Protein 6Y2H (pdb70)

Secondary structure (DSSP, 8-state):
--EEEEEEB-TTSSSBPS-HHHHHHHHHHHHHT---EEEEE------PSPEEEETTEEE--HHHHHHHHHHHS-TTTS---S-SSGGGGTTTTTHHHHHHHHHH---GGGHHHHHHHHHHHHHHHHHHHHSPPHHHHTT--------SBTTBSS--HHHHHHHHHHHHHHHHHHHHH-----TT-HHHHHHHHHHHTSHHHHTTSPPHHHHHHHTTTTS----/---SEEEEEEB-TTSSSBPS-HHHHHHHHHHHHHT---EEEEE-----EEEETTEEE--HHHHHHHHHHHS-SSSS---S-SSGGGGTTTTTHHHHHHHHHH---GGGHHHHHHHHHHHHHHHHHHHHS------SSS----SSSSSSS--HHHHHHHHHHHHHHHHHHHHH-----TT-HHHHHHHHHHHTSHHHHTTSPPHHHHHHHTTTTS--/---SEEEEEEB-TTSSSBPS-HHHHHHHHHHHHHT---EEEEE--PSPEEEETTEEE--HHHHHHHHHHHS-TTTS---S-SSGGGGTTTTTHHHHHHHHHH---GGGHHHHHHHHHHHHHHHHHHHHSPPTT----TTS----SSSSSSS--HHHHHHHHHHHHHHHHHHHHH-----TT-HHHHHHHHHHHTSHHHHTTSPPHHHHHHHTTTTS---/--SEEEEE-B-TTSSSBPS-HHHHHHHHHHHHHT---EEEE--PSPEEEETTEEE--HHHHHHHHHHHS-TTTS---S-SSGGGGTTTTTHHHHHHHHHH---GGGHHHHHHHHHHHHHHHHHHHHSPPS-----SSSSSSS--HHHHHHHHHHHHHHHHHHHHH-----TT-HHHHHHHHHHHTSHHHHTTSPPHHHHHHHTTTTS----

Structure (mmCIF, N/CA/C/O backbone):
data_6Y2H
#
_entry.id   6Y2H
#
_cell.length_a   130.990
_cell.length_b   93.960
_cell.length_c   109.580
_cell.angle_alpha   90.000
_cell.angle_beta   124.130
_cell.angle_gamma   90.000
#
_symmetry.space_group_name_H-M   'C 1 2 1'
#
loop_
_entity.id
_entity.type
_entity.pdbx_description
1 polymer 'Chloride intracellular channel protein 5'
2 non-polymer 'THIOCYANATE ION'
3 water water
#
loop_
_atom_site.group_PDB
_atom_site.id
_atom_site.type_symbol
_atom_site.label_atom_id
_atom_site.label_alt_id
_atom_site.label_comp_id
_atom_site.label_asym_id
_atom_site.label_entity_id
_atom_site.label_seq_id
_atom_site.pdbx_PDB_ins_code
_atom_site.Cartn_x
_atom_site.Cartn_y
_atom_site.Cartn_z
_atom_site.occupancy
_atom_site.B_iso_or_equiv
_atom_site.auth_seq_id
_atom_site.auth_comp_id
_atom_site.auth_asym_id
_atom_site.auth_atom_id
_atom_site.pdbx_PDB_model_num
ATOM 1 N N . MET A 1 3 ? 11.994 26.139 -3.099 1.00 83.72 14 MET A N 1
ATOM 2 C CA . MET A 1 3 ? 12.011 24.748 -2.660 1.00 80.59 14 MET A CA 1
ATOM 3 C C . MET A 1 3 ? 13.109 24.513 -1.615 1.00 77.08 14 MET A C 1
ATOM 4 O O . MET A 1 3 ? 12.845 23.944 -0.554 1.00 78.09 14 MET A O 1
ATOM 6 N N . GLY A 1 4 ? 14.338 24.926 -1.905 1.00 71.28 15 GLY A N 1
ATOM 7 C CA . GLY A 1 4 ? 15.386 24.844 -0.909 1.00 59.78 15 GLY A CA 1
ATOM 8 C C . GLY A 1 4 ? 16.296 23.639 -1.041 1.00 52.50 15 GLY A C 1
ATOM 9 O O . GLY A 1 4 ? 16.347 22.937 -2.058 1.00 51.95 15 GLY A O 1
ATOM 10 N N . ILE A 1 5 ? 17.040 23.409 0.038 1.00 43.22 16 ILE A N 1
ATOM 11 C CA . ILE A 1 5 ? 18.042 22.358 0.129 1.00 40.50 16 ILE A CA 1
ATOM 12 C C . ILE A 1 5 ? 17.677 21.442 1.288 1.00 35.86 16 ILE A C 1
ATOM 13 O O . ILE A 1 5 ? 17.463 21.910 2.412 1.00 36.19 16 ILE A O 1
ATOM 18 N N . GLU A 1 6 ? 17.625 20.140 1.024 1.00 35.31 17 GLU A N 1
ATOM 19 C CA . GLU A 1 6 ? 17.388 19.154 2.070 1.00 39.37 17 GLU A CA 1
ATOM 20 C C . GLU A 1 6 ? 18.489 18.116 1.980 1.00 38.28 17 GLU A C 1
ATOM 21 O O . GLU A 1 6 ? 18.785 17.620 0.891 1.00 36.58 17 GLU A O 1
ATOM 27 N N . LEU A 1 7 ? 19.137 17.833 3.104 1.00 37.72 18 LEU A N 1
ATOM 28 C CA . LEU A 1 7 ? 20.202 16.840 3.153 1.00 33.82 18 LEU A CA 1
ATOM 29 C C . LEU A 1 7 ? 19.681 15.575 3.818 1.00 32.27 18 LEU A C 1
ATOM 30 O O . LEU A 1 7 ? 19.116 15.636 4.913 1.00 35.63 18 LEU A O 1
ATOM 35 N N . PHE A 1 8 ? 19.882 14.434 3.158 1.00 32.34 19 PHE A N 1
ATOM 36 C CA . PHE A 1 8 ? 19.484 13.126 3.668 1.00 33.73 19 PHE A CA 1
ATOM 37 C C . PHE A 1 8 ? 20.727 12.343 4.098 1.00 36.50 19 PHE A C 1
ATOM 38 O O . PHE A 1 8 ? 21.593 12.043 3.270 1.00 30.75 19 PHE A O 1
ATOM 46 N N . VAL A 1 9 ? 20.818 12.024 5.388 1.00 36.56 20 VAL A N 1
ATOM 47 C CA . VAL A 1 9 ? 21.978 11.347 5.950 1.00 36.94 20 VAL A CA 1
ATOM 48 C C . VAL A 1 9 ? 21.574 9.961 6.449 1.00 46.53 20 VAL A C 1
ATOM 49 O O . VAL A 1 9 ? 20.394 9.614 6.522 1.00 46.94 20 VAL A O 1
ATOM 53 N N . LYS A 1 10 ? 22.589 9.176 6.813 1.00 38.59 21 LYS A N 1
ATOM 54 C CA . LYS A 1 10 ? 22.374 7.819 7.302 1.00 36.43 21 LYS A CA 1
ATOM 55 C C . LYS A 1 10 ? 21.789 7.813 8.711 1.00 34.32 21 LYS A C 1
ATOM 56 O O . LYS A 1 10 ? 22.245 8.540 9.595 1.00 33.70 21 LYS A O 1
ATOM 62 N N . ALA A 1 11 ? 20.776 6.975 8.922 1.00 40.56 22 ALA A N 1
ATOM 63 C CA . ALA A 1 11 ? 20.214 6.801 10.255 1.00 44.21 22 ALA A CA 1
ATOM 64 C C . ALA A 1 11 ? 21.061 5.835 11.081 1.00 40.38 22 ALA A C 1
ATOM 65 O O . ALA A 1 11 ? 21.674 4.903 10.553 1.00 39.80 22 ALA A O 1
ATOM 67 N N . GLY A 1 12 ? 21.087 6.070 12.390 1.00 41.18 23 GLY A N 1
ATOM 68 C CA . GLY A 1 12 ? 21.797 5.212 13.311 1.00 39.05 23 GLY A CA 1
ATOM 69 C C . GLY A 1 12 ? 21.079 3.907 13.589 1.00 57.34 23 GLY A C 1
ATOM 70 O O . GLY A 1 12 ? 20.041 3.575 13.011 1.00 44.96 23 GLY A O 1
ATOM 71 N N . ILE A 1 13 ? 21.664 3.156 14.524 1.00 55.89 24 ILE A N 1
ATOM 72 C CA . ILE A 1 13 ? 21.127 1.854 14.907 1.00 48.72 24 ILE A CA 1
ATOM 73 C C . ILE A 1 13 ? 19.756 2.007 15.550 1.00 58.10 24 ILE A C 1
ATOM 74 O O . ILE A 1 13 ? 18.884 1.143 15.389 1.00 53.17 24 ILE A O 1
ATOM 79 N N . ASP A 1 14 ? 19.539 3.102 16.286 1.00 58.74 25 ASP A N 1
ATOM 80 C CA . ASP A 1 14 ? 18.252 3.328 16.939 1.00 63.14 25 ASP A CA 1
ATOM 81 C C . ASP A 1 14 ? 17.142 3.668 15.955 1.00 58.57 25 ASP A C 1
ATOM 82 O O . ASP A 1 14 ? 15.966 3.612 16.326 1.00 67.84 25 ASP A O 1
ATOM 87 N N . GLY A 1 15 ? 17.482 4.060 14.727 1.00 57.95 26 GLY A N 1
ATOM 88 C CA . GLY A 1 15 ? 16.509 4.415 13.724 1.00 65.20 26 GLY A CA 1
ATOM 89 C C . GLY A 1 15 ? 16.282 5.909 13.587 1.00 70.73 26 GLY A C 1
ATOM 90 O O . GLY A 1 15 ? 15.908 6.373 12.503 1.00 69.14 26 GLY A O 1
ATOM 91 N N . GLU A 1 16 ? 16.463 6.665 14.673 1.00 73.68 27 GLU A N 1
ATOM 92 C CA . GLU A 1 16 ? 16.219 8.105 14.699 1.00 66.14 27 GLU A CA 1
ATOM 93 C C . GLU A 1 16 ? 17.488 8.944 14.573 1.00 59.25 27 GLU A C 1
ATOM 94 O O . GLU A 1 16 ? 17.475 9.974 13.891 1.00 61.21 27 GLU A O 1
ATOM 100 N N . SER A 1 17 ? 18.584 8.537 15.209 1.00 52.87 28 SER A N 1
ATOM 101 C CA . SER A 1 17 ? 19.749 9.402 15.331 1.00 58.27 28 SER A CA 1
ATOM 102 C C . SER A 1 17 ? 20.548 9.428 14.029 1.00 49.44 28 SER A C 1
ATOM 103 O O . SER A 1 17 ? 20.320 8.643 13.105 1.00 47.11 28 SER A O 1
ATOM 106 N N . ILE A 1 18 ? 21.498 10.357 13.954 1.00 40.13 29 ILE A N 1
ATOM 107 C CA . ILE A 1 18 ? 22.401 10.360 12.817 1.00 49.54 29 ILE A CA 1
ATOM 108 C C . ILE A 1 18 ? 23.352 9.181 12.971 1.00 43.57 29 ILE A C 1
ATOM 109 O O . ILE A 1 18 ? 23.917 8.952 14.049 1.00 37.57 29 ILE A O 1
ATOM 114 N N . GLY A 1 19 ? 23.487 8.394 11.909 1.00 36.56 30 GLY A N 1
ATOM 115 C CA . GLY A 1 19 ? 24.299 7.198 11.954 1.00 37.39 30 GLY A CA 1
ATOM 116 C C . GLY A 1 19 ? 25.742 7.423 11.567 1.00 42.10 30 GLY A C 1
ATOM 117 O O . GLY A 1 19 ? 26.146 8.512 11.142 1.00 39.13 30 GLY A O 1
ATOM 118 N N . ASN A 1 20 ? 26.545 6.379 11.782 1.00 40.02 31 ASN A N 1
ATOM 119 C CA . ASN A 1 20 ? 27.930 6.408 11.339 1.00 42.12 31 ASN A CA 1
ATOM 120 C C . ASN A 1 20 ? 27.973 6.451 9.811 1.00 34.99 31 ASN A C 1
ATOM 121 O O . ASN A 1 20 ? 27.574 5.496 9.138 1.00 39.47 31 ASN A O 1
ATOM 126 N N . CYS A 1 21 ? 28.484 7.551 9.268 1.00 28.21 32 CYS A N 1
ATOM 127 C CA . CYS A 1 21 ? 28.702 7.702 7.841 1.00 26.16 32 CYS A CA 1
ATOM 128 C C . CYS A 1 21 ? 29.597 8.921 7.648 1.00 40.35 32 CYS A C 1
ATOM 129 O O . CYS A 1 21 ? 29.127 10.055 7.833 1.00 33.20 32 CYS A O 1
ATOM 132 N N . PRO A 1 22 ? 30.885 8.743 7.319 1.00 35.11 33 PRO A N 1
ATOM 133 C CA . PRO A 1 22 ? 31.745 9.919 7.099 1.00 27.96 33 PRO A CA 1
ATOM 134 C C . PRO A 1 22 ? 31.342 10.755 5.903 1.00 26.68 33 PRO A C 1
ATOM 135 O O . PRO A 1 22 ? 31.604 11.965 5.887 1.00 32.38 33 PRO A O 1
ATOM 139 N N . PHE A 1 23 ? 30.707 10.150 4.900 1.00 28.57 34 PHE A N 1
ATOM 140 C CA . PHE A 1 23 ? 30.257 10.925 3.751 1.00 33.90 34 PHE A CA 1
ATOM 141 C C . PHE A 1 23 ? 29.087 11.824 4.126 1.00 38.01 34 PHE A C 1
ATOM 142 O O . PHE A 1 23 ? 29.052 12.991 3.729 1.00 36.77 34 PHE A O 1
ATOM 150 N N . SER A 1 24 ? 28.120 11.294 4.889 1.00 35.05 35 SER A N 1
ATOM 151 C CA . SER A 1 24 ? 27.065 12.126 5.463 1.00 33.24 35 SER A CA 1
ATOM 152 C C . SER A 1 24 ? 27.652 13.307 6.237 1.00 39.86 35 SER A C 1
ATOM 153 O O . SER A 1 24 ? 27.261 14.463 6.018 1.00 37.44 35 SER A O 1
ATOM 156 N N . GLN A 1 25 ? 28.571 13.036 7.178 1.00 33.95 36 GLN A N 1
ATOM 157 C CA . GLN A 1 25 ? 29.086 14.137 7.990 1.00 41.23 36 GLN A CA 1
ATOM 158 C C . GLN A 1 25 ? 29.780 15.177 7.123 1.00 37.44 36 GLN A C 1
ATOM 159 O O . GLN A 1 25 ? 29.716 16.373 7.427 1.00 33.80 36 GLN A O 1
ATOM 165 N N . ARG A 1 26 ? 30.437 14.737 6.044 1.00 24.22 37 ARG A N 1
ATOM 166 C CA . ARG A 1 26 ? 31.142 15.654 5.151 1.00 36.06 37 ARG A CA 1
ATOM 167 C C . ARG A 1 26 ? 30.191 16.660 4.505 1.00 33.88 37 ARG A C 1
ATOM 168 O O . ARG A 1 26 ? 30.441 17.871 4.530 1.00 32.78 37 ARG A O 1
ATOM 176 N N . LEU A 1 27 ? 29.091 16.179 3.920 1.00 26.33 38 LEU A N 1
ATOM 177 C CA . LEU A 1 27 ? 28.122 17.092 3.309 1.00 27.09 38 LEU A CA 1
ATOM 178 C C . LEU A 1 27 ? 27.423 17.951 4.348 1.00 27.95 38 LEU A C 1
ATOM 179 O O . LEU A 1 27 ? 27.099 19.116 4.078 1.00 32.49 38 LEU A O 1
ATOM 184 N N . PHE A 1 28 ? 27.130 17.376 5.520 1.00 33.61 39 PHE A N 1
ATOM 185 C CA . PHE A 1 28 ? 26.571 18.147 6.631 1.00 34.86 39 PHE A CA 1
ATOM 186 C C . PHE A 1 28 ? 27.482 19.320 6.993 1.00 32.27 39 PHE A C 1
ATOM 187 O O . PHE A 1 28 ? 27.029 20.465 7.122 1.00 33.78 39 PHE A O 1
ATOM 195 N N . MET A 1 29 ? 28.782 19.059 7.125 1.00 30.55 40 MET A N 1
ATOM 196 C CA . MET A 1 29 ? 29.713 20.128 7.472 1.00 32.76 40 MET A CA 1
ATOM 197 C C . MET A 1 29 ? 29.804 21.186 6.374 1.00 29.90 40 MET A C 1
ATOM 198 O O . MET A 1 29 ? 29.825 22.387 6.670 1.00 29.22 40 MET A O 1
ATOM 203 N N . ILE A 1 30 ? 29.851 20.766 5.103 1.00 29.00 41 ILE A N 1
ATOM 204 C CA . ILE A 1 30 ? 29.949 21.726 4.000 1.00 36.10 41 ILE A CA 1
ATOM 205 C C . ILE A 1 30 ? 28.791 22.720 4.039 1.00 28.23 41 ILE A C 1
ATOM 206 O O . ILE A 1 30 ? 28.988 23.940 3.977 1.00 27.89 41 ILE A O 1
ATOM 211 N N . LEU A 1 31 ? 27.565 22.207 4.134 1.00 29.02 42 LEU A N 1
ATOM 212 C CA . LEU A 1 31 ? 26.390 23.071 4.162 1.00 30.37 42 LEU A CA 1
ATOM 213 C C . LEU A 1 31 ? 26.377 23.960 5.398 1.00 31.15 42 LEU A C 1
ATOM 214 O O . LEU A 1 31 ? 25.994 25.132 5.323 1.00 32.11 42 LEU A O 1
ATOM 219 N N . TRP A 1 32 ? 26.735 23.409 6.556 1.00 27.64 43 TRP A N 1
ATOM 220 C CA . TRP A 1 32 ? 26.853 24.233 7.752 1.00 26.17 43 TRP A CA 1
ATOM 221 C C . TRP A 1 32 ? 27.859 25.357 7.530 1.00 33.32 43 TRP A C 1
ATOM 222 O O . TRP A 1 32 ? 27.558 26.532 7.764 1.00 37.38 43 TRP A O 1
ATOM 233 N N . LEU A 1 33 ? 29.054 25.019 7.039 1.00 38.56 44 LEU A N 1
ATOM 234 C CA . LEU A 1 33 ? 30.101 26.028 6.894 1.00 40.34 44 LEU A CA 1
ATOM 235 C C . LEU A 1 33 ? 29.756 27.051 5.816 1.00 37.03 44 LEU A C 1
ATOM 236 O O . LEU A 1 33 ? 30.242 28.185 5.864 1.00 35.29 44 LEU A O 1
ATOM 241 N N . LYS A 1 34 ? 28.932 26.677 4.835 1.00 39.54 45 LYS A N 1
ATOM 242 C CA . LYS A 1 34 ? 28.517 27.655 3.836 1.00 35.80 45 LYS A CA 1
ATOM 243 C C . LYS A 1 34 ? 27.560 28.682 4.409 1.00 38.41 45 LYS A C 1
ATOM 244 O O . LYS A 1 34 ? 27.457 29.786 3.862 1.00 39.19 45 LYS A O 1
ATOM 250 N N . GLY A 1 35 ? 26.889 28.360 5.515 1.00 39.63 46 GLY A N 1
ATOM 251 C CA . GLY A 1 35 ? 25.944 29.263 6.137 1.00 39.33 46 GLY A CA 1
ATOM 252 C C . GLY A 1 35 ? 24.585 29.298 5.479 1.00 37.96 46 GLY A C 1
ATOM 253 O O . GLY A 1 35 ? 23.728 30.075 5.911 1.00 36.88 46 GLY A O 1
ATOM 254 N N . VAL A 1 36 ? 24.360 28.463 4.463 1.00 37.40 47 VAL A N 1
ATOM 255 C CA . VAL A 1 36 ? 23.076 28.396 3.773 1.00 37.89 47 VAL A CA 1
ATOM 256 C C . VAL A 1 36 ? 22.003 27.817 4.698 1.00 45.19 47 VAL A C 1
ATOM 257 O O . VAL A 1 36 ? 22.286 27.081 5.657 1.00 30.85 47 VAL A O 1
ATOM 261 N N . VAL A 1 37 ? 20.745 28.157 4.404 1.00 47.00 48 VAL A N 1
ATOM 262 C CA . VAL A 1 37 ? 19.603 27.579 5.114 1.00 41.47 48 VAL A CA 1
ATOM 263 C C . VAL A 1 37 ? 19.290 26.205 4.531 1.00 39.46 48 VAL A C 1
ATOM 264 O O . VAL A 1 37 ? 19.060 26.070 3.322 1.00 43.36 48 VAL A O 1
ATOM 268 N N . PHE A 1 38 ? 19.240 25.188 5.393 1.00 41.83 49 PHE A N 1
ATOM 269 C CA . PHE A 1 38 ? 18.949 23.832 4.937 1.00 42.17 49 PHE A CA 1
ATOM 270 C C . PHE A 1 38 ? 18.361 23.000 6.072 1.00 48.26 49 PHE A C 1
ATOM 271 O O . PHE A 1 38 ? 18.475 23.340 7.255 1.00 44.40 49 PHE A O 1
ATOM 279 N N . ASN A 1 39 ? 17.685 21.920 5.680 1.00 46.55 50 ASN A N 1
ATOM 280 C CA . ASN A 1 39 ? 17.148 20.920 6.590 1.00 38.67 50 ASN A CA 1
ATOM 281 C C . ASN A 1 39 ? 17.919 19.620 6.429 1.00 36.42 50 ASN A C 1
ATOM 282 O O . ASN A 1 39 ? 18.351 19.272 5.328 1.00 36.98 50 ASN A O 1
ATOM 287 N N . VAL A 1 40 ? 18.088 18.897 7.528 1.00 35.84 51 VAL A N 1
ATOM 288 C CA A VAL A 1 40 ? 18.789 17.622 7.512 0.50 38.76 51 VAL A CA 1
ATOM 289 C CA B VAL A 1 40 ? 18.795 17.619 7.536 0.50 38.74 51 VAL A CA 1
ATOM 290 C C . VAL A 1 40 ? 17.845 16.547 8.038 1.00 38.38 51 VAL A C 1
ATOM 291 O O . VAL A 1 40 ? 17.141 16.751 9.030 1.00 38.18 51 VAL A O 1
ATOM 298 N N . THR A 1 41 ? 17.830 15.407 7.354 1.00 41.85 52 THR A N 1
ATOM 299 C CA . THR A 1 41 ? 16.926 14.312 7.665 1.00 44.15 52 THR A CA 1
ATOM 300 C C . THR A 1 41 ? 17.677 12.996 7.577 1.00 46.85 52 THR A C 1
ATOM 301 O O . THR A 1 41 ? 18.576 12.844 6.746 1.00 49.18 52 THR A O 1
ATOM 305 N N . THR A 1 42 ? 17.330 12.065 8.462 1.00 45.31 53 THR A N 1
ATOM 306 C CA . THR A 1 42 ? 17.907 10.732 8.441 1.00 54.37 53 THR A CA 1
ATOM 307 C C . THR A 1 42 ? 17.074 9.804 7.560 1.00 58.93 53 THR A C 1
ATOM 308 O O . THR A 1 42 ? 15.866 9.992 7.400 1.00 62.16 53 THR A O 1
ATOM 312 N N . VAL A 1 43 ? 17.747 8.816 6.958 1.00 63.30 54 VAL A N 1
ATOM 313 C CA . VAL A 1 43 ? 17.145 7.854 6.040 1.00 61.32 54 VAL A CA 1
ATOM 314 C C . VAL A 1 43 ? 17.600 6.457 6.435 1.00 74.00 54 VAL A C 1
ATOM 315 O O . VAL A 1 43 ? 18.675 6.280 7.015 1.00 73.09 54 VAL A O 1
ATOM 319 N N . ASP A 1 44 ? 16.778 5.455 6.100 1.00 84.39 55 ASP A N 1
ATOM 320 C CA . ASP A 1 44 ? 17.146 4.055 6.272 1.00 85.83 55 ASP A CA 1
ATOM 321 C C . ASP A 1 44 ? 16.951 3.206 5.021 1.00 95.18 55 ASP A C 1
ATOM 322 O O . ASP A 1 44 ? 17.420 2.063 5.004 1.00 99.93 55 ASP A O 1
ATOM 324 N N . LEU A 1 45 ? 16.266 3.716 3.991 1.00 95.70 56 LEU A N 1
ATOM 325 C CA . LEU A 1 45 ? 16.068 3.012 2.717 1.00 96.61 56 LEU A CA 1
ATOM 326 C C . LEU A 1 45 ? 15.374 1.663 2.901 1.00 102.10 56 LEU A C 1
ATOM 327 O O . LEU A 1 45 ? 15.471 0.782 2.042 1.00 108.77 56 LEU A O 1
ATOM 329 N N . LYS A 1 46 ? 14.666 1.502 4.018 1.00 102.82 57 LYS A N 1
ATOM 330 C CA . LYS A 1 46 ? 13.869 0.307 4.312 1.00 95.45 57 LYS A CA 1
ATOM 331 C C . LYS A 1 46 ? 13.179 0.479 5.659 1.00 90.88 57 LYS A C 1
ATOM 332 O O . LYS A 1 46 ? 13.818 0.864 6.642 1.00 87.83 57 LYS A O 1
ATOM 334 N N . PRO A 1 57 ? 16.305 5.413 -7.523 1.00 106.22 68 PRO A N 1
ATOM 335 C CA . PRO A 1 57 ? 16.672 4.438 -6.491 1.00 108.52 68 PRO A CA 1
ATOM 336 C C . PRO A 1 57 ? 17.038 3.081 -7.090 1.00 109.63 68 PRO A C 1
ATOM 337 O O . PRO A 1 57 ? 16.802 2.874 -8.274 1.00 113.71 68 PRO A O 1
ATOM 341 N N . GLY A 1 58 ? 17.595 2.170 -6.295 1.00 107.45 69 GLY A N 1
ATOM 342 C CA . GLY A 1 58 ? 17.873 2.411 -4.892 1.00 105.48 69 GLY A CA 1
ATOM 343 C C . GLY A 1 58 ? 18.962 3.442 -4.701 1.00 103.09 69 GLY A C 1
ATOM 344 O O . GLY A 1 58 ? 19.956 3.448 -5.421 1.00 104.86 69 GLY A O 1
ATOM 345 N N . THR A 1 59 ? 18.781 4.324 -3.727 1.00 99.55 70 THR A N 1
ATOM 346 C CA . THR A 1 59 ? 19.781 5.341 -3.454 1.00 92.95 70 THR A CA 1
ATOM 347 C C . THR A 1 59 ? 20.303 5.190 -2.028 1.00 91.54 70 THR A C 1
ATOM 348 O O . THR A 1 59 ? 19.527 5.135 -1.077 1.00 100.46 70 THR A O 1
ATOM 350 N N . HIS A 1 60 ? 21.617 5.124 -1.879 1.00 83.30 71 HIS A N 1
ATOM 351 C CA . HIS A 1 60 ? 22.208 4.998 -0.560 1.00 79.77 71 HIS A CA 1
ATOM 352 C C . HIS A 1 60 ? 22.566 6.391 -0.077 1.00 60.07 71 HIS A C 1
ATOM 353 O O . HIS A 1 60 ? 23.149 7.165 -0.825 1.00 58.50 71 HIS A O 1
ATOM 355 N N . PRO A 1 61 ? 22.217 6.726 1.159 1.00 57.95 72 PRO A N 1
ATOM 356 C CA . PRO A 1 61 ? 22.556 8.067 1.667 1.00 64.05 72 PRO A CA 1
ATOM 357 C C . PRO A 1 61 ? 24.066 8.172 1.773 1.00 56.48 72 PRO A C 1
ATOM 358 O O . PRO A 1 61 ? 24.716 7.141 1.862 1.00 53.79 72 PRO A O 1
ATOM 362 N N . PRO A 1 62 ? 24.624 9.374 1.754 1.00 52.48 73 PRO A N 1
ATOM 363 C CA . PRO A 1 62 ? 23.871 10.636 1.669 1.00 58.22 73 PRO A CA 1
ATOM 364 C C . PRO A 1 62 ? 23.463 11.053 0.255 1.00 56.88 73 PRO A C 1
ATOM 365 O O . PRO A 1 62 ? 24.092 10.629 -0.714 1.00 49.73 73 PRO A O 1
ATOM 369 N N . PHE A 1 63 ? 22.419 11.878 0.165 1.00 38.14 74 PHE A N 1
ATOM 370 C CA . PHE A 1 63 ? 22.041 12.564 -1.067 1.00 43.08 74 PHE A CA 1
ATOM 371 C C . PHE A 1 63 ? 21.289 13.822 -0.667 1.00 41.22 74 PHE A C 1
ATOM 372 O O . PHE A 1 63 ? 20.901 13.987 0.492 1.00 49.34 74 PHE A O 1
ATOM 380 N N . LEU A 1 64 ? 21.112 14.734 -1.619 1.00 39.50 75 LEU A N 1
ATOM 381 C CA . LEU A 1 64 ? 20.482 15.996 -1.258 1.00 46.43 75 LEU A CA 1
ATOM 382 C C . LEU A 1 64 ? 19.502 16.486 -2.313 1.00 45.18 75 LEU A C 1
ATOM 383 O O . LEU A 1 64 ? 19.621 16.183 -3.506 1.00 47.12 75 LEU A O 1
ATOM 388 N N . THR A 1 65 ? 18.502 17.212 -1.819 1.00 42.44 76 THR A N 1
ATOM 389 C CA . THR A 1 65 ? 17.563 17.971 -2.629 1.00 45.24 76 THR A CA 1
ATOM 390 C C . THR A 1 65 ? 18.072 19.393 -2.829 1.00 44.53 76 THR A C 1
ATOM 391 O O . THR A 1 65 ? 18.469 20.053 -1.863 1.00 46.78 76 THR A O 1
ATOM 395 N N . PHE A 1 66 ? 18.055 19.868 -4.075 1.00 47.30 77 PHE A N 1
ATOM 396 C CA . PHE A 1 66 ? 18.413 21.255 -4.371 1.00 45.85 77 PHE A CA 1
ATOM 397 C C . PHE A 1 66 ? 17.310 21.832 -5.245 1.00 59.05 77 PHE A C 1
ATOM 398 O O . PHE A 1 66 ? 17.271 21.565 -6.446 1.00 63.38 77 PHE A O 1
ATOM 406 N N . ASN A 1 67 ? 16.441 22.638 -4.637 1.00 60.58 78 ASN A N 1
ATOM 407 C CA . ASN A 1 67 ? 15.227 23.134 -5.284 1.00 63.86 78 ASN A CA 1
ATOM 408 C C . ASN A 1 67 ? 14.489 21.993 -5.975 1.00 61.91 78 ASN A C 1
ATOM 409 O O . ASN A 1 67 ? 14.008 22.125 -7.102 1.00 66.06 78 ASN A O 1
ATOM 414 N N . GLY A 1 68 ? 14.386 20.859 -5.278 1.00 60.76 79 GLY A N 1
ATOM 415 C CA . GLY A 1 68 ? 13.615 19.729 -5.752 1.00 60.32 79 GLY A CA 1
ATOM 416 C C . GLY A 1 68 ? 14.354 18.772 -6.666 1.00 60.50 79 GLY A C 1
ATOM 417 O O . GLY A 1 68 ? 13.825 17.694 -6.961 1.00 67.79 79 GLY A O 1
ATOM 418 N N . ASP A 1 69 ? 15.570 19.106 -7.093 1.00 59.32 80 ASP A N 1
ATOM 419 C CA . ASP A 1 69 ? 16.339 18.260 -7.998 1.00 58.37 80 ASP A CA 1
ATOM 420 C C . ASP A 1 69 ? 17.236 17.333 -7.185 1.00 59.15 80 ASP A C 1
ATOM 421 O O . ASP A 1 69 ? 17.953 17.782 -6.286 1.00 58.82 80 ASP A O 1
ATOM 426 N N . VAL A 1 70 ? 17.210 16.049 -7.515 1.00 58.14 81 VAL A N 1
ATOM 427 C CA . VAL A 1 70 ? 17.978 15.065 -6.763 1.00 59.50 81 VAL A CA 1
ATOM 428 C C . VAL A 1 70 ? 19.426 15.099 -7.222 1.00 58.06 81 VAL A C 1
ATOM 429 O O . VAL A 1 70 ? 19.714 15.007 -8.420 1.00 62.56 81 VAL A O 1
ATOM 433 N N . LYS A 1 71 ? 20.339 15.264 -6.270 1.00 48.75 82 LYS A N 1
ATOM 434 C CA . LYS A 1 71 ? 21.768 15.182 -6.527 1.00 44.14 82 LYS A CA 1
ATOM 435 C C . LYS A 1 71 ? 22.349 14.053 -5.700 1.00 52.10 82 LYS A C 1
ATOM 436 O O . LYS A 1 71 ? 22.180 14.012 -4.477 1.00 55.11 82 LYS A O 1
ATOM 442 N N . THR A 1 72 ? 23.016 13.134 -6.378 1.00 67.44 83 THR A N 1
ATOM 443 C CA . THR A 1 72 ? 23.658 11.981 -5.776 1.00 61.61 83 THR A CA 1
ATOM 444 C C . THR A 1 72 ? 25.157 12.058 -6.058 1.00 59.94 83 THR A C 1
ATOM 445 O O . THR A 1 72 ? 25.623 12.925 -6.808 1.00 61.51 83 THR A O 1
ATOM 449 N N . ASP A 1 73 ? 25.909 11.159 -5.415 1.00 45.23 84 ASP A N 1
ATOM 450 C CA . ASP A 1 73 ? 27.365 11.073 -5.523 1.00 38.81 84 ASP A CA 1
ATOM 451 C C . ASP A 1 73 ? 28.015 12.192 -4.727 1.00 39.31 84 ASP A C 1
ATOM 452 O O . ASP A 1 73 ? 27.923 13.366 -5.098 1.00 41.68 84 ASP A O 1
ATOM 457 N N . VAL A 1 74 ? 28.698 11.821 -3.642 1.00 38.21 85 VAL A N 1
ATOM 458 C CA . VAL A 1 74 ? 29.216 12.809 -2.700 1.00 31.57 85 VAL A CA 1
ATOM 459 C C . VAL A 1 74 ? 30.213 13.744 -3.378 1.00 35.08 85 VAL A C 1
ATOM 460 O O . VAL A 1 74 ? 30.251 14.946 -3.088 1.00 39.65 85 VAL A O 1
ATOM 464 N N . ASN A 1 75 ? 31.026 13.213 -4.293 1.00 33.98 86 ASN A N 1
ATOM 465 C CA . ASN A 1 75 ? 32.081 14.021 -4.899 1.00 36.22 86 ASN A CA 1
ATOM 466 C C . ASN A 1 75 ? 31.512 15.049 -5.867 1.00 35.22 86 ASN A C 1
ATOM 467 O O . ASN A 1 75 ? 31.986 16.187 -5.921 1.00 33.46 86 ASN A O 1
ATOM 472 N N . LYS A 1 76 ? 30.512 14.667 -6.654 1.00 32.63 87 LYS A N 1
ATOM 473 C CA . LYS A 1 76 ? 29.884 15.643 -7.528 1.00 37.31 87 LYS A CA 1
ATOM 474 C C . LYS A 1 76 ? 29.132 16.688 -6.715 1.00 41.65 87 LYS A C 1
ATOM 475 O O . LYS A 1 76 ? 29.126 17.872 -7.070 1.00 50.28 87 LYS A O 1
ATOM 481 N N . ILE A 1 77 ? 28.535 16.275 -5.593 1.00 34.94 88 ILE A N 1
ATOM 482 C CA . ILE A 1 77 ? 27.745 17.201 -4.779 1.00 35.71 88 ILE A CA 1
ATOM 483 C C . ILE A 1 77 ? 28.632 18.292 -4.195 1.00 40.08 88 ILE A C 1
ATOM 484 O O . ILE A 1 77 ? 28.278 19.477 -4.231 1.00 39.49 88 ILE A O 1
ATOM 489 N N . GLU A 1 78 ? 29.810 17.920 -3.673 1.00 32.72 89 GLU A N 1
ATOM 490 C CA . GLU A 1 78 ? 30.733 18.923 -3.141 1.00 35.94 89 GLU A CA 1
ATOM 491 C C . GLU A 1 78 ? 31.050 19.988 -4.182 1.00 31.98 89 GLU A C 1
ATOM 492 O O . GLU A 1 78 ? 31.024 21.190 -3.889 1.00 25.12 89 GLU A O 1
ATOM 498 N N . GLU A 1 79 ? 31.382 19.558 -5.400 1.00 34.57 90 GLU A N 1
ATOM 499 C CA . GLU A 1 79 ? 31.688 20.514 -6.453 1.00 44.13 90 GLU A CA 1
ATOM 500 C C . GLU A 1 79 ? 30.477 21.377 -6.782 1.00 43.79 90 GLU A C 1
ATOM 501 O O . GLU A 1 79 ? 30.604 22.593 -6.962 1.00 43.77 90 GLU A O 1
ATOM 507 N N . PHE A 1 80 ? 29.289 20.774 -6.823 1.00 42.57 91 PHE A N 1
ATOM 508 C CA . PHE A 1 80 ? 28.090 21.551 -7.111 1.00 43.50 91 PHE A CA 1
ATOM 509 C C . PHE A 1 80 ? 27.873 22.616 -6.044 1.00 40.78 91 PHE A C 1
ATOM 510 O O . PHE A 1 80 ? 27.637 23.788 -6.360 1.00 41.20 91 PHE A O 1
ATOM 518 N N . LEU A 1 81 ? 27.974 22.230 -4.769 1.00 33.33 92 LEU A N 1
ATOM 519 C CA . LEU A 1 81 ? 27.732 23.188 -3.695 1.00 38.81 92 LEU A CA 1
ATOM 520 C C . LEU A 1 81 ? 28.796 24.279 -3.672 1.00 41.16 92 LEU A C 1
ATOM 521 O O . LEU A 1 81 ? 28.479 25.454 -3.453 1.00 39.13 92 LEU A O 1
ATOM 526 N N . GLU A 1 82 ? 30.063 23.922 -3.901 1.00 35.49 93 GLU A N 1
ATOM 527 C CA . GLU A 1 82 ? 31.106 24.941 -3.829 1.00 39.39 93 GLU A CA 1
ATOM 528 C C . GLU A 1 82 ? 30.985 25.926 -4.984 1.00 45.23 93 GLU A C 1
ATOM 529 O O . GLU A 1 82 ? 31.262 27.119 -4.813 1.00 52.87 93 GLU A O 1
ATOM 535 N N . GLU A 1 83 ? 30.526 25.465 -6.145 1.00 35.22 94 GLU A N 1
ATOM 536 C CA . GLU A 1 83 ? 30.406 26.345 -7.297 1.00 36.92 94 GLU A CA 1
ATOM 537 C C . GLU A 1 83 ? 29.030 26.992 -7.427 1.00 44.87 94 GLU A C 1
ATOM 538 O O . GLU A 1 83 ? 28.857 27.876 -8.275 1.00 44.69 94 GLU A O 1
ATOM 544 N N . THR A 1 84 ? 28.049 26.583 -6.626 1.00 44.08 95 THR A N 1
ATOM 545 C CA . THR A 1 84 ? 26.736 27.216 -6.662 1.00 38.45 95 THR A CA 1
ATOM 546 C C . THR A 1 84 ? 26.528 28.202 -5.518 1.00 44.41 95 THR A C 1
ATOM 547 O O . THR A 1 84 ? 25.956 29.273 -5.730 1.00 57.63 95 THR A O 1
ATOM 551 N N . LEU A 1 85 ? 26.976 27.871 -4.309 1.00 45.39 96 LEU A N 1
ATOM 552 C CA . LEU A 1 85 ? 26.931 28.796 -3.174 1.00 42.25 96 LEU A CA 1
ATOM 553 C C . LEU A 1 85 ? 28.264 29.541 -3.101 1.00 50.08 96 LEU A C 1
ATOM 554 O O . LEU A 1 85 ? 29.205 29.114 -2.434 1.00 55.74 96 LEU A O 1
ATOM 559 N N . THR A 1 86 ? 28.347 30.650 -3.827 1.00 57.41 97 THR A N 1
ATOM 560 C CA . THR A 1 86 ? 29.541 31.451 -4.075 1.00 49.28 97 THR A CA 1
ATOM 561 C C . THR A 1 86 ? 29.513 32.809 -3.367 1.00 49.48 97 THR A C 1
ATOM 562 O O . THR A 1 86 ? 28.471 33.253 -2.875 1.00 54.31 97 THR A O 1
ATOM 566 N N . PRO A 1 87 ? 30.657 33.491 -3.288 1.00 47.22 98 PRO A N 1
ATOM 567 C CA . PRO A 1 87 ? 30.645 34.912 -2.918 1.00 52.68 98 PRO A CA 1
ATOM 568 C C . PRO A 1 87 ? 29.762 35.729 -3.855 1.00 54.91 98 PRO A C 1
ATOM 569 O O . PRO A 1 87 ? 29.528 35.360 -5.007 1.00 56.56 98 PRO A O 1
ATOM 573 N N . GLU A 1 88 ? 29.283 36.876 -3.363 1.00 55.03 99 GLU A N 1
ATOM 574 C CA . GLU A 1 88 ? 29.653 37.442 -2.065 1.00 54.60 99 GLU A CA 1
ATOM 575 C C . GLU A 1 88 ? 28.864 36.921 -0.864 1.00 54.69 99 GLU A C 1
ATOM 576 O O . GLU A 1 88 ? 29.278 37.127 0.273 1.00 61.02 99 GLU A O 1
ATOM 582 N N . LYS A 1 89 ? 27.724 36.269 -1.096 1.00 54.56 100 LYS A N 1
ATOM 583 C CA . LYS A 1 89 ? 26.920 35.805 0.034 1.00 57.41 100 LYS A CA 1
ATOM 584 C C . LYS A 1 89 ? 27.537 34.586 0.724 1.00 54.88 100 LYS A C 1
ATOM 585 O O . LYS A 1 89 ? 27.465 34.460 1.951 1.00 53.24 100 LYS A O 1
ATOM 591 N N . TYR A 1 90 ? 28.158 33.681 -0.029 1.00 41.52 101 TYR A N 1
ATOM 592 C CA . TYR A 1 90 ? 28.629 32.491 0.662 1.00 40.06 101 TYR A CA 1
ATOM 593 C C . TYR A 1 90 ? 30.146 32.382 0.600 1.00 45.95 101 TYR A C 1
ATOM 594 O O . TYR A 1 90 ? 30.750 32.716 -0.422 1.00 58.69 101 TYR A O 1
ATOM 603 N N . PRO A 1 91 ? 30.784 31.920 1.672 1.00 46.71 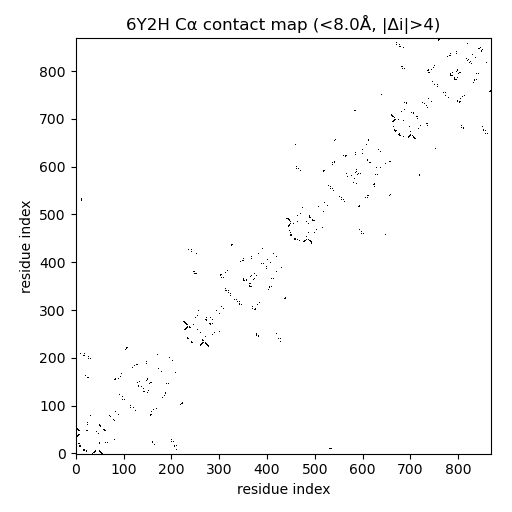102 PRO A N 1
ATOM 604 C CA . PRO A 1 91 ? 32.247 31.806 1.663 1.00 44.58 102 PRO A CA 1
ATOM 605 C C . PRO A 1 91 ? 32.727 30.717 0.716 1.00 39.73 102 PRO A C 1
ATOM 606 O O . PRO A 1 91 ? 32.111 29.658 0.587 1.00 39.59 102 PRO A O 1
ATOM 610 N N . LYS A 1 92 ? 33.839 30.993 0.043 1.00 48.51 103 LYS A N 1
ATOM 611 C CA . LYS A 1 92 ? 34.527 29.946 -0.702 1.00 47.45 103 LYS A CA 1
ATOM 612 C C . LYS A 1 92 ? 35.186 28.983 0.276 1.00 42.68 103 LYS A C 1
ATOM 613 O O . LYS A 1 92 ? 35.867 29.407 1.213 1.00 53.80 103 LYS A O 1
ATOM 617 N N . LEU A 1 93 ? 34.972 27.685 0.080 1.00 41.62 104 LEU A N 1
ATOM 618 C CA . LEU A 1 93 ? 35.483 26.703 1.022 1.00 35.86 104 LEU A CA 1
ATOM 619 C C . LEU A 1 93 ? 36.657 25.889 0.493 1.00 40.28 104 LEU A C 1
ATOM 620 O O . LEU A 1 93 ? 37.311 25.202 1.285 1.00 35.28 104 LEU A O 1
ATOM 625 N N . ALA A 1 94 ? 36.960 25.965 -0.804 1.00 37.05 105 ALA A N 1
ATOM 626 C CA . ALA A 1 94 ? 38.080 25.215 -1.351 1.00 35.00 105 ALA A CA 1
ATOM 627 C C . ALA A 1 94 ? 39.388 25.592 -0.663 1.00 29.33 105 ALA A C 1
ATOM 628 O O . ALA A 1 94 ? 39.659 26.765 -0.406 1.00 33.78 105 ALA A O 1
ATOM 630 N N . ALA A 1 95 ? 40.223 24.592 -0.401 1.00 28.12 106 ALA A N 1
ATOM 631 C CA . ALA A 1 95 ? 41.542 24.868 0.154 1.00 34.40 106 ALA A CA 1
ATOM 632 C C . ALA A 1 95 ? 42.384 25.674 -0.833 1.00 39.19 106 ALA A C 1
ATOM 633 O O . ALA A 1 95 ? 42.200 25.587 -2.051 1.00 38.50 106 ALA A O 1
ATOM 635 N N . LYS A 1 96 ? 43.304 26.488 -0.298 1.00 32.84 107 LYS A N 1
ATOM 636 C CA . LYS A 1 96 ? 44.201 27.273 -1.143 1.00 38.39 107 LYS A CA 1
ATOM 637 C C . LYS A 1 96 ? 45.459 26.511 -1.537 1.00 42.46 107 LYS A C 1
ATOM 638 O O . LYS A 1 96 ? 45.965 26.695 -2.648 1.00 44.01 107 LYS A O 1
ATOM 644 N N . HIS A 1 97 ? 45.957 25.641 -0.668 1.00 45.83 108 HIS A N 1
ATOM 645 C CA . HIS A 1 97 ? 47.172 24.882 -0.931 1.00 43.04 108 HIS A CA 1
ATOM 646 C C . HIS A 1 97 ? 46.775 23.481 -1.371 1.00 44.10 108 HIS A C 1
ATOM 647 O O . HIS A 1 97 ? 46.018 22.793 -0.673 1.00 28.83 108 HIS A O 1
ATOM 654 N N . ARG A 1 98 ? 47.277 23.073 -2.536 1.00 42.73 109 ARG A N 1
ATOM 655 C CA . ARG A 1 98 ? 46.863 21.803 -3.120 1.00 45.59 109 ARG A CA 1
ATOM 656 C C . ARG A 1 98 ? 47.175 20.645 -2.187 1.00 35.94 109 ARG A C 1
ATOM 657 O O . ARG A 1 98 ? 46.397 19.692 -2.090 1.00 39.08 109 ARG A O 1
ATOM 665 N N . GLU A 1 99 ? 48.309 20.722 -1.482 1.00 36.25 110 GLU A N 1
ATOM 666 C CA . GLU A 1 99 ? 48.722 19.648 -0.584 1.00 30.99 110 GLU A CA 1
ATOM 667 C C . GLU A 1 99 ? 47.705 19.386 0.524 1.00 32.88 110 GLU A C 1
ATOM 668 O O . GLU A 1 99 ? 47.594 18.255 1.008 1.00 34.37 110 GLU A O 1
ATOM 674 N N . SER A 1 100 ? 46.934 20.402 0.921 1.00 33.33 111 SER A N 1
ATOM 675 C CA . SER A 1 100 ? 45.909 20.190 1.936 1.00 35.91 111 SER A CA 1
ATOM 676 C C . SER A 1 100 ? 44.891 19.162 1.479 1.00 36.77 111 SER A C 1
ATOM 677 O O . SER A 1 100 ? 44.338 18.436 2.308 1.00 40.04 111 SER A O 1
ATOM 680 N N . ASN A 1 101 ? 44.684 19.043 0.166 1.00 30.12 112 ASN A N 1
ATOM 681 C CA . ASN A 1 101 ? 43.651 18.180 -0.380 1.00 30.57 112 ASN A CA 1
ATOM 682 C C . ASN A 1 101 ? 44.074 16.717 -0.462 1.00 36.34 112 ASN A C 1
ATOM 683 O O . ASN A 1 101 ? 43.248 15.882 -0.837 1.00 33.17 112 ASN A O 1
ATOM 688 N N . THR A 1 102 ? 45.338 16.383 -0.182 1.00 36.51 113 THR A N 1
ATOM 689 C CA . THR A 1 102 ? 45.764 14.994 -0.141 1.00 34.00 113 THR A CA 1
ATOM 690 C C . THR A 1 102 ? 46.347 14.556 1.195 1.00 38.47 113 THR A C 1
ATOM 691 O O . THR A 1 102 ? 46.632 13.365 1.352 1.00 40.25 113 THR A O 1
ATOM 695 N N . ALA A 1 103 ? 46.567 15.468 2.141 1.00 32.71 114 ALA A N 1
ATOM 696 C CA . ALA A 1 103 ? 47.199 15.100 3.405 1.00 32.68 114 ALA A CA 1
ATOM 697 C C . ALA A 1 103 ? 46.365 14.080 4.170 1.00 38.57 114 ALA A C 1
ATOM 698 O O . ALA A 1 103 ? 45.156 14.241 4.331 1.00 38.10 114 ALA A O 1
ATOM 700 N N . GLY A 1 104 ? 47.010 13.024 4.654 1.00 35.62 115 GLY A N 1
ATOM 701 C CA . GLY A 1 104 ? 46.259 12.041 5.411 1.00 35.34 115 GLY A CA 1
ATOM 702 C C . GLY A 1 104 ? 45.281 11.214 4.604 1.00 31.30 115 GLY A C 1
ATOM 703 O O . GLY A 1 104 ? 44.402 10.576 5.179 1.00 28.32 115 GLY A O 1
ATOM 704 N N . ILE A 1 105 ? 45.414 11.204 3.279 1.00 34.62 116 ILE A N 1
ATOM 705 C CA . ILE A 1 105 ? 44.401 10.607 2.415 1.00 38.10 116 ILE A CA 1
ATOM 706 C C . ILE A 1 105 ? 44.306 9.091 2.581 1.00 37.53 116 ILE A C 1
ATOM 707 O O . ILE A 1 105 ? 43.223 8.515 2.426 1.00 35.45 116 ILE A O 1
ATOM 712 N N . ASP A 1 106 ? 45.414 8.425 2.906 1.00 34.69 117 ASP A N 1
ATOM 713 C CA . ASP A 1 106 ? 45.466 6.972 3.011 1.00 39.34 117 ASP A CA 1
ATOM 714 C C . ASP A 1 106 ? 45.169 6.461 4.414 1.00 41.64 117 ASP A C 1
ATOM 715 O O . ASP A 1 106 ? 45.126 5.245 4.611 1.00 44.45 117 ASP A O 1
ATOM 720 N N . ILE A 1 107 ? 44.937 7.353 5.379 1.00 41.25 118 ILE A N 1
ATOM 721 C CA . ILE A 1 107 ? 44.745 6.937 6.770 1.00 35.46 118 ILE A CA 1
ATOM 722 C C . ILE A 1 107 ? 43.557 5.983 6.902 1.00 33.17 118 ILE A C 1
ATOM 723 O O . ILE A 1 107 ? 43.637 4.955 7.584 1.00 43.38 118 ILE A O 1
ATOM 728 N N . PHE A 1 108 ? 42.429 6.318 6.271 1.00 32.13 119 PHE A N 1
ATOM 729 C CA . PHE A 1 108 ? 41.212 5.543 6.498 1.00 39.45 119 PHE A CA 1
ATOM 730 C C . PHE A 1 108 ? 41.352 4.109 6.002 1.00 44.49 119 PHE A C 1
ATOM 731 O O . PHE A 1 108 ? 40.841 3.171 6.630 1.00 44.80 119 PHE A O 1
ATOM 739 N N . SER A 1 109 ? 42.041 3.913 4.879 1.00 40.77 120 SER A N 1
ATOM 740 C CA . SER A 1 109 ? 42.216 2.563 4.362 1.00 48.45 120 SER A CA 1
ATOM 741 C C . SER A 1 109 ? 43.259 1.782 5.148 1.00 45.46 120 SER A C 1
ATOM 742 O O . SER A 1 109 ? 43.130 0.562 5.286 1.00 55.61 120 SER A O 1
ATOM 745 N N . LYS A 1 110 ? 44.314 2.444 5.636 1.00 38.06 121 LYS A N 1
ATOM 746 C CA . LYS A 1 110 ? 45.246 1.747 6.519 1.00 45.46 121 LYS A CA 1
ATOM 747 C C . LYS A 1 110 ? 44.577 1.379 7.841 1.00 52.50 121 LYS A C 1
ATOM 748 O O . LYS A 1 110 ? 44.907 0.348 8.437 1.00 51.96 121 LYS A O 1
ATOM 754 N N . PHE A 1 111 ? 43.637 2.204 8.312 1.00 49.64 122 PHE A N 1
ATOM 755 C CA . PHE A 1 111 ? 42.872 1.859 9.507 1.00 48.16 122 PHE A CA 1
ATOM 756 C C . PHE A 1 111 ? 41.927 0.692 9.233 1.00 46.43 122 PHE A C 1
ATOM 757 O O . PHE A 1 111 ? 41.790 -0.215 10.067 1.00 38.13 122 PHE A O 1
ATOM 765 N N . SER A 1 112 ? 41.267 0.703 8.071 1.00 41.31 123 SER A N 1
ATOM 766 C CA . SER A 1 112 ? 40.345 -0.374 7.715 1.00 44.69 123 SER A CA 1
ATOM 767 C C . SER A 1 112 ? 41.048 -1.728 7.675 1.00 50.65 123 SER A C 1
ATOM 768 O O . SER A 1 112 ? 40.518 -2.727 8.172 1.00 51.92 123 SER A O 1
ATOM 771 N N . ALA A 1 113 ? 42.240 -1.782 7.080 1.00 45.83 124 ALA A N 1
ATOM 772 C CA . ALA A 1 113 ? 42.996 -3.027 7.047 1.00 44.41 124 ALA A CA 1
ATOM 773 C C . ALA A 1 113 ? 43.423 -3.451 8.448 1.00 47.74 124 ALA A C 1
ATOM 774 O O . ALA A 1 113 ? 43.454 -4.646 8.766 1.00 51.86 124 ALA A O 1
ATOM 776 N N . TYR A 1 114 ? 43.753 -2.477 9.298 1.00 51.23 125 TYR A N 1
ATOM 777 C CA . TYR A 1 114 ? 44.207 -2.769 10.655 1.00 50.34 125 TYR A CA 1
ATOM 778 C C . TYR A 1 114 ? 43.106 -3.427 11.493 1.00 50.76 125 TYR A C 1
ATOM 779 O O . TYR A 1 114 ? 43.363 -4.411 12.199 1.00 46.04 125 TYR A O 1
ATOM 788 N N . ILE A 1 115 ? 41.873 -2.909 11.432 1.00 49.16 126 ILE A N 1
ATOM 789 C CA . ILE A 1 115 ? 40.817 -3.470 12.277 1.00 51.77 126 ILE A CA 1
ATOM 790 C C . ILE A 1 115 ? 40.121 -4.697 11.682 1.00 53.24 126 ILE A C 1
ATOM 791 O O . ILE A 1 115 ? 39.486 -5.448 12.432 1.00 52.79 126 ILE A O 1
ATOM 796 N N . LYS A 1 116 ? 40.211 -4.941 10.372 1.00 51.09 127 LYS A N 1
ATOM 797 C CA . LYS A 1 116 ? 39.522 -6.091 9.787 1.00 46.98 127 LYS A CA 1
ATOM 798 C C . LYS A 1 116 ? 40.375 -7.354 9.767 1.00 45.36 127 LYS A C 1
ATOM 799 O O . LYS A 1 116 ? 39.837 -8.444 9.544 1.00 51.80 127 LYS A O 1
ATOM 805 N N . ASN A 1 117 ? 41.683 -7.229 9.974 1.00 49.58 128 ASN A N 1
ATOM 806 C CA . ASN A 1 117 ? 42.573 -8.383 10.013 1.00 48.17 128 ASN A CA 1
ATOM 807 C C . ASN A 1 117 ? 42.251 -9.282 11.206 1.00 57.47 128 ASN A C 1
ATOM 808 O O . ASN A 1 117 ? 41.972 -8.802 12.310 1.00 57.53 128 ASN A O 1
ATOM 813 N N . THR A 1 118 ? 42.253 -10.601 10.968 1.00 54.42 129 THR A N 1
ATOM 814 C CA . THR A 1 118 ? 42.039 -11.583 12.026 1.00 59.21 129 THR A CA 1
ATOM 815 C C . THR A 1 118 ? 43.313 -12.293 12.463 1.00 66.77 129 THR A C 1
ATOM 816 O O . THR A 1 118 ? 43.312 -12.936 13.519 1.00 62.93 129 THR A O 1
ATOM 820 N N . LYS A 1 119 ? 44.386 -12.212 11.680 1.00 67.15 130 LYS A N 1
ATOM 821 C CA . LYS A 1 119 ? 45.608 -12.954 11.967 1.00 67.22 130 LYS A CA 1
ATOM 822 C C . LYS A 1 119 ? 46.495 -12.144 12.906 1.00 68.82 130 LYS A C 1
ATOM 823 O O . LYS A 1 119 ? 46.921 -11.034 12.565 1.00 64.31 130 LYS A O 1
ATOM 825 N N . GLN A 1 120 ? 46.773 -12.700 14.089 1.00 78.22 131 GLN A N 1
ATOM 826 C CA . GLN A 1 120 ? 47.643 -12.013 15.039 1.00 83.63 131 GLN A CA 1
ATOM 827 C C . GLN A 1 120 ? 49.018 -11.741 14.435 1.00 89.18 131 GLN A C 1
ATOM 828 O O . GLN A 1 120 ? 49.674 -10.756 14.801 1.00 89.33 131 GLN A O 1
ATOM 834 N N . GLN A 1 121 ? 49.444 -12.576 13.481 1.00 84.68 132 GLN A N 1
ATOM 835 C CA . GLN A 1 121 ? 50.756 -12.419 12.860 1.00 79.77 132 GLN A CA 1
ATOM 836 C C . GLN A 1 121 ? 50.910 -11.045 12.216 1.00 75.60 132 GLN A C 1
ATOM 837 O O . GLN A 1 121 ? 51.962 -10.408 12.339 1.00 75.42 132 GLN A O 1
ATOM 839 N N . ASN A 1 122 ? 49.887 -10.587 11.500 1.00 75.05 133 ASN A N 1
ATOM 840 C CA . ASN A 1 122 ? 49.976 -9.363 10.715 1.00 66.72 133 ASN A CA 1
ATOM 841 C C . ASN A 1 122 ? 49.613 -8.104 11.489 1.00 64.13 133 ASN A C 1
ATOM 842 O O . ASN A 1 122 ? 49.610 -7.021 10.896 1.00 65.77 133 ASN A O 1
ATOM 847 N N . ASN A 1 123 ? 49.313 -8.203 12.787 1.00 72.20 134 ASN A N 1
ATOM 848 C CA . ASN A 1 123 ? 48.801 -7.036 13.505 1.00 68.65 134 ASN A CA 1
ATOM 849 C C . ASN A 1 123 ? 49.851 -5.940 13.627 1.00 68.92 134 ASN A C 1
ATOM 850 O O . ASN A 1 123 ? 49.546 -4.758 13.425 1.00 72.95 134 ASN A O 1
ATOM 855 N N . ALA A 1 124 ? 51.084 -6.308 13.981 1.00 59.23 135 ALA A N 1
ATOM 856 C CA . ALA A 1 124 ? 52.121 -5.306 14.195 1.00 57.83 135 ALA A CA 1
ATOM 857 C C . ALA A 1 124 ? 52.390 -4.515 12.922 1.00 56.83 135 ALA A C 1
ATOM 858 O O . ALA A 1 124 ? 52.443 -3.280 12.947 1.00 56.56 135 ALA A O 1
ATOM 860 N N . ALA A 1 125 ? 52.545 -5.211 11.792 1.00 63.06 136 ALA A N 1
ATOM 861 C CA . ALA A 1 125 ? 52.817 -4.514 10.539 1.00 61.73 136 ALA A CA 1
ATOM 862 C C . ALA A 1 125 ? 51.663 -3.596 10.170 1.00 58.45 136 ALA A C 1
ATOM 863 O O . ALA A 1 125 ? 51.876 -2.472 9.700 1.00 63.48 136 ALA A O 1
ATOM 865 N N . LEU A 1 126 ? 50.431 -4.049 10.399 1.00 56.57 137 LEU A N 1
ATOM 866 C CA . LEU A 1 126 ? 49.277 -3.216 10.084 1.00 58.07 137 LEU A CA 1
ATOM 867 C C . LEU A 1 126 ? 49.189 -2.013 11.017 1.00 59.57 137 LEU A C 1
ATOM 868 O O . LEU A 1 126 ? 48.851 -0.908 10.578 1.00 60.34 137 LEU A O 1
ATOM 873 N N . GLU A 1 127 ? 49.496 -2.201 12.303 1.00 58.91 138 GLU A N 1
ATOM 874 C CA . GLU A 1 127 ? 49.519 -1.069 13.223 1.00 54.92 138 GLU A CA 1
ATOM 875 C C . GLU A 1 127 ? 50.542 -0.026 12.795 1.00 54.89 138 GLU A C 1
ATOM 876 O O . GLU A 1 127 ? 50.263 1.178 12.826 1.00 51.32 138 GLU A O 1
ATOM 882 N N . ARG A 1 128 ? 51.733 -0.468 12.386 1.00 61.35 139 ARG A N 1
ATOM 883 C CA . ARG A 1 128 ? 52.749 0.483 11.952 1.00 55.69 139 ARG A CA 1
ATOM 884 C C . ARG A 1 128 ? 52.286 1.264 10.730 1.00 59.41 139 ARG A C 1
ATOM 885 O O . ARG A 1 128 ? 52.527 2.473 10.628 1.00 57.25 139 ARG A O 1
ATOM 887 N N . GLY A 1 129 ? 51.582 0.599 9.811 1.00 60.83 140 GLY A N 1
ATOM 888 C CA . GLY A 1 129 ? 51.086 1.292 8.633 1.00 59.21 140 GLY A CA 1
ATOM 889 C C . GLY A 1 129 ? 50.1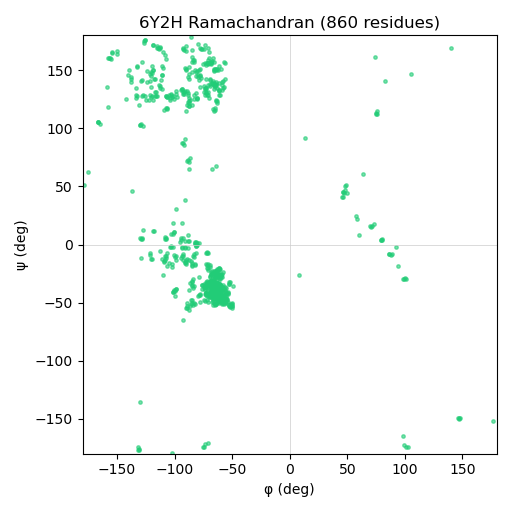06 2.401 8.967 1.00 53.32 140 GLY A C 1
ATOM 890 O O . GLY A 1 129 ? 50.149 3.481 8.370 1.00 53.87 140 GLY A O 1
ATOM 891 N N . LEU A 1 130 ? 49.200 2.146 9.912 1.00 44.53 141 LEU A N 1
ATOM 892 C CA . LEU A 1 130 ? 48.287 3.197 10.345 1.00 48.41 141 LEU A CA 1
ATOM 893 C C . LEU A 1 130 ? 49.055 4.334 11.002 1.00 52.04 141 LEU A C 1
ATOM 894 O O . LEU A 1 130 ? 48.777 5.515 10.752 1.00 42.87 141 LEU A O 1
ATOM 899 N N . THR A 1 131 ? 50.027 3.992 11.849 1.00 49.08 142 THR A N 1
ATOM 900 C CA . THR A 1 131 ? 50.794 5.005 12.561 1.00 41.02 142 THR A CA 1
ATOM 901 C C . THR A 1 131 ? 51.656 5.826 11.610 1.00 44.94 142 THR A C 1
ATOM 902 O O . THR A 1 131 ? 51.730 7.055 11.740 1.00 45.38 142 THR A O 1
ATOM 906 N N . LYS A 1 132 ? 52.283 5.173 10.623 1.00 43.79 143 LYS A N 1
ATOM 907 C CA . LYS A 1 132 ? 53.099 5.905 9.661 1.00 44.28 143 LYS A CA 1
ATOM 908 C C . LYS A 1 132 ? 52.257 6.889 8.867 1.00 45.66 143 LYS A C 1
ATOM 909 O O . LYS A 1 132 ? 52.672 8.034 8.645 1.00 50.57 143 LYS A O 1
ATOM 911 N N . ALA A 1 133 ? 51.069 6.461 8.433 1.00 46.91 144 ALA A N 1
ATOM 912 C CA . ALA A 1 133 ? 50.188 7.351 7.687 1.00 39.56 144 ALA A CA 1
ATOM 913 C C . ALA A 1 133 ? 49.735 8.516 8.556 1.00 41.46 144 ALA A C 1
ATOM 914 O O . ALA A 1 133 ? 49.698 9.665 8.096 1.00 36.81 144 ALA A O 1
ATOM 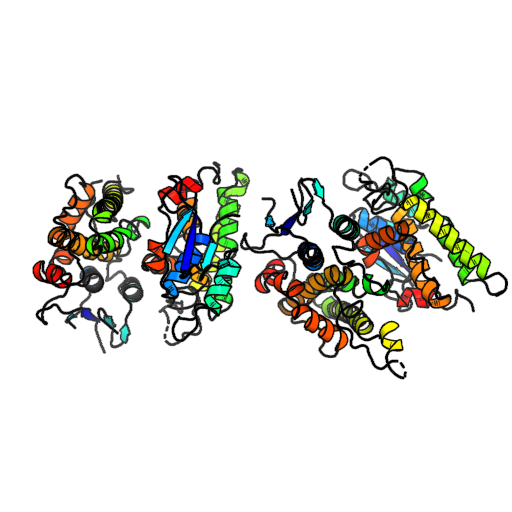916 N N . LEU A 1 134 ? 49.404 8.244 9.824 1.00 38.10 145 LEU A N 1
ATOM 917 C CA . LEU A 1 134 ? 49.067 9.328 10.744 1.00 36.36 145 LEU A CA 1
ATOM 918 C C . LEU A 1 134 ? 50.247 10.279 10.915 1.00 43.64 145 LEU A C 1
ATOM 919 O O . LEU A 1 134 ? 50.068 11.501 10.982 1.00 48.41 145 LEU A O 1
ATOM 924 N N . LYS A 1 135 ? 51.467 9.736 10.958 1.00 39.93 146 LYS A N 1
ATOM 925 C CA . LYS A 1 135 ? 52.639 10.585 11.141 1.00 45.45 146 LYS A CA 1
ATOM 926 C C . LYS A 1 135 ? 52.839 11.526 9.955 1.00 49.07 146 LYS A C 1
ATOM 927 O O . LYS A 1 135 ? 53.164 12.705 10.142 1.00 53.64 146 LYS A O 1
ATOM 933 N N . LYS A 1 136 ? 52.623 11.038 8.728 1.00 37.58 147 LYS A N 1
ATOM 934 C CA . LYS A 1 136 ? 52.746 11.923 7.570 1.00 43.73 147 LYS A CA 1
ATOM 935 C C . LYS A 1 136 ? 51.752 13.078 7.657 1.00 45.39 147 LYS A C 1
ATOM 936 O O . LYS A 1 136 ? 52.048 14.190 7.208 1.00 38.52 147 LYS A O 1
ATOM 938 N N . LEU A 1 137 ? 50.561 12.836 8.211 1.00 46.53 148 LEU A N 1
ATOM 939 C CA . LEU A 1 137 ? 49.625 13.939 8.410 1.00 45.81 148 LEU A CA 1
ATOM 940 C C . LEU A 1 137 ? 50.130 14.886 9.494 1.00 46.28 148 LEU A C 1
ATOM 941 O O . LEU A 1 137 ? 50.094 16.114 9.327 1.00 37.63 148 LEU A O 1
ATOM 946 N N . ASP A 1 138 ? 50.620 14.332 10.604 1.00 33.72 149 ASP A N 1
ATOM 947 C CA . ASP A 1 138 ? 51.193 15.165 11.652 1.00 36.96 149 ASP A CA 1
ATOM 948 C C . ASP A 1 138 ? 52.281 16.076 11.093 1.00 41.80 149 ASP A C 1
ATOM 949 O O . ASP A 1 138 ? 52.370 17.251 11.469 1.00 46.72 149 ASP A O 1
ATOM 954 N N . ASP A 1 139 ? 53.118 15.547 10.187 1.00 46.15 150 ASP A N 1
ATOM 955 C CA . ASP A 1 139 ? 54.177 16.350 9.577 1.00 46.23 150 ASP A CA 1
ATOM 956 C C . ASP A 1 139 ? 53.613 17.480 8.728 1.00 39.42 150 ASP A C 1
ATOM 957 O O . ASP A 1 139 ? 54.203 18.562 8.654 1.00 41.31 150 ASP A O 1
ATOM 962 N N . TYR A 1 140 ? 52.495 17.242 8.045 1.00 43.71 151 TYR A N 1
ATOM 963 C CA . TYR A 1 140 ? 51.917 18.312 7.244 1.00 42.79 151 TYR A CA 1
ATOM 964 C C . TYR A 1 140 ? 51.380 19.425 8.134 1.00 42.33 151 TYR A C 1
ATOM 965 O O . TYR A 1 140 ? 51.532 20.611 7.822 1.00 38.42 151 TYR A O 1
ATOM 974 N N . LEU A 1 141 ? 50.734 19.056 9.238 1.00 42.96 152 LEU A N 1
ATOM 975 C CA . LEU A 1 141 ? 50.191 20.036 10.169 1.00 44.57 152 LEU A CA 1
ATOM 976 C C . LEU A 1 141 ? 51.277 20.830 10.890 1.00 47.33 152 LEU A C 1
ATOM 977 O O . LEU A 1 141 ? 50.992 21.914 11.410 1.00 51.13 152 LEU A O 1
ATOM 982 N N . ASN A 1 142 ? 52.494 20.301 10.984 1.00 47.78 153 ASN A N 1
ATOM 983 C CA . ASN A 1 142 ? 53.589 21.020 11.626 1.00 48.22 153 ASN A CA 1
ATOM 984 C C . ASN A 1 142 ? 54.425 21.848 10.660 1.00 48.48 153 ASN A C 1
ATOM 985 O O . ASN A 1 142 ? 55.209 22.691 11.111 1.00 49.44 153 ASN A O 1
ATOM 990 N N . THR A 1 143 ? 54.283 21.640 9.358 1.00 49.20 154 THR A N 1
ATOM 991 C CA . THR A 1 143 ? 55.106 22.363 8.406 1.00 56.37 154 THR A CA 1
ATOM 992 C C . THR A 1 143 ? 54.465 23.714 8.119 1.00 52.99 154 THR A C 1
ATOM 993 O O . THR A 1 143 ? 53.336 23.756 7.613 1.00 43.75 154 THR A O 1
ATOM 997 N N . PRO A 1 144 ? 55.149 24.828 8.389 1.00 55.62 155 PRO A N 1
ATOM 998 C CA . PRO A 1 144 ? 54.515 26.142 8.219 1.00 49.21 155 PRO A CA 1
ATOM 999 C C . PRO A 1 144 ? 54.162 26.400 6.766 1.00 50.31 155 PRO A C 1
ATOM 1000 O O . PRO A 1 144 ? 54.948 26.122 5.858 1.00 59.52 155 PRO A O 1
ATOM 1004 N N . LEU A 1 145 ? 52.969 26.953 6.551 1.00 55.95 156 LEU A N 1
ATOM 1005 C CA . LEU A 1 145 ? 52.604 27.367 5.215 1.00 46.93 156 LEU A CA 1
ATOM 1006 C C . LEU A 1 145 ? 53.435 28.584 4.830 1.00 60.91 156 LEU A C 1
ATOM 1007 O O . LEU A 1 145 ? 54.034 29.232 5.691 1.00 65.83 156 LEU A O 1
ATOM 1012 N N . PRO A 1 146 ? 53.465 28.933 3.541 1.00 61.40 157 PRO A N 1
ATOM 1013 C CA . PRO A 1 146 ? 54.259 30.105 3.135 1.00 61.59 157 PRO A CA 1
ATOM 1014 C C . PRO A 1 146 ? 53.754 31.419 3.702 1.00 59.88 157 PRO A C 1
ATOM 1015 O O . PRO A 1 146 ? 54.562 32.329 3.916 1.00 65.57 157 PRO A O 1
ATOM 1019 N N . GLU A 1 147 ? 52.457 31.547 3.980 1.00 68.18 158 GLU A N 1
ATOM 1020 C CA . GLU A 1 147 ? 51.983 32.765 4.628 1.00 74.86 158 GLU A CA 1
ATOM 1021 C C . GLU A 1 147 ? 52.439 32.818 6.080 1.00 77.96 158 GLU A C 1
ATOM 1022 O O . GLU A 1 147 ? 52.692 33.902 6.616 1.00 84.92 158 GLU A O 1
ATOM 1028 N N . GLU A 1 148 ? 52.552 31.654 6.724 1.00 80.02 159 GLU A N 1
ATOM 1029 C CA . GLU A 1 148 ? 53.105 31.577 8.072 1.00 71.97 159 GLU A CA 1
ATOM 1030 C C . GLU A 1 148 ? 54.575 31.967 8.084 1.00 73.14 159 GLU A C 1
ATOM 1031 O O . GLU A 1 148 ? 55.024 32.696 8.976 1.00 73.15 159 GLU A O 1
ATOM 1037 N N . ILE A 1 149 ? 55.338 31.487 7.097 1.00 73.11 160 ILE A N 1
ATOM 1038 C CA . ILE A 1 149 ? 56.767 31.780 7.023 1.00 73.27 160 ILE A CA 1
ATOM 1039 C C . ILE A 1 149 ? 57.010 33.275 6.872 1.00 80.74 160 ILE A C 1
ATOM 1040 O O . ILE A 1 149 ? 57.992 33.811 7.402 1.00 91.70 160 ILE A O 1
ATOM 1045 N N . ASP A 1 150 ? 56.117 33.978 6.178 1.00 83.92 161 ASP A N 1
ATOM 1046 C CA . ASP A 1 150 ? 56.309 35.399 5.908 1.00 91.57 161 ASP A CA 1
ATOM 1047 C C . ASP A 1 150 ? 55.957 36.296 7.090 1.00 90.35 161 ASP A C 1
ATOM 1048 O O . ASP A 1 150 ? 56.077 37.521 6.967 1.00 95.54 161 ASP A O 1
ATOM 1053 N N . ALA A 1 151 ? 55.544 35.731 8.225 1.00 85.43 162 ALA A N 1
ATOM 1054 C CA . ALA A 1 151 ? 55.043 36.519 9.343 1.00 85.52 162 ALA A CA 1
ATOM 1055 C C . ALA A 1 151 ? 55.940 36.482 10.573 1.00 92.84 162 ALA A C 1
ATOM 1056 O O . ALA A 1 151 ? 55.659 37.194 11.543 1.00 97.11 162 ALA A O 1
ATOM 1058 N N . ASN A 1 152 ? 57.000 35.678 10.574 1.00 97.71 163 ASN A N 1
ATOM 1059 C CA . ASN A 1 152 ? 58.012 35.770 11.615 1.00 101.68 163 ASN A CA 1
ATOM 1060 C C . ASN A 1 152 ? 59.232 36.506 11.066 1.00 95.96 163 ASN A C 1
ATOM 1061 O O . ASN A 1 152 ? 59.258 36.949 9.915 1.00 94.67 163 ASN A O 1
ATOM 1066 N N . THR A 1 153 ? 60.252 36.648 11.907 1.00 101.47 164 THR A N 1
ATOM 1067 C CA . THR A 1 153 ? 61.459 37.373 11.523 1.00 103.00 164 THR A CA 1
ATOM 1068 C C . THR A 1 153 ? 62.712 36.639 11.993 1.00 103.34 164 THR A C 1
ATOM 1069 O O . THR A 1 153 ? 62.688 35.425 12.207 1.00 95.82 164 THR A O 1
ATOM 1071 N N . ASP A 1 157 ? 62.377 27.174 10.009 1.00 86.92 168 ASP A N 1
ATOM 1072 C CA . ASP A 1 157 ? 60.967 27.001 10.344 1.00 87.36 168 ASP A CA 1
ATOM 1073 C C . ASP A 1 157 ? 60.798 26.692 11.828 1.00 91.88 168 ASP A C 1
ATOM 1074 O O . ASP A 1 157 ? 61.371 25.730 12.338 1.00 95.99 168 ASP A O 1
ATOM 1076 N N . LYS A 1 158 ? 60.004 27.514 12.518 1.00 91.32 169 LYS A N 1
ATOM 1077 C CA . LYS A 1 158 ? 59.780 27.374 13.951 1.00 81.82 169 LYS A CA 1
ATOM 1078 C C . LYS A 1 158 ? 58.539 26.550 14.278 1.00 77.89 169 LYS A C 1
ATOM 1079 O O . LYS A 1 158 ? 58.043 26.621 15.409 1.00 81.93 169 LYS A O 1
ATOM 1081 N N . GLY A 1 159 ? 58.033 25.768 13.324 1.00 72.18 170 GLY A N 1
ATOM 1082 C CA . GLY A 1 159 ? 56.822 25.000 13.543 1.00 62.03 170 GLY A CA 1
ATOM 1083 C C . GLY A 1 159 ? 55.569 25.824 13.327 1.00 63.94 170 GLY A C 1
ATOM 1084 O O . GLY A 1 159 ? 55.520 26.998 13.704 1.00 76.84 170 GLY A O 1
ATOM 1085 N N . SER A 1 160 ? 54.549 25.224 12.726 1.00 58.66 171 SER A N 1
ATOM 1086 C CA . SER A 1 160 ? 53.325 25.940 12.402 1.00 62.66 171 SER A CA 1
ATOM 1087 C C . SER A 1 160 ? 52.358 25.968 13.582 1.00 62.63 171 SER A C 1
ATOM 1088 O O . SER A 1 160 ? 52.284 25.028 14.378 1.00 67.11 171 SER A O 1
ATOM 1091 N N . ARG A 1 161 ? 51.591 27.055 13.668 1.00 59.23 172 ARG A N 1
ATOM 1092 C CA . ARG A 1 161 ? 50.589 27.240 14.713 1.00 59.31 172 ARG A CA 1
ATOM 1093 C C . ARG A 1 161 ? 49.181 27.385 14.146 1.00 63.53 172 ARG A C 1
ATOM 1094 O O . ARG A 1 161 ? 48.260 27.760 14.883 1.00 63.76 172 ARG A O 1
ATOM 1096 N N . ARG A 1 162 ? 48.987 27.098 12.861 1.00 64.39 173 ARG A N 1
ATOM 1097 C CA . ARG A 1 162 ? 47.672 27.213 12.256 1.00 53.51 173 ARG A CA 1
ATOM 1098 C C . ARG A 1 162 ? 46.727 26.169 12.838 1.00 49.96 173 ARG A C 1
ATOM 1099 O O . ARG A 1 162 ? 47.146 25.142 13.381 1.00 52.75 173 ARG A O 1
ATOM 1107 N N . LYS A 1 163 ? 45.428 26.447 12.720 1.00 37.90 174 LYS A N 1
ATOM 1108 C CA . LYS A 1 163 ? 44.425 25.614 13.368 1.00 40.66 174 LYS A CA 1
ATOM 1109 C C . LYS A 1 163 ? 44.024 24.400 12.545 1.00 35.10 174 LYS A C 1
ATOM 1110 O O . LYS A 1 163 ? 43.759 23.339 13.120 1.00 40.52 174 LYS A O 1
ATOM 1116 N N . PHE A 1 164 ? 43.966 24.517 11.223 1.00 37.71 175 PHE A N 1
ATOM 1117 C CA . PHE A 1 164 ? 43.410 23.463 10.390 1.00 41.53 175 PHE A CA 1
ATOM 1118 C C . PHE A 1 164 ? 44.369 23.154 9.245 1.00 45.05 175 PHE A C 1
ATOM 1119 O O . PHE A 1 164 ? 45.472 23.696 9.174 1.00 46.73 175 PHE A O 1
ATOM 1127 N N . LEU A 1 165 ? 43.947 22.253 8.352 1.00 43.11 176 LEU A N 1
ATOM 1128 C CA . LEU A 1 165 ? 44.831 21.779 7.284 1.00 45.38 176 LEU A CA 1
ATOM 1129 C C . LEU A 1 165 ? 45.414 22.931 6.469 1.00 42.42 176 LEU A C 1
ATOM 1130 O O . LEU A 1 165 ? 46.620 22.978 6.203 1.00 34.55 176 LEU A O 1
ATOM 1135 N N . ASP A 1 166 ? 44.569 23.868 6.065 1.00 36.80 177 ASP A N 1
ATOM 1136 C CA . ASP A 1 166 ? 44.929 24.854 5.061 1.00 35.65 177 ASP A CA 1
ATOM 1137 C C . ASP A 1 166 ? 45.276 26.214 5.650 1.00 40.19 177 ASP A C 1
ATOM 1138 O O . ASP A 1 166 ? 45.649 27.121 4.901 1.00 42.92 177 ASP A O 1
ATOM 1143 N N . GLY A 1 167 ? 45.174 26.373 6.965 1.00 47.52 178 GLY A N 1
ATOM 1144 C CA . GLY A 1 167 ? 45.308 27.668 7.609 1.00 47.63 178 GLY A CA 1
ATOM 1145 C C . GLY A 1 167 ? 44.393 27.734 8.817 1.00 49.76 178 GLY A C 1
ATOM 1146 O O . GLY A 1 167 ? 44.109 26.697 9.424 1.00 43.70 178 GLY A O 1
ATOM 1147 N N . ASP A 1 168 ? 43.889 28.919 9.158 1.00 48.45 179 ASP A N 1
ATOM 1148 C CA . ASP A 1 168 ? 43.090 29.081 10.368 1.00 48.34 179 ASP A CA 1
ATOM 1149 C C . ASP A 1 168 ? 41.576 28.975 10.153 1.00 48.59 179 ASP A C 1
ATOM 1150 O O . ASP A 1 168 ? 40.822 29.168 11.117 1.00 45.79 179 ASP A O 1
ATOM 1155 N N . GLU A 1 169 ? 41.096 28.667 8.946 1.00 43.23 180 GLU A N 1
ATOM 1156 C CA . GLU A 1 169 ? 39.667 28.457 8.735 1.00 41.48 180 GLU A CA 1
ATOM 1157 C C . GLU A 1 169 ? 39.406 27.078 8.132 1.00 31.34 180 GLU A C 1
ATOM 1158 O O . GLU A 1 169 ? 40.236 26.526 7.405 1.00 38.38 180 GLU A O 1
ATOM 1164 N N . LEU A 1 170 ? 38.251 26.508 8.461 1.00 36.48 181 LEU A N 1
ATOM 1165 C CA . LEU A 1 170 ? 37.880 25.196 7.939 1.00 33.50 181 LEU A CA 1
ATOM 1166 C C . LEU A 1 170 ? 37.636 25.261 6.432 1.00 36.87 181 LEU A C 1
ATOM 1167 O O . LEU A 1 170 ? 37.076 26.235 5.918 1.00 37.70 181 LEU A O 1
ATOM 1172 N N . THR A 1 171 ? 38.101 24.236 5.714 1.00 31.27 182 THR A N 1
ATOM 1173 C CA . THR A 1 171 ? 37.925 24.141 4.271 1.00 27.65 182 THR A CA 1
ATOM 1174 C C . THR A 1 171 ? 37.284 22.801 3.912 1.00 34.67 182 THR A C 1
ATOM 1175 O O . THR A 1 171 ? 37.122 21.915 4.758 1.00 27.15 182 THR A O 1
ATOM 1179 N N . LEU A 1 172 ? 36.951 22.658 2.619 1.00 37.12 183 LEU A N 1
ATOM 1180 C CA . LEU A 1 172 ? 36.438 21.397 2.088 1.00 30.67 183 LEU A CA 1
ATOM 1181 C C . LEU A 1 172 ? 37.349 20.232 2.430 1.00 33.75 183 LEU A C 1
ATOM 1182 O O . LEU A 1 172 ? 36.873 19.111 2.645 1.00 33.79 183 LEU A O 1
ATOM 1187 N N . ALA A 1 173 ? 38.663 20.475 2.485 1.00 29.73 184 ALA A N 1
ATOM 1188 C CA . ALA A 1 173 ? 39.584 19.408 2.846 1.00 27.25 184 ALA A CA 1
ATOM 1189 C C . ALA A 1 173 ? 39.310 18.907 4.260 1.00 23.98 184 ALA A C 1
ATOM 1190 O O . ALA A 1 173 ? 39.295 17.697 4.498 1.00 29.56 184 ALA A O 1
ATOM 1192 N N . ASP A 1 174 ? 39.007 19.812 5.197 1.00 26.05 185 ASP A N 1
ATOM 1193 C CA . ASP A 1 174 ? 38.695 19.385 6.563 1.00 24.35 185 ASP A CA 1
ATOM 1194 C C . ASP A 1 174 ? 37.371 18.634 6.629 1.00 23.81 185 ASP A C 1
ATOM 1195 O O . ASP A 1 174 ? 37.224 17.676 7.398 1.00 26.78 185 ASP A O 1
ATOM 1200 N N . CYS A 1 175 ? 36.400 19.044 5.819 1.00 31.76 186 CYS A N 1
ATOM 1201 C CA . CYS A 1 175 ? 35.091 18.404 5.827 1.00 24.60 186 CYS A CA 1
ATOM 1202 C C . CYS A 1 175 ? 35.181 16.949 5.396 1.00 35.30 186 CYS A C 1
ATOM 1203 O O . CYS A 1 175 ? 34.336 16.137 5.794 1.00 34.46 186 CYS A O 1
ATOM 1206 N N . ASN A 1 176 ? 36.213 16.614 4.615 1.00 32.32 187 ASN A N 1
ATOM 1207 C CA . ASN A 1 176 ? 36.510 15.257 4.171 1.00 22.09 187 ASN A CA 1
ATOM 1208 C C . ASN A 1 176 ? 37.314 14.482 5.219 1.00 27.86 187 ASN A C 1
ATOM 1209 O O . ASN A 1 176 ? 36.918 13.386 5.630 1.00 27.87 187 ASN A O 1
ATOM 1214 N N . LEU A 1 177 ? 38.428 15.055 5.693 1.00 20.73 188 LEU A N 1
ATOM 1215 C CA . LEU A 1 177 ? 39.336 14.314 6.568 1.00 28.16 188 LEU A CA 1
ATOM 1216 C C . LEU A 1 177 ? 38.747 14.103 7.958 1.00 31.66 188 LEU A C 1
ATOM 1217 O O . LEU A 1 177 ? 38.825 12.999 8.514 1.00 26.08 188 LEU A O 1
ATOM 1222 N N . LEU A 1 178 ? 38.207 15.167 8.557 1.00 26.94 189 LEU A N 1
ATOM 1223 C CA . LEU A 1 178 ? 37.838 15.107 9.968 1.00 22.07 189 LEU A CA 1
ATOM 1224 C C . LEU A 1 178 ? 36.839 14.004 10.305 1.00 29.57 189 LEU A C 1
ATOM 1225 O O . LEU A 1 178 ? 37.065 13.303 11.306 1.00 30.37 189 LEU A O 1
ATOM 1230 N N . PRO A 1 179 ? 35.754 13.776 9.554 1.00 32.91 190 PRO A N 1
ATOM 1231 C CA . PRO A 1 179 ? 34.879 12.643 9.920 1.00 28.72 190 PRO A CA 1
ATOM 1232 C C . PRO A 1 179 ? 35.597 11.309 9.884 1.00 30.17 190 PRO A C 1
ATOM 1233 O O . PRO A 1 179 ? 35.346 10.446 10.740 1.00 24.98 190 PRO A O 1
ATOM 1237 N N . LYS A 1 180 ? 36.504 11.124 8.921 1.00 23.08 191 LYS A N 1
ATOM 1238 C CA . LYS A 1 180 ? 37.252 9.873 8.829 1.00 28.10 191 LYS A CA 1
ATOM 1239 C C . LYS A 1 180 ? 38.208 9.717 10.000 1.00 29.76 191 LYS A C 1
ATOM 1240 O O . LYS A 1 180 ? 38.358 8.619 10.551 1.00 26.46 191 LYS A O 1
ATOM 1246 N N . LEU A 1 181 ? 38.880 10.807 10.377 1.00 33.81 192 LEU A N 1
ATOM 1247 C CA . LEU A 1 181 ? 39.782 10.766 11.518 1.00 32.81 192 LEU A CA 1
ATOM 1248 C C . LEU A 1 181 ? 39.009 10.452 12.792 1.00 32.49 192 LEU A C 1
ATOM 1249 O O . LEU A 1 181 ? 39.516 9.744 13.673 1.00 29.34 192 LEU A O 1
ATOM 1254 N N . HIS A 1 182 ? 37.756 10.922 12.881 1.00 27.04 193 HIS A N 1
ATOM 1255 C CA . HIS A 1 182 ? 36.934 10.639 14.051 1.00 30.62 193 HIS A CA 1
ATOM 1256 C C . HIS A 1 182 ? 36.604 9.153 14.142 1.00 35.86 193 HIS A C 1
ATOM 1257 O O . HIS A 1 182 ? 36.622 8.575 15.238 1.00 31.50 193 HIS A O 1
ATOM 1264 N N . VAL A 1 183 ? 36.272 8.522 13.008 1.00 33.23 194 VAL A N 1
ATOM 1265 C CA . VAL A 1 183 ? 36.006 7.085 13.010 1.00 30.64 194 VAL A CA 1
ATOM 1266 C C . VAL A 1 183 ? 37.249 6.324 13.440 1.00 39.13 194 VAL A C 1
ATOM 1267 O O . VAL A 1 183 ? 37.186 5.415 14.280 1.00 40.44 194 VAL A O 1
ATOM 1271 N N . VAL A 1 184 ? 38.395 6.675 12.846 1.00 34.28 195 VAL A N 1
ATOM 1272 C CA . VAL A 1 184 ? 39.666 6.042 13.202 1.00 34.89 195 VAL A CA 1
ATOM 1273 C C . VAL A 1 184 ? 39.876 6.082 14.706 1.00 31.82 195 VAL A C 1
ATOM 1274 O O . VAL A 1 184 ? 40.085 5.047 15.350 1.00 31.93 195 VAL A O 1
ATOM 1278 N N . LYS A 1 185 ? 39.780 7.277 15.290 1.00 38.31 196 LYS A N 1
ATOM 1279 C CA . LYS A 1 185 ? 40.143 7.455 16.691 1.00 36.54 196 LYS A CA 1
ATOM 1280 C C . LYS A 1 185 ? 39.283 6.581 17.596 1.00 42.60 196 LYS A C 1
ATOM 1281 O O . LYS A 1 185 ? 39.797 5.868 18.468 1.00 34.47 196 LYS A O 1
ATOM 1287 N N . ILE A 1 186 ? 37.964 6.613 17.386 1.00 37.79 197 ILE A N 1
ATOM 1288 C CA . ILE A 1 186 ? 37.047 5.898 18.265 1.00 34.42 197 ILE A CA 1
ATOM 1289 C C . ILE A 1 186 ? 37.130 4.393 18.042 1.00 36.95 197 ILE A C 1
ATOM 1290 O O . ILE A 1 186 ? 37.112 3.612 19.002 1.00 49.76 197 ILE A O 1
ATOM 1295 N N . VAL A 1 187 ? 37.214 3.955 16.787 1.00 44.29 198 VAL A N 1
ATOM 1296 C CA . VAL A 1 187 ? 37.125 2.520 16.524 1.00 43.13 198 VAL A CA 1
ATOM 1297 C C . VAL A 1 187 ? 38.441 1.822 16.850 1.00 36.47 198 VAL A C 1
ATOM 1298 O O . VAL A 1 187 ? 38.446 0.753 17.468 1.00 42.70 198 VAL A O 1
ATOM 1302 N N . ALA A 1 188 ? 39.574 2.414 16.459 1.00 38.58 199 ALA A N 1
ATOM 1303 C CA . ALA A 1 188 ? 40.866 1.810 16.769 1.00 37.05 199 ALA A CA 1
ATOM 1304 C C . ALA A 1 188 ? 41.080 1.698 18.275 1.00 43.52 199 ALA A C 1
ATOM 1305 O O . ALA A 1 188 ? 41.663 0.720 18.758 1.00 43.37 199 ALA A O 1
ATOM 1307 N N . LYS A 1 189 ? 40.603 2.679 19.039 1.00 49.93 200 LYS A N 1
ATOM 1308 C CA . LYS A 1 189 ? 40.703 2.573 20.490 1.00 49.35 200 LYS A CA 1
ATOM 1309 C C . LYS A 1 189 ? 39.818 1.449 21.022 1.00 54.25 200 LYS A C 1
ATOM 1310 O O . LYS A 1 189 ? 40.231 0.686 21.904 1.00 51.53 200 LYS A O 1
ATOM 1316 N N . LYS A 1 190 ? 38.602 1.318 20.486 1.00 47.10 201 LYS A N 1
ATOM 1317 C CA . LYS A 1 190 ? 37.650 0.382 21.077 1.00 48.65 201 LYS A CA 1
ATOM 1318 C C . LYS A 1 190 ? 38.017 -1.064 20.767 1.00 57.28 201 LYS A C 1
ATOM 1319 O O . LYS A 1 190 ? 37.855 -1.948 21.619 1.00 64.36 201 LYS A O 1
ATOM 1325 N N . TYR A 1 191 ? 38.536 -1.325 19.569 1.00 42.99 202 TYR A N 1
ATOM 1326 C CA . TYR A 1 191 ? 38.714 -2.691 19.114 1.00 41.48 202 TYR A CA 1
ATOM 1327 C C . TYR A 1 191 ? 40.167 -3.141 19.049 1.00 43.22 202 TYR A C 1
ATOM 1328 O O . TYR A 1 191 ? 40.413 -4.345 18.953 1.00 41.60 202 TYR A O 1
ATOM 1337 N N . ARG A 1 192 ? 41.135 -2.223 19.125 1.00 42.05 203 ARG A N 1
ATOM 1338 C CA . ARG A 1 192 ? 42.539 -2.603 19.186 1.00 42.17 203 ARG A CA 1
ATOM 1339 C C . ARG A 1 192 ? 43.287 -1.959 20.341 1.00 44.87 203 ARG A C 1
ATOM 1340 O O . ARG A 1 192 ? 44.503 -2.164 20.450 1.00 41.85 203 ARG A O 1
ATOM 1348 N N . ASN A 1 193 ? 42.593 -1.218 21.217 1.00 47.78 204 ASN A N 1
ATOM 1349 C CA . ASN A 1 193 ? 43.215 -0.389 22.258 1.00 51.36 204 ASN A CA 1
ATOM 1350 C C . ASN A 1 193 ? 44.361 0.442 21.692 1.00 53.98 204 ASN A C 1
ATOM 1351 O O . ASN A 1 193 ? 45.417 0.591 22.311 1.00 48.99 204 ASN A O 1
ATOM 1356 N N . TYR A 1 194 ? 44.141 0.982 20.494 1.00 51.04 205 TYR A N 1
ATOM 1357 C CA . TYR A 1 194 ? 45.107 1.833 19.819 1.00 46.48 205 TYR A CA 1
ATOM 1358 C C . TYR A 1 194 ? 44.829 3.288 20.166 1.00 48.48 205 TYR A C 1
ATOM 1359 O O . TYR A 1 194 ? 43.687 3.752 20.066 1.00 46.15 205 TYR A O 1
ATOM 1368 N N . ASP A 1 195 ? 45.876 4.004 20.550 1.00 48.43 206 ASP A N 1
ATOM 1369 C CA . ASP A 1 195 ? 45.817 5.440 20.767 1.00 52.35 206 ASP A CA 1
ATOM 1370 C C . ASP A 1 195 ? 46.653 6.143 19.709 1.00 54.87 206 ASP A C 1
ATOM 1371 O O . ASP A 1 195 ? 47.763 5.702 19.394 1.00 64.99 206 ASP A O 1
ATOM 1376 N N . ILE A 1 196 ? 46.119 7.224 19.149 1.00 48.02 207 ILE A N 1
ATOM 1377 C CA . ILE A 1 196 ? 46.927 8.068 18.269 1.00 45.04 207 ILE A CA 1
ATOM 1378 C C . ILE A 1 196 ? 48.053 8.650 19.121 1.00 43.05 207 ILE A C 1
ATOM 1379 O O . ILE A 1 196 ? 47.781 9.297 20.144 1.00 40.39 207 ILE A O 1
ATOM 1384 N N . PRO A 1 197 ? 49.316 8.437 18.746 1.00 40.96 208 PRO A N 1
ATOM 1385 C CA . PRO A 1 197 ? 50.436 8.752 19.653 1.00 46.39 208 PRO A CA 1
ATOM 1386 C C . PRO A 1 197 ? 50.475 10.210 20.106 1.00 50.25 208 PRO A C 1
ATOM 1387 O O . PRO A 1 197 ? 50.339 11.142 19.305 1.00 46.25 208 PRO A O 1
ATOM 1391 N N . ALA A 1 198 ? 50.698 10.396 21.411 1.00 55.55 209 ALA A N 1
ATOM 1392 C CA . ALA A 1 198 ? 50.738 11.732 21.995 1.00 58.84 209 ALA A CA 1
ATOM 1393 C C . ALA A 1 198 ? 51.872 12.578 21.438 1.00 59.98 209 ALA A C 1
ATOM 1394 O O . ALA A 1 198 ? 51.795 13.811 21.493 1.00 66.54 209 ALA A O 1
ATOM 1396 N N . GLU A 1 199 ? 52.915 11.952 20.890 1.00 61.37 210 GLU A N 1
ATOM 1397 C CA . GLU A 1 199 ? 54.029 12.725 20.358 1.00 63.99 210 GLU A CA 1
ATOM 1398 C C . GLU A 1 199 ? 53.679 13.428 19.057 1.00 55.33 210 GLU A C 1
ATOM 1399 O O . GLU A 1 199 ? 54.469 14.255 18.588 1.00 55.04 210 GLU A O 1
ATOM 1401 N N . MET A 1 200 ? 52.509 13.146 18.491 1.00 51.38 211 MET A N 1
ATOM 1402 C CA . MET A 1 200 ? 52.053 13.810 17.273 1.00 50.37 211 MET A CA 1
ATOM 1403 C C . MET A 1 200 ? 51.323 15.093 17.667 1.00 43.63 211 MET A C 1
ATOM 1404 O O . MET A 1 200 ? 50.102 15.228 17.563 1.00 42.77 211 MET A O 1
ATOM 1409 N N . THR A 1 201 ? 52.128 16.047 18.137 1.00 46.33 212 THR A N 1
ATOM 1410 C CA . THR A 1 201 ? 51.596 17.303 18.649 1.00 46.75 212 THR A CA 1
ATOM 1411 C C . THR A 1 201 ? 50.848 18.077 17.572 1.00 40.34 212 THR A C 1
ATOM 1412 O O . THR A 1 201 ? 49.872 18.776 17.867 1.00 40.57 212 THR A O 1
ATOM 1416 N N . GLY A 1 202 ? 51.304 17.989 16.322 1.00 44.76 213 GLY A N 1
ATOM 1417 C CA . GLY A 1 202 ? 50.622 18.704 15.255 1.00 44.84 213 GLY A CA 1
ATOM 1418 C C . GLY A 1 202 ? 49.228 18.167 14.996 1.00 42.98 213 GLY A C 1
ATOM 1419 O O . GLY A 1 202 ? 48.268 18.933 14.883 1.00 52.87 213 GLY A O 1
ATOM 1420 N N . LEU A 1 203 ? 49.095 16.840 14.913 1.00 46.24 214 LEU A N 1
ATOM 1421 C CA . LEU A 1 203 ? 47.794 16.235 14.627 1.00 47.49 214 LEU A CA 1
ATOM 1422 C C . LEU A 1 203 ? 46.814 16.461 15.774 1.00 47.42 214 LEU A C 1
ATOM 1423 O O . LEU A 1 203 ? 45.620 16.682 15.539 1.00 36.27 214 LEU A O 1
ATOM 1428 N N . TRP A 1 204 ? 47.302 16.413 17.023 1.00 43.82 215 TRP A N 1
ATOM 1429 C CA . TRP A 1 204 ? 46.425 16.614 18.176 1.00 43.73 215 TRP A CA 1
ATOM 1430 C C . TRP A 1 204 ? 45.991 18.070 18.320 1.00 46.84 215 TRP A C 1
ATOM 1431 O O . TRP A 1 204 ? 44.898 18.335 18.830 1.00 44.25 215 TRP A O 1
ATOM 1442 N N . ARG A 1 205 ? 46.846 19.024 17.931 1.00 44.47 216 ARG A N 1
ATOM 1443 C CA . ARG A 1 205 ? 46.417 20.417 17.871 1.00 38.83 216 ARG A CA 1
ATOM 1444 C C . ARG A 1 205 ? 45.252 20.571 16.914 1.00 40.19 216 ARG A C 1
ATOM 1445 O O . ARG A 1 205 ? 44.290 21.299 17.190 1.00 41.96 216 ARG A O 1
ATOM 1453 N N . TYR A 1 206 ? 45.324 19.862 15.791 1.00 38.38 217 TYR A N 1
ATOM 1454 C CA . TYR A 1 206 ? 44.287 19.913 14.771 1.00 38.21 217 TYR A CA 1
ATOM 1455 C C . TYR A 1 206 ? 42.971 19.368 15.306 1.00 39.61 217 TYR A C 1
ATOM 1456 O O . TYR A 1 206 ? 41.930 20.029 15.214 1.00 36.60 217 TYR A O 1
ATOM 1465 N N . LEU A 1 207 ? 43.006 18.169 15.896 1.00 40.71 218 LEU A N 1
ATOM 1466 C CA . LEU A 1 207 ? 41.789 17.567 16.436 1.00 40.31 218 LEU A CA 1
ATOM 1467 C C . LEU A 1 207 ? 41.212 18.402 17.575 1.00 39.05 218 LEU A C 1
ATOM 1468 O O . LEU A 1 207 ? 39.989 18.537 17.697 1.00 35.99 218 LEU A O 1
ATOM 1473 N N . LYS A 1 208 ? 42.077 18.979 18.413 1.00 36.21 219 LYS A N 1
ATOM 1474 C CA . LYS A 1 208 ? 41.595 19.829 19.498 1.00 41.25 219 LYS A CA 1
ATOM 1475 C C . LYS A 1 208 ? 40.892 21.074 18.958 1.00 41.05 219 LYS A C 1
ATOM 1476 O O . LYS A 1 208 ? 39.876 21.509 19.514 1.00 36.50 219 LYS A O 1
ATOM 1478 N N . ASN A 1 209 ? 41.419 21.672 17.882 1.00 39.94 220 ASN A N 1
ATOM 1479 C CA . ASN A 1 209 ? 40.763 22.848 17.311 1.00 35.89 220 ASN A CA 1
ATOM 1480 C C . ASN A 1 209 ? 39.455 22.471 16.620 1.00 37.04 220 ASN A C 1
ATOM 1481 O O . ASN A 1 209 ? 38.473 23.220 16.672 1.00 39.48 220 ASN A O 1
ATOM 1486 N N . ALA A 1 210 ? 39.421 21.310 15.975 1.00 39.33 221 ALA A N 1
ATOM 1487 C CA . ALA A 1 210 ? 38.204 20.871 15.306 1.00 34.73 221 ALA A CA 1
ATOM 1488 C C . ALA A 1 210 ? 37.099 20.570 16.313 1.00 37.56 221 ALA A C 1
ATOM 1489 O O . ALA A 1 210 ? 35.956 21.017 16.150 1.00 35.12 221 ALA A O 1
ATOM 1491 N N . TYR A 1 211 ? 37.417 19.799 17.359 1.00 33.59 222 TYR A N 1
ATOM 1492 C CA . TYR A 1 211 ? 36.418 19.471 18.370 1.00 37.03 222 TYR A CA 1
ATOM 1493 C C . TYR A 1 211 ? 35.884 20.707 19.084 1.00 43.90 222 TYR A C 1
ATOM 1494 O O . TYR A 1 211 ? 34.791 20.648 19.656 1.00 39.95 222 TYR A O 1
ATOM 1503 N N . ALA A 1 212 ? 36.619 21.821 19.061 1.00 40.74 223 ALA A N 1
ATOM 1504 C CA . ALA A 1 212 ? 36.123 23.065 19.636 1.00 40.57 223 ALA A CA 1
ATOM 1505 C C . ALA A 1 212 ? 35.172 23.801 18.703 1.00 44.19 223 ALA A C 1
ATOM 1506 O O . ALA A 1 212 ? 34.685 24.875 19.064 1.00 41.19 223 ALA A O 1
ATOM 1508 N N . ARG A 1 213 ? 34.911 23.266 17.513 1.00 42.81 224 ARG A N 1
ATOM 1509 C CA . ARG A 1 213 ? 34.001 23.881 16.557 1.00 46.50 224 ARG A CA 1
ATOM 1510 C C . ARG A 1 213 ? 32.701 23.085 16.513 1.00 48.48 224 ARG A C 1
ATOM 1511 O O . ARG A 1 213 ? 32.720 21.865 16.291 1.00 37.57 224 ARG A O 1
ATOM 1519 N N . ASP A 1 214 ? 31.577 23.784 16.703 1.00 42.93 225 ASP A N 1
ATOM 1520 C CA . ASP A 1 214 ? 30.272 23.130 16.646 1.00 36.46 225 ASP A CA 1
ATOM 1521 C C . ASP A 1 214 ? 30.078 22.395 15.330 1.00 43.65 225 ASP A C 1
ATOM 1522 O O . ASP A 1 214 ? 29.490 21.306 15.300 1.00 39.26 225 ASP A O 1
ATOM 1527 N N . GLU A 1 215 ? 30.577 22.966 14.227 1.00 39.39 226 GLU A N 1
ATOM 1528 C CA . GLU A 1 215 ? 30.304 22.380 12.920 1.00 38.11 226 GLU A CA 1
ATOM 1529 C C . GLU A 1 215 ? 30.847 20.962 12.823 1.00 31.67 226 GLU A C 1
ATOM 1530 O O . GLU A 1 215 ? 30.253 20.113 12.139 1.00 28.72 226 GLU A O 1
ATOM 1536 N N . PHE A 1 216 ? 31.922 20.664 13.551 1.00 26.38 227 PHE A N 1
ATOM 1537 C CA . PHE A 1 216 ? 32.472 19.313 13.583 1.00 26.14 227 PHE A CA 1
ATOM 1538 C C . PHE A 1 216 ? 31.848 18.455 14.682 1.00 35.95 227 PHE A C 1
ATOM 1539 O O . PHE A 1 216 ? 31.356 17.353 14.411 1.00 30.46 227 PHE A O 1
ATOM 1547 N N . THR A 1 217 ? 31.884 18.942 15.924 1.00 33.36 228 THR A N 1
ATOM 1548 C CA . THR A 1 217 ? 31.424 18.149 17.059 1.00 34.56 228 THR A CA 1
ATOM 1549 C C . THR A 1 217 ? 29.949 17.786 16.918 1.00 40.23 228 THR A C 1
ATOM 1550 O O . THR A 1 217 ? 29.558 16.633 17.131 1.00 46.98 228 THR A O 1
ATOM 1554 N N . ASN A 1 218 ? 29.117 18.756 16.539 1.00 32.40 229 ASN A N 1
ATOM 1555 C CA . ASN A 1 218 ? 27.679 18.539 16.477 1.00 35.37 229 ASN A CA 1
ATOM 1556 C C . ASN A 1 218 ? 27.222 17.869 15.188 1.00 36.92 229 ASN A C 1
ATOM 1557 O O . ASN A 1 218 ? 26.013 17.694 15.006 1.00 36.89 229 ASN A O 1
ATOM 1562 N N . THR A 1 219 ? 28.139 17.506 14.289 1.00 34.38 230 THR A N 1
ATOM 1563 C CA . THR A 1 219 ? 27.819 16.623 13.175 1.00 36.87 230 THR A CA 1
ATOM 1564 C C . THR A 1 219 ? 28.406 15.227 13.352 1.00 30.82 230 THR A C 1
ATOM 1565 O O . THR A 1 219 ? 28.283 14.397 12.442 1.00 34.94 230 THR A O 1
ATOM 1569 N N . CYS A 1 220 ? 29.032 14.942 14.490 1.00 26.98 231 CYS A N 1
ATOM 1570 C CA . CYS A 1 220 ? 29.558 13.610 14.753 1.00 32.96 231 CYS A CA 1
ATOM 1571 C C . CYS A 1 220 ? 28.448 12.664 15.199 1.00 30.92 231 CYS A C 1
ATOM 1572 O O . CYS A 1 220 ? 27.518 13.054 15.906 1.00 34.03 231 CYS A O 1
ATOM 1575 N N . ALA A 1 221 ? 28.553 11.403 14.790 1.00 31.18 232 ALA A N 1
ATOM 1576 C CA . ALA A 1 221 ? 27.716 10.397 15.425 1.00 35.58 232 ALA A CA 1
ATOM 1577 C C . ALA A 1 221 ? 28.250 10.113 16.824 1.00 40.78 232 ALA A C 1
ATOM 1578 O O . ALA A 1 221 ? 29.424 10.354 17.129 1.00 32.78 232 ALA A O 1
ATOM 1580 N N . ALA A 1 222 ? 27.364 9.624 17.688 1.00 45.38 233 ALA A N 1
ATOM 1581 C CA . ALA A 1 222 ? 27.751 9.343 19.064 1.00 46.56 233 ALA A CA 1
ATOM 1582 C C . ALA A 1 222 ? 28.801 8.234 19.119 1.00 46.18 233 ALA A C 1
ATOM 1583 O O . ALA A 1 222 ? 28.843 7.348 18.260 1.00 43.47 233 ALA A O 1
ATOM 1585 N N . ASP A 1 223 ? 29.652 8.298 20.153 1.00 41.88 234 ASP A N 1
ATOM 1586 C CA . ASP A 1 223 ? 30.697 7.293 20.351 1.00 46.47 234 ASP A CA 1
ATOM 1587 C C . ASP A 1 223 ? 30.137 5.875 20.316 1.00 47.57 234 ASP A C 1
ATOM 1588 O O . ASP A 1 223 ? 30.636 5.012 19.585 1.00 49.28 234 ASP A O 1
ATOM 1593 N N . SER A 1 224 ? 29.119 5.612 21.133 1.00 44.78 235 SER A N 1
ATOM 1594 C CA . SER A 1 224 ? 28.483 4.299 21.158 1.00 47.17 235 SER A CA 1
ATOM 1595 C C . SER A 1 224 ? 27.971 3.900 19.775 1.00 43.53 235 SER A C 1
ATOM 1596 O O . SER A 1 224 ? 28.092 2.736 19.369 1.00 43.44 235 SER A O 1
ATOM 1599 N N . GLU A 1 225 ? 27.376 4.847 19.043 1.00 46.14 236 GLU A N 1
ATOM 1600 C CA . GLU A 1 225 ? 26.884 4.533 17.703 1.00 48.03 236 GLU A CA 1
ATOM 1601 C C . GLU A 1 225 ? 28.020 4.133 16.766 1.00 47.81 236 GLU A C 1
ATOM 1602 O O . GLU A 1 225 ? 27.902 3.154 16.020 1.00 53.75 236 GLU A O 1
ATOM 1608 N N . ILE A 1 226 ? 29.128 4.874 16.782 1.00 37.54 237 ILE A N 1
ATOM 1609 C CA . ILE A 1 226 ? 30.243 4.528 15.906 1.00 42.16 237 ILE A CA 1
ATOM 1610 C C . ILE A 1 226 ? 30.802 3.163 16.286 1.00 41.71 237 ILE A C 1
ATOM 1611 O O . ILE A 1 226 ? 31.004 2.295 15.428 1.00 37.83 237 ILE A O 1
ATOM 1616 N N . GLU A 1 227 ? 31.009 2.935 17.588 1.00 50.10 238 GLU A N 1
ATOM 1617 C CA . GLU A 1 227 ? 31.583 1.668 18.037 1.00 44.60 238 GLU A CA 1
ATOM 1618 C C . GLU A 1 227 ? 30.670 0.503 17.693 1.00 37.64 238 GLU A C 1
ATOM 1619 O O . GLU A 1 227 ? 31.140 -0.542 17.228 1.00 39.80 238 GLU A O 1
ATOM 1625 N N . LEU A 1 228 ? 29.356 0.663 17.901 1.00 36.62 239 LEU A N 1
ATOM 1626 C CA . LEU A 1 228 ? 28.434 -0.428 17.597 1.00 38.08 239 LEU A CA 1
ATOM 1627 C C . LEU A 1 228 ? 28.346 -0.672 16.098 1.00 42.87 239 LEU A C 1
ATOM 1628 O O . LEU A 1 228 ? 28.115 -1.806 15.669 1.00 53.19 239 LEU A O 1
ATOM 1633 N N . ALA A 1 229 ? 28.524 0.375 15.289 1.00 47.39 240 ALA A N 1
ATOM 1634 C CA . ALA A 1 229 ? 28.482 0.208 13.841 1.00 48.99 240 ALA A CA 1
ATOM 1635 C C . ALA A 1 229 ? 29.595 -0.694 13.337 1.00 42.08 240 ALA A C 1
ATOM 1636 O O . ALA A 1 229 ? 29.459 -1.279 12.258 1.00 46.97 240 ALA A O 1
ATOM 1638 N N . TYR A 1 230 ? 30.696 -0.802 14.078 1.00 45.28 241 TYR A N 1
ATOM 1639 C CA . TYR A 1 230 ? 31.838 -1.621 13.698 1.00 43.41 241 TYR A CA 1
ATOM 1640 C C . TYR A 1 230 ? 31.876 -2.959 14.426 1.00 50.27 241 TYR A C 1
ATOM 1641 O O . TYR A 1 230 ? 32.903 -3.646 14.386 1.00 55.88 241 TYR A O 1
ATOM 1650 N N . ALA A 1 231 ? 30.799 -3.325 15.126 1.00 51.38 242 ALA A N 1
ATOM 1651 C CA . ALA A 1 231 ? 30.797 -4.569 15.888 1.00 45.39 242 ALA A CA 1
ATOM 1652 C C . ALA A 1 231 ? 31.027 -5.776 14.985 1.00 54.04 242 ALA A C 1
ATOM 1653 O O . ALA A 1 231 ? 31.720 -6.729 15.367 1.00 48.90 242 ALA A O 1
ATOM 1655 N N . ASP A 1 232 ? 30.466 -5.747 13.778 1.00 59.81 243 ASP A N 1
ATOM 1656 C CA . ASP A 1 232 ? 30.605 -6.839 12.827 1.00 63.68 243 ASP A CA 1
ATOM 1657 C C . ASP A 1 232 ? 31.676 -6.597 11.772 1.00 62.88 243 ASP A C 1
ATOM 1658 O O . ASP A 1 232 ? 32.041 -7.536 11.058 1.00 75.41 243 ASP A O 1
ATOM 1663 N N . VAL A 1 233 ? 32.173 -5.372 11.645 1.00 47.26 244 VAL A N 1
ATOM 1664 C CA . VAL A 1 233 ? 33.259 -5.076 10.720 1.00 42.03 244 VAL A CA 1
ATOM 1665 C C . VAL A 1 233 ? 34.621 -5.265 11.379 1.00 50.80 244 VAL A C 1
ATOM 1666 O O . VAL A 1 233 ? 35.501 -5.928 10.824 1.00 56.12 244 VAL A O 1
ATOM 1670 N N . ALA A 1 234 ? 34.828 -4.674 12.558 1.00 48.29 245 ALA A N 1
ATOM 1671 C CA . ALA A 1 234 ? 36.054 -4.921 13.312 1.00 51.12 245 ALA A CA 1
ATOM 1672 C C . ALA A 1 234 ? 36.102 -6.370 13.769 1.00 58.07 245 ALA A C 1
ATOM 1673 O O . ALA A 1 234 ? 35.105 -6.918 14.248 1.00 66.06 245 ALA A O 1
ATOM 1675 N N . LYS A 1 235 ? 37.273 -6.987 13.640 1.00 51.66 246 LYS A N 1
ATOM 1676 C CA . LYS A 1 235 ? 37.430 -8.397 13.953 1.00 53.28 246 LYS A CA 1
ATOM 1677 C C . LYS A 1 235 ? 38.445 -8.597 15.068 1.00 56.51 246 LYS A C 1
ATOM 1678 O O . LYS A 1 235 ? 39.409 -7.836 15.201 1.00 49.23 246 LYS A O 1
ATOM 1684 N N . ARG A 1 236 ? 38.210 -9.635 15.866 1.00 59.59 247 ARG A N 1
ATOM 1685 C CA . ARG A 1 236 ? 39.133 -10.031 16.916 1.00 57.24 247 ARG A CA 1
ATOM 1686 C C . ARG A 1 236 ? 40.261 -10.858 16.319 1.00 59.95 247 ARG A C 1
ATOM 1687 O O . ARG A 1 236 ? 40.060 -11.635 15.380 1.00 57.52 247 ARG A O 1
ATOM 1689 N N . LEU A 1 237 ? 41.456 -10.691 16.874 1.00 61.64 248 LEU A N 1
ATOM 1690 C CA . LEU A 1 237 ? 42.623 -11.380 16.346 1.00 68.62 248 LEU A CA 1
ATOM 1691 C C . LEU A 1 237 ? 42.633 -12.840 16.792 1.00 74.90 248 LEU A C 1
ATOM 1692 O O . LEU A 1 237 ? 42.373 -13.149 17.959 1.00 79.46 248 LEU A O 1
ATOM 1697 N N . SER A 1 238 ? 42.937 -13.730 15.844 1.00 76.44 249 SER A N 1
ATOM 1698 C CA . SER A 1 238 ? 42.912 -15.187 16.028 1.00 79.52 249 SER A CA 1
ATOM 1699 C C . SER A 1 238 ? 43.431 -15.668 17.382 1.00 89.82 249 SER A C 1
ATOM 1700 O O . SER A 1 238 ? 44.557 -15.365 17.770 1.00 95.22 249 SER A O 1
ATOM 1702 N N . GLY B 1 1 ? 48.755 -28.801 -11.144 1.00 57.24 12 GLY B N 1
ATOM 1703 C CA . GLY B 1 1 ? 49.353 -27.543 -11.542 1.00 51.01 12 GLY B CA 1
ATOM 1704 C C . GLY B 1 1 ? 48.908 -26.384 -10.676 1.00 55.47 12 GLY B C 1
ATOM 1705 O O . GLY B 1 1 ? 48.187 -26.575 -9.699 1.00 59.33 12 GLY B O 1
ATOM 1706 N N . ALA B 1 2 ? 49.330 -25.177 -11.046 1.00 44.31 13 ALA B N 1
ATOM 1707 C CA . ALA B 1 2 ? 49.045 -23.980 -10.269 1.00 42.58 13 ALA B CA 1
ATOM 1708 C C . ALA B 1 2 ? 47.721 -23.364 -10.693 1.00 45.03 13 ALA B C 1
ATOM 1709 O O . ALA B 1 2 ? 47.372 -23.365 -11.878 1.00 43.97 13 ALA B O 1
ATOM 1711 N N . MET B 1 3 ? 47.000 -22.812 -9.720 1.00 43.84 14 MET B N 1
ATOM 1712 C CA . MET B 1 3 ? 45.679 -22.249 -9.950 1.00 35.26 14 MET B CA 1
ATOM 1713 C C . MET B 1 3 ? 45.570 -20.877 -9.300 1.00 33.67 14 MET B C 1
ATOM 1714 O O . MET B 1 3 ? 46.219 -20.591 -8.289 1.00 35.48 14 MET B O 1
ATOM 1719 N N . GLY B 1 4 ? 44.699 -20.055 -9.870 1.00 28.30 15 GLY B N 1
ATOM 1720 C CA . GLY B 1 4 ? 44.399 -18.727 -9.390 1.00 26.18 15 GLY B CA 1
ATOM 1721 C C . GLY B 1 4 ? 45.087 -17.662 -10.218 1.00 33.18 15 GLY B C 1
ATOM 1722 O O . GLY B 1 4 ? 45.784 -17.940 -11.197 1.00 34.21 15 GLY B O 1
ATOM 1723 N N . ILE B 1 5 ? 44.941 -16.418 -9.757 1.00 34.16 16 ILE B N 1
ATOM 1724 C CA . ILE B 1 5 ? 45.432 -15.241 -10.466 1.00 25.98 16 ILE B CA 1
ATOM 1725 C C . ILE B 1 5 ? 46.393 -14.503 -9.551 1.00 33.02 16 ILE B C 1
ATOM 1726 O O . ILE B 1 5 ? 46.022 -14.114 -8.436 1.00 33.76 16 ILE B O 1
ATOM 1731 N N . GLU B 1 6 ? 47.614 -14.282 -10.029 1.00 33.62 17 GLU B N 1
ATOM 1732 C CA . GLU B 1 6 ? 48.622 -13.573 -9.260 1.00 30.94 17 GLU B CA 1
ATOM 1733 C C . GLU B 1 6 ? 49.307 -12.522 -10.113 1.00 32.41 17 GLU B C 1
ATOM 1734 O O . GLU B 1 6 ? 49.893 -12.837 -11.155 1.00 23.42 17 GLU B O 1
ATOM 1740 N N . LEU B 1 7 ? 49.315 -11.295 -9.619 1.00 22.43 18 LEU B N 1
ATOM 1741 C CA . LEU B 1 7 ? 49.964 -10.198 -10.304 1.00 23.74 18 LEU B CA 1
ATOM 1742 C C . LEU B 1 7 ? 51.312 -9.942 -9.645 1.00 26.61 18 LEU B C 1
ATOM 1743 O O . LEU B 1 7 ? 51.387 -9.757 -8.429 1.00 30.81 18 LEU B O 1
ATOM 1748 N N . PHE B 1 8 ? 52.368 -9.918 -10.451 1.00 27.67 19 PHE B N 1
ATOM 1749 C CA . PHE B 1 8 ? 53.713 -9.651 -9.970 1.00 32.51 19 PHE B CA 1
ATOM 1750 C C . PHE B 1 8 ? 54.097 -8.245 -10.403 1.00 35.59 19 PHE B C 1
ATOM 1751 O O . PHE B 1 8 ? 54.186 -7.967 -11.604 1.00 35.01 19 PHE B O 1
ATOM 1759 N N . VAL B 1 9 ? 54.317 -7.369 -9.425 1.00 34.05 20 VAL B N 1
ATOM 1760 C CA . VAL B 1 9 ? 54.617 -5.966 -9.673 1.00 30.04 20 VAL B CA 1
ATOM 1761 C C . VAL B 1 9 ? 56.056 -5.697 -9.244 1.00 37.90 20 VAL B C 1
ATOM 1762 O O . VAL B 1 9 ? 56.704 -6.522 -8.598 1.00 35.87 20 VAL B O 1
ATOM 1766 N N . LYS B 1 10 ? 56.557 -4.523 -9.615 1.00 38.95 21 LYS B N 1
ATOM 1767 C CA . LYS B 1 10 ? 57.922 -4.155 -9.269 1.00 43.49 21 LYS B CA 1
ATOM 1768 C C . LYS B 1 10 ? 58.022 -3.809 -7.785 1.00 40.85 21 LYS B C 1
ATOM 1769 O O . LYS B 1 10 ? 57.196 -3.069 -7.242 1.00 38.52 21 LYS B O 1
ATOM 1775 N N . ALA B 1 11 ? 59.044 -4.329 -7.129 1.00 41.80 22 ALA B N 1
ATOM 1776 C CA . ALA B 1 11 ? 59.241 -3.993 -5.731 1.00 45.76 22 ALA B CA 1
ATOM 1777 C C . ALA B 1 11 ? 59.881 -2.619 -5.608 1.00 41.48 22 ALA B C 1
ATOM 1778 O O . ALA B 1 11 ? 60.636 -2.179 -6.480 1.00 39.75 22 ALA B O 1
ATOM 1780 N N . GLY B 1 12 ? 59.577 -1.945 -4.506 1.00 45.43 23 GLY B N 1
ATOM 1781 C CA . GLY B 1 12 ? 60.183 -0.667 -4.221 1.00 45.57 23 GLY B CA 1
ATOM 1782 C C . GLY B 1 12 ? 61.643 -0.851 -3.859 1.00 50.54 23 GLY B C 1
ATOM 1783 O O . GLY B 1 12 ? 62.230 -1.922 -4.020 1.00 45.87 23 GLY B O 1
ATOM 1784 N N . ILE B 1 13 ? 62.248 0.243 -3.382 1.00 48.10 24 ILE B N 1
ATOM 1785 C CA . ILE B 1 13 ? 63.667 0.212 -3.032 1.00 52.88 24 ILE B CA 1
ATOM 1786 C C . ILE B 1 13 ? 63.917 -0.793 -1.918 1.00 65.98 24 ILE B C 1
ATOM 1787 O O . ILE B 1 13 ? 64.954 -1.467 -1.889 1.00 81.77 24 ILE B O 1
ATOM 1792 N N . ASP B 1 14 ? 62.963 -0.923 -0.992 1.00 53.27 25 ASP B N 1
ATOM 1793 C CA . ASP B 1 14 ? 63.150 -1.786 0.167 1.00 60.75 25 ASP B CA 1
ATOM 1794 C C . ASP B 1 14 ? 63.178 -3.264 -0.185 1.00 64.77 25 ASP B C 1
ATOM 1795 O O . ASP B 1 14 ? 63.688 -4.061 0.609 1.00 77.90 25 ASP B O 1
ATOM 1800 N N . GLY B 1 15 ? 62.668 -3.651 -1.353 1.00 58.50 26 GLY B N 1
ATOM 1801 C CA . GLY B 1 15 ? 62.609 -5.033 -1.758 1.00 55.71 26 GLY B CA 1
ATOM 1802 C C . GLY B 1 15 ? 61.247 -5.664 -1.537 1.00 61.03 26 GLY B C 1
ATOM 1803 O O . GLY B 1 15 ? 60.878 -6.596 -2.259 1.00 67.75 26 GLY B O 1
ATOM 1804 N N . GLU B 1 16 ? 60.509 -5.196 -0.530 1.00 59.93 27 GLU B N 1
ATOM 1805 C CA . GLU B 1 16 ? 59.194 -5.724 -0.197 1.00 52.11 27 GLU B CA 1
ATOM 1806 C C . GLU B 1 16 ? 58.060 -4.854 -0.708 1.00 51.33 27 GLU B C 1
ATOM 1807 O O . GLU B 1 16 ? 57.059 -5.380 -1.208 1.00 42.82 27 GLU B O 1
ATOM 1809 N N . SER B 1 17 ? 58.195 -3.537 -0.598 1.00 47.99 28 SER B N 1
ATOM 1810 C CA . SER B 1 17 ? 57.065 -2.666 -0.854 1.00 43.88 28 SER B CA 1
ATOM 1811 C C . SER B 1 17 ? 56.835 -2.521 -2.351 1.00 47.61 28 SER B C 1
ATOM 1812 O O . SER B 1 17 ? 57.668 -2.880 -3.193 1.00 43.15 28 SER B O 1
ATOM 1814 N N . ILE B 1 18 ? 55.685 -1.948 -2.673 1.00 32.93 29 ILE B N 1
ATOM 1815 C CA . ILE B 1 18 ? 55.341 -1.705 -4.054 1.00 37.62 29 ILE B CA 1
ATOM 1816 C C . ILE B 1 18 ? 56.175 -0.552 -4.592 1.00 33.37 29 ILE B C 1
ATOM 1817 O O . ILE B 1 18 ? 56.252 0.525 -3.984 1.00 35.24 29 ILE B O 1
ATOM 1822 N N . GLY B 1 19 ? 56.834 -0.786 -5.744 1.00 39.60 30 GLY B N 1
ATOM 1823 C CA . GLY B 1 19 ? 57.704 0.203 -6.344 1.00 33.04 30 GLY B CA 1
ATOM 1824 C C . GLY B 1 19 ? 56.999 1.079 -7.349 1.00 34.26 30 GLY B C 1
ATOM 1825 O O . GLY B 1 19 ? 55.871 0.818 -7.746 1.00 31.13 30 GLY B O 1
ATOM 1826 N N . ASN B 1 20 ? 57.691 2.136 -7.754 1.00 33.99 31 ASN B N 1
ATOM 1827 C CA . ASN B 1 20 ? 57.183 2.997 -8.810 1.00 35.72 31 ASN B CA 1
ATOM 1828 C C . ASN B 1 20 ? 57.115 2.221 -10.119 1.00 36.10 31 ASN B C 1
ATOM 1829 O O . ASN B 1 20 ? 58.147 1.841 -10.676 1.00 33.84 31 ASN B O 1
ATOM 1834 N N . CYS B 1 21 ? 55.913 2.030 -10.630 1.00 35.09 32 CYS B N 1
ATOM 1835 C CA . CYS B 1 21 ? 55.702 1.465 -11.952 1.00 36.77 32 CYS B CA 1
ATOM 1836 C C . CYS B 1 21 ? 54.266 1.722 -12.394 1.00 27.54 32 CYS B C 1
ATOM 1837 O O . CYS B 1 21 ? 53.340 1.034 -11.951 1.00 22.98 32 CYS B O 1
ATOM 1840 N N . PRO B 1 22 ? 54.055 2.684 -13.292 1.00 29.02 33 PRO B N 1
ATOM 1841 C CA . PRO B 1 22 ? 52.691 2.977 -13.758 1.00 30.65 33 PRO B CA 1
ATOM 1842 C C . PRO B 1 22 ? 52.068 1.837 -14.525 1.00 27.22 33 PRO B C 1
ATOM 1843 O O . PRO B 1 22 ? 50.837 1.763 -14.604 1.00 34.71 33 PRO B O 1
ATOM 1847 N N . PHE B 1 23 ? 52.875 0.953 -15.119 1.00 30.38 34 PHE B N 1
ATOM 1848 C CA . PHE B 1 23 ? 52.316 -0.208 -15.813 1.00 21.55 34 PHE B CA 1
ATOM 1849 C C . PHE B 1 23 ? 51.799 -1.248 -14.826 1.00 31.16 34 PHE B C 1
ATOM 1850 O O . PHE B 1 23 ? 50.738 -1.854 -15.044 1.00 24.33 34 PHE B O 1
ATOM 1858 N N . SER B 1 24 ? 52.561 -1.505 -13.763 1.00 28.61 35 SER B N 1
ATOM 1859 C CA . SER B 1 24 ? 52.053 -2.316 -12.661 1.00 34.24 35 SER B CA 1
ATOM 1860 C C . SER B 1 24 ? 50.719 -1.772 -12.121 1.00 32.19 35 SER B C 1
ATOM 1861 O O . SER B 1 24 ? 49.759 -2.528 -11.943 1.00 27.12 35 SER B O 1
ATOM 1864 N N . GLN B 1 25 ? 50.646 -0.467 -11.831 1.00 29.36 36 GLN B N 1
ATOM 1865 C CA . GLN B 1 25 ? 49.415 0.101 -11.262 1.00 24.30 36 GLN B CA 1
ATOM 1866 C C . GLN B 1 25 ? 48.227 -0.064 -12.195 1.00 22.57 36 GLN B C 1
ATOM 1867 O O . GLN B 1 25 ? 47.085 -0.235 -11.748 1.00 26.84 36 GLN B O 1
ATOM 1873 N N . ARG B 1 26 ? 48.473 0.029 -13.492 1.00 21.75 37 ARG B N 1
ATOM 1874 C CA . ARG B 1 26 ? 47.402 -0.112 -14.465 1.00 30.42 37 ARG B CA 1
ATOM 1875 C C . ARG B 1 26 ? 46.765 -1.494 -14.365 1.00 28.16 37 ARG B C 1
ATOM 1876 O O . ARG B 1 26 ? 45.536 -1.624 -14.293 1.00 28.06 37 ARG B O 1
ATOM 1884 N N . LEU B 1 27 ? 47.591 -2.538 -14.310 1.00 27.81 38 LEU B N 1
ATOM 1885 C CA . LEU B 1 27 ? 47.063 -3.894 -14.147 1.00 25.24 38 LEU B CA 1
ATOM 1886 C C . LEU B 1 27 ? 46.444 -4.096 -12.769 1.00 27.22 38 LEU B C 1
ATOM 1887 O O . LEU B 1 27 ? 45.383 -4.725 -12.649 1.00 26.62 38 LEU B O 1
ATOM 1892 N N . PHE B 1 28 ? 47.072 -3.549 -11.722 1.00 29.56 39 PHE B N 1
ATOM 1893 C CA . PHE B 1 28 ? 46.484 -3.589 -10.382 1.00 21.24 39 PHE B CA 1
ATOM 1894 C C . PHE B 1 28 ? 45.088 -2.958 -10.374 1.00 25.52 39 PHE B C 1
ATOM 1895 O O . PHE B 1 28 ? 44.149 -3.522 -9.801 1.00 24.84 39 PHE B O 1
ATOM 1903 N N . MET B 1 29 ? 44.931 -1.787 -11.010 1.00 26.29 40 MET B N 1
ATOM 1904 C CA . MET B 1 29 ? 43.610 -1.151 -11.051 1.00 29.66 40 MET B CA 1
ATOM 1905 C C . MET B 1 29 ? 42.602 -1.992 -11.832 1.00 26.98 40 MET B C 1
ATOM 1906 O O . MET B 1 29 ? 41.460 -2.165 -11.388 1.00 25.64 40 MET B O 1
ATOM 1911 N N . ILE B 1 30 ? 43.010 -2.527 -12.990 1.00 24.78 41 ILE B N 1
ATOM 1912 C CA . ILE B 1 30 ? 42.115 -3.335 -13.828 1.00 27.35 41 ILE B CA 1
ATOM 1913 C C . ILE B 1 30 ? 41.588 -4.548 -13.063 1.00 30.26 41 ILE B C 1
ATOM 1914 O O . ILE B 1 30 ? 40.380 -4.809 -13.034 1.00 30.24 41 ILE B O 1
ATOM 1919 N N . LEU B 1 31 ? 42.485 -5.312 -12.435 1.00 33.63 42 LEU B N 1
ATOM 1920 C CA . LEU B 1 31 ? 42.040 -6.485 -11.686 1.00 30.52 42 LEU B CA 1
ATOM 1921 C C . LEU B 1 31 ? 41.123 -6.087 -10.532 1.00 29.89 42 LEU B C 1
ATOM 1922 O O . LEU B 1 31 ? 40.090 -6.724 -10.306 1.00 26.39 42 LEU B O 1
ATOM 1927 N N . TRP B 1 32 ? 41.472 -5.022 -9.808 1.00 29.12 43 TRP B N 1
ATOM 1928 C CA . TRP B 1 32 ? 40.589 -4.505 -8.767 1.00 30.86 43 TRP B CA 1
ATOM 1929 C C . TRP B 1 32 ? 39.215 -4.161 -9.335 1.00 31.02 43 TRP B C 1
ATOM 1930 O O . TRP B 1 32 ? 38.183 -4.596 -8.805 1.00 30.09 43 TRP B O 1
ATOM 1941 N N . LEU B 1 33 ? 39.180 -3.395 -10.433 1.00 30.34 44 LEU B N 1
ATOM 1942 C CA . LEU B 1 33 ? 37.901 -2.909 -10.948 1.00 33.19 44 LEU B CA 1
ATOM 1943 C C . LEU B 1 33 ? 37.062 -4.036 -11.528 1.00 27.54 44 LEU B C 1
ATOM 1944 O O . LEU B 1 33 ? 35.830 -3.946 -11.542 1.00 36.57 44 LEU B O 1
ATOM 1949 N N . LYS B 1 34 ? 37.702 -5.098 -12.016 1.00 34.77 45 LYS B N 1
ATOM 1950 C CA . LYS B 1 34 ? 36.952 -6.250 -12.502 1.00 31.38 45 LYS B CA 1
ATOM 1951 C C . LYS B 1 34 ? 36.309 -7.040 -11.367 1.00 32.96 45 LYS B C 1
ATOM 1952 O O . LYS B 1 34 ? 35.427 -7.859 -11.629 1.00 29.00 45 LYS B O 1
ATOM 1958 N N . GLY B 1 35 ? 36.760 -6.861 -10.126 1.00 30.16 46 GLY B N 1
ATOM 1959 C CA . GLY B 1 35 ? 36.161 -7.572 -9.013 1.00 24.34 46 GLY B CA 1
ATOM 1960 C C . GLY B 1 35 ? 36.609 -9.006 -8.862 1.00 28.37 46 GLY B C 1
ATOM 1961 O O . GLY B 1 35 ? 36.065 -9.718 -8.013 1.00 39.95 46 GLY B O 1
ATOM 1962 N N . VAL B 1 36 ? 37.548 -9.467 -9.684 1.00 28.71 47 VAL B N 1
ATOM 1963 C CA . VAL B 1 36 ? 38.064 -10.823 -9.554 1.00 33.10 47 VAL B CA 1
ATOM 1964 C C . VAL B 1 36 ? 38.936 -10.945 -8.301 1.00 36.93 47 VAL B C 1
ATOM 1965 O O . VAL B 1 36 ? 39.496 -9.965 -7.796 1.00 31.75 47 VAL B O 1
ATOM 1969 N N . VAL B 1 37 ? 39.039 -12.171 -7.785 1.00 37.75 48 VAL B N 1
ATOM 1970 C CA . VAL B 1 37 ? 39.940 -12.478 -6.675 1.00 31.83 48 VAL B CA 1
ATOM 1971 C C . VAL B 1 37 ? 41.350 -12.684 -7.213 1.00 37.89 48 VAL B C 1
ATOM 1972 O O . VAL B 1 37 ? 41.555 -13.430 -8.176 1.00 43.83 48 VAL B O 1
ATOM 1976 N N . PHE B 1 38 ? 42.324 -12.011 -6.606 1.00 32.46 49 PHE B N 1
ATOM 1977 C CA . PHE B 1 38 ? 43.707 -12.134 -7.046 1.00 30.27 49 PHE B CA 1
ATOM 1978 C C . PHE B 1 38 ? 44.634 -11.731 -5.908 1.00 33.22 49 PHE B C 1
ATOM 1979 O O . PHE B 1 38 ? 44.230 -11.045 -4.966 1.00 33.11 49 PHE B O 1
ATOM 1987 N N . ASN B 1 39 ? 45.884 -12.168 -6.014 1.00 34.67 50 ASN B N 1
ATOM 1988 C CA . ASN B 1 39 ? 46.948 -11.769 -5.109 1.00 36.06 50 ASN B CA 1
ATOM 1989 C C . ASN B 1 39 ? 47.943 -10.889 -5.851 1.00 39.59 50 ASN B C 1
ATOM 1990 O O . ASN B 1 39 ? 48.092 -10.985 -7.075 1.00 34.43 50 ASN B O 1
ATOM 1995 N N . VAL B 1 40 ? 48.620 -10.030 -5.092 1.00 33.55 51 VAL B N 1
ATOM 1996 C CA . VAL B 1 40 ? 49.675 -9.169 -5.602 1.00 34.85 51 VAL B CA 1
ATOM 1997 C C . VAL B 1 40 ? 50.973 -9.552 -4.908 1.00 36.06 51 VAL B C 1
ATOM 1998 O O . VAL B 1 40 ? 51.025 -9.612 -3.673 1.00 37.10 51 VAL B O 1
ATOM 2002 N N . THR B 1 41 ? 52.013 -9.819 -5.696 1.00 36.96 52 THR B N 1
ATOM 2003 C CA . THR B 1 41 ? 53.350 -10.067 -5.174 1.00 37.29 52 THR B CA 1
ATOM 2004 C C . THR B 1 41 ? 54.340 -9.100 -5.812 1.00 32.99 52 THR B C 1
ATOM 2005 O O . THR B 1 41 ? 54.269 -8.827 -7.014 1.00 39.96 52 THR B O 1
ATOM 2009 N N . THR B 1 42 ? 55.265 -8.588 -5.012 1.00 36.71 53 THR B N 1
ATOM 2010 C CA . THR B 1 42 ? 56.334 -7.746 -5.524 1.00 43.98 53 THR B CA 1
ATOM 2011 C C . THR B 1 42 ? 57.523 -8.620 -5.908 1.00 50.07 53 THR B C 1
ATOM 2012 O O . THR B 1 42 ? 57.762 -9.674 -5.311 1.00 54.38 53 THR B O 1
ATOM 2016 N N . VAL B 1 43 ? 58.292 -8.156 -6.890 1.00 51.69 54 VAL B N 1
ATOM 2017 C CA . VAL B 1 43 ? 59.398 -8.925 -7.447 1.00 52.38 54 VAL B CA 1
ATOM 2018 C C . VAL B 1 43 ? 60.656 -8.067 -7.457 1.00 59.70 54 VAL B C 1
ATOM 2019 O O . VAL B 1 43 ? 60.600 -6.863 -7.728 1.00 61.94 54 VAL B O 1
ATOM 2023 N N . ASP B 1 44 ? 61.787 -8.693 -7.144 1.00 67.23 55 ASP B N 1
ATOM 2024 C CA . ASP B 1 44 ? 63.096 -8.045 -7.146 1.00 64.88 55 ASP B CA 1
ATOM 2025 C C . ASP B 1 44 ? 63.395 -7.339 -8.465 1.00 69.52 55 ASP B C 1
ATOM 2026 O O . ASP B 1 44 ? 64.508 -6.861 -8.687 1.00 76.01 55 ASP B O 1
ATOM 2028 N N . THR B 1 59 ? 63.752 -4.974 -17.632 1.00 68.01 70 THR B N 1
ATOM 2029 C CA . THR B 1 59 ? 62.434 -4.425 -17.315 1.00 78.58 70 THR B CA 1
ATOM 2030 C C . THR B 1 59 ? 61.337 -5.485 -17.483 1.00 78.31 70 THR B C 1
ATOM 2031 O O . THR B 1 59 ? 60.475 -5.371 -18.359 1.00 77.45 70 THR B O 1
ATOM 2033 N N . HIS B 1 60 ? 61.387 -6.527 -16.654 1.00 74.91 71 HIS B N 1
ATOM 2034 C CA . HIS B 1 60 ? 60.495 -7.668 -16.833 1.00 67.10 71 HIS B CA 1
ATOM 2035 C C . HIS B 1 60 ? 59.121 -7.527 -16.171 1.00 60.28 71 HIS B C 1
ATOM 2036 O O . HIS B 1 60 ? 58.112 -7.797 -16.834 1.00 55.94 71 HIS B O 1
ATOM 2043 N N . PRO B 1 61 ? 59.000 -7.124 -14.905 1.00 56.56 72 PRO B N 1
ATOM 2044 C CA . PRO B 1 61 ? 57.659 -6.912 -14.347 1.00 45.89 72 PRO B CA 1
ATOM 2045 C C . PRO B 1 61 ? 57.014 -5.680 -14.954 1.00 39.53 72 PRO B C 1
ATOM 2046 O O . PRO B 1 61 ? 57.711 -4.776 -15.434 1.00 47.64 72 PRO B O 1
ATOM 2050 N N . PRO B 1 62 ? 55.681 -5.598 -14.954 1.00 33.23 73 PRO B N 1
ATOM 2051 C CA . PRO B 1 62 ? 54.784 -6.573 -14.343 1.00 31.45 73 PRO B CA 1
ATOM 2052 C C . PRO B 1 62 ? 54.487 -7.784 -15.218 1.00 28.26 73 PRO B C 1
ATOM 2053 O O . PRO B 1 62 ? 54.637 -7.722 -16.434 1.00 33.40 73 PRO B O 1
ATOM 2057 N N . PHE B 1 63 ? 54.066 -8.879 -14.587 1.00 24.84 74 PHE B N 1
ATOM 2058 C CA . PHE B 1 63 ? 53.467 -9.991 -15.313 1.00 30.13 74 PHE B CA 1
ATOM 2059 C C . PHE B 1 63 ? 52.465 -10.675 -14.394 1.00 29.49 74 PHE B C 1
ATOM 2060 O O . PHE B 1 63 ? 52.422 -10.412 -13.187 1.00 30.05 74 PHE B O 1
ATOM 2068 N N . LEU B 1 64 ? 51.596 -11.498 -14.977 1.00 34.38 75 LEU B N 1
ATOM 2069 C CA . LEU B 1 64 ? 50.625 -12.188 -14.142 1.00 41.90 75 LEU B CA 1
ATOM 2070 C C . LEU B 1 64 ? 50.478 -13.637 -14.587 1.00 38.36 75 LEU B C 1
ATOM 2071 O O . LEU B 1 64 ? 50.483 -13.953 -15.782 1.00 36.38 75 LEU B O 1
ATOM 2076 N N . THR B 1 65 ? 50.369 -14.514 -13.602 1.00 30.82 76 THR B N 1
ATOM 2077 C CA . THR B 1 65 ? 50.052 -15.912 -13.827 1.00 39.74 76 THR B CA 1
ATOM 2078 C C . THR B 1 65 ? 48.547 -16.091 -13.701 1.00 41.70 76 THR B C 1
ATOM 2079 O O . THR B 1 65 ? 47.931 -15.552 -12.778 1.00 42.70 76 THR B O 1
ATOM 2083 N N . PHE B 1 66 ? 47.958 -16.818 -14.648 1.00 38.85 77 PHE B N 1
ATOM 2084 C CA . PHE B 1 66 ? 46.520 -17.083 -14.688 1.00 35.42 77 PHE B CA 1
ATOM 2085 C C . PHE B 1 66 ? 46.321 -18.592 -14.815 1.00 40.40 77 PHE B C 1
ATOM 2086 O O . PHE B 1 66 ? 46.473 -19.148 -15.906 1.00 46.03 77 PHE B O 1
ATOM 2094 N N . ASN B 1 67 ? 45.979 -19.250 -13.702 1.00 39.73 78 ASN B N 1
ATOM 2095 C CA . ASN B 1 67 ? 45.884 -20.715 -13.633 1.00 39.33 78 ASN B CA 1
ATOM 2096 C C . ASN B 1 67 ? 47.118 -21.384 -14.235 1.00 35.93 78 ASN B C 1
ATOM 2097 O O . ASN B 1 67 ? 47.030 -22.269 -15.087 1.00 37.90 78 ASN B O 1
ATOM 2102 N N . GLY B 1 68 ? 48.290 -20.936 -13.792 1.00 40.95 79 GLY B N 1
ATOM 2103 C CA . GLY B 1 68 ? 49.528 -21.593 -14.141 1.00 44.51 79 GLY B CA 1
ATOM 2104 C C . GLY B 1 68 ? 50.194 -21.120 -15.413 1.00 48.89 79 GLY B C 1
ATOM 2105 O O . GLY B 1 68 ? 51.308 -21.577 -15.711 1.00 54.38 79 GLY B O 1
ATOM 2106 N N . ASP B 1 69 ? 49.543 -20.268 -16.198 1.00 42.38 80 ASP B N 1
ATOM 2107 C CA . ASP B 1 69 ? 50.161 -19.690 -17.383 1.00 42.53 80 ASP B CA 1
ATOM 2108 C C . ASP B 1 69 ? 50.685 -18.303 -17.041 1.00 40.85 80 ASP B C 1
ATOM 2109 O O . ASP B 1 69 ? 49.935 -17.465 -16.534 1.00 38.67 80 ASP B O 1
ATOM 2114 N N . VAL B 1 70 ? 51.962 -18.058 -17.321 1.00 33.02 81 VAL B N 1
ATOM 2115 C CA . VAL B 1 70 ? 52.564 -16.753 -17.076 1.00 31.50 81 VAL B CA 1
ATOM 2116 C C . VAL B 1 70 ? 52.320 -15.886 -18.308 1.00 33.25 81 VAL B C 1
ATOM 2117 O O . VAL B 1 70 ? 52.671 -16.274 -19.426 1.00 38.61 81 VAL B O 1
ATOM 2121 N N . LYS B 1 71 ? 51.732 -14.710 -18.112 1.00 36.35 82 LYS B N 1
ATOM 2122 C CA . LYS B 1 71 ? 51.449 -13.787 -19.207 1.00 39.99 82 LYS B CA 1
ATOM 2123 C C . LYS B 1 71 ? 52.256 -12.510 -19.019 1.00 37.03 82 LYS B C 1
ATOM 2124 O O . LYS B 1 71 ? 52.191 -11.887 -17.955 1.00 37.56 82 LYS B O 1
ATOM 2130 N N . THR B 1 72 ? 52.994 -12.119 -20.058 1.00 36.08 83 THR B N 1
ATOM 2131 C CA . THR B 1 72 ? 53.872 -10.957 -20.043 1.00 40.99 83 THR B CA 1
ATOM 2132 C C . THR B 1 72 ? 53.365 -9.885 -21.011 1.00 43.42 83 THR B C 1
ATOM 2133 O O . THR B 1 72 ? 52.464 -10.126 -21.821 1.00 37.79 83 THR B O 1
ATOM 2137 N N . ASP B 1 73 ? 53.964 -8.688 -20.907 1.00 37.46 84 ASP B N 1
ATOM 2138 C CA . ASP B 1 73 ? 53.618 -7.502 -21.696 1.00 41.20 84 ASP B CA 1
ATOM 2139 C C . ASP B 1 73 ? 52.323 -6.851 -21.209 1.00 32.13 84 ASP B C 1
ATOM 2140 O O . ASP B 1 73 ? 51.241 -7.431 -21.331 1.00 34.39 84 ASP B O 1
ATOM 2145 N N . VAL B 1 74 ? 52.439 -5.627 -20.687 1.00 37.12 85 VAL B N 1
ATOM 2146 C CA . VAL B 1 74 ? 51.325 -4.958 -20.012 1.00 30.43 85 VAL B CA 1
ATOM 2147 C C . VAL B 1 74 ? 50.128 -4.777 -20.947 1.00 30.11 85 VAL B C 1
ATOM 2148 O O . VAL B 1 74 ? 48.972 -4.900 -20.524 1.00 32.33 85 VAL B O 1
ATOM 2152 N N . ASN B 1 75 ? 50.375 -4.480 -22.224 1.00 36.44 86 ASN B N 1
ATOM 2153 C CA . ASN B 1 75 ? 49.263 -4.268 -23.149 1.00 32.08 86 ASN B CA 1
ATOM 2154 C C . ASN B 1 75 ? 48.580 -5.584 -23.507 1.00 33.56 86 ASN B C 1
ATOM 2155 O O . ASN B 1 75 ? 47.351 -5.642 -23.623 1.00 29.34 86 ASN B O 1
ATOM 2160 N N . LYS B 1 76 ? 49.358 -6.653 -23.695 1.00 38.84 87 LYS B N 1
ATOM 2161 C CA . LYS B 1 76 ? 48.757 -7.952 -23.978 1.00 45.34 87 LYS B CA 1
ATOM 2162 C C . LYS B 1 76 ? 47.969 -8.462 -22.779 1.00 43.52 87 LYS B C 1
ATOM 2163 O O . LYS B 1 76 ? 46.903 -9.069 -22.944 1.00 43.19 87 LYS B O 1
ATOM 2165 N N . ILE B 1 77 ? 48.463 -8.196 -21.563 1.00 24.61 88 ILE B N 1
ATOM 2166 C CA . ILE B 1 77 ? 47.756 -8.611 -20.354 1.00 23.19 88 ILE B CA 1
ATOM 2167 C C . ILE B 1 77 ? 46.432 -7.873 -20.216 1.00 23.49 88 ILE B C 1
ATOM 2168 O O . ILE B 1 77 ? 45.414 -8.460 -19.834 1.00 26.41 88 ILE B O 1
ATOM 2173 N N . GLU B 1 78 ? 46.442 -6.561 -20.459 1.00 27.01 89 GLU B N 1
ATOM 2174 C CA . GLU B 1 78 ? 45.218 -5.774 -20.385 1.00 26.51 89 GLU B CA 1
ATOM 2175 C C . GLU B 1 78 ? 44.152 -6.308 -21.335 1.00 31.89 89 GLU B C 1
ATOM 2176 O O . GLU B 1 78 ? 42.991 -6.482 -20.950 1.00 29.76 89 GLU B O 1
ATOM 2182 N N . GLU B 1 79 ? 44.526 -6.548 -22.594 1.00 30.08 90 GLU B N 1
ATOM 2183 C CA . GLU B 1 79 ? 43.567 -7.091 -23.553 1.00 41.78 90 GLU B CA 1
ATOM 2184 C C . GLU B 1 79 ? 43.076 -8.466 -23.115 1.00 43.73 90 GLU B C 1
ATOM 2185 O O . GLU B 1 79 ? 41.891 -8.788 -23.268 1.00 39.65 90 GLU B O 1
ATOM 2191 N N . PHE B 1 80 ? 43.967 -9.284 -22.546 1.00 39.97 91 PHE B N 1
ATOM 2192 C CA . PHE B 1 80 ? 43.553 -10.609 -22.104 1.00 37.71 91 PHE B CA 1
ATOM 2193 C C . PHE B 1 80 ? 42.488 -10.517 -21.021 1.00 45.62 91 PHE B C 1
ATOM 2194 O O . PHE B 1 80 ? 41.442 -11.169 -21.109 1.00 41.00 91 PHE B O 1
ATOM 2202 N N . LEU B 1 81 ? 42.715 -9.682 -20.002 1.00 38.07 92 LEU B N 1
ATOM 2203 C CA . LEU B 1 81 ? 41.754 -9.616 -18.911 1.00 37.83 92 LEU B CA 1
ATOM 2204 C C . LEU B 1 81 ? 40.417 -9.068 -19.393 1.00 42.24 92 LEU B C 1
ATOM 2205 O O . LEU B 1 81 ? 39.357 -9.566 -18.999 1.00 47.34 92 LEU B O 1
ATOM 2210 N N . GLU B 1 82 ? 40.444 -8.062 -20.272 1.00 34.81 93 GLU B N 1
ATOM 2211 C CA . GLU B 1 82 ? 39.193 -7.450 -20.704 1.00 37.49 93 GLU B CA 1
ATOM 2212 C C . GLU B 1 82 ? 38.373 -8.400 -21.571 1.00 34.75 93 GLU B C 1
ATOM 2213 O O . GLU B 1 82 ? 37.140 -8.391 -21.495 1.00 37.52 93 GLU B O 1
ATOM 2219 N N . GLU B 1 83 ? 39.028 -9.250 -22.361 1.00 37.67 94 GLU B N 1
ATOM 2220 C CA . GLU B 1 83 ? 38.324 -10.187 -23.231 1.00 46.02 94 GLU B CA 1
ATOM 2221 C C . GLU B 1 83 ? 38.088 -11.554 -22.589 1.00 50.99 94 GLU B C 1
ATOM 2222 O O . GLU B 1 83 ? 37.334 -12.357 -23.144 1.00 57.06 94 GLU B O 1
ATOM 2224 N N . THR B 1 84 ? 38.686 -11.831 -21.431 1.00 57.18 95 THR B N 1
ATOM 2225 C CA . THR B 1 84 ? 38.456 -13.074 -20.706 1.00 57.76 95 THR B CA 1
ATOM 2226 C C . THR B 1 84 ? 37.457 -12.901 -19.569 1.00 56.55 95 THR B C 1
ATOM 2227 O O . THR B 1 84 ? 36.564 -13.735 -19.391 1.00 59.39 95 THR B O 1
ATOM 2231 N N . LEU B 1 85 ? 37.591 -11.819 -18.802 1.00 55.42 96 LEU B N 1
ATOM 2232 C CA . LEU B 1 85 ? 36.660 -11.475 -17.728 1.00 48.15 96 LEU B CA 1
ATOM 2233 C C . LEU B 1 85 ? 35.592 -10.536 -18.280 1.00 53.97 96 LEU B C 1
ATOM 2234 O O . LEU B 1 85 ? 35.721 -9.311 -18.222 1.00 59.80 96 LEU B O 1
ATOM 2239 N N . THR B 1 86 ? 34.531 -11.118 -18.827 1.00 49.27 97 THR B N 1
ATOM 2240 C CA . THR B 1 86 ? 33.484 -10.421 -19.555 1.00 56.96 97 THR B CA 1
ATOM 2241 C C . THR B 1 86 ? 32.178 -10.352 -18.761 1.00 59.65 97 THR B C 1
ATOM 2242 O O . THR B 1 86 ? 31.965 -11.132 -17.826 1.00 51.22 97 THR B O 1
ATOM 2246 N N . PRO B 1 87 ? 31.281 -9.420 -19.102 1.00 57.30 98 PRO B N 1
ATOM 2247 C CA . PRO B 1 87 ? 29.913 -9.498 -18.581 1.00 55.05 98 PRO B CA 1
ATOM 2248 C C . PRO B 1 87 ? 29.205 -10.763 -19.042 1.00 70.39 98 PRO B C 1
ATOM 2249 O O . PRO B 1 87 ? 29.485 -11.297 -20.117 1.00 83.92 98 PRO B O 1
ATOM 2253 N N . GLU B 1 88 ? 28.283 -11.273 -18.239 1.00 65.85 99 GLU B N 1
ATOM 2254 C CA . GLU B 1 88 ? 27.964 -10.732 -16.937 1.00 69.67 99 GLU B CA 1
ATOM 2255 C C . GLU B 1 88 ? 28.944 -11.334 -15.941 1.00 74.23 99 GLU B C 1
ATOM 2256 O O . GLU B 1 88 ? 29.650 -12.287 -16.265 1.00 80.68 99 GLU B O 1
ATOM 2258 N N . LYS B 1 89 ? 28.989 -10.786 -14.736 1.00 62.98 100 LYS B N 1
ATOM 2259 C CA . LYS B 1 89 ? 29.875 -11.277 -13.685 1.00 60.91 100 LYS B CA 1
ATOM 2260 C C . LYS B 1 89 ? 31.189 -10.516 -13.643 1.00 58.91 100 LYS B C 1
ATOM 2261 O O . LYS B 1 89 ? 31.884 -10.525 -12.636 1.00 63.82 100 LYS B O 1
ATOM 2267 N N . TYR B 1 90 ? 31.499 -9.828 -14.731 1.00 58.66 101 TYR B N 1
ATOM 2268 C CA . TYR B 1 90 ? 32.692 -9.010 -14.836 1.00 51.40 101 TYR B CA 1
ATOM 2269 C C . TYR B 1 90 ? 32.305 -7.785 -15.631 1.00 52.59 101 TYR B C 1
ATOM 2270 O O . TYR B 1 90 ? 31.783 -7.905 -16.740 1.00 64.71 101 TYR B O 1
ATOM 2279 N N . PRO B 1 91 ? 32.573 -6.568 -15.027 1.00 40.29 102 PRO B N 1
ATOM 2280 C CA . PRO B 1 91 ? 32.167 -5.407 -15.826 1.00 37.04 102 PRO B CA 1
ATOM 2281 C C . PRO B 1 91 ? 33.069 -5.110 -17.004 1.00 40.70 102 PRO B C 1
ATOM 2282 O O . PRO B 1 91 ? 34.278 -5.153 -16.849 1.00 33.23 102 PRO B O 1
ATOM 2286 N N . LYS B 1 92 ? 32.495 -4.798 -18.160 1.00 48.75 103 LYS B N 1
ATOM 2287 C CA . LYS B 1 92 ? 33.315 -4.383 -19.289 1.00 39.48 103 LYS B CA 1
ATOM 2288 C C . LYS B 1 92 ? 33.878 -2.994 -19.004 1.00 41.55 103 LYS B C 1
ATOM 2289 O O . LYS B 1 92 ? 33.129 -2.067 -18.680 1.00 46.12 103 LYS B O 1
ATOM 2295 N N . LEU B 1 93 ? 35.193 -2.838 -19.147 1.00 34.86 104 LEU B N 1
ATOM 2296 C CA . LEU B 1 93 ? 35.855 -1.598 -18.777 1.00 34.03 104 LEU B CA 1
ATOM 2297 C C . LEU B 1 93 ? 36.308 -0.742 -19.957 1.00 32.12 104 LEU B C 1
ATOM 2298 O O . LEU B 1 93 ? 36.766 0.386 -19.740 1.00 25.00 104 LEU B O 1
ATOM 2303 N N . ALA B 1 94 ? 36.212 -1.232 -21.186 1.00 36.04 105 ALA B N 1
ATOM 2304 C CA . ALA B 1 94 ? 36.634 -0.423 -22.319 1.00 41.39 105 ALA B CA 1
ATOM 2305 C C . ALA B 1 94 ? 35.882 0.902 -22.327 1.00 26.11 105 ALA B C 1
ATOM 2306 O O . ALA B 1 94 ? 34.725 0.978 -21.922 1.00 35.09 105 ALA B O 1
ATOM 2308 N N . ALA B 1 95 ? 36.576 1.969 -22.696 1.00 26.36 106 ALA B N 1
ATOM 2309 C CA . ALA B 1 95 ? 35.909 3.244 -22.855 1.00 26.98 106 ALA B CA 1
ATOM 2310 C C . ALA B 1 95 ? 34.915 3.165 -24.015 1.00 37.79 106 ALA B C 1
ATOM 2311 O O . ALA B 1 95 ? 35.092 2.396 -24.964 1.00 30.05 106 ALA B O 1
ATOM 2313 N N . LYS B 1 96 ? 33.851 3.961 -23.926 1.00 36.81 107 LYS B N 1
ATOM 2314 C CA . LYS B 1 96 ? 32.860 4.000 -24.997 1.00 34.36 107 LYS B CA 1
ATOM 2315 C C . LYS B 1 96 ? 33.251 4.966 -26.101 1.00 41.48 107 LYS B C 1
ATOM 2316 O O . LYS B 1 96 ? 32.953 4.707 -27.273 1.00 52.94 107 LYS B O 1
ATOM 2320 N N . HIS B 1 97 ? 33.943 6.052 -25.754 1.00 45.61 108 HIS B N 1
ATOM 2321 C CA . HIS B 1 97 ? 34.334 7.097 -26.695 1.00 39.85 108 HIS B CA 1
ATOM 2322 C C . HIS B 1 97 ? 35.803 6.952 -27.066 1.00 36.69 108 HIS B C 1
ATOM 2323 O O . HIS B 1 97 ? 36.670 6.925 -26.185 1.00 35.81 108 HIS B O 1
ATOM 2330 N N . ARG B 1 98 ? 36.077 6.897 -28.374 1.00 37.16 109 ARG B N 1
ATOM 2331 C CA . ARG B 1 98 ? 37.431 6.630 -28.840 1.00 41.57 109 ARG B CA 1
ATOM 2332 C C . ARG B 1 98 ? 38.411 7.670 -28.318 1.00 37.96 109 ARG B C 1
ATOM 2333 O O . ARG B 1 98 ? 39.515 7.326 -27.878 1.00 42.03 109 ARG B O 1
ATOM 2335 N N . GLU B 1 99 ? 38.001 8.942 -28.295 1.00 39.19 110 GLU B N 1
ATOM 2336 C CA . GLU B 1 99 ? 38.881 10.011 -27.822 1.00 43.31 110 GLU B CA 1
ATOM 2337 C C . GLU B 1 99 ? 39.308 9.819 -26.367 1.00 37.94 110 GLU B C 1
ATOM 2338 O O . GLU B 1 99 ? 40.364 10.330 -25.969 1.00 31.55 110 GLU B O 1
ATOM 2344 N N . SER B 1 100 ? 38.519 9.104 -25.560 1.00 29.40 111 SER B N 1
ATOM 2345 C CA . SER B 1 100 ? 38.952 8.877 -24.188 1.00 31.34 111 SER B CA 1
ATOM 2346 C C . SER B 1 100 ? 40.260 8.095 -24.143 1.00 34.00 111 SER B C 1
ATOM 2347 O O . SER B 1 100 ? 41.031 8.231 -23.188 1.00 29.08 111 SER B O 1
ATOM 2350 N N . ASN B 1 101 ? 40.538 7.288 -25.170 1.00 28.95 112 ASN B N 1
ATOM 2351 C CA . ASN B 1 101 ? 41.722 6.429 -25.191 1.00 35.00 112 ASN B CA 1
ATOM 2352 C C . ASN B 1 101 ? 42.989 7.136 -25.665 1.00 34.81 112 ASN B C 1
ATOM 2353 O O . ASN B 1 101 ? 44.072 6.561 -25.544 1.00 35.39 112 ASN B O 1
ATOM 2358 N N . THR B 1 102 ? 42.893 8.353 -26.202 1.00 38.65 113 THR B N 1
ATOM 2359 C CA . THR B 1 102 ? 44.071 9.092 -26.630 1.00 34.69 113 THR B CA 1
ATOM 2360 C C . THR B 1 102 ? 44.262 10.419 -25.921 1.00 32.25 113 THR B C 1
ATOM 2361 O O . THR B 1 102 ? 45.339 11.010 -26.055 1.00 29.54 113 THR B O 1
ATOM 2365 N N . ALA B 1 103 ? 43.265 10.919 -25.192 1.00 30.20 114 ALA B N 1
ATOM 2366 C CA . ALA B 1 103 ? 43.416 12.213 -24.541 1.00 27.77 114 ALA B CA 1
ATOM 2367 C C . ALA B 1 103 ? 44.561 12.121 -23.548 1.00 32.22 114 ALA B C 1
ATOM 2368 O O . ALA B 1 103 ? 44.655 11.154 -22.789 1.00 32.15 114 ALA B O 1
ATOM 2370 N N . GLY B 1 104 ? 45.450 13.109 -23.582 1.00 31.38 115 GLY B N 1
ATOM 2371 C CA . GLY B 1 104 ? 46.606 13.085 -22.707 1.00 36.23 115 GLY B CA 1
ATOM 2372 C C . GLY B 1 104 ? 47.668 12.065 -23.059 1.00 33.90 115 GLY B C 1
ATOM 2373 O O . GLY B 1 104 ? 48.534 11.783 -22.225 1.00 31.84 115 GLY B O 1
ATOM 2374 N N . ILE B 1 105 ? 47.642 11.515 -24.279 1.00 27.63 116 ILE B N 1
ATOM 2375 C CA . ILE B 1 105 ? 48.526 10.393 -24.606 1.00 41.12 116 ILE B CA 1
ATOM 2376 C C . ILE B 1 105 ? 49.995 10.807 -24.583 1.00 41.76 116 ILE B C 1
ATOM 2377 O O . ILE B 1 105 ? 50.877 9.978 -24.326 1.00 38.83 116 ILE B O 1
ATOM 2379 N N . ASP B 1 106 ? 50.287 12.069 -24.883 1.00 38.56 117 ASP B N 1
ATOM 2380 C CA . ASP B 1 106 ? 51.648 12.574 -24.959 1.00 33.45 117 ASP B CA 1
ATOM 2381 C C . ASP B 1 106 ? 52.148 13.201 -23.660 1.00 41.12 117 ASP B C 1
ATOM 2382 O O . ASP B 1 106 ? 53.306 13.630 -23.614 1.00 50.09 117 ASP B O 1
ATOM 2387 N N . ILE B 1 107 ? 51.321 13.285 -22.613 1.00 40.30 118 ILE B N 1
ATOM 2388 C CA . ILE B 1 107 ? 51.740 13.984 -21.394 1.00 43.25 118 ILE B CA 1
ATOM 2389 C C . ILE B 1 107 ? 52.973 13.321 -20.794 1.00 38.66 118 ILE B C 1
ATOM 2390 O O . ILE B 1 107 ? 53.948 13.991 -20.433 1.00 42.23 118 ILE B O 1
ATOM 2395 N N . PHE B 1 108 ? 52.949 11.992 -20.688 1.00 32.27 119 PHE B N 1
ATOM 2396 C CA . PHE B 1 108 ? 54.024 11.283 -20.004 1.00 40.78 119 PHE B CA 1
ATOM 2397 C C . PHE B 1 108 ? 55.349 11.475 -20.724 1.00 39.73 119 PHE B C 1
ATOM 2398 O O . PHE B 1 108 ? 56.401 11.588 -20.084 1.00 41.93 119 PHE B O 1
ATOM 2406 N N . SER B 1 109 ? 55.318 11.531 -22.057 1.00 39.94 120 SER B N 1
ATOM 2407 C CA . SER B 1 109 ? 56.554 11.694 -22.813 1.00 49.12 120 SER B CA 1
ATOM 2408 C C . SER B 1 109 ? 57.074 13.124 -22.764 1.00 53.88 120 SER B C 1
ATOM 2409 O O . SER B 1 109 ? 58.289 13.339 -22.664 1.00 54.48 120 SER B O 1
ATOM 2412 N N . LYS B 1 110 ? 56.179 14.116 -22.807 1.00 54.56 121 LYS B N 1
ATOM 2413 C CA . LYS B 1 110 ? 56.632 15.492 -22.648 1.00 50.11 121 LYS B CA 1
ATOM 2414 C C . LYS B 1 110 ? 57.184 15.721 -21.255 1.00 53.73 121 LYS B C 1
ATOM 2415 O O . LYS B 1 110 ? 58.112 16.517 -21.077 1.00 53.59 121 LYS B O 1
ATOM 2421 N N . PHE B 1 111 ? 56.630 15.025 -20.259 1.00 46.97 122 PHE B N 1
ATOM 2422 C CA . PHE B 1 111 ? 57.161 15.132 -18.908 1.00 46.42 122 PHE B CA 1
ATOM 2423 C C . PHE B 1 111 ? 58.539 14.497 -18.815 1.00 50.90 122 PHE B C 1
ATOM 2424 O O . PHE B 1 111 ? 59.453 15.073 -18.211 1.00 60.22 122 PHE B O 1
ATOM 2432 N N . SER B 1 112 ? 58.705 13.309 -19.403 1.00 47.31 123 SER B N 1
ATOM 2433 C CA . SER B 1 112 ? 59.997 12.635 -19.360 1.00 44.95 123 SER B CA 1
ATOM 2434 C C . SER B 1 112 ? 61.074 13.482 -20.014 1.00 60.57 123 SER B C 1
ATOM 2435 O O . SER B 1 112 ? 62.168 13.639 -19.462 1.00 71.97 123 SER B O 1
ATOM 2438 N N . ALA B 1 113 ? 60.781 14.059 -21.181 1.00 57.04 124 ALA B N 1
ATOM 2439 C CA . ALA B 1 113 ? 61.768 14.927 -21.816 1.00 59.55 124 ALA B CA 1
ATOM 2440 C C . ALA B 1 113 ? 62.008 16.176 -20.982 1.00 60.61 124 ALA B C 1
ATOM 2441 O O . ALA B 1 113 ? 63.144 16.654 -20.879 1.00 69.98 124 ALA B O 1
ATOM 2443 N N . TYR B 1 114 ? 60.954 16.701 -20.356 1.00 58.68 125 TYR B N 1
ATOM 2444 C CA . TYR B 1 114 ? 61.088 17.923 -19.573 1.00 53.36 125 TYR B CA 1
ATOM 2445 C C . TYR B 1 114 ? 62.016 17.715 -18.383 1.00 60.72 125 TYR B C 1
ATOM 2446 O O . TYR B 1 114 ? 62.900 18.540 -18.126 1.00 64.02 125 TYR B O 1
ATOM 2455 N N . ILE B 1 115 ? 61.844 16.611 -17.648 1.00 58.26 126 ILE B N 1
ATOM 2456 C CA . ILE B 1 115 ? 62.686 16.410 -16.469 1.00 61.96 126 ILE B CA 1
ATOM 2457 C C . ILE B 1 115 ? 64.045 15.818 -16.825 1.00 70.84 126 ILE B C 1
ATOM 2458 O O . ILE B 1 115 ? 64.975 15.898 -16.014 1.00 78.63 126 ILE B O 1
ATOM 2463 N N . LYS B 1 116 ? 64.200 15.248 -18.018 1.00 71.03 127 LYS B N 1
ATOM 2464 C CA . LYS B 1 116 ? 65.460 14.620 -18.397 1.00 68.81 127 LYS B CA 1
ATOM 2465 C C . LYS B 1 116 ? 66.435 15.561 -19.099 1.00 72.30 127 LYS B C 1
ATOM 2466 O O . LYS B 1 116 ? 67.619 15.224 -19.196 1.00 73.50 127 LYS B O 1
ATOM 2468 N N . ASN B 1 117 ? 65.987 16.726 -19.567 1.00 68.00 128 ASN B N 1
ATOM 2469 C CA . ASN B 1 117 ? 66.870 17.611 -20.316 1.00 72.61 128 ASN B CA 1
ATOM 2470 C C . ASN B 1 117 ? 68.025 18.089 -19.451 1.00 81.05 128 ASN B C 1
ATOM 2471 O O . ASN B 1 117 ? 67.835 18.499 -18.304 1.00 85.39 128 ASN B O 1
ATOM 2473 N N . THR B 1 118 ? 69.230 18.046 -20.019 1.00 78.30 129 THR B N 1
ATOM 2474 C CA . THR B 1 118 ? 70.420 18.521 -19.333 1.00 74.85 129 THR B CA 1
ATOM 2475 C C . THR B 1 118 ? 70.854 19.891 -19.816 1.00 78.06 129 THR B C 1
ATOM 2476 O O . THR B 1 118 ? 71.584 20.580 -19.099 1.00 82.66 129 THR B O 1
ATOM 2478 N N . LYS B 1 119 ? 70.406 20.304 -21.001 1.00 78.99 130 LYS B N 1
ATOM 2479 C CA . LYS B 1 119 ? 70.760 21.600 -21.567 1.00 89.46 130 LYS B CA 1
ATOM 2480 C C . LYS B 1 119 ? 69.716 22.610 -21.099 1.00 85.52 130 LYS B C 1
ATOM 2481 O O . LYS B 1 119 ? 68.545 22.522 -21.476 1.00 82.77 130 LYS B O 1
ATOM 2483 N N . GLN B 1 120 ? 70.152 23.587 -20.302 1.00 87.53 131 GLN B N 1
ATOM 2484 C CA . GLN B 1 120 ? 69.257 24.605 -19.759 1.00 85.17 131 GLN B CA 1
ATOM 2485 C C . GLN B 1 120 ? 68.565 25.459 -20.819 1.00 91.32 131 GLN B C 1
ATOM 2486 O O . GLN B 1 120 ? 67.480 25.989 -20.549 1.00 89.29 131 GLN B O 1
ATOM 2488 N N . GLN B 1 121 ? 69.152 25.596 -22.012 1.00 97.83 132 GLN B N 1
ATOM 2489 C CA . GLN B 1 121 ? 68.626 26.522 -23.016 1.00 98.00 132 GLN B CA 1
ATOM 2490 C C . GLN B 1 121 ? 67.159 26.246 -23.352 1.00 97.16 132 GLN B C 1
ATOM 2491 O O . GLN B 1 121 ? 66.338 27.170 -23.397 1.00 100.12 132 GLN B O 1
ATOM 2493 N N . ASN B 1 122 ? 66.810 24.983 -23.583 1.00 92.61 133 ASN B N 1
ATOM 2494 C CA . ASN B 1 122 ? 65.491 24.593 -24.076 1.00 85.35 133 ASN B CA 1
ATOM 2495 C C . ASN B 1 122 ? 64.460 24.348 -22.971 1.00 85.14 133 ASN B C 1
ATOM 2496 O O . ASN B 1 122 ? 63.361 23.866 -23.269 1.00 75.82 133 ASN B O 1
ATOM 2498 N N . ASN B 1 123 ? 64.783 24.663 -21.712 1.00 87.71 134 ASN B N 1
ATOM 2499 C CA . ASN B 1 123 ? 63.923 24.278 -20.592 1.00 71.87 134 ASN B CA 1
ATOM 2500 C C . ASN B 1 123 ? 62.550 24.941 -20.665 1.00 71.20 134 ASN B C 1
ATOM 2501 O O . ASN B 1 123 ? 61.524 24.289 -20.431 1.00 66.05 134 ASN B O 1
ATOM 2506 N N . ALA B 1 124 ? 62.510 26.242 -20.966 1.00 72.53 135 ALA B N 1
ATOM 2507 C CA . ALA B 1 124 ? 61.235 26.957 -20.984 1.00 68.65 135 ALA B CA 1
ATOM 2508 C C . ALA B 1 124 ? 60.277 26.354 -22.006 1.00 66.11 135 ALA B C 1
ATOM 2509 O O . ALA B 1 124 ? 59.087 26.173 -21.719 1.00 67.17 135 ALA B O 1
ATOM 2511 N N . ALA B 1 125 ? 60.773 26.063 -23.210 1.00 70.60 136 ALA B N 1
ATOM 2512 C CA . ALA B 1 125 ? 59.931 25.468 -24.242 1.00 76.10 136 ALA B CA 1
ATOM 2513 C C . ALA B 1 125 ? 59.432 24.091 -23.820 1.00 74.57 136 ALA B C 1
ATOM 2514 O O . ALA B 1 125 ? 58.275 23.738 -24.078 1.00 79.30 136 ALA B O 1
ATOM 2516 N N . LEU B 1 126 ? 60.288 23.299 -23.165 1.00 71.26 137 LEU B N 1
ATOM 2517 C CA . LEU B 1 126 ? 59.872 21.969 -22.725 1.00 62.09 137 LEU B CA 1
ATOM 2518 C C . LEU B 1 126 ? 58.826 22.051 -21.623 1.00 53.20 137 LEU B C 1
ATOM 2519 O O . LEU B 1 126 ? 57.854 21.288 -21.627 1.00 59.38 137 LEU B O 1
ATOM 2524 N N . GLU B 1 127 ? 59.002 22.972 -20.677 1.00 55.15 138 GLU B N 1
ATOM 2525 C CA . GLU B 1 127 ? 57.987 23.167 -19.651 1.00 64.08 138 GLU B CA 1
ATOM 2526 C C . GLU B 1 127 ? 56.667 23.587 -20.274 1.00 64.88 138 GLU B C 1
ATOM 2527 O O . GLU B 1 127 ? 55.599 23.087 -19.890 1.00 55.80 138 GLU B O 1
ATOM 2533 N N . ARG B 1 128 ? 56.725 24.518 -21.231 1.00 63.69 139 ARG B N 1
ATOM 2534 C CA . ARG B 1 128 ? 55.522 24.954 -21.930 1.00 64.65 139 ARG B CA 1
ATOM 2535 C C . ARG B 1 128 ? 54.914 23.806 -22.719 1.00 56.80 139 ARG B C 1
ATOM 2536 O O . ARG B 1 128 ? 53.688 23.692 -22.815 1.00 63.19 139 ARG B O 1
ATOM 2538 N N . GLY B 1 129 ? 55.762 22.948 -23.293 1.00 55.65 140 GLY B N 1
ATOM 2539 C CA . GLY B 1 129 ? 55.263 21.771 -23.987 1.00 46.97 140 GLY B CA 1
ATOM 2540 C C . GLY B 1 129 ? 54.512 20.832 -23.063 1.00 55.77 140 GLY B C 1
ATOM 2541 O O . GLY B 1 129 ? 53.481 20.269 -23.439 1.00 54.19 140 GLY B O 1
ATOM 2542 N N . LEU B 1 130 ? 55.024 20.638 -21.843 1.00 51.49 141 LEU B N 1
ATOM 2543 C CA . LEU B 1 130 ? 54.290 19.845 -20.860 1.00 52.20 141 LEU B CA 1
ATOM 2544 C C . LEU B 1 130 ? 52.967 20.517 -20.520 1.00 50.39 141 LEU B C 1
ATOM 2545 O O . LEU B 1 130 ? 51.927 19.853 -20.424 1.00 51.63 141 LEU B O 1
ATOM 2550 N N . THR B 1 131 ? 52.986 21.847 -20.367 1.00 46.98 142 THR B N 1
ATOM 2551 C CA . THR B 1 131 ? 51.778 22.582 -20.006 1.00 50.52 142 THR B CA 1
ATOM 2552 C C . THR B 1 131 ? 50.728 22.516 -21.111 1.00 56.11 142 THR B C 1
ATOM 2553 O O . THR B 1 131 ? 49.533 22.375 -20.826 1.00 52.99 142 THR B O 1
ATOM 2557 N N . LYS B 1 132 ? 51.152 22.615 -22.376 1.00 43.45 143 LYS B N 1
ATOM 2558 C CA . LYS B 1 132 ? 50.209 22.497 -23.485 1.00 43.78 143 LYS B CA 1
ATOM 2559 C C . LYS B 1 132 ? 49.586 21.108 -23.535 1.00 42.77 143 LYS B C 1
ATOM 2560 O O . LYS B 1 132 ? 48.379 20.974 -23.765 1.00 45.80 143 LYS B O 1
ATOM 2562 N N . ALA B 1 133 ? 50.393 20.062 -23.325 1.00 38.59 144 ALA B N 1
ATOM 2563 C CA . ALA B 1 133 ? 49.854 18.705 -23.344 1.00 41.82 144 ALA B CA 1
ATOM 2564 C C . ALA B 1 133 ? 48.861 18.505 -22.213 1.00 38.88 144 ALA B C 1
ATOM 2565 O O . ALA B 1 133 ? 47.819 17.865 -22.397 1.00 33.74 144 ALA B O 1
ATOM 2567 N N . LEU B 1 134 ? 49.179 19.029 -21.026 1.00 45.96 145 LEU B N 1
ATOM 2568 C CA . LEU B 1 134 ? 48.228 18.989 -19.922 1.00 34.04 145 LEU B CA 1
ATOM 2569 C C . LEU B 1 134 ? 46.977 19.796 -20.255 1.00 42.26 145 LEU B C 1
ATOM 2570 O O . LEU B 1 134 ? 45.856 19.388 -19.924 1.00 41.50 145 LEU B O 1
ATOM 2575 N N . LYS B 1 135 ? 47.149 20.938 -20.929 1.00 43.11 146 LYS B N 1
ATOM 2576 C CA . LYS B 1 135 ? 46.003 21.772 -21.278 1.00 45.12 146 LYS B CA 1
ATOM 2577 C C . LYS B 1 135 ? 45.080 21.054 -22.251 1.00 40.51 146 LYS B C 1
ATOM 2578 O O . LYS B 1 135 ? 43.854 21.187 -22.161 1.00 43.66 146 LYS B O 1
ATOM 2580 N N . LYS B 1 136 ? 45.651 20.287 -23.187 1.00 42.44 147 LYS B N 1
ATOM 2581 C CA . LYS B 1 136 ? 44.836 19.520 -24.128 1.00 44.20 147 LYS B CA 1
ATOM 2582 C C . LYS B 1 136 ? 43.944 18.513 -23.412 1.00 40.19 147 LYS B C 1
ATOM 2583 O O . LYS B 1 136 ? 42.786 18.318 -23.795 1.00 41.82 147 LYS B O 1
ATOM 2589 N N . LEU B 1 137 ? 44.462 17.872 -22.360 1.00 35.75 148 LEU B N 1
ATOM 2590 C CA . LEU B 1 137 ? 43.642 16.956 -21.572 1.00 36.17 148 LEU B CA 1
ATOM 2591 C C . LEU B 1 137 ? 42.572 17.715 -20.799 1.00 41.08 148 LEU B C 1
ATOM 2592 O O . LEU B 1 137 ? 41.410 17.295 -20.762 1.00 38.01 148 LEU B O 1
ATOM 2597 N N . ASP B 1 138 ? 42.945 18.840 -20.182 1.00 37.48 149 ASP B N 1
ATOM 2598 C CA . ASP B 1 138 ? 41.967 19.680 -19.501 1.00 46.11 149 ASP B CA 1
ATOM 2599 C C . ASP B 1 138 ? 40.813 20.041 -20.428 1.00 48.75 149 ASP B C 1
ATOM 2600 O O . ASP B 1 138 ? 39.644 20.004 -20.024 1.00 55.93 149 ASP B O 1
ATOM 2605 N N . ASP B 1 139 ? 41.121 20.365 -21.687 1.00 38.88 150 ASP B N 1
ATOM 2606 C CA . ASP B 1 139 ? 40.072 20.717 -22.638 1.00 41.50 150 ASP B CA 1
ATOM 2607 C C . ASP B 1 139 ? 39.134 19.544 -22.885 1.00 44.41 150 ASP B C 1
ATOM 2608 O O . ASP B 1 139 ? 37.921 19.730 -23.038 1.00 42.30 150 ASP B O 1
ATOM 2613 N N . TYR B 1 140 ? 39.675 18.323 -22.919 1.00 40.11 151 TYR B N 1
ATOM 2614 C CA . TYR B 1 140 ? 38.822 17.165 -23.143 1.00 40.97 151 TYR B CA 1
ATOM 2615 C C . TYR B 1 140 ? 37.922 16.907 -21.945 1.00 49.54 151 TYR B C 1
ATOM 2616 O O . TYR B 1 140 ? 36.736 16.592 -22.105 1.00 54.35 151 TYR B O 1
ATOM 2625 N N . LEU B 1 141 ? 38.474 17.021 -20.736 1.00 45.28 152 LEU B N 1
ATOM 2626 C CA . LEU B 1 141 ? 37.683 16.812 -19.531 1.00 41.32 152 LEU B CA 1
ATOM 2627 C C . LEU B 1 141 ? 36.636 17.903 -19.356 1.00 48.38 152 LEU B C 1
ATOM 2628 O O . LEU B 1 141 ? 35.585 17.662 -18.752 1.00 55.04 152 LEU B O 1
ATOM 2633 N N . ASN B 1 142 ? 36.871 19.082 -19.927 1.00 43.37 153 ASN B N 1
ATOM 2634 C CA . ASN B 1 142 ? 35.930 20.179 -19.808 1.00 43.75 153 ASN B CA 1
ATOM 2635 C C . ASN B 1 142 ? 34.860 20.154 -20.886 1.00 52.93 153 ASN B C 1
ATOM 2636 O O . ASN B 1 142 ? 33.868 20.886 -20.774 1.00 57.05 153 ASN B O 1
ATOM 2641 N N . THR B 1 143 ? 35.045 19.346 -21.928 1.00 49.27 154 THR B N 1
ATOM 2642 C CA . THR B 1 143 ? 34.097 19.293 -23.031 1.00 53.20 154 THR B CA 1
ATOM 2643 C C . THR B 1 143 ? 33.019 18.268 -22.727 1.00 48.06 154 THR B C 1
ATOM 2644 O O . THR B 1 143 ? 33.347 17.098 -22.500 1.00 50.16 154 THR B O 1
ATOM 2648 N N . PRO B 1 144 ? 31.744 18.642 -22.713 1.00 50.45 155 PRO B N 1
ATOM 2649 C CA . PRO B 1 144 ? 30.712 17.660 -22.379 1.00 58.69 155 PRO B CA 1
ATOM 2650 C C . PRO B 1 144 ? 30.645 16.550 -23.416 1.00 62.10 155 PRO B C 1
ATOM 2651 O O . PRO B 1 144 ? 30.722 16.790 -24.621 1.00 60.93 155 PRO B O 1
ATOM 2655 N N . LEU B 1 145 ? 30.466 15.328 -22.938 1.00 56.43 156 LEU B N 1
ATOM 2656 C CA . LEU B 1 145 ? 30.302 14.199 -23.821 1.00 57.30 156 LEU B CA 1
ATOM 2657 C C . LEU B 1 145 ? 28.811 14.294 -24.054 1.00 71.94 156 LEU B C 1
ATOM 2658 O O . LEU B 1 145 ? 28.185 15.183 -23.467 1.00 78.84 156 LEU B O 1
ATOM 2663 N N . PRO B 1 146 ? 28.214 13.425 -24.856 1.00 73.69 157 PRO B N 1
ATOM 2664 C CA . PRO B 1 146 ? 26.776 13.561 -25.026 1.00 82.32 157 PRO B CA 1
ATOM 2665 C C . PRO B 1 146 ? 26.162 13.392 -23.651 1.00 92.93 157 PRO B C 1
ATOM 2666 O O . PRO B 1 146 ? 26.440 12.411 -22.967 1.00 92.84 157 PRO B O 1
ATOM 2670 N N . GLU B 1 147 ? 25.320 14.340 -23.261 1.00 92.73 158 GLU B N 1
ATOM 2671 C CA . GLU B 1 147 ? 24.691 14.308 -21.949 1.00 79.72 158 GLU B CA 1
ATOM 2672 C C . GLU B 1 147 ? 23.845 15.558 -21.720 1.00 84.80 158 GLU B C 1
ATOM 2673 O O . GLU B 1 147 ? 24.341 16.680 -21.810 1.00 79.97 158 GLU B O 1
ATOM 2679 N N . CYS B 1 154 ? 23.345 17.145 -16.018 1.00 84.78 165 CYS B N 1
ATOM 2680 C CA . CYS B 1 154 ? 24.754 17.394 -16.288 1.00 74.47 165 CYS B CA 1
ATOM 2681 C C . CYS B 1 154 ? 24.938 18.642 -17.150 1.00 79.51 165 CYS B C 1
ATOM 2682 O O . CYS B 1 154 ? 23.993 19.112 -17.788 1.00 90.99 165 CYS B O 1
ATOM 2684 N N . GLY B 1 155 ? 26.156 19.181 -17.149 1.00 72.19 166 GLY B N 1
ATOM 2685 C CA . GLY B 1 155 ? 26.494 20.320 -17.981 1.00 73.35 166 GLY B CA 1
ATOM 2686 C C . GLY B 1 155 ? 25.727 21.583 -17.652 1.00 89.86 166 GLY B C 1
ATOM 2687 O O . GLY B 1 155 ? 25.010 22.119 -18.505 1.00 95.02 166 GLY B O 1
ATOM 2688 N N . GLU B 1 156 ? 25.883 22.082 -16.424 1.00 92.10 167 GLU B N 1
ATOM 2689 C CA . GLU B 1 156 ? 25.038 23.180 -15.963 1.00 101.96 167 GLU B CA 1
ATOM 2690 C C . GLU B 1 156 ? 25.477 24.526 -16.535 1.00 101.76 167 GLU B C 1
ATOM 2691 O O . GLU B 1 156 ? 24.647 25.293 -17.037 1.00 105.94 167 GLU B O 1
ATOM 2693 N N . ASP B 1 157 ? 26.769 24.820 -16.431 1.00 99.21 168 ASP B N 1
ATOM 2694 C CA . ASP B 1 157 ? 27.337 26.088 -16.893 1.00 99.97 168 ASP B CA 1
ATOM 2695 C C . ASP B 1 157 ? 28.047 25.963 -18.233 1.00 96.35 168 ASP B C 1
ATOM 2696 O O . ASP B 1 157 ? 28.855 26.816 -18.594 1.00 89.80 168 ASP B O 1
ATOM 2698 N N . LYS B 1 158 ? 27.742 24.898 -18.965 1.00 95.36 169 LYS B N 1
ATOM 2699 C CA . LYS B 1 158 ? 28.379 24.634 -20.249 1.00 82.19 169 LYS B CA 1
ATOM 2700 C C . LYS B 1 158 ? 29.619 23.741 -20.088 1.00 67.58 169 LYS B C 1
ATOM 2701 O O . LYS B 1 158 ? 30.257 23.375 -21.069 1.00 65.54 169 LYS B O 1
ATOM 2703 N N . GLY B 1 159 ? 29.933 23.397 -18.842 1.00 62.82 170 GLY B N 1
ATOM 2704 C CA . GLY B 1 159 ? 31.040 22.525 -18.487 1.00 56.51 170 GLY B CA 1
ATOM 2705 C C . GLY B 1 159 ? 30.520 21.100 -18.470 1.00 59.39 170 GLY B C 1
ATOM 2706 O O . GLY B 1 159 ? 29.311 20.906 -18.487 1.00 69.16 170 GLY B O 1
ATOM 2707 N N . SER B 1 160 ? 31.401 20.104 -18.439 1.00 54.57 171 SER B N 1
ATOM 2708 C CA . SER B 1 160 ? 30.947 18.713 -18.431 1.00 53.18 171 SER B CA 1
ATOM 2709 C C . SER B 1 160 ? 30.660 18.145 -17.039 1.00 60.54 171 SER B C 1
ATOM 2710 O O . SER B 1 160 ? 29.720 17.357 -16.881 1.00 70.37 171 SER B O 1
ATOM 2713 N N . ARG B 1 161 ? 31.474 18.479 -16.042 1.00 49.35 172 ARG B N 1
ATOM 2714 C CA . ARG B 1 161 ? 31.352 18.037 -14.653 1.00 44.94 172 ARG B CA 1
ATOM 2715 C C . ARG B 1 161 ? 31.432 16.515 -14.463 1.00 52.43 172 ARG B C 1
ATOM 2716 O O . ARG B 1 161 ? 31.212 16.029 -13.344 1.00 46.96 172 ARG B O 1
ATOM 2724 N N . ARG B 1 162 ? 31.759 15.743 -15.501 1.00 50.17 173 ARG B N 1
ATOM 2725 C CA . ARG B 1 162 ? 31.918 14.301 -15.319 1.00 50.45 173 ARG B CA 1
ATOM 2726 C C . ARG B 1 162 ? 33.185 14.010 -14.520 1.00 38.30 173 ARG B C 1
ATOM 2727 O O . ARG B 1 162 ? 34.111 14.822 -14.465 1.00 36.95 173 ARG B O 1
ATOM 2735 N N . LYS B 1 163 ? 33.232 12.819 -13.911 1.00 35.71 174 LYS B N 1
ATOM 2736 C CA . LYS B 1 163 ? 34.315 12.526 -12.973 1.00 36.04 174 LYS B CA 1
ATOM 2737 C C . LYS B 1 163 ? 35.577 12.047 -13.677 1.00 36.13 174 LYS B C 1
ATOM 2738 O O . LYS B 1 163 ? 36.689 12.372 -13.245 1.00 42.08 174 LYS B O 1
ATOM 2744 N N . PHE B 1 164 ? 35.431 11.280 -14.758 1.00 31.40 175 PHE B N 1
ATOM 2745 C CA . PHE B 1 164 ? 36.576 10.640 -15.386 1.00 25.55 175 PHE B CA 1
ATOM 2746 C C . PHE B 1 164 ? 36.583 10.856 -16.900 1.00 27.54 175 PHE B C 1
ATOM 2747 O O . PHE B 1 164 ? 35.779 11.626 -17.432 1.00 33.57 175 PHE B O 1
ATOM 2755 N N . LEU B 1 165 ? 37.530 10.208 -17.582 1.00 27.91 176 LEU B N 1
ATOM 2756 C CA . LEU B 1 165 ? 37.737 10.426 -19.009 1.00 26.37 176 LEU B CA 1
ATOM 2757 C C . LEU B 1 165 ? 36.470 10.175 -19.811 1.00 34.14 176 LEU B C 1
ATOM 2758 O O . LEU B 1 165 ? 36.084 10.991 -20.653 1.00 40.38 176 LEU B O 1
ATOM 2763 N N . ASP B 1 166 ? 35.824 9.035 -19.573 1.00 29.25 177 ASP B N 1
ATOM 2764 C CA . ASP B 1 166 ? 34.770 8.525 -20.431 1.00 29.34 177 ASP B CA 1
ATOM 2765 C C . ASP B 1 166 ? 33.380 8.741 -19.865 1.00 35.61 177 ASP B C 1
ATOM 2766 O O . ASP B 1 166 ? 32.404 8.375 -20.521 1.00 38.24 177 ASP B O 1
ATOM 2771 N N . GLY B 1 167 ? 33.267 9.314 -18.683 1.00 40.10 178 GLY B N 1
ATOM 2772 C CA . GLY B 1 167 ? 32.004 9.432 -17.981 1.00 33.21 178 GLY B CA 1
ATOM 2773 C C . GLY B 1 167 ? 32.237 9.346 -16.482 1.00 43.28 178 GLY B C 1
ATOM 2774 O O . GLY B 1 167 ? 33.314 9.692 -15.990 1.00 33.75 178 GLY B O 1
ATOM 2775 N N . ASP B 1 168 ? 31.233 8.837 -15.776 1.00 37.75 179 ASP B N 1
ATOM 2776 C CA . ASP B 1 168 ? 31.281 8.804 -14.321 1.00 41.16 179 ASP B CA 1
ATOM 2777 C C . ASP B 1 168 ? 31.855 7.500 -13.774 1.00 41.58 179 ASP B C 1
ATOM 2778 O O . ASP B 1 168 ? 31.849 7.306 -12.554 1.00 34.84 179 ASP B O 1
ATOM 2783 N N . GLU B 1 169 ? 32.345 6.608 -14.640 1.00 39.73 180 GLU B N 1
ATOM 2784 C CA . GLU B 1 169 ? 32.963 5.356 -14.219 1.00 33.56 180 GLU B CA 1
ATOM 2785 C C . GLU B 1 169 ? 34.389 5.266 -14.733 1.00 31.27 180 GLU B C 1
ATOM 2786 O O . GLU B 1 169 ? 34.713 5.751 -15.825 1.00 31.17 180 GLU B O 1
ATOM 2792 N N . LEU B 1 170 ? 35.232 4.620 -13.935 1.00 30.86 181 LEU B N 1
ATOM 2793 C CA . LEU B 1 170 ? 36.608 4.380 -14.337 1.00 30.99 181 LEU B CA 1
ATOM 2794 C C . LEU B 1 170 ? 36.651 3.373 -15.478 1.00 28.48 181 LEU B C 1
ATOM 2795 O O . LEU B 1 170 ? 35.970 2.345 -15.448 1.00 35.60 181 LEU B O 1
ATOM 2800 N N . THR B 1 171 ? 37.477 3.651 -16.479 1.00 22.88 182 THR B N 1
ATOM 2801 C CA . THR B 1 171 ? 37.612 2.747 -17.609 1.00 26.05 182 THR B CA 1
ATOM 2802 C C . THR B 1 171 ? 39.077 2.384 -17.805 1.00 23.46 182 THR B C 1
ATOM 2803 O O . THR B 1 171 ? 39.975 2.892 -17.119 1.00 31.20 182 THR B O 1
ATOM 2807 N N . LEU B 1 172 ? 39.306 1.495 -18.770 1.00 25.68 183 LEU B N 1
ATOM 2808 C CA . LEU B 1 172 ? 40.664 1.134 -19.161 1.00 31.03 183 LEU B CA 1
ATOM 2809 C C . LEU B 1 172 ? 41.531 2.370 -19.411 1.00 32.16 183 LEU B C 1
ATOM 2810 O O . LEU B 1 172 ? 42.721 2.390 -19.063 1.00 25.02 183 LEU B O 1
ATOM 2815 N N . ALA B 1 173 ? 40.940 3.435 -19.961 1.00 24.97 184 ALA B N 1
ATOM 2816 C CA . ALA B 1 173 ? 41.715 4.643 -20.246 1.00 27.48 184 ALA B CA 1
ATOM 2817 C C . ALA B 1 173 ? 42.234 5.307 -18.972 1.00 27.45 184 ALA B C 1
ATOM 2818 O O . ALA B 1 173 ? 43.388 5.749 -18.922 1.00 26.25 184 ALA B O 1
ATOM 2820 N N . ASP B 1 174 ? 41.413 5.361 -17.927 1.00 25.35 185 ASP B N 1
ATOM 2821 C CA . ASP B 1 174 ? 41.860 5.942 -16.666 1.00 17.45 185 ASP B CA 1
ATOM 2822 C C . ASP B 1 174 ? 42.930 5.080 -15.996 1.00 28.94 185 ASP B C 1
ATOM 2823 O O . ASP B 1 174 ? 43.873 5.616 -15.402 1.00 20.03 185 ASP B O 1
ATOM 2828 N N . CYS B 1 175 ? 42.821 3.746 -16.100 1.00 22.19 186 CYS B N 1
ATOM 2829 C CA . CYS B 1 175 ? 43.813 2.883 -15.466 1.00 24.11 186 CYS B CA 1
ATOM 2830 C C . CYS B 1 175 ? 45.179 3.068 -16.090 1.00 24.32 186 CYS B C 1
ATOM 2831 O O . CYS B 1 175 ? 46.201 2.853 -15.424 1.00 26.12 186 CYS B O 1
ATOM 2834 N N . ASN B 1 176 ? 45.210 3.473 -17.359 1.00 23.81 187 ASN B N 1
ATOM 2835 C CA . ASN B 1 176 ? 46.454 3.730 -18.069 1.00 17.82 187 ASN B CA 1
ATOM 2836 C C . ASN B 1 176 ? 46.968 5.123 -17.752 1.00 22.30 187 ASN B C 1
ATOM 2837 O O . ASN B 1 176 ? 48.128 5.290 -17.360 1.00 19.28 187 ASN B O 1
ATOM 2842 N N . LEU B 1 177 ? 46.102 6.129 -17.903 1.00 16.69 188 LEU B N 1
ATOM 2843 C CA . LEU B 1 177 ? 46.523 7.522 -17.781 1.00 23.02 188 LEU B CA 1
ATOM 2844 C C . LEU B 1 177 ? 46.799 7.917 -16.328 1.00 28.37 188 LEU B C 1
ATOM 2845 O O . LEU B 1 177 ? 47.822 8.546 -16.036 1.00 27.19 188 LEU B O 1
ATOM 2850 N N . LEU B 1 178 ? 45.879 7.593 -15.410 1.00 31.93 189 LEU B N 1
ATOM 2851 C CA . LEU B 1 178 ? 45.980 8.110 -14.043 1.00 28.84 189 LEU B CA 1
ATOM 2852 C C . LEU B 1 178 ? 47.292 7.752 -13.351 1.00 24.56 189 LEU B C 1
ATOM 2853 O O . LEU B 1 178 ? 47.847 8.625 -12.667 1.00 24.21 189 LEU B O 1
ATOM 2858 N N . PRO B 1 179 ? 47.823 6.527 -13.444 1.00 34.38 190 PRO B N 1
ATOM 2859 C CA . PRO B 1 179 ? 49.146 6.275 -12.847 1.00 16.98 190 PRO B CA 1
ATOM 2860 C C . PRO B 1 179 ? 50.250 7.149 -13.431 1.00 35.35 190 PRO B C 1
ATOM 2861 O O . PRO B 1 179 ? 51.186 7.543 -12.717 1.00 23.49 190 PRO B O 1
ATOM 2865 N N . LYS B 1 180 ? 50.179 7.448 -14.729 1.00 19.12 191 LYS B N 1
ATOM 2866 C CA . LYS B 1 180 ? 51.174 8.324 -15.341 1.00 27.42 191 LYS B CA 1
ATOM 2867 C C . LYS B 1 180 ? 51.046 9.764 -14.838 1.00 33.76 191 LYS B C 1
ATOM 2868 O O . LYS B 1 180 ? 52.060 10.417 -14.554 1.00 32.90 191 LYS B O 1
ATOM 2874 N N . LEU B 1 181 ? 49.816 10.286 -14.713 1.00 27.91 192 LEU B N 1
ATOM 2875 C CA . LEU B 1 181 ? 49.660 11.638 -14.171 1.00 24.35 192 LEU B CA 1
ATOM 2876 C C . LEU B 1 181 ? 50.144 11.713 -12.732 1.00 32.06 192 LEU B C 1
ATOM 2877 O O . LEU B 1 181 ? 50.677 12.747 -12.305 1.00 26.32 192 LEU B O 1
ATOM 2882 N N . HIS B 1 182 ? 49.987 10.631 -11.968 1.00 29.11 193 HIS B N 1
ATOM 2883 C CA . HIS B 1 182 ? 50.466 10.670 -10.593 1.00 29.95 193 HIS B CA 1
ATOM 2884 C C . HIS B 1 182 ? 51.980 10.832 -10.549 1.00 32.57 193 HIS B C 1
ATOM 2885 O O . HIS B 1 182 ? 52.503 11.637 -9.767 1.00 38.45 193 HIS B O 1
ATOM 2892 N N . VAL B 1 183 ? 52.697 10.095 -11.399 1.00 29.32 194 VAL B N 1
ATOM 2893 C CA . VAL B 1 183 ? 54.150 10.224 -11.466 1.00 29.31 194 VAL B CA 1
ATOM 2894 C C . VAL B 1 183 ? 54.539 11.634 -11.883 1.00 33.95 194 VAL B C 1
ATOM 2895 O O . VAL B 1 183 ? 55.401 12.268 -11.256 1.00 37.72 194 VAL B O 1
ATOM 2899 N N . VAL B 1 184 ? 53.909 12.146 -12.952 1.00 33.50 195 VAL B N 1
ATOM 2900 C CA . VAL B 1 184 ? 54.182 13.512 -13.408 1.00 31.54 195 VAL B CA 1
ATOM 2901 C C . VAL B 1 184 ? 54.081 14.488 -12.244 1.00 33.79 195 VAL B C 1
ATOM 2902 O O . VAL B 1 184 ? 55.012 15.257 -11.970 1.00 35.38 195 VAL B O 1
ATOM 2906 N N . LYS B 1 185 ? 52.951 14.453 -11.529 1.00 28.36 196 LYS B N 1
ATOM 2907 C CA . LYS B 1 185 ? 52.691 15.449 -10.494 1.00 33.54 196 LYS B CA 1
ATOM 2908 C C . LYS B 1 185 ? 53.749 15.394 -9.401 1.00 35.54 196 LYS B C 1
ATOM 2909 O O . LYS B 1 185 ? 54.300 16.426 -9.003 1.00 36.26 196 LYS B O 1
ATOM 2915 N N . ILE B 1 186 ? 54.060 14.189 -8.921 1.00 33.53 197 ILE B N 1
ATOM 2916 C CA . ILE B 1 186 ? 54.993 14.041 -7.810 1.00 32.09 197 ILE B CA 1
ATOM 2917 C C . ILE B 1 186 ? 56.411 14.389 -8.254 1.00 42.52 197 ILE B C 1
ATOM 2918 O O . ILE B 1 186 ? 57.129 15.128 -7.572 1.00 46.54 197 ILE B O 1
ATOM 2923 N N . VAL B 1 187 ? 56.821 13.888 -9.422 1.00 45.81 198 VAL B N 1
ATOM 2924 C CA . VAL B 1 187 ? 58.215 14.007 -9.839 1.00 39.37 198 VAL B CA 1
ATOM 2925 C C . VAL B 1 187 ? 58.511 15.398 -10.381 1.00 45.04 198 VAL B C 1
ATOM 2926 O O . VAL B 1 187 ? 59.555 15.983 -10.070 1.00 58.10 198 VAL B O 1
ATOM 2930 N N . ALA B 1 188 ? 57.619 15.953 -11.207 1.00 35.41 199 ALA B N 1
ATOM 2931 C CA . ALA B 1 188 ? 57.859 17.302 -11.706 1.00 41.48 199 ALA B CA 1
ATOM 2932 C C . ALA B 1 188 ? 57.902 18.312 -10.569 1.00 47.72 199 ALA B C 1
ATOM 2933 O O . ALA B 1 188 ? 58.678 19.274 -10.622 1.00 53.32 199 ALA B O 1
ATOM 2935 N N . LYS B 1 189 ? 57.098 18.102 -9.525 1.00 46.66 200 LYS B N 1
ATOM 2936 C CA . LYS B 1 189 ? 57.141 19.009 -8.384 1.00 48.63 200 LYS B CA 1
ATOM 2937 C C . LYS B 1 189 ? 58.487 18.932 -7.676 1.00 52.04 200 LYS B C 1
ATOM 2938 O O . LYS B 1 189 ? 59.072 19.962 -7.328 1.00 58.86 200 LYS B O 1
ATOM 2944 N N . LYS B 1 190 ? 59.016 17.723 -7.490 1.00 49.86 201 LYS B N 1
ATOM 2945 C CA . LYS B 1 190 ? 60.227 17.586 -6.689 1.00 54.20 201 LYS B CA 1
ATOM 2946 C C . LYS B 1 190 ? 61.473 18.065 -7.427 1.00 53.07 201 LYS B C 1
ATOM 2947 O O . LYS B 1 190 ? 62.390 18.590 -6.787 1.00 72.24 201 LYS B O 1
ATOM 2953 N N . TYR B 1 191 ? 61.551 17.883 -8.753 1.00 52.07 202 TYR B N 1
ATOM 2954 C CA . TYR B 1 191 ? 62.799 18.136 -9.468 1.00 54.12 202 TYR B CA 1
ATOM 2955 C C . TYR B 1 191 ? 62.795 19.364 -10.368 1.00 60.18 202 TYR B C 1
ATOM 2956 O O . TYR B 1 191 ? 63.872 19.797 -10.790 1.00 58.33 202 TYR B O 1
ATOM 2965 N N . ARG B 1 192 ? 61.636 19.926 -10.687 1.00 62.02 203 ARG B N 1
ATOM 2966 C CA . ARG B 1 192 ? 61.583 21.177 -11.429 1.00 59.06 203 ARG B CA 1
ATOM 2967 C C . ARG B 1 192 ? 60.669 22.196 -10.767 1.00 58.74 203 ARG B C 1
ATOM 2968 O O . ARG B 1 192 ? 60.471 23.282 -11.324 1.00 58.08 203 ARG B O 1
ATOM 2976 N N . ASN B 1 193 ? 60.142 21.886 -9.578 1.00 60.77 204 ASN B N 1
ATOM 2977 C CA . ASN B 1 193 ? 59.124 22.692 -8.898 1.00 59.92 204 ASN B CA 1
ATOM 2978 C C . ASN B 1 193 ? 58.003 23.108 -9.844 1.00 65.56 204 ASN B C 1
ATOM 2979 O O . ASN B 1 193 ? 57.566 24.263 -9.862 1.00 68.64 204 ASN B O 1
ATOM 2984 N N . TYR B 1 194 ? 57.532 22.152 -10.634 1.00 57.18 205 TYR B N 1
ATOM 2985 C CA . TYR B 1 194 ? 56.434 22.381 -11.557 1.00 55.37 205 TYR B CA 1
ATOM 2986 C C . TYR B 1 194 ? 55.113 22.093 -10.854 1.00 50.28 205 TYR B C 1
ATOM 2987 O O . TYR B 1 194 ? 54.969 21.063 -10.190 1.00 44.69 205 TYR B O 1
ATOM 2996 N N . ASP B 1 195 ? 54.164 23.016 -10.982 1.00 50.97 206 ASP B N 1
ATOM 2997 C CA . ASP B 1 195 ? 52.794 22.812 -10.534 1.00 50.02 206 ASP B CA 1
ATOM 2998 C C . ASP B 1 195 ? 51.869 22.762 -11.743 1.00 55.18 206 ASP B C 1
ATOM 2999 O O . ASP B 1 195 ? 51.997 23.576 -12.664 1.00 50.89 206 ASP B O 1
ATOM 3004 N N . ILE B 1 196 ? 50.960 21.793 -11.755 1.00 52.76 207 ILE B N 1
ATOM 3005 C CA . ILE B 1 196 ? 49.917 21.778 -12.775 1.00 50.38 207 ILE B CA 1
ATOM 3006 C C . ILE B 1 196 ? 49.082 23.031 -12.547 1.00 57.95 207 ILE B C 1
ATOM 3007 O O . ILE B 1 196 ? 48.612 23.258 -11.423 1.00 63.63 207 ILE B O 1
ATOM 3012 N N . PRO B 1 197 ? 48.921 23.894 -13.547 1.00 57.60 208 PRO B N 1
ATOM 3013 C CA . PRO B 1 197 ? 48.283 25.195 -13.305 1.00 54.24 208 PRO B CA 1
ATOM 3014 C C . PRO B 1 197 ? 46.875 25.039 -12.743 1.00 58.40 208 PRO B C 1
ATOM 3015 O O . PRO B 1 197 ? 46.064 24.260 -13.251 1.00 53.92 208 PRO B O 1
ATOM 3019 N N . ALA B 1 198 ? 46.584 25.808 -11.692 1.00 68.35 209 ALA B N 1
ATOM 3020 C CA . ALA B 1 198 ? 45.285 25.720 -11.034 1.00 71.63 209 ALA B CA 1
ATOM 3021 C C . ALA B 1 198 ? 44.140 26.128 -11.951 1.00 63.98 209 ALA B C 1
ATOM 3022 O O . ALA B 1 198 ? 42.993 25.737 -11.702 1.00 59.54 209 ALA B O 1
ATOM 3024 N N . GLU B 1 199 ? 44.422 26.889 -13.011 1.00 56.50 210 GLU B N 1
ATOM 3025 C CA . GLU B 1 199 ? 43.366 27.308 -13.921 1.00 59.19 210 GLU B CA 1
ATOM 3026 C C . GLU B 1 199 ? 42.836 26.156 -14.765 1.00 57.59 210 GLU B C 1
ATOM 3027 O O . GLU B 1 199 ? 41.838 26.334 -15.470 1.00 66.70 210 GLU B O 1
ATOM 3033 N N . MET B 1 200 ? 43.459 24.981 -14.692 1.00 53.91 211 MET B N 1
ATOM 3034 C CA . MET B 1 200 ? 42.975 23.802 -15.409 1.00 53.47 211 MET B CA 1
ATOM 3035 C C . MET B 1 200 ? 41.964 23.061 -14.536 1.00 44.59 211 MET B C 1
ATOM 3036 O O . MET B 1 200 ? 42.221 21.988 -13.993 1.00 40.74 211 MET B O 1
ATOM 3041 N N . THR B 1 201 ? 40.782 23.673 -14.418 1.00 52.04 212 THR B N 1
ATOM 3042 C CA . THR B 1 201 ? 39.735 23.145 -13.546 1.00 47.18 212 THR B CA 1
ATOM 3043 C C . THR B 1 201 ? 39.285 21.746 -13.954 1.00 46.37 212 THR B C 1
ATOM 3044 O O . THR B 1 201 ? 38.901 20.948 -13.092 1.00 43.24 212 THR B O 1
ATOM 3048 N N . GLY B 1 202 ? 39.288 21.441 -15.256 1.00 44.20 213 GLY B N 1
ATOM 3049 C CA . GLY B 1 202 ? 38.890 20.111 -15.695 1.00 37.49 213 GLY B CA 1
ATOM 3050 C C . GLY B 1 202 ? 39.857 19.029 -15.247 1.00 40.96 213 GLY B C 1
ATOM 3051 O O . GLY B 1 202 ? 39.444 17.967 -14.769 1.00 40.32 213 GLY B O 1
ATOM 3052 N N . LEU B 1 203 ? 41.158 19.277 -15.396 1.00 43.29 214 LEU B N 1
ATOM 3053 C CA . LEU B 1 203 ? 42.146 18.277 -15.008 1.00 37.16 214 LEU B CA 1
ATOM 3054 C C . LEU B 1 203 ? 42.136 18.040 -13.503 1.00 37.23 214 LEU B C 1
ATOM 3055 O O . LEU B 1 203 ? 42.268 16.896 -13.048 1.00 38.67 214 LEU B O 1
ATOM 3060 N N . TRP B 1 204 ? 41.970 19.106 -12.712 1.00 37.23 215 TRP B N 1
ATOM 3061 C CA . TRP B 1 204 ? 42.000 18.951 -11.262 1.00 40.49 215 TRP B CA 1
ATOM 3062 C C . TRP B 1 204 ? 40.746 18.267 -10.734 1.00 39.64 215 TRP B C 1
ATOM 3063 O O . TRP B 1 204 ? 40.830 17.508 -9.762 1.00 35.91 215 TRP B O 1
ATOM 3074 N N . ARG B 1 205 ? 39.584 18.510 -11.355 1.00 33.75 216 ARG B N 1
ATOM 3075 C CA . ARG B 1 205 ? 38.385 17.755 -10.991 1.00 35.42 216 ARG B CA 1
ATOM 3076 C C . ARG B 1 205 ? 38.610 16.266 -11.215 1.00 33.72 216 ARG B C 1
ATOM 3077 O O . ARG B 1 205 ? 38.235 15.433 -10.380 1.00 31.22 216 ARG B O 1
ATOM 3085 N N . TYR B 1 206 ? 39.282 15.927 -12.317 1.00 32.12 217 TYR B N 1
ATOM 3086 C CA . TYR B 1 206 ? 39.593 14.542 -12.645 1.00 36.91 217 TYR B CA 1
ATOM 3087 C C . TYR B 1 206 ? 40.529 13.926 -11.607 1.00 40.50 217 TYR B C 1
ATOM 3088 O O . TYR B 1 206 ? 40.270 12.831 -11.083 1.00 32.25 217 TYR B O 1
ATOM 3097 N N . LEU B 1 207 ? 41.636 14.608 -11.303 1.00 31.39 218 LEU B N 1
ATOM 3098 C CA . LEU B 1 207 ? 42.540 14.086 -10.283 1.00 33.50 218 LEU B CA 1
ATOM 3099 C C . LEU B 1 207 ? 41.852 14.027 -8.929 1.00 39.11 218 LEU B C 1
ATOM 3100 O O . LEU B 1 207 ? 42.099 13.104 -8.147 1.00 36.27 218 LEU B O 1
ATOM 3105 N N . LYS B 1 208 ? 40.976 14.994 -8.641 1.00 35.65 219 LYS B N 1
ATOM 3106 C CA . LYS B 1 208 ? 40.256 14.979 -7.374 1.00 40.40 219 LYS B CA 1
ATOM 3107 C C . LYS B 1 208 ? 39.372 13.747 -7.266 1.00 40.19 219 LYS B C 1
ATOM 3108 O O . LYS B 1 208 ? 39.329 13.085 -6.219 1.00 36.55 219 LYS B O 1
ATOM 3112 N N . ASN B 1 209 ? 38.685 13.405 -8.354 1.00 37.12 220 ASN B N 1
ATOM 3113 C CA . ASN B 1 209 ? 37.814 12.241 -8.339 1.00 38.50 220 ASN B CA 1
ATOM 3114 C C . ASN B 1 209 ? 38.617 10.951 -8.316 1.00 34.13 220 ASN B C 1
ATOM 3115 O O . ASN B 1 209 ? 38.156 9.953 -7.755 1.00 36.35 220 ASN B O 1
ATOM 3120 N N . ALA B 1 210 ? 39.808 10.946 -8.919 1.00 31.19 221 ALA B N 1
ATOM 3121 C CA . ALA B 1 210 ? 40.661 9.761 -8.870 1.00 24.76 221 ALA B CA 1
ATOM 3122 C C . ALA B 1 210 ? 41.146 9.480 -7.450 1.00 28.78 221 ALA B C 1
ATOM 3123 O O . ALA B 1 210 ? 40.964 8.371 -6.928 1.00 25.56 221 ALA B O 1
ATOM 3125 N N . TYR B 1 211 ? 41.729 10.487 -6.792 1.00 30.30 222 TYR B N 1
ATOM 3126 C CA . TYR B 1 211 ? 42.245 10.312 -5.434 1.00 33.40 222 TYR B CA 1
ATOM 3127 C C . TYR B 1 211 ? 41.165 9.936 -4.431 1.00 35.27 222 TYR B C 1
ATOM 3128 O O . TYR B 1 211 ? 41.481 9.353 -3.387 1.00 36.32 222 TYR B O 1
ATOM 3137 N N . ALA B 1 212 ? 39.902 10.227 -4.732 1.00 38.88 223 ALA B N 1
ATOM 3138 C CA . ALA B 1 212 ? 38.786 9.822 -3.890 1.00 35.67 223 ALA B CA 1
ATOM 3139 C C . ALA B 1 212 ? 38.372 8.369 -4.106 1.00 38.53 223 ALA B C 1
ATOM 3140 O O . ALA B 1 212 ? 37.395 7.929 -3.492 1.00 36.86 223 ALA B O 1
ATOM 3142 N N . ARG B 1 213 ? 39.047 7.629 -4.984 1.00 37.71 224 ARG B N 1
ATOM 3143 C CA . ARG B 1 213 ? 38.751 6.222 -5.238 1.00 30.03 224 ARG B CA 1
ATOM 3144 C C . ARG B 1 213 ? 39.849 5.345 -4.643 1.00 32.31 224 ARG B C 1
ATOM 3145 O O . ARG B 1 213 ? 41.042 5.569 -4.899 1.00 29.85 224 ARG B O 1
ATOM 3153 N N . ASP B 1 214 ? 39.443 4.356 -3.841 1.00 29.65 225 ASP B N 1
ATOM 3154 C CA . ASP B 1 214 ? 40.394 3.423 -3.242 1.00 29.15 225 ASP B CA 1
ATOM 3155 C C . ASP B 1 214 ? 41.237 2.719 -4.295 1.00 31.13 225 ASP B C 1
ATOM 3156 O O . ASP B 1 214 ? 42.436 2.479 -4.086 1.00 31.85 225 ASP B O 1
ATOM 3161 N N . GLU B 1 215 ? 40.618 2.352 -5.421 1.00 27.32 226 GLU B N 1
ATOM 3162 C CA . GLU B 1 215 ? 41.315 1.572 -6.439 1.00 31.20 226 GLU B CA 1
ATOM 3163 C C . GLU B 1 215 ? 42.477 2.349 -7.035 1.00 33.10 226 GLU B C 1
ATOM 3164 O O . GLU B 1 215 ? 43.467 1.753 -7.476 1.00 26.58 226 GLU B O 1
ATOM 3170 N N . PHE B 1 216 ? 42.389 3.675 -7.051 1.00 26.57 227 PHE B N 1
ATOM 3171 C CA . PHE B 1 216 ? 43.535 4.448 -7.505 1.00 25.47 227 PHE B CA 1
ATOM 3172 C C . PHE B 1 216 ? 44.479 4.735 -6.350 1.00 25.37 227 PHE B C 1
ATOM 3173 O O . PHE B 1 216 ? 45.656 4.371 -6.400 1.00 24.20 227 PHE B O 1
ATOM 3181 N N . THR B 1 217 ? 43.958 5.353 -5.291 1.00 30.92 228 THR B N 1
ATOM 3182 C CA . THR B 1 217 ? 44.815 5.799 -4.201 1.00 29.96 228 THR B CA 1
ATOM 3183 C C . THR B 1 217 ? 45.548 4.631 -3.547 1.00 23.38 228 THR B C 1
ATOM 3184 O O . THR B 1 217 ? 46.755 4.716 -3.298 1.00 39.04 228 THR B O 1
ATOM 3188 N N . ASN B 1 218 ? 44.857 3.523 -3.280 1.00 28.83 229 ASN B N 1
ATOM 3189 C CA . ASN B 1 218 ? 45.517 2.428 -2.568 1.00 28.14 229 ASN B CA 1
ATOM 3190 C C . ASN B 1 218 ? 46.368 1.566 -3.487 1.00 25.37 229 ASN B C 1
ATOM 3191 O O . ASN B 1 218 ? 46.961 0.590 -3.022 1.00 33.24 229 ASN B O 1
ATOM 3196 N N . THR B 1 219 ? 46.457 1.902 -4.771 1.00 26.99 230 THR B N 1
ATOM 3197 C CA . THR B 1 219 ? 47.429 1.270 -5.645 1.00 25.15 230 THR B CA 1
ATOM 3198 C C . THR B 1 219 ? 48.572 2.188 -6.041 1.00 26.70 230 THR B C 1
ATOM 3199 O O . THR B 1 219 ? 49.330 1.826 -6.933 1.00 23.37 230 THR B O 1
ATOM 3203 N N . CYS B 1 220 ? 48.672 3.396 -5.491 1.00 25.46 231 CYS B N 1
ATOM 3204 C CA . CYS B 1 220 ? 49.854 4.203 -5.784 1.00 27.44 231 CYS B CA 1
ATOM 3205 C C . CYS B 1 220 ? 51.024 3.735 -4.929 1.00 25.82 231 CYS B C 1
ATOM 3206 O O . CYS B 1 220 ? 50.844 3.317 -3.784 1.00 38.96 231 CYS B O 1
ATOM 3209 N N . ALA B 1 221 ? 52.234 3.814 -5.484 1.00 23.11 232 ALA B N 1
ATOM 3210 C CA . ALA B 1 221 ? 53.394 3.709 -4.617 1.00 36.11 232 ALA B CA 1
ATOM 3211 C C . ALA B 1 221 ? 53.481 4.988 -3.809 1.00 30.28 232 ALA B C 1
ATOM 3212 O O . ALA B 1 221 ? 52.970 6.033 -4.215 1.00 29.92 232 ALA B O 1
ATOM 3214 N N . ALA B 1 222 ? 54.137 4.900 -2.660 1.00 33.09 233 ALA B N 1
ATOM 3215 C CA . ALA B 1 222 ? 54.233 6.047 -1.776 1.00 32.01 233 ALA B CA 1
ATOM 3216 C C . ALA B 1 222 ? 54.967 7.187 -2.470 1.00 33.92 233 ALA B C 1
ATOM 3217 O O . ALA B 1 222 ? 55.761 6.969 -3.388 1.00 41.95 233 ALA B O 1
ATOM 3219 N N . ASP B 1 223 ? 54.662 8.418 -2.040 1.00 39.52 234 ASP B N 1
ATOM 3220 C CA . ASP B 1 223 ? 55.325 9.603 -2.579 1.00 45.37 234 ASP B CA 1
ATOM 3221 C C . ASP B 1 223 ? 56.837 9.439 -2.558 1.00 43.70 234 ASP B C 1
ATOM 3222 O O . ASP B 1 223 ? 57.510 9.574 -3.588 1.00 47.41 234 ASP B O 1
ATOM 3227 N N . SER B 1 224 ? 57.381 9.129 -1.377 1.00 39.32 235 SER B N 1
ATOM 3228 C CA . SER B 1 224 ? 58.821 8.949 -1.228 1.00 46.98 235 SER B CA 1
ATOM 3229 C C . SER B 1 224 ? 59.361 7.894 -2.191 1.00 50.81 235 SER B C 1
ATOM 3230 O O . SER B 1 224 ? 60.410 8.097 -2.810 1.00 59.88 235 SER B O 1
ATOM 3233 N N . GLU B 1 225 ? 58.649 6.770 -2.351 1.00 48.80 236 GLU B N 1
ATOM 3234 C CA . GLU B 1 225 ? 59.113 5.737 -3.277 1.00 48.74 236 GLU B CA 1
ATOM 3235 C C . GLU B 1 225 ? 59.168 6.275 -4.698 1.00 46.06 236 GLU B C 1
ATOM 3236 O O . GLU B 1 225 ? 60.144 6.044 -5.421 1.00 39.10 236 GLU B O 1
ATOM 3242 N N . ILE B 1 226 ? 58.140 7.021 -5.107 1.00 32.43 237 ILE B N 1
ATOM 3243 C CA . ILE B 1 226 ? 58.137 7.615 -6.441 1.00 39.92 237 ILE B CA 1
ATOM 3244 C C . ILE B 1 226 ? 59.300 8.593 -6.597 1.00 45.72 237 ILE B C 1
ATOM 3245 O O . ILE B 1 226 ? 60.004 8.587 -7.616 1.00 45.61 237 ILE B O 1
ATOM 3250 N N . GLU B 1 227 ? 59.527 9.445 -5.591 1.00 47.54 238 GLU B N 1
ATOM 3251 C CA . GLU B 1 227 ? 60.579 10.451 -5.713 1.00 45.74 238 GLU B CA 1
ATOM 3252 C C . GLU B 1 227 ? 61.948 9.801 -5.846 1.00 44.11 238 GLU B C 1
ATOM 3253 O O . GLU B 1 227 ? 62.758 10.220 -6.681 1.00 49.51 238 GLU B O 1
ATOM 3259 N N . LEU B 1 228 ? 62.210 8.749 -5.063 1.00 49.11 239 LEU B N 1
ATOM 3260 C CA . LEU B 1 228 ? 63.499 8.067 -5.133 1.00 44.70 239 LEU B CA 1
ATOM 3261 C C . LEU B 1 228 ? 63.694 7.349 -6.461 1.00 43.58 239 LEU B C 1
ATOM 3262 O O . LEU B 1 228 ? 64.829 7.232 -6.938 1.00 58.69 239 LEU B O 1
ATOM 3267 N N . ALA B 1 229 ? 62.610 6.873 -7.076 1.00 50.06 240 ALA B N 1
ATOM 3268 C CA . ALA B 1 229 ? 62.744 6.159 -8.337 1.00 47.47 240 ALA B CA 1
ATOM 3269 C C . ALA B 1 229 ? 63.303 7.047 -9.441 1.00 45.48 240 ALA B C 1
ATOM 3270 O O . ALA B 1 229 ? 63.962 6.548 -10.359 1.00 44.92 240 ALA B O 1
ATOM 3272 N N . TYR B 1 230 ? 63.066 8.358 -9.370 1.00 49.44 241 TYR B N 1
ATOM 3273 C CA . TYR B 1 230 ? 63.539 9.293 -10.386 1.00 49.55 241 TYR B CA 1
ATOM 3274 C C . TYR B 1 230 ? 64.766 10.083 -9.945 1.00 51.43 241 TYR B C 1
ATOM 3275 O O . TYR B 1 230 ? 65.171 11.018 -10.645 1.00 53.31 241 TYR B O 1
ATOM 3284 N N . ALA B 1 231 ? 65.377 9.723 -8.815 1.00 54.10 242 ALA B N 1
ATOM 3285 C CA . ALA B 1 231 ? 66.507 10.500 -8.311 1.00 55.04 242 ALA B CA 1
ATOM 3286 C C . ALA B 1 231 ? 67.633 10.570 -9.338 1.00 64.92 242 ALA B C 1
ATOM 3287 O O . ALA B 1 231 ? 68.307 11.599 -9.469 1.00 62.43 242 ALA B O 1
ATOM 3289 N N . ASP B 1 232 ? 67.852 9.486 -10.075 1.00 65.79 243 ASP B N 1
ATOM 3290 C CA . ASP B 1 232 ? 68.869 9.455 -11.112 1.00 68.30 243 ASP B CA 1
ATOM 3291 C C . ASP B 1 232 ? 68.315 9.630 -12.520 1.00 68.94 243 ASP B C 1
ATOM 3292 O O . ASP B 1 232 ? 69.105 9.764 -13.461 1.00 76.76 243 ASP B O 1
ATOM 3297 N N . VAL B 1 233 ? 66.995 9.615 -12.695 1.00 56.35 244 VAL B N 1
ATOM 3298 C CA . VAL B 1 233 ? 66.429 9.870 -14.013 1.00 61.28 244 VAL B CA 1
ATOM 3299 C C . VAL B 1 233 ? 66.285 11.366 -14.246 1.00 68.94 244 VAL B C 1
ATOM 3300 O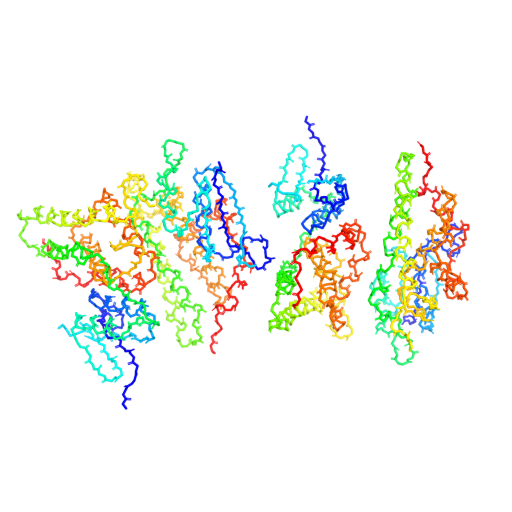 O . VAL B 1 233 ? 66.666 11.884 -15.302 1.00 73.29 244 VAL B O 1
ATOM 3304 N N . ALA B 1 234 ? 65.719 12.078 -13.273 1.00 70.17 245 ALA B N 1
ATOM 3305 C CA . ALA B 1 234 ? 65.692 13.530 -13.349 1.00 67.73 245 ALA B CA 1
ATOM 3306 C C . ALA B 1 234 ? 67.119 14.061 -13.302 1.00 70.00 245 ALA B C 1
ATOM 3307 O O . ALA B 1 234 ? 67.954 13.577 -12.534 1.00 76.84 245 ALA B O 1
ATOM 3309 N N . LYS B 1 235 ? 67.402 15.052 -14.142 1.00 72.72 246 LYS B N 1
ATOM 3310 C CA . LYS B 1 235 ? 68.743 15.590 -14.293 1.00 70.50 246 LYS B CA 1
ATOM 3311 C C . LYS B 1 235 ? 68.754 17.062 -13.907 1.00 77.11 246 LYS B C 1
ATOM 3312 O O . LYS B 1 235 ? 67.747 17.761 -14.044 1.00 76.76 246 LYS B O 1
ATOM 3314 N N . ARG B 1 236 ? 69.900 17.520 -13.410 1.00 82.26 247 ARG B N 1
ATOM 3315 C CA . ARG B 1 236 ? 70.083 18.921 -13.061 1.00 71.42 247 ARG B CA 1
ATOM 3316 C C . ARG B 1 236 ? 70.363 19.747 -14.311 1.00 74.63 247 ARG B C 1
ATOM 3317 O O . ARG B 1 236 ? 69.639 20.695 -14.619 1.00 77.81 247 ARG B O 1
ATOM 3319 N N . GLY C 1 1 ? 6.703 39.848 26.494 1.00 55.81 12 GLY C N 1
ATOM 3320 C CA . GLY C 1 1 ? 6.849 38.569 25.828 1.00 51.59 12 GLY C CA 1
ATOM 3321 C C . GLY C 1 1 ? 6.129 37.440 26.531 1.00 57.79 12 GLY C C 1
ATOM 3322 O O . GLY C 1 1 ? 5.519 37.647 27.582 1.00 57.88 12 GLY C O 1
ATOM 3323 N N . ALA C 1 2 ? 6.205 36.240 25.953 1.00 49.25 13 ALA C N 1
ATOM 3324 C CA . ALA C 1 2 ? 5.520 35.075 26.490 1.00 46.13 13 ALA C CA 1
ATOM 3325 C C . ALA C 1 2 ? 6.393 34.383 27.524 1.00 51.14 13 ALA C C 1
ATOM 3326 O O . ALA C 1 2 ? 7.616 34.309 27.371 1.00 51.97 13 ALA C O 1
ATOM 3328 N N . MET C 1 3 ? 5.756 33.874 28.576 1.00 48.03 14 MET C N 1
ATOM 3329 C CA . MET C 1 3 ? 6.459 33.237 29.678 1.00 45.34 14 MET C CA 1
ATOM 3330 C C . MET C 1 3 ? 5.868 31.859 29.949 1.00 40.26 14 MET C C 1
ATOM 3331 O O . MET C 1 3 ? 4.706 31.580 29.638 1.00 48.62 14 MET C O 1
ATOM 3336 N N . GLY C 1 4 ? 6.684 31.012 30.562 1.00 38.64 15 GLY C N 1
ATOM 3337 C CA . GLY C 1 4 ? 6.300 29.671 30.963 1.00 42.16 15 GLY C CA 1
ATOM 3338 C C . GLY C 1 4 ? 6.811 28.605 30.011 1.00 50.64 15 GLY C C 1
ATOM 3339 O O . GLY C 1 4 ? 7.538 28.870 29.050 1.00 58.46 15 GLY C O 1
ATOM 3340 N N . ILE C 1 5 ? 6.380 27.370 30.277 1.00 56.44 16 ILE C N 1
ATOM 3341 C CA . ILE C 1 5 ? 6.839 26.187 29.555 1.00 43.98 16 ILE C CA 1
ATOM 3342 C C . ILE C 1 5 ? 5.629 25.448 29.002 1.00 46.21 16 ILE C C 1
ATOM 3343 O O . ILE C 1 5 ? 4.743 25.045 29.766 1.00 40.74 16 ILE C O 1
ATOM 3348 N N . GLU C 1 6 ? 5.618 25.221 27.689 1.00 42.21 17 GLU C N 1
ATOM 3349 C CA . GLU C 1 6 ? 4.544 24.496 27.027 1.00 36.74 17 GLU C CA 1
ATOM 3350 C C . GLU C 1 6 ? 5.126 23.459 26.080 1.00 37.03 17 GLU C C 1
ATOM 3351 O O . GLU C 1 6 ? 5.980 23.780 25.246 1.00 39.83 17 GLU C O 1
ATOM 3357 N N . LEU C 1 7 ? 4.663 22.223 26.205 1.00 33.75 18 LEU C N 1
ATOM 3358 C CA . LEU C 1 7 ? 5.069 21.144 25.318 1.00 36.88 18 LEU C CA 1
ATOM 3359 C C . LEU C 1 7 ? 3.947 20.881 24.323 1.00 28.85 18 LEU C C 1
ATOM 3360 O O . LEU C 1 7 ? 2.797 20.689 24.721 1.00 43.36 18 LEU C O 1
ATOM 3365 N N . PHE C 1 8 ? 4.283 20.857 23.035 1.00 34.08 19 PHE C N 1
ATOM 3366 C CA . PHE C 1 8 ? 3.320 20.596 21.969 1.00 38.74 19 PHE C CA 1
ATOM 3367 C C . PHE C 1 8 ? 3.549 19.192 21.418 1.00 36.55 19 PHE C C 1
ATOM 3368 O O . PHE C 1 8 ? 4.613 18.909 20.857 1.00 36.55 19 PHE C O 1
ATOM 3376 N N . VAL C 1 9 ? 2.548 18.325 21.552 1.00 38.42 20 VAL C N 1
ATOM 3377 C CA . VAL C 1 9 ? 2.682 16.921 21.183 1.00 35.28 20 VAL C CA 1
ATOM 3378 C C . VAL C 1 9 ? 1.799 16.601 19.976 1.00 39.66 20 VAL C C 1
ATOM 3379 O O . VAL C 1 9 ? 0.955 17.395 19.554 1.00 37.80 20 VAL C O 1
ATOM 3383 N N . LYS C 1 10 ? 2.000 15.410 19.424 1.00 43.80 21 LYS C N 1
ATOM 3384 C CA . LYS C 1 10 ? 1.206 14.976 18.285 1.00 43.46 21 LYS C CA 1
ATOM 3385 C C . LYS C 1 10 ? -0.211 14.645 18.733 1.00 42.63 21 LYS C C 1
ATOM 3386 O O . LYS C 1 10 ? -0.419 13.999 19.765 1.00 48.16 21 LYS C O 1
ATOM 3390 N N . ALA C 1 11 ? -1.190 15.126 17.973 1.00 42.66 22 ALA C N 1
ATOM 3391 C CA . ALA C 1 11 ? -2.586 14.805 18.232 1.00 55.79 22 ALA C CA 1
ATOM 3392 C C . ALA C 1 11 ? -2.967 13.456 17.633 1.00 51.84 22 ALA C C 1
ATOM 3393 O O . ALA C 1 11 ? -2.423 13.028 16.610 1.00 50.86 22 ALA C O 1
ATOM 3395 N N . GLY C 1 12 ? -3.922 12.796 18.279 1.00 52.69 23 GLY C N 1
ATOM 3396 C CA . GLY C 1 12 ? -4.462 11.542 17.798 1.00 58.36 23 GLY C CA 1
ATOM 3397 C C . GLY C 1 12 ? -5.364 11.748 16.590 1.00 58.81 23 GLY C C 1
ATOM 3398 O O . GLY C 1 12 ? -5.484 12.840 16.032 1.00 57.73 23 GLY C O 1
ATOM 3399 N N . ILE C 1 13 ? -6.031 10.655 16.198 1.00 60.15 24 ILE C N 1
ATOM 3400 C CA . ILE C 1 13 ? -6.867 10.663 14.996 1.00 68.85 24 ILE C CA 1
ATOM 3401 C C . ILE C 1 13 ? -8.019 11.651 15.128 1.00 74.05 24 ILE C C 1
ATOM 3402 O O . ILE C 1 13 ? -8.405 12.304 14.151 1.00 91.34 24 ILE C O 1
ATOM 3404 N N . ASP C 1 14 ? -8.582 11.790 16.330 1.00 74.34 25 ASP C N 1
ATOM 3405 C CA . ASP C 1 14 ? -9.724 12.686 16.491 1.00 77.42 25 ASP C CA 1
ATOM 3406 C C . ASP C 1 14 ? -9.339 14.153 16.341 1.00 77.88 25 ASP C C 1
ATOM 3407 O O . ASP C 1 14 ? -10.218 14.990 16.111 1.00 79.72 25 ASP C O 1
ATOM 3412 N N . GLY C 1 15 ? -8.049 14.483 16.451 1.00 71.26 26 GLY C N 1
ATOM 3413 C CA . GLY C 1 15 ? -7.563 15.837 16.330 1.00 70.74 26 GLY C CA 1
ATOM 3414 C C . GLY C 1 15 ? -7.273 16.512 17.656 1.00 76.08 26 GLY C C 1
ATOM 3415 O O . GLY C 1 15 ? -6.402 17.384 17.717 1.00 84.68 26 GLY C O 1
ATOM 3416 N N . GLU C 1 16 ? -7.994 16.142 18.711 1.00 80.67 27 GLU C N 1
ATOM 3417 C CA . GLU C 1 16 ? -7.809 16.726 20.032 1.00 75.57 27 GLU C CA 1
ATOM 3418 C C . GLU C 1 16 ? -6.958 15.849 20.938 1.00 67.59 27 GLU C C 1
ATOM 3419 O O . GLU C 1 16 ? -6.127 16.365 21.694 1.00 69.12 27 GLU C O 1
ATOM 3421 N N . SER C 1 17 ? -7.131 14.533 20.866 1.00 58.51 28 SER C N 1
ATOM 3422 C CA . SER C 1 17 ? -6.499 13.652 21.832 1.00 63.66 28 SER C CA 1
ATOM 3423 C C . SER C 1 17 ? -5.011 13.499 21.521 1.00 59.97 28 SER C C 1
ATOM 3424 O O . SER C 1 17 ? -4.522 13.899 20.461 1.00 52.09 28 SER C O 1
ATOM 3427 N N . ILE C 1 18 ? -4.282 12.919 22.476 1.00 42.99 29 ILE C N 1
ATOM 3428 C CA . ILE C 1 18 ? -2.860 12.663 22.278 1.00 49.92 29 ILE C CA 1
ATOM 3429 C C . ILE C 1 18 ? -2.669 11.484 21.329 1.00 46.70 29 ILE C C 1
ATOM 3430 O O . ILE C 1 18 ? -3.343 10.447 21.441 1.00 43.30 29 ILE C O 1
ATOM 3435 N N . GLY C 1 19 ? -1.797 11.674 20.322 1.00 39.16 30 GLY C N 1
ATOM 3436 C CA . GLY C 1 19 ? -1.529 10.631 19.355 1.00 39.97 30 GLY C CA 1
ATOM 3437 C C . GLY C 1 19 ? -0.340 9.773 19.730 1.00 40.87 30 GLY C C 1
ATOM 3438 O O . GLY C 1 19 ? 0.422 10.099 20.641 1.00 34.17 30 GLY C O 1
ATOM 3439 N N . ASN C 1 20 ? -0.201 8.656 19.010 1.00 37.98 31 ASN C N 1
ATOM 3440 C CA . ASN C 1 20 ? 0.970 7.804 19.160 1.00 35.72 31 ASN C CA 1
ATOM 3441 C C . ASN C 1 20 ? 2.200 8.566 18.693 1.00 34.12 31 ASN C C 1
ATOM 3442 O O . ASN C 1 20 ? 2.277 8.963 17.527 1.00 38.56 31 ASN C O 1
ATOM 3447 N N . CYS C 1 21 ? 3.143 8.791 19.607 1.00 31.24 32 CYS C N 1
ATOM 3448 C CA . CYS C 1 21 ? 4.451 9.347 19.290 1.00 35.18 32 CYS C CA 1
ATOM 3449 C C . CYS C 1 21 ? 5.380 9.156 20.496 1.00 27.76 32 CYS C C 1
ATOM 3450 O O . CYS C 1 21 ? 5.222 9.841 21.519 1.00 26.06 32 CYS C O 1
ATOM 3453 N N . PRO C 1 22 ? 6.329 8.209 20.427 1.00 30.23 33 PRO C N 1
ATOM 3454 C CA . PRO C 1 22 ? 7.261 8.001 21.557 1.00 31.63 33 PRO C CA 1
ATOM 3455 C C . PRO C 1 22 ? 8.185 9.172 21.837 1.00 29.29 33 PRO C C 1
ATOM 3456 O O . PRO C 1 22 ? 8.701 9.270 22.959 1.00 36.34 33 PRO C O 1
ATOM 3460 N N . PHE C 1 23 ? 8.444 10.048 20.861 1.00 30.55 34 PHE C N 1
ATOM 3461 C CA . PHE C 1 23 ? 9.249 11.238 21.146 1.00 24.87 34 PHE C CA 1
ATOM 3462 C C . PHE C 1 23 ? 8.467 12.244 21.979 1.00 33.45 34 PHE C C 1
ATOM 3463 O O . PHE C 1 23 ? 9.018 12.852 22.915 1.00 27.79 34 PHE C O 1
ATOM 3471 N N . SER C 1 24 ? 7.194 12.462 21.640 1.00 34.22 35 SER C N 1
ATOM 3472 C CA . SER C 1 24 ? 6.337 13.246 22.523 1.00 32.82 35 SER C CA 1
ATOM 3473 C C . SER C 1 24 ? 6.329 12.693 23.947 1.00 38.85 35 SER C C 1
ATOM 3474 O O . SER C 1 24 ? 6.574 13.437 24.901 1.00 43.61 35 SER C O 1
ATOM 3477 N N . GLN C 1 25 ? 6.076 11.390 24.115 1.00 37.83 36 GLN C N 1
ATOM 3478 C CA . GLN C 1 25 ? 5.984 10.844 25.475 1.00 35.21 36 GLN C CA 1
ATOM 3479 C C . GLN C 1 25 ? 7.288 11.021 26.235 1.00 20.92 36 GLN C C 1
ATOM 3480 O O . GLN C 1 25 ? 7.288 11.266 27.449 1.00 27.88 36 GLN C O 1
ATOM 3486 N N . ARG C 1 26 ? 8.403 10.913 25.531 1.00 20.58 37 ARG C N 1
ATOM 3487 C CA . ARG C 1 26 ? 9.716 11.035 26.153 1.00 27.97 37 ARG C CA 1
ATOM 3488 C C . ARG C 1 26 ? 9.912 12.413 26.784 1.00 34.63 37 ARG C C 1
ATOM 3489 O O . ARG C 1 26 ? 10.311 12.528 27.952 1.00 35.89 37 ARG C O 1
ATOM 3497 N N . LEU C 1 27 ? 9.609 13.475 26.034 1.00 32.66 38 LEU C N 1
ATOM 3498 C CA . LEU C 1 27 ? 9.724 14.826 26.588 1.00 28.33 38 LEU C CA 1
ATOM 3499 C C . LEU C 1 27 ? 8.701 15.062 27.690 1.00 25.83 38 LEU C C 1
ATOM 3500 O O . LEU C 1 27 ? 9.008 15.706 28.699 1.00 39.39 38 LEU C O 1
ATOM 3505 N N . PHE C 1 28 ? 7.488 14.533 27.518 1.00 32.50 39 PHE C N 1
ATOM 3506 C CA . PHE C 1 28 ? 6.462 14.590 28.559 1.00 31.04 39 PHE C CA 1
ATOM 3507 C C . PHE C 1 28 ? 6.964 13.986 29.872 1.00 33.32 39 PHE C C 1
ATOM 3508 O O . PHE C 1 28 ? 6.735 14.544 30.956 1.00 33.44 39 PHE C O 1
ATOM 3516 N N . MET C 1 29 ? 7.609 12.816 29.799 1.00 37.15 40 MET C N 1
ATOM 3517 C CA . MET C 1 29 ? 8.141 12.172 31.001 1.00 34.05 40 MET C CA 1
ATOM 3518 C C . MET C 1 29 ? 9.275 12.982 31.627 1.00 28.79 40 MET C C 1
ATOM 3519 O O . MET C 1 29 ? 9.338 13.114 32.858 1.00 28.91 40 MET C O 1
ATOM 3524 N N . ILE C 1 30 ? 10.191 13.508 30.805 1.00 26.97 41 ILE C N 1
ATOM 3525 C CA . ILE C 1 30 ? 11.299 14.320 31.322 1.00 29.14 41 ILE C CA 1
ATOM 3526 C C . ILE C 1 30 ? 10.764 15.520 32.096 1.00 31.72 41 ILE C C 1
ATOM 3527 O O . ILE C 1 30 ? 11.202 15.806 33.219 1.00 33.70 41 ILE C O 1
ATOM 3532 N N . LEU C 1 31 ? 9.812 16.246 31.503 1.00 33.60 42 LEU C N 1
ATOM 3533 C CA . LEU C 1 31 ? 9.249 17.415 32.175 1.00 35.48 42 LEU C CA 1
ATOM 3534 C C . LEU C 1 31 ? 8.549 17.028 33.474 1.00 33.41 42 LEU C C 1
ATOM 3535 O O . LEU C 1 31 ? 8.729 17.687 34.504 1.00 33.77 42 LEU C O 1
ATOM 3540 N N . TRP C 1 32 ? 7.765 15.950 33.451 1.00 31.52 43 TRP C N 1
ATOM 3541 C CA . TRP C 1 32 ? 7.135 15.452 34.671 1.00 32.89 43 TRP C CA 1
ATOM 3542 C C . TRP C 1 32 ? 8.182 15.141 35.736 1.00 38.77 43 TRP C C 1
ATOM 3543 O O . TRP C 1 32 ? 8.060 15.575 36.887 1.00 30.46 43 TRP C O 1
ATOM 3554 N N . LEU C 1 33 ? 9.227 14.391 35.364 1.00 38.23 44 LEU C N 1
ATOM 3555 C CA . LEU C 1 33 ? 10.216 13.946 36.341 1.00 31.50 44 LEU C CA 1
ATOM 3556 C C . LEU C 1 33 ? 11.059 15.101 36.859 1.00 36.82 44 LEU C C 1
ATOM 3557 O O . LEU C 1 33 ? 11.547 15.051 37.995 1.00 33.94 44 LEU C O 1
ATOM 3562 N N . LYS C 1 34 ? 11.228 16.154 36.059 1.00 38.51 45 LYS C N 1
ATOM 3563 C CA . LYS C 1 34 ? 11.949 17.327 36.537 1.00 37.72 45 LYS C CA 1
ATOM 3564 C C . LYS C 1 34 ? 11.158 18.111 37.577 1.00 42.28 45 LYS C C 1
ATOM 3565 O O . LYS C 1 34 ? 11.758 18.881 38.337 1.00 35.37 45 LYS C O 1
ATOM 3571 N N . GLY C 1 35 ? 9.838 17.930 37.638 1.00 36.99 46 GLY C N 1
ATOM 3572 C CA . GLY C 1 35 ? 9.015 18.640 38.598 1.00 38.05 46 GLY C CA 1
ATOM 3573 C C . GLY C 1 35 ? 8.672 20.059 38.210 1.00 43.93 46 GLY C C 1
ATOM 3574 O O . GLY C 1 35 ? 8.063 20.778 39.012 1.00 48.40 46 GLY C O 1
ATOM 3575 N N . VAL C 1 36 ? 9.065 20.493 37.017 1.00 40.26 47 VAL C N 1
ATOM 3576 C CA . VAL C 1 36 ? 8.725 21.829 36.556 1.00 41.36 47 VAL C CA 1
ATOM 3577 C C . VAL C 1 36 ? 7.223 21.930 36.269 1.00 42.28 47 VAL C C 1
ATOM 3578 O O . VAL C 1 36 ? 6.523 20.930 36.068 1.00 33.08 47 VAL C O 1
ATOM 3582 N N . VAL C 1 37 ? 6.709 23.156 36.327 1.00 44.00 48 VAL C N 1
ATOM 3583 C CA . VAL C 1 37 ? 5.332 23.449 35.938 1.00 36.59 48 VAL C CA 1
ATOM 3584 C C . VAL C 1 37 ? 5.271 23.638 34.430 1.00 43.12 48 VAL C C 1
ATOM 3585 O O . VAL C 1 37 ? 6.022 24.443 33.868 1.00 49.78 48 VAL C O 1
ATOM 3589 N N . PHE C 1 38 ? 4.356 22.927 33.770 1.00 42.25 49 PHE C N 1
ATOM 3590 C CA . PHE C 1 38 ? 4.245 23.036 32.320 1.00 42.03 49 PHE C CA 1
ATOM 3591 C C . PHE C 1 38 ? 2.848 22.643 31.866 1.00 39.23 49 PHE C C 1
ATOM 3592 O O . PHE C 1 38 ? 2.118 21.938 32.566 1.00 40.98 49 PHE C O 1
ATOM 3600 N N . ASN C 1 39 ? 2.505 23.086 30.659 1.00 43.60 50 ASN C N 1
ATOM 3601 C CA . ASN C 1 39 ? 1.269 22.716 29.988 1.00 41.91 50 ASN C CA 1
ATOM 3602 C C . ASN C 1 39 ? 1.581 21.806 28.809 1.00 42.02 50 ASN C C 1
ATOM 3603 O O . ASN C 1 39 ? 2.657 21.886 28.209 1.00 39.61 50 ASN C O 1
ATOM 3608 N N . VAL C 1 40 ? 0.624 20.945 28.473 1.00 42.44 51 VAL C N 1
ATOM 3609 C CA . VAL C 1 40 ? 0.699 20.094 27.293 1.00 42.89 51 VAL C CA 1
ATOM 3610 C C . VAL C 1 40 ? -0.430 20.486 26.350 1.00 46.04 51 VAL C C 1
ATOM 3611 O O . VAL C 1 40 ? -1.584 20.614 26.774 1.00 48.28 51 VAL C O 1
ATOM 3615 N N . THR C 1 41 ? -0.097 20.680 25.077 1.00 38.15 52 THR C N 1
ATOM 3616 C CA . THR C 1 41 ? -1.081 20.998 24.054 1.00 42.51 52 THR C CA 1
ATOM 3617 C C . THR C 1 41 ? -0.909 20.034 22.887 1.00 39.78 52 THR C C 1
ATOM 3618 O O . THR C 1 41 ? 0.214 19.664 22.538 1.00 42.99 52 THR C O 1
ATOM 3622 N N . THR C 1 42 ? -2.024 19.606 22.305 1.00 46.81 53 THR C N 1
ATOM 3623 C CA . THR C 1 42 ? -1.986 18.738 21.139 1.00 47.36 53 THR C CA 1
ATOM 3624 C C . THR C 1 42 ? -1.993 19.568 19.861 1.00 50.55 53 THR C C 1
ATOM 3625 O O . THR C 1 42 ? -2.486 20.696 19.837 1.00 51.75 53 THR C O 1
ATOM 3629 N N . VAL C 1 43 ? -1.406 19.009 18.804 1.00 59.17 54 VAL C N 1
ATOM 3630 C CA . VAL C 1 43 ? -1.260 19.684 17.519 1.00 63.70 54 VAL C CA 1
ATOM 3631 C C . VAL C 1 43 ? -1.701 18.740 16.408 1.00 67.14 54 VAL C C 1
ATOM 3632 O O . VAL C 1 43 ? -1.209 17.610 16.320 1.00 63.89 54 VAL C O 1
ATOM 3636 N N . ASP C 1 44 ? -2.608 19.209 15.552 1.00 73.43 55 ASP C N 1
ATOM 3637 C CA . ASP C 1 44 ? -3.088 18.409 14.424 1.00 77.88 55 ASP C CA 1
ATOM 3638 C C . ASP C 1 44 ? -2.252 18.654 13.170 1.00 77.89 55 ASP C C 1
ATOM 3639 O O . ASP C 1 44 ? -2.385 17.939 12.174 1.00 80.70 55 ASP C O 1
ATOM 3641 N N . THR C 1 59 ? 9.596 20.471 11.237 1.00 78.69 70 THR C N 1
ATOM 3642 C CA . THR C 1 59 ? 8.209 20.868 11.005 1.00 80.95 70 THR C CA 1
ATOM 3643 C C . THR C 1 59 ? 7.256 20.077 11.899 1.00 83.14 70 THR C C 1
ATOM 3644 O O . THR C 1 59 ? 6.166 20.540 12.232 1.00 94.43 70 THR C O 1
ATOM 3646 N N . HIS C 1 60 ? 7.669 18.907 12.272 1.00 73.06 71 HIS C N 1
ATOM 3647 C CA . HIS C 1 60 ? 6.863 17.942 13.001 1.00 72.31 71 HIS C CA 1
ATOM 3648 C C . HIS C 1 60 ? 6.950 18.144 14.514 1.00 68.01 71 HIS C C 1
ATOM 3649 O O . HIS C 1 60 ? 7.989 18.560 15.038 1.00 66.85 71 HIS C O 1
ATOM 3651 N N . PRO C 1 61 ? 5.859 17.860 15.221 1.00 66.65 72 PRO C N 1
ATOM 3652 C CA . PRO C 1 61 ? 5.907 17.808 16.683 1.00 50.76 72 PRO C CA 1
ATOM 3653 C C . PRO C 1 61 ? 6.699 16.592 17.122 1.00 38.84 72 PRO C C 1
ATOM 3654 O O . PRO C 1 61 ? 6.881 15.653 16.334 1.00 42.83 72 PRO C O 1
ATOM 3658 N N . PRO C 1 62 ? 7.202 16.566 18.363 1.00 38.44 73 PRO C N 1
ATOM 3659 C CA . PRO C 1 62 ? 7.002 17.544 19.434 1.00 36.72 73 PRO C CA 1
ATOM 3660 C C . PRO C 1 62 ? 7.941 18.743 19.378 1.00 41.22 73 PRO C C 1
ATOM 3661 O O . PRO C 1 62 ? 9.010 18.679 18.774 1.00 43.21 73 PRO C O 1
ATOM 3665 N N . PHE C 1 63 ? 7.539 19.835 20.021 1.00 37.78 74 PHE C N 1
ATOM 3666 C CA . PHE C 1 63 ? 8.445 20.951 20.242 1.00 36.10 74 PHE C CA 1
ATOM 3667 C C . PHE C 1 63 ? 8.034 21.644 21.528 1.00 34.06 74 PHE C C 1
ATOM 3668 O O . PHE C 1 63 ? 6.951 21.407 22.072 1.00 32.54 74 PHE C O 1
ATOM 3676 N N . LEU C 1 64 ? 8.919 22.505 22.016 1.00 34.66 75 LEU C N 1
ATOM 3677 C CA . LEU C 1 64 ? 8.754 23.110 23.324 1.00 33.19 75 LEU C CA 1
ATOM 3678 C C . LEU C 1 64 ? 9.003 24.610 23.251 1.00 35.63 75 LEU C C 1
ATOM 3679 O O . LEU C 1 64 ? 9.967 25.056 22.622 1.00 40.84 75 LEU C O 1
ATOM 3684 N N . THR C 1 65 ? 8.118 25.384 23.879 1.00 30.64 76 THR C N 1
ATOM 3685 C CA . THR C 1 65 ? 8.338 26.802 24.113 1.00 38.10 76 THR C CA 1
ATOM 3686 C C . THR C 1 65 ? 8.830 26.978 25.542 1.00 41.37 76 THR C C 1
ATOM 3687 O O . THR C 1 65 ? 8.267 26.393 26.474 1.00 40.28 76 THR C O 1
ATOM 3691 N N . PHE C 1 66 ? 9.892 27.758 25.704 1.00 41.57 77 PHE C N 1
ATOM 3692 C CA . PHE C 1 66 ? 10.490 28.042 27.005 1.00 46.69 77 PHE C CA 1
ATOM 3693 C C . PHE C 1 66 ? 10.665 29.552 27.114 1.00 51.01 77 PHE C C 1
ATOM 3694 O O . PHE C 1 66 ? 11.589 30.107 26.514 1.00 54.82 77 PHE C O 1
ATOM 3702 N N . ASN C 1 67 ? 9.779 30.209 27.868 1.00 47.08 78 ASN C N 1
ATOM 3703 C CA . ASN C 1 67 ? 9.770 31.669 27.987 1.00 47.08 78 ASN C CA 1
ATOM 3704 C C . ASN C 1 67 ? 9.841 32.347 26.620 1.00 44.67 78 ASN C C 1
ATOM 3705 O O . ASN C 1 67 ? 10.699 33.190 26.359 1.00 45.02 78 ASN C O 1
ATOM 3710 N N . GLY C 1 68 ? 8.956 31.930 25.720 1.00 48.39 79 GLY C N 1
ATOM 3711 C CA . GLY C 1 68 ? 8.798 32.596 24.445 1.00 48.11 79 GLY C CA 1
ATOM 3712 C C . GLY C 1 68 ? 9.709 32.114 23.334 1.00 50.57 79 GLY C C 1
ATOM 3713 O O . GLY C 1 68 ? 9.532 32.546 22.186 1.00 55.90 79 GLY C O 1
ATOM 3714 N N . ASP C 1 69 ? 10.693 31.270 23.635 1.00 47.01 80 ASP C N 1
ATOM 3715 C CA . ASP C 1 69 ? 11.566 30.684 22.626 1.00 48.41 80 ASP C CA 1
ATOM 3716 C C . ASP C 1 69 ? 11.083 29.279 22.284 1.00 45.32 80 ASP C C 1
ATOM 3717 O O . ASP C 1 69 ? 10.809 28.481 23.184 1.00 44.55 80 ASP C O 1
ATOM 3722 N N . VAL C 1 70 ? 10.928 28.999 20.990 1.00 39.76 81 VAL C N 1
ATOM 3723 C CA . VAL C 1 70 ? 10.514 27.682 20.519 1.00 38.08 81 VAL C CA 1
ATOM 3724 C C . VAL C 1 70 ? 11.749 26.812 20.322 1.00 43.18 81 VAL C C 1
ATOM 3725 O O . VAL C 1 70 ? 12.701 27.210 19.638 1.00 43.64 81 VAL C O 1
ATOM 3729 N N . LYS C 1 71 ? 11.730 25.619 20.903 1.00 49.85 82 LYS C N 1
ATOM 3730 C CA . LYS C 1 71 ? 12.827 24.667 20.795 1.00 47.62 82 LYS C CA 1
ATOM 3731 C C . LYS C 1 71 ? 12.342 23.437 20.043 1.00 35.72 82 LYS C C 1
ATOM 3732 O O . LYS C 1 71 ? 11.305 22.867 20.395 1.00 42.12 82 LYS C O 1
ATOM 3738 N N . THR C 1 72 ? 13.076 23.045 19.005 1.00 33.54 83 THR C N 1
ATOM 3739 C CA . THR C 1 72 ? 12.739 21.892 18.177 1.00 42.56 83 THR C CA 1
ATOM 3740 C C . THR C 1 72 ? 13.805 20.804 18.319 1.00 44.21 83 THR C C 1
ATOM 3741 O O . THR C 1 72 ? 14.866 21.016 18.915 1.00 45.27 83 THR C O 1
ATOM 3745 N N . ASP C 1 73 ? 13.488 19.619 17.779 1.00 44.55 84 ASP C N 1
ATOM 3746 C CA . ASP C 1 73 ? 14.341 18.426 17.821 1.00 41.69 84 ASP C CA 1
ATOM 3747 C C . ASP C 1 73 ? 14.344 17.778 19.200 1.00 35.55 84 ASP C C 1
ATOM 3748 O O . ASP C 1 73 ? 14.918 18.323 20.146 1.00 37.72 84 ASP C O 1
ATOM 3753 N N . VAL C 1 74 ? 13.779 16.571 19.291 1.00 40.89 85 VAL C N 1
ATOM 3754 C CA . VAL C 1 74 ? 13.555 15.916 20.581 1.00 38.19 85 VAL C CA 1
ATOM 3755 C C . VAL C 1 74 ? 14.864 15.735 21.351 1.00 33.00 85 VAL C C 1
ATOM 3756 O O . VAL C 1 74 ? 14.902 15.895 22.577 1.00 31.61 85 VAL C O 1
ATOM 3760 N N . ASN C 1 75 ? 15.953 15.413 20.652 1.00 34.00 86 ASN C N 1
ATOM 3761 C CA . ASN C 1 75 ? 17.222 15.182 21.335 1.00 39.90 86 ASN C CA 1
ATOM 3762 C C . ASN C 1 75 ? 17.832 16.487 21.837 1.00 39.23 86 ASN C C 1
ATOM 3763 O O . ASN C 1 75 ? 18.351 16.551 22.961 1.00 42.42 86 ASN C O 1
ATOM 3768 N N . LYS C 1 76 ? 17.769 17.542 21.028 1.00 36.87 87 LYS C N 1
ATOM 3769 C CA . LYS C 1 76 ? 18.290 18.830 21.467 1.00 37.82 87 LYS C CA 1
ATOM 3770 C C . LYS C 1 76 ? 17.450 19.396 22.605 1.00 44.35 87 LYS C C 1
ATOM 3771 O O . LYS C 1 76 ? 17.985 20.044 23.513 1.00 49.35 87 LYS C O 1
ATOM 3775 N N . ILE C 1 77 ? 16.134 19.150 22.581 1.00 43.47 88 ILE C N 1
ATOM 3776 C CA . ILE C 1 77 ? 15.269 19.612 23.664 1.00 40.59 88 ILE C CA 1
ATOM 3777 C C . ILE C 1 77 ? 15.609 18.895 24.966 1.00 43.48 88 ILE C C 1
ATOM 3778 O O . ILE C 1 77 ? 15.669 19.514 26.034 1.00 39.05 88 ILE C O 1
ATOM 3783 N N . GLU C 1 78 ? 15.798 17.573 24.906 1.00 38.53 89 GLU C N 1
ATOM 3784 C CA . GLU C 1 78 ? 16.169 16.818 26.100 1.00 39.65 89 GLU C CA 1
ATOM 3785 C C . GLU C 1 78 ? 17.457 17.357 26.710 1.00 37.62 89 GLU C C 1
ATOM 3786 O O . GLU C 1 78 ? 17.550 17.552 27.928 1.00 43.61 89 GLU C O 1
ATOM 3792 N N . GLU C 1 79 ? 18.473 17.581 25.876 1.00 37.21 90 GLU C N 1
ATOM 3793 C CA . GLU C 1 79 ? 19.719 18.156 26.370 1.00 43.45 90 GLU C CA 1
ATOM 3794 C C . GLU C 1 79 ? 19.478 19.534 26.977 1.00 48.20 90 GLU C C 1
ATOM 3795 O O . GLU C 1 79 ? 20.108 19.900 27.977 1.00 50.30 90 GLU C O 1
ATOM 3797 N N . PHE C 1 80 ? 18.572 20.315 26.385 1.00 39.87 91 PHE C N 1
ATOM 3798 C CA . PHE C 1 80 ? 18.278 21.634 26.931 1.00 42.52 91 PHE C CA 1
ATOM 3799 C C . PHE C 1 80 ? 17.710 21.537 28.342 1.00 47.64 91 PHE C C 1
ATOM 3800 O O . PHE C 1 80 ? 18.129 22.270 29.243 1.00 52.16 91 PHE C O 1
ATOM 3808 N N . LEU C 1 81 ? 16.742 20.643 28.554 1.00 43.03 92 LEU C N 1
ATOM 3809 C CA . LEU C 1 81 ? 16.109 20.560 29.865 1.00 41.95 92 LEU C CA 1
ATOM 3810 C C . LEU C 1 81 ? 17.089 20.086 30.931 1.00 49.26 92 LEU C C 1
ATOM 3811 O O . LEU C 1 81 ? 17.084 20.599 32.058 1.00 45.20 92 LEU C O 1
ATOM 3816 N N . GLU C 1 82 ? 17.947 19.118 30.593 1.00 47.54 93 GLU C N 1
ATOM 3817 C CA . GLU C 1 82 ? 18.842 18.546 31.594 1.00 45.13 93 GLU C CA 1
ATOM 3818 C C . GLU C 1 82 ? 19.905 19.542 32.033 1.00 45.67 93 GLU C C 1
ATOM 3819 O O . GLU C 1 82 ? 20.336 19.507 33.190 1.00 43.90 93 GLU C O 1
ATOM 3825 N N . GLU C 1 83 ? 20.341 20.429 31.134 1.00 51.68 94 GLU C N 1
ATOM 3826 C CA . GLU C 1 83 ? 21.351 21.431 31.455 1.00 51.80 94 GLU C CA 1
ATOM 3827 C C . GLU C 1 83 ? 20.771 22.781 31.869 1.00 50.93 94 GLU C C 1
ATOM 3828 O O . GLU C 1 83 ? 21.517 23.620 32.372 1.00 47.82 94 GLU C O 1
ATOM 3830 N N . THR C 1 84 ? 19.468 23.010 31.689 1.00 64.45 95 THR C N 1
ATOM 3831 C CA . THR C 1 84 ? 18.807 24.241 32.122 1.00 60.40 95 THR C CA 1
ATOM 3832 C C . THR C 1 84 ? 18.041 24.083 33.427 1.00 64.52 95 THR C C 1
ATOM 3833 O O . THR C 1 84 ? 18.055 24.991 34.262 1.00 67.50 95 THR C O 1
ATOM 3837 N N . LEU C 1 85 ? 17.355 22.959 33.612 1.00 70.16 96 LEU C N 1
ATOM 3838 C CA . LEU C 1 85 ? 16.644 22.665 34.857 1.00 65.28 96 LEU C CA 1
ATOM 3839 C C . LEU C 1 85 ? 17.596 21.910 35.775 1.00 64.81 96 LEU C C 1
ATOM 3840 O O . LEU C 1 85 ? 17.676 20.675 35.763 1.00 66.43 96 LEU C O 1
ATOM 3845 N N . THR C 1 86 ? 18.315 22.675 36.582 1.00 64.98 97 THR C N 1
ATOM 3846 C CA . THR C 1 86 ? 19.436 22.621 37.502 1.00 75.56 97 THR C CA 1
ATOM 3847 C C . THR C 1 86 ? 19.057 22.025 38.851 1.00 76.94 97 THR C C 1
ATOM 3848 O O . THR C 1 86 ? 17.953 22.259 39.359 1.00 81.00 97 THR C O 1
ATOM 3852 N N . PRO C 1 87 ? 19.990 21.293 39.454 1.00 72.24 98 PRO C N 1
ATOM 3853 C CA . PRO C 1 87 ? 19.992 21.143 40.912 1.00 70.38 98 PRO C CA 1
ATOM 3854 C C . PRO C 1 87 ? 20.329 22.479 41.558 1.00 70.94 98 PRO C C 1
ATOM 3855 O O . PRO C 1 87 ? 20.947 23.348 40.937 1.00 80.48 98 PRO C O 1
ATOM 3859 N N . GLU C 1 88 ? 19.925 22.651 42.817 1.00 72.85 99 GLU C N 1
ATOM 3860 C CA . GLU C 1 88 ? 19.238 21.649 43.623 1.00 74.30 99 GLU C CA 1
ATOM 3861 C C . GLU C 1 88 ? 17.726 21.710 43.447 1.00 68.87 99 GLU C C 1
ATOM 3862 O O . GLU C 1 88 ? 17.000 20.892 44.008 1.00 57.98 99 GLU C O 1
ATOM 3864 N N . LYS C 1 89 ? 17.257 22.680 42.661 1.00 72.84 100 LYS C N 1
ATOM 3865 C CA . LYS C 1 89 ? 15.819 22.850 42.499 1.00 67.68 100 LYS C CA 1
ATOM 3866 C C . LYS C 1 89 ? 15.221 21.718 41.670 1.00 64.87 100 LYS C C 1
ATOM 3867 O O . LYS C 1 89 ? 14.114 21.246 41.961 1.00 69.51 100 LYS C O 1
ATOM 3871 N N . TYR C 1 90 ? 15.941 21.256 40.650 1.00 57.11 101 TYR C N 1
ATOM 3872 C CA . TYR C 1 90 ? 15.468 20.195 39.777 1.00 56.10 101 TYR C CA 1
ATOM 3873 C C . TYR C 1 90 ? 16.440 19.017 39.800 1.00 60.86 101 TYR C C 1
ATOM 3874 O O . TYR C 1 90 ? 17.659 19.224 39.851 1.00 64.98 101 TYR C O 1
ATOM 3883 N N . PRO C 1 91 ? 15.938 17.779 39.789 1.00 51.07 102 PRO C N 1
ATOM 3884 C CA . PRO C 1 91 ? 16.833 16.612 39.833 1.00 44.77 102 PRO C CA 1
ATOM 3885 C C . PRO C 1 91 ? 17.585 16.382 38.532 1.00 47.45 102 PRO C C 1
ATOM 3886 O O . PRO C 1 91 ? 17.043 16.556 37.438 1.00 40.43 102 PRO C O 1
ATOM 3890 N N . LYS C 1 92 ? 18.848 15.966 38.663 1.00 47.36 103 LYS C N 1
ATOM 3891 C CA . LYS C 1 92 ? 19.598 15.481 37.509 1.00 46.85 103 LYS C CA 1
ATOM 3892 C C . LYS C 1 92 ? 19.063 14.116 37.086 1.00 47.54 103 LYS C C 1
ATOM 3893 O O . LYS C 1 92 ? 18.941 13.205 37.910 1.00 47.61 103 LYS C O 1
ATOM 3899 N N . LEU C 1 93 ? 18.747 13.972 35.796 1.00 38.55 104 LEU C N 1
ATOM 3900 C CA . LEU C 1 93 ? 18.124 12.758 35.285 1.00 37.13 104 LEU C CA 1
ATOM 3901 C C . LEU C 1 93 ? 19.041 11.898 34.427 1.00 30.56 104 LEU C C 1
ATOM 3902 O O . LEU C 1 93 ? 18.659 10.774 34.090 1.00 31.38 104 LEU C O 1
ATOM 3907 N N . ALA C 1 94 ? 20.220 12.383 34.055 1.00 39.25 105 ALA C N 1
ATOM 3908 C CA . ALA C 1 94 ? 21.128 11.572 33.256 1.00 41.31 105 ALA C CA 1
ATOM 3909 C C . ALA C 1 94 ? 21.461 10.277 33.987 1.00 35.97 105 ALA C C 1
ATOM 3910 O O . ALA C 1 94 ? 21.594 10.258 35.211 1.00 31.82 105 ALA C O 1
ATOM 3912 N N . ALA C 1 95 ? 21.545 9.180 33.237 1.00 34.85 106 ALA C N 1
ATOM 3913 C CA . ALA C 1 95 ? 21.973 7.918 33.821 1.00 38.89 106 ALA C CA 1
ATOM 3914 C C . ALA C 1 95 ? 23.429 8.000 34.277 1.00 41.93 106 ALA C C 1
ATOM 3915 O O . ALA C 1 95 ? 24.259 8.692 33.674 1.00 35.82 106 ALA C O 1
ATOM 3917 N N . LYS C 1 96 ? 23.743 7.240 35.330 1.00 38.63 107 LYS C N 1
ATOM 3918 C CA . LYS C 1 96 ? 25.107 7.204 35.849 1.00 36.73 107 LYS C CA 1
ATOM 3919 C C . LYS C 1 96 ? 25.967 6.210 35.088 1.00 42.37 107 LYS C C 1
ATOM 3920 O O . LYS C 1 96 ? 27.185 6.399 34.993 1.00 46.06 107 LYS C O 1
ATOM 3922 N N . HIS C 1 97 ? 25.357 5.146 34.562 1.00 42.54 108 HIS C N 1
ATOM 3923 C CA . HIS C 1 97 ? 26.061 4.102 33.827 1.00 40.96 108 HIS C CA 1
ATOM 3924 C C . HIS C 1 97 ? 25.819 4.269 32.330 1.00 45.76 108 HIS C C 1
ATOM 3925 O O . HIS C 1 97 ? 24.666 4.283 31.881 1.00 48.39 108 HIS C O 1
ATOM 3932 N N . ARG C 1 98 ? 26.903 4.377 31.556 1.00 43.52 109 ARG C N 1
ATOM 3933 C CA . ARG C 1 98 ? 26.745 4.615 30.126 1.00 43.49 109 ARG C CA 1
ATOM 3934 C C . ARG C 1 98 ? 25.959 3.487 29.468 1.00 46.83 109 ARG C C 1
ATOM 3935 O O . ARG C 1 98 ? 25.153 3.730 28.559 1.00 42.82 109 ARG C O 1
ATOM 3940 N N . GLU C 1 99 ? 26.160 2.246 29.926 1.00 43.77 110 GLU C N 1
ATOM 3941 C CA . GLU C 1 99 ? 25.444 1.118 29.339 1.00 43.64 110 GLU C CA 1
ATOM 3942 C C . GLU C 1 99 ? 23.927 1.279 29.472 1.00 38.23 110 GLU C C 1
ATOM 3943 O O . GLU C 1 99 ? 23.172 0.741 28.653 1.00 37.72 110 GLU C O 1
ATOM 3945 N N . SER C 1 100 ? 23.464 2.020 30.484 1.00 31.85 111 SER C N 1
ATOM 3946 C CA . SER C 1 100 ? 22.032 2.277 30.611 1.00 36.01 111 SER C CA 1
ATOM 3947 C C . SER C 1 100 ? 21.499 3.030 29.403 1.00 33.87 111 SER C C 1
ATOM 3948 O O . SER C 1 100 ? 20.320 2.888 29.052 1.00 31.80 111 SER C O 1
ATOM 3951 N N . ASN C 1 101 ? 22.357 3.821 28.751 1.00 26.97 112 ASN C N 1
ATOM 3952 C CA . ASN C 1 101 ? 21.979 4.671 27.629 1.00 39.11 112 ASN C CA 1
ATOM 3953 C C . ASN C 1 101 ? 21.958 3.946 26.289 1.00 40.98 112 ASN C C 1
ATOM 3954 O O . ASN C 1 101 ? 21.477 4.520 25.306 1.00 39.21 112 ASN C O 1
ATOM 3959 N N . THR C 1 102 ? 22.476 2.720 26.212 1.00 38.86 113 THR C N 1
ATOM 3960 C CA . THR C 1 102 ? 22.454 1.972 24.970 1.00 37.59 113 THR C CA 1
ATOM 3961 C C . THR C 1 102 ? 21.719 0.649 25.059 1.00 37.87 113 THR C C 1
ATOM 3962 O O . THR C 1 102 ? 21.444 0.053 24.015 1.00 33.57 113 THR C O 1
ATOM 3966 N N . ALA C 1 103 ? 21.388 0.170 26.256 1.00 39.35 114 ALA C N 1
ATOM 3967 C CA . ALA C 1 103 ? 20.741 -1.129 26.368 1.00 37.91 114 ALA C CA 1
ATOM 3968 C C . ALA C 1 103 ? 19.406 -1.103 25.636 1.00 36.75 114 ALA C C 1
ATOM 3969 O O . ALA C 1 103 ? 18.615 -0.170 25.796 1.00 34.80 114 ALA C O 1
ATOM 3971 N N . GLY C 1 104 ? 19.157 -2.126 24.823 1.00 37.12 115 GLY C N 1
ATOM 3972 C CA . GLY C 1 104 ? 17.912 -2.153 24.080 1.00 35.87 115 GLY C CA 1
ATOM 3973 C C . GLY C 1 104 ? 17.816 -1.178 22.929 1.00 34.08 115 GLY C C 1
ATOM 3974 O O . GLY C 1 104 ? 16.713 -0.916 22.449 1.00 38.65 115 GLY C O 1
ATOM 3975 N N . ILE C 1 105 ? 18.951 -0.649 22.460 1.00 36.60 116 ILE C N 1
ATOM 3976 C CA . ILE C 1 105 ? 18.963 0.432 21.475 1.00 35.22 116 ILE C CA 1
ATOM 3977 C C . ILE C 1 105 ? 18.392 -0.006 20.129 1.00 36.41 116 ILE C C 1
ATOM 3978 O O . ILE C 1 105 ? 17.787 0.804 19.415 1.00 42.88 116 ILE C O 1
ATOM 3983 N N . ASP C 1 106 ? 18.560 -1.276 19.760 1.00 30.34 117 ASP C N 1
ATOM 3984 C CA . ASP C 1 106 ? 18.131 -1.796 18.468 1.00 33.59 117 ASP C CA 1
ATOM 3985 C C . ASP C 1 106 ? 16.735 -2.418 18.475 1.00 43.65 117 ASP C C 1
ATOM 3986 O O . ASP C 1 106 ? 16.266 -2.850 17.415 1.00 42.94 117 ASP C O 1
ATOM 3991 N N . ILE C 1 107 ? 16.064 -2.484 19.627 1.00 38.54 118 ILE C N 1
ATOM 3992 C CA . ILE C 1 107 ? 14.777 -3.185 19.709 1.00 37.40 118 ILE C CA 1
ATOM 3993 C C . ILE C 1 107 ? 13.739 -2.541 18.790 1.00 32.94 118 ILE C C 1
ATOM 3994 O O . ILE C 1 107 ? 13.018 -3.230 18.063 1.00 33.48 118 ILE C O 1
ATOM 3999 N N . PHE C 1 108 ? 13.627 -1.211 18.826 1.00 29.61 119 PHE C N 1
ATOM 4000 C CA . PHE C 1 108 ? 12.566 -0.554 18.065 1.00 39.21 119 PHE C CA 1
ATOM 4001 C C . PHE C 1 108 ? 12.748 -0.754 16.565 1.00 38.94 119 PHE C C 1
ATOM 4002 O O . PHE C 1 108 ? 11.766 -0.909 15.826 1.00 41.09 119 PHE C O 1
ATOM 4010 N N . SER C 1 109 ? 13.994 -0.764 16.093 1.00 35.97 120 SER C N 1
ATOM 4011 C CA . SER C 1 109 ? 14.208 -0.947 14.663 1.00 41.14 120 SER C CA 1
ATOM 4012 C C . SER C 1 109 ? 13.972 -2.392 14.251 1.00 39.69 120 SER C C 1
ATOM 4013 O O . SER C 1 109 ? 13.399 -2.648 13.187 1.00 40.51 120 SER C O 1
ATOM 4016 N N . LYS C 1 110 ? 14.372 -3.349 15.099 1.00 36.80 121 LYS C N 1
ATOM 4017 C CA . LYS C 1 110 ? 14.086 -4.754 14.823 1.00 35.21 121 LYS C CA 1
ATOM 4018 C C . LYS C 1 110 ? 12.594 -5.030 14.868 1.00 33.21 121 LYS C C 1
ATOM 4019 O O . LYS C 1 110 ? 12.108 -5.913 14.157 1.00 32.47 121 LYS C O 1
ATOM 4025 N N . PHE C 1 111 ? 11.862 -4.301 15.710 1.00 36.94 122 PHE C N 1
ATOM 4026 C CA . PHE C 1 111 ? 10.412 -4.440 15.741 1.00 38.23 122 PHE C CA 1
ATOM 4027 C C . PHE C 1 111 ? 9.790 -3.922 14.451 1.00 38.17 122 PHE C C 1
ATOM 4028 O O . PHE C 1 111 ? 8.902 -4.567 13.879 1.00 39.11 122 PHE C O 1
ATOM 4036 N N . SER C 1 112 ? 10.266 -2.770 13.967 1.00 36.83 123 SER C N 1
ATOM 4037 C CA . SER C 1 112 ? 9.731 -2.192 12.738 1.00 40.20 123 SER C CA 1
ATOM 4038 C C . SER C 1 112 ? 9.907 -3.135 11.559 1.00 44.63 123 SER C C 1
ATOM 4039 O O . SER C 1 112 ? 8.980 -3.330 10.761 1.00 49.54 123 SER C O 1
ATOM 4042 N N . ALA C 1 113 ? 11.086 -3.739 11.434 1.00 42.29 124 ALA C N 1
ATOM 4043 C CA . ALA C 1 113 ? 11.311 -4.669 10.335 1.00 41.95 124 ALA C CA 1
ATOM 4044 C C . ALA C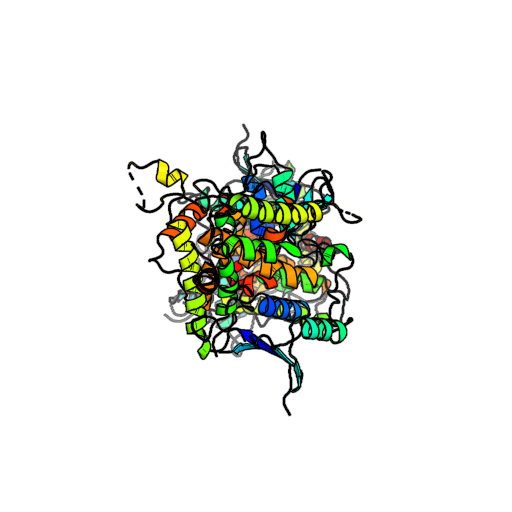 1 113 ? 10.407 -5.887 10.469 1.00 47.76 124 ALA C C 1
ATOM 4045 O O . ALA C 1 113 ? 9.917 -6.425 9.470 1.00 41.77 124 ALA C O 1
ATOM 4047 N N . TYR C 1 114 ? 10.161 -6.322 11.704 1.00 47.31 125 TYR C N 1
ATOM 4048 C CA . TYR C 1 114 ? 9.304 -7.477 11.929 1.00 43.40 125 TYR C CA 1
ATOM 4049 C C . TYR C 1 114 ? 7.874 -7.198 11.466 1.00 44.00 125 TYR C C 1
ATOM 4050 O O . TYR C 1 114 ? 7.289 -7.993 10.724 1.00 48.60 125 TYR C O 1
ATOM 4059 N N . ILE C 1 115 ? 7.311 -6.046 11.843 1.00 44.44 126 ILE C N 1
ATOM 4060 C CA . ILE C 1 115 ? 5.909 -5.795 11.499 1.00 45.18 126 ILE C CA 1
ATOM 4061 C C . ILE C 1 115 ? 5.732 -5.279 10.080 1.00 42.08 126 ILE C C 1
ATOM 4062 O O . ILE C 1 115 ? 4.616 -5.332 9.547 1.00 50.68 126 ILE C O 1
ATOM 4067 N N . LYS C 1 116 ? 6.786 -4.783 9.441 1.00 44.85 127 LYS C N 1
ATOM 4068 C CA . LYS C 1 116 ? 6.630 -4.283 8.082 1.00 49.20 127 LYS C CA 1
ATOM 4069 C C . LYS C 1 116 ? 6.869 -5.359 7.029 1.00 48.62 127 LYS C C 1
ATOM 4070 O O . LYS C 1 116 ? 6.439 -5.193 5.883 1.00 48.69 127 LYS C O 1
ATOM 4072 N N . ASN C 1 117 ? 7.497 -6.473 7.404 1.00 50.12 128 ASN C N 1
ATOM 4073 C CA . ASN C 1 117 ? 7.788 -7.543 6.461 1.00 46.30 128 ASN C CA 1
ATOM 4074 C C . ASN C 1 117 ? 6.517 -8.198 5.935 1.00 45.74 128 ASN C C 1
ATOM 4075 O O . ASN C 1 117 ? 5.573 -8.454 6.687 1.00 53.58 128 ASN C O 1
ATOM 4080 N N . THR C 1 118 ? 6.494 -8.456 4.625 1.00 45.70 129 THR C N 1
ATOM 4081 C CA . THR C 1 118 ? 5.375 -9.126 3.981 1.00 48.90 129 THR C CA 1
ATOM 4082 C C . THR C 1 118 ? 5.657 -10.568 3.573 1.00 56.94 129 THR C C 1
ATOM 4083 O O . THR C 1 118 ? 4.706 -11.327 3.358 1.00 56.17 129 THR C O 1
ATOM 4087 N N . LYS C 1 119 ? 6.921 -10.969 3.474 1.00 60.27 130 LYS C N 1
ATOM 4088 C CA . LYS C 1 119 ? 7.280 -12.295 2.980 1.00 63.14 130 LYS C CA 1
ATOM 4089 C C . LYS C 1 119 ? 7.342 -13.291 4.134 1.00 68.20 130 LYS C C 1
ATOM 4090 O O . LYS C 1 119 ? 8.133 -13.117 5.068 1.00 68.47 130 LYS C O 1
ATOM 4092 N N . GLN C 1 120 ? 6.509 -14.335 4.063 1.00 70.41 131 GLN C N 1
ATOM 4093 C CA . GLN C 1 120 ? 6.518 -15.372 5.091 1.00 73.16 131 GLN C CA 1
ATOM 4094 C C . GLN C 1 120 ? 7.888 -16.019 5.237 1.00 78.40 131 GLN C C 1
ATOM 4095 O O . GLN C 1 120 ? 8.185 -16.576 6.300 1.00 78.09 131 GLN C O 1
ATOM 4097 N N . GLN C 1 121 ? 8.715 -15.971 4.188 1.00 83.01 132 GLN C N 1
ATOM 4098 C CA . GLN C 1 121 ? 10.042 -16.575 4.243 1.00 80.38 132 GLN C CA 1
ATOM 4099 C C . GLN C 1 121 ? 10.863 -16.000 5.394 1.00 73.26 132 GLN C C 1
ATOM 4100 O O . GLN C 1 121 ? 11.502 -16.743 6.147 1.00 74.64 132 GLN C O 1
ATOM 4102 N N . ASN C 1 122 ? 10.869 -14.677 5.540 1.00 71.16 133 ASN C N 1
ATOM 4103 C CA . ASN C 1 122 ? 11.715 -14.000 6.520 1.00 61.58 133 ASN C CA 1
ATOM 4104 C C . ASN C 1 122 ? 11.058 -13.791 7.881 1.00 56.25 133 ASN C C 1
ATOM 4105 O O . ASN C 1 122 ? 11.683 -13.185 8.754 1.00 48.56 133 ASN C O 1
ATOM 4110 N N . ASN C 1 123 ? 9.834 -14.274 8.102 1.00 59.39 134 ASN C N 1
ATOM 4111 C CA . ASN C 1 123 ? 9.130 -13.904 9.327 1.00 55.39 134 ASN C CA 1
ATOM 4112 C C . ASN C 1 123 ? 9.813 -14.466 10.570 1.00 53.64 134 ASN C C 1
ATOM 4113 O O . ASN C 1 123 ? 10.010 -13.746 11.555 1.00 51.14 134 ASN C O 1
ATOM 4118 N N . ALA C 1 124 ? 10.174 -15.752 10.548 1.00 51.00 135 ALA C N 1
ATOM 4119 C CA . ALA C 1 124 ? 10.761 -16.378 11.731 1.00 47.97 135 ALA C CA 1
ATOM 4120 C C . ALA C 1 124 ? 12.077 -15.710 12.105 1.00 50.22 135 ALA C C 1
ATOM 4121 O O . ALA C 1 124 ? 12.306 -15.370 13.273 1.00 49.13 135 ALA C O 1
ATOM 4123 N N . ALA C 1 125 ? 12.941 -15.486 11.112 1.00 48.51 136 ALA C N 1
ATOM 4124 C CA . ALA C 1 125 ? 14.230 -14.859 11.373 1.00 51.20 136 ALA C CA 1
ATOM 4125 C C . ALA C 1 125 ? 14.050 -13.454 11.932 1.00 53.93 136 ALA C C 1
ATOM 4126 O O . ALA C 1 125 ? 14.804 -13.027 12.814 1.00 62.87 136 ALA C O 1
ATOM 4128 N N . LEU C 1 126 ? 13.063 -12.714 11.422 1.00 50.75 137 LEU C N 1
ATOM 4129 C CA . LEU C 1 126 ? 12.799 -11.380 11.951 1.00 50.16 137 LEU C CA 1
ATOM 4130 C C . LEU C 1 126 ? 12.218 -11.446 13.358 1.00 38.91 137 LEU C C 1
ATOM 4131 O O . LEU C 1 126 ? 12.595 -10.653 14.226 1.00 43.78 137 LEU C O 1
ATOM 4136 N N . GLU C 1 127 ? 11.297 -12.379 13.603 1.00 38.25 138 GLU C N 1
ATOM 4137 C CA . GLU C 1 127 ? 10.774 -12.547 14.954 1.00 48.20 138 GLU C CA 1
ATOM 4138 C C . GLU C 1 127 ? 11.883 -12.928 15.923 1.00 47.31 138 GLU C C 1
ATOM 4139 O O . GLU C 1 127 ? 11.950 -12.403 17.040 1.00 44.95 138 GLU C O 1
ATOM 4145 N N . ARG C 1 128 ? 12.753 -13.856 15.518 1.00 44.27 139 ARG C N 1
ATOM 4146 C CA . ARG C 1 128 ? 13.867 -14.237 16.377 1.00 44.01 139 ARG C CA 1
ATOM 4147 C C . ARG C 1 128 ? 14.811 -13.062 16.598 1.00 43.98 139 ARG C C 1
ATOM 4148 O O . ARG C 1 128 ? 15.385 -12.921 17.685 1.00 47.07 139 ARG C O 1
ATOM 4156 N N . GLY C 1 129 ? 14.986 -12.215 15.581 1.00 37.76 140 GLY C N 1
ATOM 4157 C CA . GLY C 1 129 ? 15.788 -11.013 15.754 1.00 35.44 140 GLY C CA 1
ATOM 4158 C C . GLY C 1 129 ? 15.209 -10.066 16.790 1.00 41.57 140 GLY C C 1
ATOM 4159 O O . GLY C 1 129 ? 15.948 -9.464 17.573 1.00 37.87 140 GLY C O 1
ATOM 4160 N N . LEU C 1 130 ? 13.882 -9.900 16.796 1.00 40.12 141 LEU C N 1
ATOM 4161 C CA . LEU C 1 130 ? 13.260 -9.088 17.841 1.00 39.62 141 LEU C CA 1
ATOM 4162 C C . LEU C 1 130 ? 13.458 -9.726 19.212 1.00 41.50 141 LEU C C 1
ATOM 4163 O O . LEU C 1 130 ? 13.796 -9.039 20.182 1.00 47.44 141 LEU C O 1
ATOM 4168 N N . THR C 1 131 ? 13.278 -11.048 19.302 1.00 36.71 142 THR C N 1
ATOM 4169 C CA . THR C 1 131 ? 13.419 -11.743 20.580 1.00 43.46 142 THR C CA 1
ATOM 4170 C C . THR C 1 131 ? 14.852 -11.663 21.096 1.00 43.18 142 THR C C 1
ATOM 4171 O O . THR C 1 131 ? 15.079 -11.535 22.309 1.00 31.22 142 THR C O 1
ATOM 4175 N N . LYS C 1 132 ? 15.830 -11.751 20.188 1.00 41.34 143 LYS C N 1
ATOM 4176 C CA . LYS C 1 132 ? 17.230 -11.591 20.569 1.00 42.34 143 LYS C CA 1
ATOM 4177 C C . LYS C 1 132 ? 17.496 -10.193 21.110 1.00 37.04 143 LYS C C 1
ATOM 4178 O O . LYS C 1 132 ? 18.204 -10.029 22.112 1.00 40.81 143 LYS C O 1
ATOM 4182 N N . ALA C 1 133 ? 16.938 -9.173 20.459 1.00 29.79 144 ALA C N 1
ATOM 4183 C CA . ALA C 1 133 ? 17.149 -7.811 20.922 1.00 31.34 144 ALA C CA 1
ATOM 4184 C C . ALA C 1 133 ? 16.553 -7.610 22.304 1.00 34.81 144 ALA C C 1
ATOM 4185 O O . ALA C 1 133 ? 17.179 -6.989 23.170 1.00 35.12 144 ALA C O 1
ATOM 4187 N N . LEU C 1 134 ? 15.342 -8.135 22.529 1.00 41.54 145 LEU C N 1
ATOM 4188 C CA . LEU C 1 134 ? 14.721 -8.069 23.851 1.00 30.94 145 LEU C CA 1
ATOM 4189 C C . LEU C 1 134 ? 15.524 -8.857 24.879 1.00 35.09 145 LEU C C 1
ATOM 4190 O O . LEU C 1 134 ? 15.643 -8.441 26.038 1.00 35.39 145 LEU C O 1
ATOM 4195 N N . LYS C 1 135 ? 16.076 -10.005 24.474 1.00 31.20 146 LYS C N 1
ATOM 4196 C CA . LYS C 1 135 ? 16.849 -10.822 25.401 1.00 32.29 146 LYS C CA 1
ATOM 4197 C C . LYS C 1 135 ? 18.096 -10.080 25.858 1.00 38.44 146 LYS C C 1
ATOM 4198 O O . LYS C 1 135 ? 18.502 -10.193 27.021 1.00 41.92 146 LYS C O 1
ATOM 4201 N N . LYS C 1 136 ? 18.720 -9.313 24.953 1.00 34.94 147 LYS C N 1
ATOM 4202 C CA . LYS C 1 136 ? 19.873 -8.503 25.334 1.00 36.73 147 LYS C CA 1
ATOM 4203 C C . LYS C 1 136 ? 19.504 -7.505 26.423 1.00 39.84 147 LYS C C 1
ATOM 4204 O O . LYS C 1 136 ? 20.269 -7.295 27.373 1.00 35.21 147 LYS C O 1
ATOM 4210 N N . LEU C 1 137 ? 18.310 -6.917 26.329 1.00 34.54 148 LEU C N 1
ATOM 4211 C CA . LEU C 1 137 ? 17.861 -5.987 27.357 1.00 34.01 148 LEU C CA 1
ATOM 4212 C C . LEU C 1 137 ? 17.584 -6.717 28.666 1.00 35.11 148 LEU C C 1
ATOM 4213 O O . LEU C 1 137 ? 18.022 -6.282 29.738 1.00 37.75 148 LEU C O 1
ATOM 4218 N N . ASP C 1 138 ? 16.890 -7.857 28.588 1.00 32.40 149 ASP C N 1
ATOM 4219 C CA . ASP C 1 138 ? 16.624 -8.673 29.768 1.00 35.06 149 ASP C CA 1
ATOM 4220 C C . ASP C 1 138 ? 17.907 -9.008 30.520 1.00 42.48 149 ASP C C 1
ATOM 4221 O O . ASP C 1 138 ? 17.952 -8.927 31.753 1.00 46.56 149 ASP C O 1
ATOM 4226 N N . ASP C 1 139 ? 18.969 -9.357 29.788 1.00 40.28 150 ASP C N 1
ATOM 4227 C CA . ASP C 1 139 ? 20.238 -9.689 30.426 1.00 36.59 150 ASP C CA 1
ATOM 4228 C C . ASP C 1 139 ? 20.820 -8.486 31.160 1.00 39.46 150 ASP C C 1
ATOM 4229 O O . ASP C 1 139 ? 21.406 -8.631 32.239 1.00 39.55 150 ASP C O 1
ATOM 4234 N N . TYR C 1 140 ? 20.654 -7.285 30.602 1.00 36.53 151 TYR C N 1
ATOM 4235 C CA . TYR C 1 140 ? 21.178 -6.097 31.264 1.00 31.19 151 TYR C CA 1
ATOM 4236 C C . TYR C 1 140 ? 20.416 -5.802 32.548 1.00 42.16 151 TYR C C 1
ATOM 4237 O O . TYR C 1 140 ? 21.018 -5.438 33.566 1.00 41.32 151 TYR C O 1
ATOM 4246 N N . LEU C 1 141 ? 19.087 -5.930 32.512 1.00 43.72 152 LEU C N 1
ATOM 4247 C CA . LEU C 1 141 ? 18.269 -5.693 33.696 1.00 40.92 152 LEU C CA 1
ATOM 4248 C C . LEU C 1 141 ? 18.485 -6.749 34.771 1.00 42.60 152 LEU C C 1
ATOM 4249 O O . LEU C 1 141 ? 18.230 -6.478 35.948 1.00 50.02 152 LEU C O 1
ATOM 4254 N N . ASN C 1 142 ? 18.947 -7.940 34.393 1.00 39.04 153 ASN C N 1
ATOM 4255 C CA . ASN C 1 142 ? 19.200 -9.023 35.331 1.00 39.44 153 ASN C CA 1
ATOM 4256 C C . ASN C 1 142 ? 20.614 -9.001 35.893 1.00 43.89 153 ASN C C 1
ATOM 4257 O O . ASN C 1 142 ? 20.895 -9.730 36.851 1.00 41.17 153 ASN C O 1
ATOM 4262 N N . THR C 1 143 ? 21.505 -8.206 35.305 1.00 37.86 154 THR C N 1
ATOM 4263 C CA . THR C 1 143 ? 22.884 -8.143 35.747 1.00 46.06 154 THR C CA 1
ATOM 4264 C C . THR C 1 143 ? 22.996 -7.110 36.854 1.00 51.90 154 THR C C 1
ATOM 4265 O O . THR C 1 143 ? 22.623 -5.949 36.640 1.00 55.96 154 THR C O 1
ATOM 4269 N N . PRO C 1 144 ? 23.463 -7.475 38.043 1.00 43.15 155 PRO C N 1
ATOM 4270 C CA . PRO C 1 144 ? 23.512 -6.491 39.128 1.00 56.56 155 PRO C CA 1
ATOM 4271 C C . PRO C 1 144 ? 24.495 -5.378 38.803 1.00 56.95 155 PRO C C 1
ATOM 4272 O O . PRO C 1 144 ? 25.613 -5.626 38.344 1.00 59.54 155 PRO C O 1
ATOM 4276 N N . LEU C 1 145 ? 24.060 -4.145 39.034 1.00 56.56 156 LEU C N 1
ATOM 4277 C CA . LEU C 1 145 ? 24.952 -3.012 38.988 1.00 54.61 156 LEU C CA 1
ATOM 4278 C C . LEU C 1 145 ? 25.822 -3.064 40.239 1.00 69.06 156 LEU C C 1
ATOM 4279 O O . LEU C 1 145 ? 25.603 -3.899 41.121 1.00 78.02 156 LEU C O 1
ATOM 4284 N N . PRO C 1 146 ? 26.843 -2.209 40.347 1.00 71.84 157 PRO C N 1
ATOM 4285 C CA . PRO C 1 146 ? 27.604 -2.180 41.603 1.00 70.33 157 PRO C CA 1
ATOM 4286 C C . PRO C 1 146 ? 26.720 -1.725 42.756 1.00 72.94 157 PRO C C 1
ATOM 4287 O O . PRO C 1 146 ? 26.920 -0.651 43.330 1.00 74.13 157 PRO C O 1
ATOM 4291 N N . GLU C 1 147 ? 25.743 -2.563 43.111 1.00 78.24 158 GLU C N 1
ATOM 4292 C CA . GLU C 1 147 ? 24.863 -2.294 44.251 1.00 79.19 158 GLU C CA 1
ATOM 4293 C C . GLU C 1 147 ? 25.484 -2.971 45.465 1.00 91.69 158 GLU C C 1
ATOM 4294 O O . GLU C 1 147 ? 25.916 -2.297 46.405 1.00 105.11 158 GLU C O 1
ATOM 4300 N N . GLU C 1 148 ? 25.549 -4.305 45.437 1.00 87.89 159 GLU C N 1
ATOM 4301 C CA . GLU C 1 148 ? 26.325 -5.085 46.407 1.00 91.97 159 GLU C CA 1
ATOM 4302 C C . GLU C 1 148 ? 26.011 -4.666 47.841 1.00 94.14 159 GLU C C 1
ATOM 4303 O O . GLU C 1 148 ? 26.906 -4.482 48.670 1.00 94.25 159 GLU C O 1
ATOM 4309 N N . ILE C 1 149 ? 24.722 -4.493 48.125 1.00 91.97 160 ILE C N 1
ATOM 4310 C CA . ILE C 1 149 ? 24.257 -4.086 49.441 1.00 91.32 160 ILE C CA 1
ATOM 4311 C C . ILE C 1 149 ? 23.542 -5.258 50.107 1.00 90.78 160 ILE C C 1
ATOM 4312 O O . ILE C 1 149 ? 23.506 -6.364 49.564 1.00 90.77 160 ILE C O 1
ATOM 4314 N N . CYS C 1 154 ? 21.415 -8.750 46.557 1.00 89.27 165 CYS C N 1
ATOM 4315 C CA . CYS C 1 154 ? 20.625 -8.383 45.386 1.00 81.04 165 CYS C CA 1
ATOM 4316 C C . CYS C 1 154 ? 20.080 -9.617 44.665 1.00 82.77 165 CYS C C 1
ATOM 4317 O O . CYS C 1 154 ? 20.415 -9.871 43.517 1.00 91.41 165 CYS C O 1
ATOM 4320 N N . GLY C 1 155 ? 19.243 -10.382 45.338 1.00 81.53 166 GLY C N 1
ATOM 4321 C CA . GLY C 1 155 ? 18.680 -11.557 44.709 1.00 74.36 166 GLY C CA 1
ATOM 4322 C C . GLY C 1 155 ? 19.320 -12.835 45.227 1.00 86.24 166 GLY C C 1
ATOM 4323 O O . GLY C 1 155 ? 20.512 -12.879 45.570 1.00 88.58 166 GLY C O 1
ATOM 4324 N N . GLU C 1 156 ? 18.511 -13.897 45.291 1.00 88.86 167 GLU C N 1
ATOM 4325 C CA . GLU C 1 156 ? 18.987 -15.180 45.795 1.00 86.51 167 GLU C CA 1
ATOM 4326 C C . GLU C 1 156 ? 19.802 -15.936 44.754 1.00 89.05 167 GLU C C 1
ATOM 4327 O O . GLU C 1 156 ? 20.677 -16.733 45.117 1.00 93.77 167 GLU C O 1
ATOM 4329 N N . ASP C 1 157 ? 19.526 -15.712 43.468 1.00 85.31 168 ASP C N 1
ATOM 4330 C CA . ASP C 1 157 ? 20.301 -16.287 42.375 1.00 84.33 168 ASP C CA 1
ATOM 4331 C C . ASP C 1 157 ? 21.318 -15.298 41.812 1.00 85.20 168 ASP C C 1
ATOM 4332 O O . ASP C 1 157 ? 21.629 -15.340 40.616 1.00 81.99 168 ASP C O 1
ATOM 4334 N N . LYS C 1 158 ? 21.826 -14.396 42.658 1.00 83.61 169 LYS C N 1
ATOM 4335 C CA . LYS C 1 158 ? 22.851 -13.420 42.279 1.00 73.70 169 LYS C CA 1
ATOM 4336 C C . LYS C 1 158 ? 22.402 -12.539 41.115 1.00 70.67 169 LYS C C 1
ATOM 4337 O O . LYS C 1 158 ? 23.231 -11.997 40.379 1.00 72.96 169 LYS C O 1
ATOM 4339 N N . GLY C 1 159 ? 21.093 -12.383 40.945 1.00 66.55 170 GLY C N 1
ATOM 4340 C CA . GLY C 1 159 ? 20.522 -11.620 39.840 1.00 48.25 170 GLY C CA 1
ATOM 4341 C C . GLY C 1 159 ? 19.861 -10.345 40.333 1.00 49.80 170 GLY C C 1
ATOM 4342 O O . GLY C 1 159 ? 19.196 -10.344 41.371 1.00 55.48 170 GLY C O 1
ATOM 4343 N N . SER C 1 160 ? 20.014 -9.276 39.553 1.00 46.71 171 SER C N 1
ATOM 4344 C CA . SER C 1 160 ? 19.586 -7.944 39.964 1.00 47.82 171 SER C CA 1
ATOM 4345 C C . SER C 1 160 ? 18.088 -7.890 40.261 1.00 49.52 171 SER C C 1
ATOM 4346 O O . SER C 1 160 ? 17.287 -8.632 39.685 1.00 47.04 171 SER C O 1
ATOM 4349 N N . ARG C 1 161 ? 17.716 -6.982 41.169 1.00 48.35 172 ARG C N 1
ATOM 4350 C CA . ARG C 1 161 ? 16.324 -6.763 41.547 1.00 48.37 172 ARG C CA 1
ATOM 4351 C C . ARG C 1 161 ? 15.931 -5.290 41.434 1.00 45.66 172 ARG C C 1
ATOM 4352 O O . ARG C 1 161 ? 14.861 -4.899 41.925 1.00 43.73 172 ARG C O 1
ATOM 4360 N N . ARG C 1 162 ? 16.763 -4.471 40.798 1.00 37.19 173 ARG C N 1
ATOM 4361 C CA . ARG C 1 162 ? 16.489 -3.052 40.656 1.00 41.29 173 ARG C CA 1
ATOM 4362 C C . ARG C 1 162 ? 15.276 -2.821 39.756 1.00 42.28 173 ARG C C 1
ATOM 4363 O O . ARG C 1 162 ? 14.861 -3.691 38.983 1.00 36.92 173 ARG C O 1
ATOM 4371 N N . LYS C 1 163 ? 14.693 -1.625 39.877 1.00 35.77 174 LYS C N 1
ATOM 4372 C CA . LYS C 1 163 ? 13.433 -1.354 39.196 1.00 36.50 174 LYS C CA 1
ATOM 4373 C C . LYS C 1 163 ? 13.631 -0.923 37.747 1.00 35.51 174 LYS C C 1
ATOM 4374 O O . LYS C 1 163 ? 12.864 -1.343 36.877 1.00 39.04 174 LYS C O 1
ATOM 4380 N N . PHE C 1 164 ? 14.672 -0.137 37.451 1.00 35.99 175 PHE C N 1
ATOM 4381 C CA . PHE C 1 164 ? 14.810 0.497 36.146 1.00 31.91 175 PHE C CA 1
ATOM 4382 C C . PHE C 1 164 ? 16.208 0.260 35.580 1.00 34.59 175 PHE C C 1
ATOM 4383 O O . PHE C 1 164 ? 17.025 -0.452 36.170 1.00 36.18 175 PHE C O 1
ATOM 4391 N N . LEU C 1 165 ? 16.462 0.861 34.403 1.00 28.30 176 LEU C N 1
ATOM 4392 C CA . LEU C 1 165 ? 17.705 0.631 33.669 1.00 27.39 176 LEU C CA 1
ATOM 4393 C C . LEU C 1 165 ? 18.922 0.923 34.531 1.00 35.92 176 LEU C C 1
ATOM 4394 O O . LEU C 1 165 ? 19.862 0.121 34.602 1.00 43.80 176 LEU C O 1
ATOM 4399 N N . ASP C 1 166 ? 18.915 2.071 35.196 1.00 29.50 177 ASP C N 1
ATOM 4400 C CA . ASP C 1 166 ? 20.101 2.607 35.839 1.00 33.54 177 ASP C CA 1
ATOM 4401 C C . ASP C 1 166 ? 20.101 2.409 37.343 1.00 35.67 177 ASP C C 1
ATOM 4402 O O . ASP C 1 166 ? 21.076 2.788 37.994 1.00 35.31 177 ASP C O 1
ATOM 4407 N N . GLY C 1 167 ? 19.054 1.818 37.902 1.00 34.66 178 GLY C N 1
ATOM 4408 C CA . GLY C 1 167 ? 18.868 1.723 39.340 1.00 32.64 178 GLY C CA 1
ATOM 4409 C C . GLY C 1 167 ? 17.382 1.760 39.674 1.00 36.10 178 GLY C C 1
ATOM 4410 O O . GLY C 1 167 ? 16.555 1.289 38.898 1.00 35.43 178 GLY C O 1
ATOM 4411 N N . ASP C 1 168 ? 17.064 2.303 40.850 1.00 37.31 179 ASP C N 1
ATOM 4412 C CA . ASP C 1 168 ? 15.695 2.340 41.351 1.00 40.67 179 ASP C CA 1
ATOM 4413 C C . ASP C 1 168 ? 14.989 3.647 41.021 1.00 44.81 179 ASP C C 1
ATOM 4414 O O . ASP C 1 168 ? 13.859 3.862 41.473 1.00 40.44 179 ASP C O 1
ATOM 4419 N N . GLU C 1 169 ? 15.626 4.521 40.250 1.00 47.52 180 GLU C N 1
ATOM 4420 C CA . GLU C 1 169 ? 15.058 5.801 39.862 1.00 42.79 180 GLU C CA 1
ATOM 4421 C C . GLU C 1 169 ? 14.971 5.887 38.349 1.00 34.15 180 GLU C C 1
ATOM 4422 O O . GLU C 1 169 ? 15.850 5.387 37.638 1.00 43.03 180 GLU C O 1
ATOM 4428 N N . LEU C 1 170 ? 13.923 6.543 37.862 1.00 33.58 181 LEU C N 1
ATOM 4429 C CA . LEU C 1 170 ? 13.787 6.762 36.428 1.00 36.08 181 LEU C CA 1
ATOM 4430 C C . LEU C 1 170 ? 14.818 7.779 35.946 1.00 34.04 181 LEU C C 1
ATOM 4431 O O . LEU C 1 170 ? 15.043 8.810 36.587 1.00 34.82 181 LEU C O 1
ATOM 4436 N N . THR C 1 171 ? 15.435 7.499 34.800 1.00 29.65 182 THR C N 1
ATOM 4437 C CA . THR C 1 171 ? 16.435 8.390 34.220 1.00 30.04 182 THR C CA 1
ATOM 4438 C C . THR C 1 171 ? 16.053 8.734 32.786 1.00 31.42 182 THR C C 1
ATOM 4439 O O . THR C 1 171 ? 15.072 8.221 32.229 1.00 29.57 182 THR C O 1
ATOM 4443 N N . LEU C 1 172 ? 16.854 9.621 32.187 1.00 28.16 183 LEU C N 1
ATOM 4444 C CA . LEU C 1 172 ? 16.684 9.973 30.779 1.00 36.47 183 LEU C CA 1
ATOM 4445 C C . LEU C 1 172 ? 16.645 8.734 29.891 1.00 36.04 183 LEU C C 1
ATOM 4446 O O . LEU C 1 172 ? 15.987 8.731 28.843 1.00 42.05 183 LEU C O 1
ATOM 4451 N N . ALA C 1 173 ? 17.375 7.689 30.273 1.00 31.50 184 ALA C N 1
ATOM 4452 C CA . ALA C 1 173 ? 17.390 6.459 29.494 1.00 29.27 184 ALA C CA 1
ATOM 4453 C C . ALA C 1 173 ? 16.028 5.764 29.495 1.00 28.41 184 ALA C C 1
ATOM 4454 O O . ALA C 1 173 ? 15.615 5.211 28.472 1.00 26.82 184 ALA C O 1
ATOM 4456 N N . ASP C 1 174 ? 15.327 5.762 30.634 1.00 26.28 185 ASP C N 1
ATOM 4457 C CA . ASP C 1 174 ? 13.988 5.172 30.701 1.00 25.25 185 ASP C CA 1
ATOM 4458 C C . ASP C 1 174 ? 12.963 5.995 29.930 1.00 24.84 185 ASP C C 1
ATOM 4459 O O . ASP C 1 174 ? 12.051 5.437 29.316 1.00 33.48 185 ASP C O 1
ATOM 4464 N N . CYS C 1 175 ? 13.091 7.326 29.962 1.00 29.17 186 CYS C N 1
ATOM 4465 C CA . CYS C 1 175 ? 12.153 8.195 29.257 1.00 32.40 186 CYS C CA 1
ATOM 4466 C C . CYS C 1 175 ? 12.234 7.984 27.757 1.00 31.69 186 CYS C C 1
ATOM 4467 O O . CYS C 1 175 ? 11.248 8.198 27.039 1.00 33.61 186 CYS C O 1
ATOM 4470 N N . ASN C 1 176 ? 13.397 7.546 27.278 1.00 24.26 187 ASN C N 1
ATOM 4471 C CA . ASN C 1 176 ? 13.602 7.274 25.866 1.00 26.48 187 ASN C CA 1
ATOM 4472 C C . ASN C 1 176 ? 13.106 5.883 25.493 1.00 23.42 187 ASN C C 1
ATOM 4473 O O . ASN C 1 176 ? 12.356 5.718 24.525 1.00 28.02 187 ASN C O 1
ATOM 4478 N N . LEU C 1 177 ? 13.530 4.874 26.252 1.00 26.64 188 LEU C N 1
ATOM 4479 C CA . LEU C 1 177 ? 13.253 3.481 25.920 1.00 25.54 188 LEU C CA 1
ATOM 4480 C C . LEU C 1 177 ? 11.794 3.077 26.193 1.00 27.74 188 LEU C C 1
ATOM 4481 O O . LEU C 1 177 ? 11.170 2.392 25.372 1.00 25.54 188 LEU C O 1
ATOM 4486 N N . LEU C 1 178 ? 11.257 3.411 27.370 1.00 26.11 189 LEU C N 1
ATOM 4487 C CA . LEU C 1 178 ? 9.949 2.870 27.758 1.00 27.60 189 LEU C CA 1
ATOM 4488 C C . LEU C 1 178 ? 8.821 3.206 26.785 1.00 26.94 189 LEU C C 1
ATOM 4489 O O . LEU C 1 178 ? 8.003 2.310 26.511 1.00 32.78 189 LEU C O 1
ATOM 4494 N N . PRO C 1 179 ? 8.683 4.433 26.263 1.00 31.77 190 PRO C N 1
ATOM 4495 C CA . PRO C 1 179 ? 7.649 4.660 25.234 1.00 32.46 190 PRO C CA 1
ATOM 4496 C C . PRO C 1 179 ? 7.828 3.763 24.016 1.00 35.50 190 PRO C C 1
ATOM 4497 O O . PRO C 1 179 ? 6.839 3.323 23.417 1.00 26.15 190 PRO C O 1
ATOM 4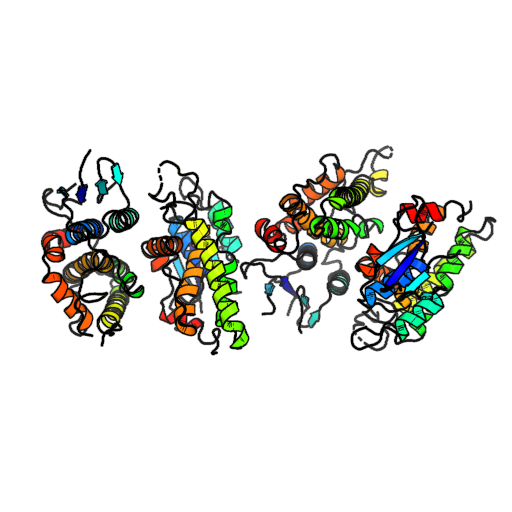501 N N . LYS C 1 180 ? 9.070 3.470 23.633 1.00 32.66 191 LYS C N 1
ATOM 4502 C CA . LYS C 1 180 ? 9.297 2.576 22.505 1.00 30.63 191 LYS C CA 1
ATOM 4503 C C . LYS C 1 180 ? 8.886 1.147 22.835 1.00 37.28 191 LYS C C 1
ATOM 4504 O O . LYS C 1 180 ? 8.251 0.478 22.011 1.00 32.88 191 LYS C O 1
ATOM 4510 N N . LEU C 1 181 ? 9.232 0.659 24.036 1.00 30.60 192 LEU C N 1
ATOM 4511 C CA . LEU C 1 181 ? 8.839 -0.697 24.415 1.00 25.18 192 LEU C CA 1
ATOM 4512 C C . LEU C 1 181 ? 7.329 -0.826 24.495 1.00 26.09 192 LEU C C 1
ATOM 4513 O O . LEU C 1 181 ? 6.781 -1.909 24.243 1.00 29.63 192 LEU C O 1
ATOM 4518 N N . HIS C 1 182 ? 6.648 0.258 24.872 1.00 27.76 193 HIS C N 1
ATOM 4519 C CA . HIS C 1 182 ? 5.191 0.247 24.929 1.00 30.98 193 HIS C CA 1
ATOM 4520 C C . HIS C 1 182 ? 4.587 0.060 23.542 1.00 26.39 193 HIS C C 1
ATOM 4521 O O . HIS C 1 182 ? 3.662 -0.740 23.363 1.00 33.72 193 HIS C O 1
ATOM 4528 N N . VAL C 1 183 ? 5.107 0.783 22.542 1.00 27.58 194 VAL C N 1
ATOM 4529 C CA . VAL C 1 183 ? 4.618 0.616 21.170 1.00 32.64 194 VAL C CA 1
ATOM 4530 C C . VAL C 1 183 ? 4.873 -0.810 20.700 1.00 37.01 194 VAL C C 1
ATOM 4531 O O . VAL C 1 183 ? 3.966 -1.488 20.192 1.00 26.73 194 VAL C O 1
ATOM 4535 N N . VAL C 1 184 ? 6.107 -1.294 20.907 1.00 36.01 195 VAL C N 1
ATOM 4536 C CA . VAL C 1 184 ? 6.473 -2.673 20.572 1.00 35.82 195 VAL C CA 1
ATOM 4537 C C . VAL C 1 184 ? 5.463 -3.655 21.146 1.00 38.13 195 VAL C C 1
ATOM 4538 O O . VAL C 1 184 ? 4.931 -4.514 20.430 1.00 43.47 195 VAL C O 1
ATOM 4542 N N . LYS C 1 185 ? 5.205 -3.563 22.452 1.00 33.91 196 LYS C N 1
ATOM 4543 C CA . LYS C 1 185 ? 4.337 -4.547 23.089 1.00 31.65 196 LYS C CA 1
ATOM 4544 C C . LYS C 1 185 ? 2.939 -4.502 22.491 1.00 35.15 196 LYS C C 1
ATOM 4545 O O . LYS C 1 185 ? 2.369 -5.537 22.122 1.00 26.02 196 LYS C O 1
ATOM 4551 N N . ILE C 1 186 ? 2.385 -3.299 22.357 1.00 35.28 197 ILE C N 1
ATOM 4552 C CA . ILE C 1 186 ? 1.015 -3.162 21.882 1.00 37.04 197 ILE C CA 1
ATOM 4553 C C . ILE C 1 186 ? 0.916 -3.576 20.419 1.00 37.81 197 ILE C C 1
ATOM 4554 O O . ILE C 1 186 ? 0.004 -4.315 20.030 1.00 38.09 197 ILE C O 1
ATOM 4559 N N . VAL C 1 187 ? 1.867 -3.136 19.589 1.00 39.96 198 VAL C N 1
ATOM 4560 C CA . VAL C 1 187 ? 1.724 -3.311 18.146 1.00 32.29 198 VAL C CA 1
ATOM 4561 C C . VAL C 1 187 ? 2.090 -4.721 17.719 1.00 33.40 198 VAL C C 1
ATOM 4562 O O . VAL C 1 187 ? 1.375 -5.341 16.923 1.00 35.96 198 VAL C O 1
ATOM 4566 N N . ALA C 1 188 ? 3.196 -5.263 18.238 1.00 26.74 199 ALA C N 1
ATOM 4567 C CA . ALA C 1 188 ? 3.554 -6.632 17.884 1.00 28.19 199 ALA C CA 1
ATOM 4568 C C . ALA C 1 188 ? 2.484 -7.616 18.334 1.00 35.58 199 ALA C C 1
ATOM 4569 O O . ALA C 1 188 ? 2.227 -8.612 17.646 1.00 44.32 199 ALA C O 1
ATOM 4571 N N . LYS C 1 189 ? 1.849 -7.361 19.479 1.00 32.29 200 LYS C N 1
ATOM 4572 C CA . LYS C 1 189 ? 0.768 -8.237 19.912 1.00 35.75 200 LYS C CA 1
ATOM 4573 C C . LYS C 1 189 ? -0.405 -8.144 18.947 1.00 38.49 200 LYS C C 1
ATOM 4574 O O . LYS C 1 189 ? -1.000 -9.160 18.582 1.00 42.13 200 LYS C O 1
ATOM 4580 N N . LYS C 1 190 ? -0.720 -6.936 18.490 1.00 41.28 201 LYS C N 1
ATOM 4581 C CA . LYS C 1 190 ? -1.916 -6.741 17.683 1.00 41.04 201 LYS C CA 1
ATOM 4582 C C . LYS C 1 190 ? -1.742 -7.293 16.269 1.00 44.59 201 LYS C C 1
ATOM 4583 O O . LYS C 1 190 ? -2.692 -7.833 15.691 1.00 41.17 201 LYS C O 1
ATOM 4589 N N . TYR C 1 191 ? -0.542 -7.176 15.688 1.00 42.91 202 TYR C N 1
ATOM 4590 C CA . TYR C 1 191 ? -0.363 -7.480 14.271 1.00 44.92 202 TYR C CA 1
ATOM 4591 C C . TYR C 1 191 ? 0.459 -8.727 13.972 1.00 45.15 202 TYR C C 1
ATOM 4592 O O . TYR C 1 191 ? 0.483 -9.163 12.814 1.00 47.21 202 TYR C O 1
ATOM 4601 N N . ARG C 1 192 ? 1.155 -9.296 14.953 1.00 37.21 203 ARG C N 1
ATOM 4602 C CA . ARG C 1 192 ? 1.802 -10.589 14.763 1.00 39.94 203 ARG C CA 1
ATOM 4603 C C . ARG C 1 192 ? 1.442 -11.551 15.894 1.00 39.71 203 ARG C C 1
ATOM 4604 O O . ARG C 1 192 ? 1.961 -12.673 15.923 1.00 43.34 203 ARG C O 1
ATOM 4612 N N . ASN C 1 193 ? 0.548 -11.145 16.805 1.00 37.59 204 ASN C N 1
ATOM 4613 C CA . ASN C 1 193 ? 0.262 -11.868 18.043 1.00 41.98 204 ASN C CA 1
ATOM 4614 C C . ASN C 1 193 ? 1.557 -12.287 18.732 1.00 40.75 204 ASN C C 1
ATOM 4615 O O . ASN C 1 193 ? 1.714 -13.421 19.182 1.00 46.60 204 ASN C O 1
ATOM 4620 N N . TYR C 1 194 ? 2.500 -11.360 18.806 1.00 38.26 205 TYR C N 1
ATOM 4621 C CA . TYR C 1 194 ? 3.765 -11.598 19.472 1.00 43.26 205 TYR C CA 1
ATOM 4622 C C . TYR C 1 194 ? 3.612 -11.238 20.945 1.00 36.78 205 TYR C C 1
ATOM 4623 O O . TYR C 1 194 ? 3.118 -10.155 21.276 1.00 34.44 205 TYR C O 1
ATOM 4632 N N . ASP C 1 195 ? 4.034 -12.148 21.822 1.00 41.76 206 ASP C N 1
ATOM 4633 C CA . ASP C 1 195 ? 4.125 -11.891 23.256 1.00 42.81 206 ASP C CA 1
ATOM 4634 C C . ASP C 1 195 ? 5.595 -11.859 23.647 1.00 43.46 206 ASP C C 1
ATOM 4635 O O . ASP C 1 195 ? 6.364 -12.735 23.242 1.00 36.67 206 ASP C O 1
ATOM 4640 N N . ILE C 1 196 ? 5.986 -10.856 24.428 1.00 42.86 207 ILE C N 1
ATOM 4641 C CA . ILE C 1 196 ? 7.341 -10.828 24.971 1.00 38.97 207 ILE C CA 1
ATOM 4642 C C . ILE C 1 196 ? 7.477 -12.041 25.889 1.00 44.94 207 ILE C C 1
ATOM 4643 O O . ILE C 1 196 ? 6.678 -12.209 26.822 1.00 43.99 207 ILE C O 1
ATOM 4648 N N . PRO C 1 197 ? 8.451 -12.918 25.646 1.00 34.60 208 PRO C N 1
ATOM 4649 C CA . PRO C 1 197 ? 8.486 -14.209 26.351 1.00 38.57 208 PRO C CA 1
ATOM 4650 C C . PRO C 1 197 ? 8.509 -14.055 27.866 1.00 46.42 208 PRO C C 1
ATOM 4651 O O . PRO C 1 197 ? 9.229 -13.219 28.422 1.00 41.06 208 PRO C O 1
ATOM 4655 N N . ALA C 1 198 ? 7.694 -14.875 28.532 1.00 51.07 209 ALA C N 1
ATOM 4656 C CA . ALA C 1 198 ? 7.577 -14.813 29.982 1.00 52.05 209 ALA C CA 1
ATOM 4657 C C . ALA C 1 198 ? 8.883 -15.148 30.684 1.00 53.97 209 ALA C C 1
ATOM 4658 O O . ALA C 1 198 ? 9.080 -14.719 31.827 1.00 53.39 209 ALA C O 1
ATOM 4660 N N . GLU C 1 199 ? 9.791 -15.867 30.015 1.00 54.13 210 GLU C N 1
ATOM 4661 C CA . GLU C 1 199 ? 11.066 -16.231 30.622 1.00 52.03 210 GLU C CA 1
ATOM 4662 C C . GLU C 1 199 ? 12.009 -15.047 30.767 1.00 41.62 210 GLU C C 1
ATOM 4663 O O . GLU C 1 199 ? 13.060 -15.189 31.399 1.00 55.94 210 GLU C O 1
ATOM 4669 N N . MET C 1 200 ? 11.663 -13.887 30.211 1.00 35.81 211 MET C N 1
ATOM 4670 C CA . MET C 1 200 ? 12.465 -12.678 30.388 1.00 38.24 211 MET C CA 1
ATOM 4671 C C . MET C 1 200 ? 11.978 -11.952 31.640 1.00 41.66 211 MET C C 1
ATOM 4672 O O . MET C 1 200 ? 11.311 -10.918 31.590 1.00 37.94 211 MET C O 1
ATOM 4677 N N . THR C 1 201 ? 12.300 -12.560 32.786 1.00 48.62 212 THR C N 1
ATOM 4678 C CA . THR C 1 201 ? 11.854 -12.039 34.073 1.00 40.18 212 THR C CA 1
ATOM 4679 C C . THR C 1 201 ? 12.419 -10.653 34.350 1.00 46.78 212 THR C C 1
ATOM 4680 O O . THR C 1 201 ? 11.762 -9.838 35.011 1.00 50.37 212 THR C O 1
ATOM 4684 N N . GLY C 1 202 ? 13.636 -10.370 33.877 1.00 42.78 213 GLY C N 1
ATOM 4685 C CA . GLY C 1 202 ? 14.208 -9.048 34.092 1.00 35.35 213 GLY C CA 1
ATOM 4686 C C . GLY C 1 202 ? 13.440 -7.959 33.361 1.00 31.76 213 GLY C C 1
ATOM 4687 O O . GLY C 1 202 ? 13.163 -6.893 33.920 1.00 34.68 213 GLY C O 1
ATOM 4688 N N . LEU C 1 203 ? 13.098 -8.209 32.095 1.00 34.05 214 LEU C N 1
ATOM 4689 C CA . LEU C 1 203 ? 12.353 -7.224 31.313 1.00 26.35 214 LEU C CA 1
ATOM 4690 C C . LEU C 1 203 ? 10.944 -7.015 31.875 1.00 40.09 214 LEU C C 1
ATOM 4691 O O . LEU C 1 203 ? 10.453 -5.879 31.928 1.00 39.57 214 LEU C O 1
ATOM 4696 N N . TRP C 1 204 ? 10.282 -8.091 32.325 1.00 34.78 215 TRP C N 1
ATOM 4697 C CA . TRP C 1 204 ? 8.922 -7.944 32.846 1.00 41.49 215 TRP C CA 1
ATOM 4698 C C . TRP C 1 204 ? 8.893 -7.241 34.202 1.00 36.21 215 TRP C C 1
ATOM 4699 O O . TRP C 1 204 ? 7.937 -6.513 34.493 1.00 38.65 215 TRP C O 1
ATOM 4710 N N . ARG C 1 205 ? 9.911 -7.447 35.044 1.00 36.96 216 ARG C N 1
ATOM 4711 C CA . ARG C 1 205 ? 10.036 -6.638 36.255 1.00 38.49 216 ARG C CA 1
ATOM 4712 C C . ARG C 1 205 ? 10.168 -5.162 35.900 1.00 38.78 216 ARG C C 1
ATOM 4713 O O . ARG C 1 205 ? 9.596 -4.293 36.570 1.00 40.22 216 ARG C O 1
ATOM 4721 N N . TYR C 1 206 ? 10.905 -4.867 34.832 1.00 39.02 217 TYR C N 1
ATOM 4722 C CA . TYR C 1 206 ? 11.081 -3.491 34.385 1.00 39.42 217 TYR C CA 1
ATOM 4723 C C . TYR C 1 206 ? 9.755 -2.890 33.918 1.00 39.73 217 TYR C C 1
ATOM 4724 O O . TYR C 1 206 ? 9.336 -1.824 34.394 1.00 31.78 217 TYR C O 1
ATOM 4733 N N . LEU C 1 207 ? 9.060 -3.581 33.011 1.00 38.21 218 LEU C N 1
ATOM 4734 C CA . LEU C 1 207 ? 7.784 -3.066 32.526 1.00 39.92 218 LEU C CA 1
ATOM 4735 C C . LEU C 1 207 ? 6.764 -2.978 33.653 1.00 39.06 218 LEU C C 1
ATOM 4736 O O . LEU C 1 207 ? 5.991 -2.015 33.727 1.00 27.70 218 LEU C O 1
ATOM 4741 N N . LYS C 1 208 ? 6.772 -3.954 34.565 1.00 32.51 219 LYS C N 1
ATOM 4742 C CA . LYS C 1 208 ? 5.834 -3.907 35.678 1.00 34.97 219 LYS C CA 1
ATOM 4743 C C . LYS C 1 208 ? 6.075 -2.674 36.538 1.00 39.63 219 LYS C C 1
ATOM 4744 O O . LYS C 1 208 ? 5.124 -2.021 36.987 1.00 43.23 219 LYS C O 1
ATOM 4748 N N . ASN C 1 209 ? 7.342 -2.334 36.769 1.00 34.38 220 ASN C N 1
ATOM 4749 C CA . ASN C 1 209 ? 7.646 -1.158 37.571 1.00 36.83 220 ASN C CA 1
ATOM 4750 C C . ASN C 1 209 ? 7.324 0.130 36.825 1.00 34.15 220 ASN C C 1
ATOM 4751 O O . ASN C 1 209 ? 6.884 1.104 37.446 1.00 41.27 220 ASN C O 1
ATOM 4756 N N . ALA C 1 210 ? 7.489 0.138 35.499 1.00 25.38 221 ALA C N 1
ATOM 4757 C CA . ALA C 1 210 ? 7.176 1.323 34.710 1.00 26.93 221 ALA C CA 1
ATOM 4758 C C . ALA C 1 210 ? 5.688 1.631 34.757 1.00 35.29 221 ALA C C 1
ATOM 4759 O O . ALA C 1 210 ? 5.281 2.758 35.067 1.00 37.72 221 ALA C O 1
ATOM 4761 N N . TYR C 1 211 ? 4.858 0.625 34.474 1.00 30.75 222 TYR C N 1
ATOM 4762 C CA . TYR C 1 211 ? 3.413 0.805 34.496 1.00 42.60 222 TYR C CA 1
ATOM 4763 C C . TYR C 1 211 ? 2.891 1.205 35.875 1.00 49.27 222 TYR C C 1
ATOM 4764 O O . TYR C 1 211 ? 1.776 1.732 35.973 1.00 42.02 222 TYR C O 1
ATOM 4773 N N . ALA C 1 212 ? 3.652 0.954 36.942 1.00 40.71 223 ALA C N 1
ATOM 4774 C CA . ALA C 1 212 ? 3.243 1.387 38.275 1.00 47.84 223 ALA C CA 1
ATOM 4775 C C . ALA C 1 212 ? 3.567 2.852 38.550 1.00 43.55 223 ALA C C 1
ATOM 4776 O O . ALA C 1 212 ? 3.240 3.351 39.633 1.00 49.69 223 ALA C O 1
ATOM 4778 N N . ARG C 1 213 ? 4.177 3.551 37.602 1.00 36.72 224 ARG C N 1
ATOM 4779 C CA . ARG C 1 213 ? 4.539 4.953 37.754 1.00 30.22 224 ARG C CA 1
ATOM 4780 C C . ARG C 1 213 ? 3.600 5.808 36.919 1.00 29.97 224 ARG C C 1
ATOM 4781 O O . ARG C 1 213 ? 3.444 5.569 35.713 1.00 30.73 224 ARG C O 1
ATOM 4789 N N . ASP C 1 214 ? 2.993 6.806 37.567 1.00 32.24 225 ASP C N 1
ATOM 4790 C CA . ASP C 1 214 ? 2.066 7.710 36.891 1.00 37.65 225 ASP C CA 1
ATOM 4791 C C . ASP C 1 214 ? 2.722 8.401 35.715 1.00 37.59 225 ASP C C 1
ATOM 4792 O O . ASP C 1 214 ? 2.079 8.620 34.681 1.00 33.37 225 ASP C O 1
ATOM 4797 N N . GLU C 1 215 ? 3.999 8.771 35.866 1.00 34.35 226 GLU C N 1
ATOM 4798 C CA . GLU C 1 215 ? 4.699 9.520 34.831 1.00 31.95 226 GLU C CA 1
ATOM 4799 C C . GLU C 1 215 ? 4.816 8.725 33.532 1.00 32.29 226 GLU C C 1
ATOM 4800 O O . GLU C 1 215 ? 4.918 9.319 32.453 1.00 28.99 226 GLU C O 1
ATOM 4806 N N . PHE C 1 216 ? 4.831 7.394 33.602 1.00 39.98 227 PHE C N 1
ATOM 4807 C CA . PHE C 1 216 ? 4.843 6.588 32.379 1.00 35.23 227 PHE C CA 1
ATOM 4808 C C . PHE C 1 216 ? 3.426 6.258 31.915 1.00 36.73 227 PHE C C 1
ATOM 4809 O O . PHE C 1 216 ? 3.063 6.525 30.765 1.00 28.62 227 PHE C O 1
ATOM 4817 N N . THR C 1 217 ? 2.626 5.667 32.808 1.00 30.51 228 THR C N 1
ATOM 4818 C CA . THR C 1 217 ? 1.288 5.206 32.451 1.00 30.29 228 THR C CA 1
ATOM 4819 C C . THR C 1 217 ? 0.403 6.355 31.981 1.00 31.00 228 THR C C 1
ATOM 4820 O O . THR C 1 217 ? -0.328 6.218 30.993 1.00 34.01 228 THR C O 1
ATOM 4824 N N . ASN C 1 218 ? 0.437 7.490 32.684 1.00 34.74 229 ASN C N 1
ATOM 4825 C CA . ASN C 1 218 ? -0.433 8.615 32.356 1.00 32.35 229 ASN C CA 1
ATOM 4826 C C . ASN C 1 218 ? 0.104 9.492 31.224 1.00 33.26 229 ASN C C 1
ATOM 4827 O O . ASN C 1 218 ? -0.553 10.476 30.865 1.00 35.88 229 ASN C O 1
ATOM 4832 N N . THR C 1 219 ? 1.260 9.168 30.644 1.00 33.07 230 THR C N 1
ATOM 4833 C CA . THR C 1 219 ? 1.714 9.822 29.426 1.00 34.46 230 THR C CA 1
ATOM 4834 C C . THR C 1 219 ? 1.613 8.912 28.210 1.00 27.97 230 THR C C 1
ATOM 4835 O O . THR C 1 219 ? 2.028 9.300 27.114 1.00 32.20 230 THR C O 1
ATOM 4839 N N . CYS C 1 220 ? 1.046 7.727 28.372 1.00 29.37 231 CYS C N 1
ATOM 4840 C CA . CYS C 1 220 ? 0.873 6.799 27.271 1.00 32.55 231 CYS C CA 1
ATOM 4841 C C . CYS C 1 220 ? -0.307 7.235 26.412 1.00 29.86 231 CYS C C 1
ATOM 4842 O O . CYS C 1 220 ? -1.300 7.760 26.919 1.00 29.81 231 CYS C O 1
ATOM 4845 N N . ALA C 1 221 ? -0.191 7.050 25.104 1.00 29.35 232 ALA C N 1
ATOM 4846 C CA . ALA C 1 221 ? -1.399 7.164 24.309 1.00 35.17 232 ALA C CA 1
ATOM 4847 C C . ALA C 1 221 ? -2.238 5.910 24.516 1.00 36.15 232 ALA C C 1
ATOM 4848 O O . ALA C 1 221 ? -1.719 4.840 24.835 1.00 27.35 232 ALA C O 1
ATOM 4850 N N . ALA C 1 222 ? -3.543 6.041 24.307 1.00 35.98 233 ALA C N 1
ATOM 4851 C CA . ALA C 1 222 ? -4.432 4.911 24.529 1.00 35.18 233 ALA C CA 1
ATOM 4852 C C . ALA C 1 222 ? -4.095 3.769 23.580 1.00 38.51 233 ALA C C 1
ATOM 4853 O O . ALA C 1 222 ? -3.621 3.982 22.461 1.00 38.92 233 ALA C O 1
ATOM 4855 N N . ASP C 1 223 ? -4.365 2.541 24.040 1.00 48.98 234 ASP C N 1
ATOM 4856 C CA . ASP C 1 223 ? -4.112 1.345 23.235 1.00 46.79 234 ASP C CA 1
ATOM 4857 C C . ASP C 1 223 ? -4.709 1.472 21.838 1.00 46.76 234 ASP C C 1
ATOM 4858 O O . ASP C 1 223 ? -4.026 1.226 20.835 1.00 51.15 234 ASP C O 1
ATOM 4863 N N . SER C 1 224 ? -5.995 1.834 21.757 1.00 45.21 235 SER C N 1
ATOM 4864 C CA . SER C 1 224 ? -6.648 1.993 20.460 1.00 48.05 235 SER C CA 1
ATOM 4865 C C . SER C 1 224 ? -5.884 2.968 19.575 1.00 53.03 235 SER C C 1
ATOM 4866 O O . SER C 1 224 ? -5.698 2.714 18.380 1.00 58.79 235 SER C O 1
ATOM 4869 N N . GLU C 1 225 ? -5.423 4.085 20.145 1.00 53.45 236 GLU C N 1
ATOM 4870 C CA . GLU C 1 225 ? -4.673 5.059 19.355 1.00 45.64 236 GLU C CA 1
ATOM 4871 C C . GLU C 1 225 ? -3.368 4.469 18.839 1.00 44.66 236 GLU C C 1
ATOM 4872 O O . GLU C 1 225 ? -3.003 4.671 17.675 1.00 43.62 236 GLU C O 1
ATOM 4878 N N . ILE C 1 226 ? -2.646 3.743 19.693 1.00 44.14 237 ILE C N 1
ATOM 4879 C CA . ILE C 1 226 ? -1.399 3.115 19.265 1.00 37.83 237 ILE C CA 1
ATOM 4880 C C . ILE C 1 226 ? -1.672 2.104 18.154 1.00 38.50 237 ILE C C 1
ATOM 4881 O O . ILE C 1 226 ? -0.980 2.078 17.127 1.00 29.57 237 ILE C O 1
ATOM 4886 N N . GLU C 1 227 ? -2.697 1.263 18.338 1.00 41.21 238 GLU C N 1
ATOM 4887 C CA . GLU C 1 227 ? -2.996 0.235 17.345 1.00 43.24 238 GLU C CA 1
ATOM 4888 C C . GLU C 1 227 ? -3.452 0.842 16.025 1.00 46.08 238 GLU C C 1
ATOM 4889 O O . GLU C 1 227 ? -3.050 0.377 14.952 1.00 45.21 238 GLU C O 1
ATOM 4895 N N . LEU C 1 228 ? -4.304 1.871 16.083 1.00 46.69 239 LEU C N 1
ATOM 4896 C CA . LEU C 1 228 ? -4.823 2.474 14.859 1.00 48.93 239 LEU C CA 1
ATOM 4897 C C . LEU C 1 228 ? -3.741 3.227 14.098 1.00 52.37 239 LEU C C 1
ATOM 4898 O O . LEU C 1 228 ? -3.789 3.307 12.864 1.00 60.84 239 LEU C O 1
ATOM 4903 N N . ALA C 1 229 ? -2.768 3.785 14.814 1.00 40.34 240 ALA C N 1
ATOM 4904 C CA . ALA C 1 229 ? -1.685 4.509 14.162 1.00 39.63 240 ALA C CA 1
ATOM 4905 C C . ALA C 1 229 ? -0.837 3.604 13.276 1.00 43.44 240 ALA C C 1
ATOM 4906 O O . ALA C 1 229 ? -0.201 4.090 12.337 1.00 47.35 240 ALA C O 1
ATOM 4908 N N . TYR C 1 230 ? -0.797 2.301 13.564 1.00 45.16 241 TYR C N 1
ATOM 4909 C CA . TYR C 1 230 ? 0.014 1.350 12.813 1.00 41.01 241 TYR C CA 1
ATOM 4910 C C . TYR C 1 230 ? -0.795 0.532 11.805 1.00 38.53 241 TYR C C 1
ATOM 4911 O O . TYR C 1 230 ? -0.259 -0.416 11.221 1.00 39.01 241 TYR C O 1
ATOM 4920 N N . ALA C 1 231 ? -2.064 0.884 11.584 1.00 39.87 242 ALA C N 1
ATOM 4921 C CA . ALA C 1 231 ? -2.917 0.099 10.693 1.00 51.34 242 ALA C CA 1
ATOM 4922 C C . ALA C 1 231 ? -2.348 0.036 9.279 1.00 50.14 242 ALA C C 1
ATOM 4923 O O . ALA C 1 231 ? -2.468 -0.986 8.595 1.00 46.47 242 ALA C O 1
ATOM 4925 N N . ASP C 1 232 ? -1.737 1.122 8.822 1.00 48.48 243 ASP C N 1
ATOM 4926 C CA . ASP C 1 232 ? -1.139 1.169 7.502 1.00 44.79 243 ASP C CA 1
ATOM 4927 C C . ASP C 1 232 ? 0.362 0.932 7.518 1.00 49.79 243 ASP C C 1
ATOM 4928 O O . ASP C 1 232 ? 0.960 0.783 6.448 1.00 54.40 243 ASP C O 1
ATOM 4933 N N . VAL C 1 233 ? 0.988 0.909 8.691 1.00 50.76 244 VAL C N 1
ATOM 4934 C CA . VAL C 1 233 ? 2.415 0.615 8.778 1.00 49.80 244 VAL C CA 1
ATOM 4935 C C . VAL C 1 233 ? 2.663 -0.881 8.864 1.00 54.15 244 VAL C C 1
ATOM 4936 O O . VAL C 1 233 ? 3.424 -1.443 8.073 1.00 64.13 244 VAL C O 1
ATOM 4940 N N . ALA C 1 234 ? 2.008 -1.549 9.809 1.00 57.83 245 ALA C N 1
ATOM 4941 C CA . ALA C 1 234 ? 2.078 -3.000 9.897 1.00 47.78 245 ALA C CA 1
ATOM 4942 C C . ALA C 1 234 ? 1.402 -3.629 8.684 1.00 48.55 245 ALA C C 1
ATOM 4943 O O . ALA C 1 234 ? 0.391 -3.125 8.188 1.00 50.91 245 ALA C O 1
ATOM 4945 N N . LYS C 1 235 ? 1.998 -4.704 8.172 1.00 51.65 246 LYS C N 1
ATOM 4946 C CA . LYS C 1 235 ? 1.531 -5.375 6.965 1.00 49.11 246 LYS C CA 1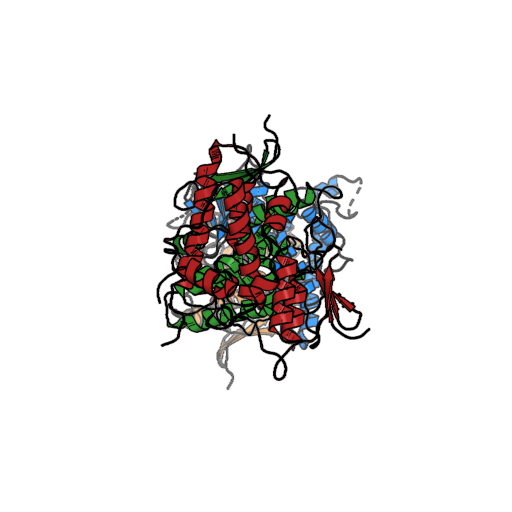
ATOM 4947 C C . LYS C 1 235 ? 1.154 -6.818 7.274 1.00 51.76 246 LYS C C 1
ATOM 4948 O O . LYS C 1 235 ? 1.665 -7.423 8.221 1.00 46.19 246 LYS C O 1
ATOM 4954 N N . ARG C 1 236 ? 0.242 -7.362 6.471 1.00 58.98 247 ARG C N 1
ATOM 4955 C CA . ARG C 1 236 ? -0.183 -8.745 6.624 1.00 49.88 247 ARG C CA 1
ATOM 4956 C C . ARG C 1 236 ? 0.846 -9.707 6.037 1.00 57.00 247 ARG C C 1
ATOM 4957 O O . ARG C 1 236 ? 1.583 -9.371 5.104 1.00 60.53 247 ARG C O 1
ATOM 4959 N N . LEU C 1 237 ? 0.886 -10.912 6.610 1.00 70.25 248 LEU C N 1
ATOM 4960 C CA . LEU C 1 237 ? 1.716 -12.042 6.160 1.00 74.96 248 LEU C CA 1
ATOM 4961 C C . LEU C 1 237 ? 3.182 -11.840 6.531 1.00 73.35 248 LEU C C 1
ATOM 4962 O O . LEU C 1 237 ? 3.668 -12.413 7.511 1.00 70.42 248 LEU C O 1
ATOM 4964 N N . ALA D 1 2 ? 14.713 -11.152 65.441 1.00 111.33 13 ALA D N 1
ATOM 4965 C CA . ALA D 1 2 ? 14.973 -11.217 64.008 1.00 106.41 13 ALA D CA 1
ATOM 4966 C C . ALA D 1 2 ? 14.402 -12.498 63.412 1.00 105.67 13 ALA D C 1
ATOM 4967 O O . ALA D 1 2 ? 15.147 -13.342 62.910 1.00 112.17 13 ALA D O 1
ATOM 4969 N N . MET D 1 3 ? 13.079 -12.639 63.472 1.00 96.40 14 MET D N 1
ATOM 4970 C CA . MET D 1 3 ? 12.415 -13.831 62.962 1.00 89.30 14 MET D CA 1
ATOM 4971 C C . MET D 1 3 ? 10.958 -13.504 62.670 1.00 84.83 14 MET D C 1
ATOM 4972 O O . MET D 1 3 ? 10.292 -12.842 63.469 1.00 88.10 14 MET D O 1
ATOM 4974 N N . GLY D 1 4 ? 10.482 -13.961 61.519 1.00 76.68 15 GLY D N 1
ATOM 4975 C CA . GLY D 1 4 ? 9.095 -13.804 61.132 1.00 60.69 15 GLY D CA 1
ATOM 4976 C C . GLY D 1 4 ? 8.882 -12.641 60.184 1.00 65.09 15 GLY D C 1
ATOM 4977 O O . GLY D 1 4 ? 9.816 -12.001 59.688 1.00 72.82 15 GLY D O 1
ATOM 4978 N N . ILE D 1 5 ? 7.604 -12.367 59.935 1.00 52.84 16 ILE D N 1
ATOM 4979 C CA . ILE D 1 5 ? 7.177 -11.345 58.989 1.00 52.68 16 ILE D CA 1
ATOM 4980 C C . ILE D 1 5 ? 6.235 -10.386 59.701 1.00 49.58 16 ILE D C 1
ATOM 4981 O O . ILE D 1 5 ? 5.248 -10.816 60.306 1.00 50.97 16 ILE D O 1
ATOM 4986 N N . GLU D 1 6 ? 6.520 -9.092 59.611 1.00 46.84 17 GLU D N 1
ATOM 4987 C CA . GLU D 1 6 ? 5.666 -8.080 60.215 1.00 50.81 17 GLU D CA 1
ATOM 4988 C C . GLU D 1 6 ? 5.329 -7.032 59.170 1.00 43.95 17 GLU D C 1
ATOM 4989 O O . GLU D 1 6 ? 6.223 -6.495 58.512 1.00 44.08 17 GLU D O 1
ATOM 4995 N N . LEU D 1 7 ? 4.040 -6.754 59.014 1.00 45.33 18 LEU D N 1
ATOM 4996 C CA . LEU D 1 7 ? 3.556 -5.767 58.061 1.00 37.32 18 LEU D CA 1
ATOM 4997 C C . LEU D 1 7 ? 3.175 -4.492 58.802 1.00 39.82 18 LEU D C 1
ATOM 4998 O O . LEU D 1 7 ? 2.467 -4.543 59.813 1.00 45.30 18 LEU D O 1
ATOM 5003 N N . PHE D 1 8 ? 3.680 -3.358 58.327 1.00 31.86 19 PHE D N 1
ATOM 5004 C CA . PHE D 1 8 ? 3.363 -2.059 58.903 1.00 33.50 19 PHE D CA 1
ATOM 5005 C C . PHE D 1 8 ? 2.472 -1.305 57.929 1.00 32.57 19 PHE D C 1
ATOM 5006 O O . PHE D 1 8 ? 2.895 -1.006 56.811 1.00 39.54 19 PHE D O 1
ATOM 5014 N N . VAL D 1 9 ? 1.241 -1.022 58.340 1.00 35.15 20 VAL D N 1
ATOM 5015 C CA . VAL D 1 9 ? 0.268 -0.360 57.485 1.00 39.86 20 VAL D CA 1
ATOM 5016 C C . VAL D 1 9 ? -0.038 1.026 58.054 1.00 44.65 20 VAL D C 1
ATOM 5017 O O . VAL D 1 9 ? 0.322 1.360 59.183 1.00 57.30 20 VAL D O 1
ATOM 5021 N N . LYS D 1 10 ? -0.726 1.832 57.251 1.00 31.60 21 LYS D N 1
ATOM 5022 C CA . LYS D 1 10 ? -1.100 3.184 57.643 1.00 32.54 21 LYS D CA 1
ATOM 5023 C C . LYS D 1 10 ? -2.233 3.162 58.664 1.00 40.44 21 LYS D C 1
ATOM 5024 O O . LYS D 1 10 ? -3.241 2.470 58.473 1.00 40.66 21 LYS D O 1
ATOM 5029 N N . ALA D 1 11 ? -2.089 3.954 59.728 1.00 40.48 22 ALA D N 1
ATOM 5030 C CA . ALA D 1 11 ? -3.140 4.085 60.728 1.00 42.91 22 ALA D CA 1
ATOM 5031 C C . ALA D 1 11 ? -4.211 5.060 60.255 1.00 45.65 22 ALA D C 1
ATOM 5032 O O . ALA D 1 11 ? -3.939 6.001 59.507 1.00 46.90 22 ALA D O 1
ATOM 5034 N N . GLY D 1 12 ? -5.444 4.819 60.695 1.00 45.54 23 GLY D N 1
ATOM 5035 C CA . GLY D 1 12 ? -6.555 5.684 60.364 1.00 44.63 23 GLY D CA 1
ATOM 5036 C C . GLY D 1 12 ? -6.547 6.994 61.132 1.00 48.84 23 GLY D C 1
ATOM 5037 O O . GLY D 1 12 ? -5.624 7.324 61.879 1.00 51.25 23 GLY D O 1
ATOM 5038 N N . ILE D 1 13 ? -7.623 7.756 60.928 1.00 54.29 24 ILE D N 1
ATOM 5039 C CA . ILE D 1 13 ? -7.767 9.059 61.569 1.00 55.91 24 ILE D CA 1
ATOM 5040 C C . ILE D 1 13 ? -7.868 8.903 63.080 1.00 62.68 24 ILE D C 1
ATOM 5041 O O . ILE D 1 13 ? -7.373 9.749 63.837 1.00 63.68 24 ILE D O 1
ATOM 5046 N N . ASP D 1 14 ? -8.514 7.830 63.550 1.00 61.67 25 ASP D N 1
ATOM 5047 C CA . ASP D 1 14 ? -8.643 7.617 64.989 1.00 68.60 25 ASP D CA 1
ATOM 5048 C C . ASP D 1 14 ? -7.327 7.198 65.635 1.00 64.02 25 ASP D C 1
ATOM 5049 O O . ASP D 1 14 ? -7.211 7.261 66.862 1.00 68.55 25 ASP D O 1
ATOM 5054 N N . GLY D 1 15 ? -6.347 6.750 64.845 1.00 62.05 26 GLY D N 1
ATOM 5055 C CA . GLY D 1 15 ? -5.050 6.352 65.346 1.00 67.86 26 GLY D CA 1
ATOM 5056 C C . GLY D 1 15 ? -4.852 4.855 65.500 1.00 69.31 26 GLY D C 1
ATOM 5057 O O . GLY D 1 15 ? -3.713 4.383 65.429 1.00 68.93 26 GLY D O 1
ATOM 5058 N N . GLU D 1 16 ? -5.925 4.103 65.743 1.00 73.17 27 GLU D N 1
ATOM 5059 C CA . GLU D 1 16 ? -5.849 2.666 65.984 1.00 68.45 27 GLU D CA 1
ATOM 5060 C C . GLU D 1 16 ? -6.180 1.822 64.758 1.00 63.88 27 GLU D C 1
ATOM 5061 O O . GLU D 1 16 ? -5.562 0.774 64.546 1.00 62.50 27 GLU D O 1
ATOM 5067 N N . SER D 1 17 ? -7.162 2.242 63.969 1.00 62.92 28 SER D N 1
ATOM 5068 C CA . SER D 1 17 ? -7.757 1.433 62.919 1.00 52.87 28 SER D CA 1
ATOM 5069 C C . SER D 1 17 ? -6.900 1.404 61.657 1.00 48.59 28 SER D C 1
ATOM 5070 O O . SER D 1 17 ? -5.892 2.107 61.516 1.00 47.40 28 SER D O 1
ATOM 5073 N N . ILE D 1 18 ? -7.318 0.548 60.730 1.00 48.73 29 ILE D N 1
ATOM 5074 C CA . ILE D 1 18 ? -6.696 0.512 59.420 1.00 48.35 29 ILE D CA 1
ATOM 5075 C C . ILE D 1 18 ? -7.089 1.781 58.680 1.00 45.70 29 ILE D C 1
ATOM 5076 O O . ILE D 1 18 ? -8.279 2.092 58.543 1.00 44.00 29 ILE D O 1
ATOM 5081 N N . GLY D 1 19 ? -6.089 2.520 58.193 1.00 41.85 30 GLY D N 1
ATOM 5082 C CA . GLY D 1 19 ? -6.350 3.761 57.497 1.00 44.13 30 GLY D CA 1
ATOM 5083 C C . GLY D 1 19 ? -6.484 3.558 56.010 1.00 44.29 30 GLY D C 1
ATOM 5084 O O . GLY D 1 19 ? -6.140 2.503 55.471 1.00 37.51 30 GLY D O 1
ATOM 5085 N N . ASN D 1 20 ? -6.986 4.593 55.338 1.00 42.51 31 ASN D N 1
ATOM 5086 C CA . ASN D 1 20 ? -7.091 4.529 53.887 1.00 46.61 31 ASN D CA 1
ATOM 5087 C C . ASN D 1 20 ? -5.692 4.488 53.282 1.00 48.01 31 ASN D C 1
ATOM 5088 O O . ASN D 1 20 ? -4.925 5.452 53.401 1.00 39.13 31 ASN D O 1
ATOM 5093 N N . CYS D 1 21 ? -5.374 3.381 52.613 1.00 42.24 32 CYS D N 1
ATOM 5094 C CA . CYS D 1 21 ? -4.114 3.244 51.894 1.00 39.01 32 CYS D CA 1
ATOM 5095 C C . CYS D 1 21 ? -4.195 2.033 50.970 1.00 42.10 32 CYS D C 1
ATOM 5096 O O . CYS D 1 21 ? -4.129 0.893 51.444 1.00 43.65 32 CYS D O 1
ATOM 5099 N N . PRO D 1 22 ? -4.337 2.228 49.658 1.00 29.29 33 PRO D N 1
ATOM 5100 C CA . PRO D 1 22 ? -4.421 1.059 48.763 1.00 27.12 33 PRO D CA 1
ATOM 5101 C C . PRO D 1 22 ? -3.151 0.234 48.717 1.00 33.40 33 PRO D C 1
ATOM 5102 O O . PRO D 1 22 ? -3.225 -0.975 48.479 1.00 35.28 33 PRO D O 1
ATOM 5106 N N . PHE D 1 23 ? -1.987 0.837 48.961 1.00 33.57 34 PHE D N 1
ATOM 5107 C CA . PHE D 1 23 ? -0.754 0.055 48.958 1.00 37.55 34 PHE D CA 1
ATOM 5108 C C . PHE D 1 23 ? -0.656 -0.826 50.196 1.00 40.44 34 PHE D C 1
ATOM 5109 O O . PHE D 1 23 ? -0.229 -1.982 50.103 1.00 35.00 34 PHE D O 1
ATOM 5117 N N . SER D 1 24 ? -1.000 -0.277 51.368 1.00 38.65 35 SER D N 1
ATOM 5118 C CA . SER D 1 24 ? -1.111 -1.081 52.582 1.00 38.60 35 SER D CA 1
ATOM 5119 C C . SER D 1 24 ? -2.017 -2.285 52.362 1.00 44.37 35 SER D C 1
ATOM 5120 O O . SER D 1 24 ? -1.659 -3.420 52.699 1.00 45.89 35 SER D O 1
ATOM 5123 N N . GLN D 1 25 ? -3.226 -2.047 51.850 1.00 45.80 36 GLN D N 1
ATOM 5124 C CA . GLN D 1 25 ? -4.170 -3.143 51.675 1.00 48.03 36 GLN D CA 1
ATOM 5125 C C . GLN D 1 25 ? -3.629 -4.188 50.710 1.00 45.25 36 GLN D C 1
ATOM 5126 O O . GLN D 1 25 ? -3.876 -5.385 50.892 1.00 40.78 36 GLN D O 1
ATOM 5132 N N . ARG D 1 26 ? -2.875 -3.751 49.697 1.00 37.32 37 ARG D N 1
ATOM 5133 C CA . ARG D 1 26 ? -2.334 -4.665 48.694 1.00 41.13 37 ARG D CA 1
ATOM 5134 C C . ARG D 1 26 ? -1.406 -5.698 49.322 1.00 36.52 37 ARG D C 1
ATOM 5135 O O . ARG D 1 26 ? -1.548 -6.903 49.083 1.00 34.13 37 ARG D O 1
ATOM 5143 N N . LEU D 1 27 ? -0.452 -5.240 50.138 1.00 31.52 38 LEU D N 1
ATOM 5144 C CA . LEU D 1 27 ? 0.458 -6.158 50.813 1.00 34.55 38 LEU D CA 1
ATOM 5145 C C . LEU D 1 27 ? -0.275 -7.016 51.834 1.00 38.81 38 LEU D C 1
ATOM 5146 O O . LEU D 1 27 ? 0.069 -8.190 52.021 1.00 41.27 38 LEU D O 1
ATOM 5151 N N . PHE D 1 28 ? -1.262 -6.436 52.527 1.00 36.88 39 PHE D N 1
ATOM 5152 C CA . PHE D 1 28 ? -2.089 -7.196 53.466 1.00 39.98 39 PHE D CA 1
ATOM 5153 C C . PHE D 1 28 ? -2.775 -8.375 52.773 1.00 41.45 39 PHE D C 1
ATOM 5154 O O . PHE D 1 28 ? -2.752 -9.508 53.272 1.00 41.00 39 PHE D O 1
ATOM 5162 N N . MET D 1 29 ? -3.380 -8.131 51.608 1.00 34.94 40 MET D N 1
ATOM 5163 C CA . MET D 1 29 ? -4.021 -9.214 50.866 1.00 36.64 40 MET D CA 1
ATOM 5164 C C . MET D 1 29 ? -3.014 -10.252 50.368 1.00 36.45 40 MET D C 1
ATOM 5165 O O . MET D 1 29 ? -3.308 -11.451 50.380 1.00 45.95 40 MET D O 1
ATOM 5170 N N . ILE D 1 30 ? -1.848 -9.818 49.873 1.00 42.92 41 ILE D N 1
ATOM 5171 C CA . ILE D 1 30 ? -0.847 -10.773 49.384 1.00 40.85 41 ILE D CA 1
ATOM 5172 C C . ILE D 1 30 ? -0.435 -11.742 50.491 1.00 36.44 41 ILE D C 1
ATOM 5173 O O . ILE D 1 30 ? -0.461 -12.966 50.310 1.00 38.24 41 ILE D O 1
ATOM 5178 N N . LEU D 1 31 ? -0.066 -11.207 51.659 1.00 37.04 42 LEU D N 1
ATOM 5179 C CA . LEU D 1 31 ? 0.358 -12.053 52.775 1.00 41.58 42 LEU D CA 1
ATOM 5180 C C . LEU D 1 31 ? -0.763 -12.972 53.240 1.00 44.65 42 LEU D C 1
ATOM 5181 O O . LEU D 1 31 ? -0.531 -14.153 53.537 1.00 45.57 42 LEU D O 1
ATOM 5186 N N . TRP D 1 32 ? -1.981 -12.446 53.338 1.00 44.12 43 TRP D N 1
ATOM 5187 C CA . TRP D 1 32 ? -3.119 -13.289 53.687 1.00 41.93 43 TRP D CA 1
ATOM 5188 C C . TRP D 1 32 ? -3.275 -14.426 52.687 1.00 41.50 43 TRP D C 1
ATOM 5189 O O . TRP D 1 32 ? -3.404 -15.597 53.067 1.00 40.75 43 TRP D O 1
ATOM 5200 N N . LEU D 1 33 ? -3.254 -14.096 51.394 1.00 40.18 44 LEU D N 1
ATOM 5201 C CA . LEU D 1 33 ? -3.493 -15.100 50.368 1.00 47.15 44 LEU D CA 1
ATOM 5202 C C . LEU D 1 33 ? -2.357 -16.114 50.297 1.00 48.95 44 LEU D C 1
ATOM 5203 O O . LEU D 1 33 ? -2.570 -17.244 49.846 1.00 51.34 44 LEU D O 1
ATOM 5208 N N . LYS D 1 34 ? -1.143 -15.733 50.709 1.00 49.01 45 LYS D N 1
ATOM 5209 C CA . LYS D 1 34 ? -0.051 -16.701 50.729 1.00 48.63 45 LYS D CA 1
ATOM 5210 C C . LYS D 1 34 ? -0.222 -17.730 51.835 1.00 53.06 45 LYS D C 1
ATOM 5211 O O . LYS D 1 34 ? 0.368 -18.811 51.750 1.00 55.89 45 LYS D O 1
ATOM 5217 N N . GLY D 1 35 ? -1.025 -17.427 52.859 1.00 46.54 46 GLY D N 1
ATOM 5218 C CA . GLY D 1 35 ? -1.219 -18.334 53.965 1.00 45.41 46 GLY D CA 1
ATOM 5219 C C . GLY D 1 35 ? -0.095 -18.314 54.974 1.00 48.39 46 GLY D C 1
ATOM 5220 O O . GLY D 1 35 ? -0.133 -19.083 55.942 1.00 51.40 46 GLY D O 1
ATOM 5221 N N . VAL D 1 36 ? 0.887 -17.430 54.793 1.00 42.87 47 VAL D N 1
ATOM 5222 C CA . VAL D 1 36 ? 2.018 -17.341 55.706 1.00 49.79 47 VAL D CA 1
ATOM 5223 C C . VAL D 1 36 ? 1.574 -16.813 57.070 1.00 53.16 47 VAL D C 1
ATOM 5224 O O . VAL D 1 36 ? 0.556 -16.121 57.216 1.00 46.76 47 VAL D O 1
ATOM 5228 N N . VAL D 1 37 ? 2.358 -17.148 58.089 1.00 54.98 48 VAL D N 1
ATOM 5229 C CA . VAL D 1 37 ? 2.159 -16.582 59.416 1.00 47.39 48 VAL D CA 1
ATOM 5230 C C . VAL D 1 37 ? 2.792 -15.196 59.448 1.00 46.26 48 VAL D C 1
ATOM 5231 O O . VAL D 1 37 ? 3.978 -15.040 59.133 1.00 50.05 48 VAL D O 1
ATOM 5235 N N . PHE D 1 38 ? 2.004 -14.187 59.829 1.00 43.88 49 PHE D N 1
ATOM 5236 C CA . PHE D 1 38 ? 2.501 -12.816 59.894 1.00 43.89 49 PHE D CA 1
ATOM 5237 C C . PHE D 1 38 ? 1.654 -11.990 60.861 1.00 54.04 49 PHE D C 1
ATOM 5238 O O . PHE D 1 38 ? 0.529 -12.360 61.216 1.00 50.69 49 PHE D O 1
ATOM 5246 N N . ASN D 1 39 ? 2.240 -10.878 61.311 1.00 56.80 50 ASN D N 1
ATOM 5247 C CA . ASN D 1 39 ? 1.591 -9.880 62.150 1.00 48.96 50 ASN D CA 1
ATOM 5248 C C . ASN D 1 39 ? 1.388 -8.599 61.353 1.00 40.20 50 ASN D C 1
ATOM 5249 O O . ASN D 1 39 ? 2.219 -8.245 60.514 1.00 45.17 50 ASN D O 1
ATOM 5254 N N . VAL D 1 40 ? 0.293 -7.892 61.628 1.00 42.02 51 VAL D N 1
ATOM 5255 C CA . VAL D 1 40 ? 0.014 -6.597 61.009 1.00 43.89 51 VAL D CA 1
ATOM 5256 C C . VAL D 1 40 ? -0.100 -5.545 62.097 1.00 44.35 51 VAL D C 1
ATOM 5257 O O . VAL D 1 40 ? -0.756 -5.767 63.118 1.00 42.41 51 VAL D O 1
ATOM 5261 N N . THR D 1 41 ? 0.534 -4.395 61.874 1.00 47.18 52 THR D N 1
ATOM 5262 C CA . THR D 1 41 ? 0.524 -3.296 62.831 1.00 51.09 52 THR D CA 1
ATOM 5263 C C . THR D 1 41 ? 0.333 -1.981 62.085 1.00 51.21 52 THR D C 1
ATOM 5264 O O . THR D 1 41 ? 0.889 -1.795 60.999 1.00 47.06 52 THR D O 1
ATOM 5268 N N . THR D 1 42 ? -0.429 -1.065 62.680 1.00 50.94 53 THR D N 1
ATOM 5269 C CA . THR D 1 42 ? -0.648 0.253 62.099 1.00 51.22 53 THR D CA 1
ATOM 5270 C C . THR D 1 42 ? 0.442 1.224 62.540 1.00 56.40 53 THR D C 1
ATOM 5271 O O . THR D 1 42 ? 1.055 1.063 63.599 1.00 50.05 53 THR D O 1
ATOM 5275 N N . VAL D 1 43 ? 0.688 2.227 61.696 1.00 64.33 54 VAL D N 1
ATOM 5276 C CA . VAL D 1 43 ? 1.743 3.213 61.909 1.00 67.12 54 VAL D CA 1
ATOM 5277 C C . VAL D 1 43 ? 1.168 4.617 61.740 1.00 76.44 54 VAL D C 1
ATOM 5278 O O . VAL D 1 43 ? 1.627 5.574 62.371 1.00 84.98 54 VAL D O 1
ATOM 5282 N N . THR D 1 59 ? 10.593 7.446 55.374 1.00 95.72 70 THR D N 1
ATOM 5283 C CA . THR D 1 59 ? 10.165 6.095 55.023 1.00 89.53 70 THR D CA 1
ATOM 5284 C C . THR D 1 59 ? 8.769 5.822 55.578 1.00 84.41 70 THR D C 1
ATOM 5285 O O . THR D 1 59 ? 8.613 5.355 56.708 1.00 84.07 70 THR D O 1
ATOM 5289 N N . HIS D 1 60 ? 7.759 6.097 54.759 1.00 81.39 71 HIS D N 1
ATOM 5290 C CA . HIS D 1 60 ? 6.353 6.050 55.127 1.00 74.13 71 HIS D CA 1
ATOM 5291 C C . HIS D 1 60 ? 5.804 4.636 54.988 1.00 59.25 71 HIS D C 1
ATOM 5292 O O . HIS D 1 60 ? 6.400 3.788 54.317 1.00 56.99 71 HIS D O 1
ATOM 5294 N N . PRO D 1 61 ? 4.678 4.337 55.631 1.00 57.93 72 PRO D N 1
ATOM 5295 C CA . PRO D 1 61 ? 4.040 3.021 55.436 1.00 57.40 72 PRO D CA 1
ATOM 5296 C C . PRO D 1 61 ? 3.406 2.923 54.060 1.00 49.83 72 PRO D C 1
ATOM 5297 O O . PRO D 1 61 ? 3.065 3.948 53.455 1.00 50.38 72 PRO D O 1
ATOM 5301 N N . PRO D 1 62 ? 3.216 1.704 53.528 1.00 45.76 73 PRO D N 1
ATOM 5302 C CA . PRO D 1 62 ? 3.515 0.437 54.193 1.00 44.63 73 PRO D CA 1
ATOM 5303 C C . PRO D 1 62 ? 4.968 0.033 54.020 1.00 40.72 73 PRO D C 1
ATOM 5304 O O . PRO D 1 62 ? 5.608 0.499 53.080 1.00 39.91 73 PRO D O 1
ATOM 5308 N N . PHE D 1 63 ? 5.466 -0.800 54.934 1.00 47.76 74 PHE D N 1
ATOM 5309 C CA . PHE D 1 63 ? 6.761 -1.460 54.815 1.00 50.45 74 PHE D CA 1
ATOM 5310 C C . PHE D 1 63 ? 6.695 -2.734 55.643 1.00 50.34 74 PHE D C 1
ATOM 5311 O O . PHE D 1 63 ? 5.773 -2.916 56.441 1.00 56.88 74 PHE D O 1
ATOM 5319 N N . LEU D 1 64 ? 7.646 -3.646 55.429 1.00 55.53 75 LEU D N 1
ATOM 5320 C CA . LEU D 1 64 ? 7.593 -4.915 56.151 1.00 51.68 75 LEU D CA 1
ATOM 5321 C C . LEU D 1 64 ? 8.975 -5.376 56.591 1.00 51.04 75 LEU D C 1
ATOM 5322 O O . LEU D 1 64 ? 9.984 -5.120 55.927 1.00 49.42 75 LEU D O 1
ATOM 5327 N N . THR D 1 65 ? 8.996 -6.028 57.751 1.00 59.60 76 THR D N 1
ATOM 5328 C CA . THR D 1 65 ? 10.165 -6.725 58.270 1.00 63.80 76 THR D CA 1
ATOM 5329 C C . THR D 1 65 ? 10.136 -8.203 57.882 1.00 62.91 76 THR D C 1
ATOM 5330 O O . THR D 1 65 ? 9.104 -8.866 58.023 1.00 60.05 76 THR D O 1
ATOM 5334 N N . PHE D 1 66 ? 11.268 -8.716 57.399 1.00 63.92 77 PHE D N 1
ATOM 5335 C CA . PHE D 1 66 ? 11.413 -10.131 57.049 1.00 60.02 77 PHE D CA 1
ATOM 5336 C C . PHE D 1 66 ? 12.675 -10.646 57.733 1.00 59.41 77 PHE D C 1
ATOM 5337 O O . PHE D 1 66 ? 13.784 -10.375 57.266 1.00 64.57 77 PHE D O 1
ATOM 5345 N N . ASN D 1 67 ? 12.506 -11.397 58.823 1.00 61.39 78 ASN D N 1
ATOM 5346 C CA . ASN D 1 67 ? 13.624 -11.842 59.659 1.00 68.36 78 ASN D CA 1
ATOM 5347 C C . ASN D 1 67 ? 14.556 -10.677 59.981 1.00 76.91 78 ASN D C 1
ATOM 5348 O O . ASN D 1 67 ? 15.777 -10.760 59.832 1.00 81.54 78 ASN D O 1
ATOM 5353 N N . GLY D 1 68 ? 13.959 -9.558 60.396 1.00 77.99 79 GLY D N 1
ATOM 5354 C CA . GLY D 1 68 ? 14.715 -8.421 60.874 1.00 83.55 79 GLY D CA 1
ATOM 5355 C C . GLY D 1 68 ? 15.188 -7.448 59.812 1.00 86.06 79 GLY D C 1
ATOM 5356 O O . GLY D 1 68 ? 15.682 -6.370 60.167 1.00 96.10 79 GLY D O 1
ATOM 5357 N N . ASP D 1 69 ? 15.034 -7.771 58.529 1.00 80.41 80 ASP D N 1
ATOM 5358 C CA . ASP D 1 69 ? 15.480 -6.892 57.453 1.00 77.75 80 ASP D CA 1
ATOM 5359 C C . ASP D 1 69 ? 14.333 -5.992 57.019 1.00 73.05 80 ASP D C 1
ATOM 5360 O O . ASP D 1 69 ? 13.232 -6.476 56.731 1.00 71.50 80 ASP D O 1
ATOM 5365 N N . VAL D 1 70 ? 14.594 -4.689 56.957 1.00 75.16 81 VAL D N 1
ATOM 5366 C CA . VAL D 1 70 ? 13.558 -3.739 56.572 1.00 71.39 81 VAL D CA 1
ATOM 5367 C C . VAL D 1 70 ? 13.478 -3.677 55.052 1.00 73.78 81 VAL D C 1
ATOM 5368 O O . VAL D 1 70 ? 14.490 -3.494 54.366 1.00 85.76 81 VAL D O 1
ATOM 5372 N N . LYS D 1 71 ? 12.278 -3.901 54.523 1.00 65.79 82 LYS D N 1
ATOM 5373 C CA . LYS D 1 71 ? 12.008 -3.817 53.095 1.00 59.55 82 LYS D CA 1
ATOM 5374 C C . LYS D 1 71 ? 10.934 -2.770 52.843 1.00 54.80 82 LYS D C 1
ATOM 5375 O O . LYS D 1 71 ? 9.873 -2.796 53.475 1.00 46.66 82 LYS D O 1
ATOM 5381 N N . THR D 1 72 ? 11.240 -1.831 51.956 1.00 61.54 83 THR D N 1
ATOM 5382 C CA . THR D 1 72 ? 10.378 -0.737 51.537 1.00 59.18 83 THR D CA 1
ATOM 5383 C C . THR D 1 72 ? 10.114 -0.868 50.039 1.00 65.24 83 THR D C 1
ATOM 5384 O O . THR D 1 72 ? 10.718 -1.703 49.355 1.00 73.31 83 THR D O 1
ATOM 5388 N N . ASP D 1 73 ? 9.197 -0.029 49.541 1.00 56.35 84 ASP D N 1
ATOM 5389 C CA . ASP D 1 73 ? 8.757 -0.011 48.145 1.00 48.32 84 ASP D CA 1
ATOM 5390 C C . ASP D 1 73 ? 7.811 -1.175 47.870 1.00 56.36 84 ASP D C 1
ATOM 5391 O O . ASP D 1 73 ? 8.219 -2.344 47.891 1.00 47.79 84 ASP D O 1
ATOM 5396 N N . VAL D 1 74 ? 6.541 -0.852 47.607 1.00 46.41 85 VAL D N 1
ATOM 5397 C CA . VAL D 1 74 ? 5.502 -1.873 47.480 1.00 43.66 85 VAL D CA 1
ATOM 5398 C C . VAL D 1 74 ? 5.813 -2.834 46.335 1.00 42.38 85 VAL D C 1
ATOM 5399 O O . VAL D 1 74 ? 5.552 -4.041 46.426 1.00 36.75 85 VAL D O 1
ATOM 5403 N N . ASN D 1 75 ? 6.375 -2.317 45.239 1.00 46.45 86 ASN D N 1
ATOM 5404 C CA . ASN D 1 75 ? 6.615 -3.154 44.069 1.00 41.68 86 ASN D CA 1
ATOM 5405 C C . ASN D 1 75 ? 7.765 -4.127 44.298 1.00 36.41 86 ASN D C 1
ATOM 5406 O O . ASN D 1 75 ? 7.696 -5.287 43.880 1.00 39.06 86 ASN D O 1
ATOM 5411 N N . LYS D 1 76 ? 8.845 -3.671 44.932 1.00 44.97 87 LYS D N 1
ATOM 5412 C CA . LYS D 1 76 ? 9.930 -4.592 45.240 1.00 40.33 87 LYS D CA 1
ATOM 5413 C C . LYS D 1 76 ? 9.484 -5.610 46.275 1.00 47.64 87 LYS D C 1
ATOM 5414 O O . LYS D 1 76 ? 9.918 -6.768 46.237 1.00 56.90 87 LYS D O 1
ATOM 5420 N N . ILE D 1 77 ? 8.610 -5.198 47.196 1.00 43.07 88 ILE D N 1
ATOM 5421 C CA . ILE D 1 77 ? 8.092 -6.120 48.198 1.00 43.82 88 ILE D CA 1
ATOM 5422 C C . ILE D 1 77 ? 7.219 -7.189 47.551 1.00 38.66 88 ILE D C 1
ATOM 5423 O O . ILE D 1 77 ? 7.340 -8.373 47.878 1.00 47.16 88 ILE D O 1
ATOM 5428 N N . GLU D 1 78 ? 6.343 -6.806 46.615 1.00 41.57 89 GLU D N 1
ATOM 5429 C CA . GLU D 1 78 ? 5.503 -7.803 45.947 1.00 35.77 89 GLU D CA 1
ATOM 5430 C C . GLU D 1 78 ? 6.343 -8.895 45.295 1.00 36.50 89 GLU D C 1
ATOM 5431 O O . GLU D 1 78 ? 6.078 -10.089 45.473 1.00 35.25 89 GLU D O 1
ATOM 5437 N N . GLU D 1 79 ? 7.354 -8.507 44.517 1.00 43.37 90 GLU D N 1
ATOM 5438 C CA . GLU D 1 79 ? 8.190 -9.514 43.876 1.00 47.80 90 GLU D CA 1
ATOM 5439 C C . GLU D 1 79 ? 8.950 -10.352 44.900 1.00 41.77 90 GLU D C 1
ATOM 5440 O O . GLU D 1 79 ? 9.083 -11.568 44.733 1.00 40.53 90 GLU D O 1
ATOM 5446 N N . PHE D 1 80 ? 9.431 -9.729 45.977 1.00 38.15 91 PHE D N 1
ATOM 5447 C CA . PHE D 1 80 ? 10.178 -10.479 46.979 1.00 46.40 91 PHE D CA 1
ATOM 5448 C C . PHE D 1 80 ? 9.313 -11.577 47.583 1.00 50.65 91 PHE D C 1
ATOM 5449 O O . PHE D 1 80 ? 9.755 -12.722 47.737 1.00 47.16 91 PHE D O 1
ATOM 5457 N N . LEU D 1 81 ? 8.076 -11.241 47.943 1.00 42.84 92 LEU D N 1
ATOM 5458 C CA . LEU D 1 81 ? 7.199 -12.231 48.554 1.00 42.78 92 LEU D CA 1
ATOM 5459 C C . LEU D 1 81 ? 6.816 -13.326 47.564 1.00 44.76 92 LEU D C 1
ATOM 5460 O O . LEU D 1 81 ? 6.758 -14.508 47.931 1.00 39.11 92 LEU D O 1
ATOM 5465 N N . GLU D 1 82 ? 6.570 -12.966 46.300 1.00 37.69 93 GLU D N 1
ATOM 5466 C CA . GLU D 1 82 ? 6.123 -13.983 45.354 1.00 39.51 93 GLU D CA 1
ATOM 5467 C C . GLU D 1 82 ? 7.223 -14.995 45.056 1.00 42.58 93 GLU D C 1
ATOM 5468 O O . GLU D 1 82 ? 6.931 -16.185 44.909 1.00 50.60 93 GLU D O 1
ATOM 5474 N N . GLU D 1 83 ? 8.487 -14.565 45.031 1.00 39.73 94 GLU D N 1
ATOM 5475 C CA . GLU D 1 83 ? 9.586 -15.474 44.740 1.00 42.68 94 GLU D CA 1
ATOM 5476 C C . GLU D 1 83 ? 10.222 -16.080 45.989 1.00 51.99 94 GLU D C 1
ATOM 5477 O O . GLU D 1 83 ? 11.029 -17.008 45.864 1.00 47.09 94 GLU D O 1
ATOM 5483 N N . THR D 1 84 ? 9.875 -15.605 47.182 1.00 44.58 95 THR D N 1
ATOM 5484 C CA . THR D 1 84 ? 10.379 -16.201 48.416 1.00 52.11 95 THR D CA 1
ATOM 5485 C C . THR D 1 84 ? 9.371 -17.144 49.061 1.00 58.24 95 THR D C 1
ATOM 5486 O O . THR D 1 84 ? 9.766 -18.186 49.597 1.00 65.23 95 THR D O 1
ATOM 5490 N N . LEU D 1 85 ? 8.080 -16.792 49.051 1.00 53.01 96 LEU D N 1
ATOM 5491 C CA . LEU D 1 85 ? 7.024 -17.681 49.541 1.00 48.24 96 LEU D CA 1
ATOM 5492 C C . LEU D 1 85 ? 6.508 -18.490 48.360 1.00 50.28 96 LEU D C 1
ATOM 5493 O O . LEU D 1 85 ? 5.521 -18.132 47.717 1.00 57.37 96 LEU D O 1
ATOM 5498 N N . THR D 1 86 ? 7.187 -19.594 48.077 1.00 55.90 97 THR D N 1
ATOM 5499 C CA . THR D 1 86 ? 7.002 -20.405 46.883 1.00 53.70 97 THR D CA 1
ATOM 5500 C C . THR D 1 86 ? 6.317 -21.732 47.184 1.00 61.48 97 THR D C 1
ATOM 5501 O O . THR D 1 86 ? 6.262 -22.172 48.338 1.00 67.17 97 THR D O 1
ATOM 5505 N N . PRO D 1 87 ? 5.780 -22.399 46.161 1.00 56.65 98 PRO D N 1
ATOM 5506 C CA . PRO D 1 87 ? 5.404 -23.807 46.315 1.00 57.73 98 PRO D CA 1
ATOM 5507 C C . PRO D 1 87 ? 6.614 -24.628 46.741 1.00 64.36 98 PRO D C 1
ATOM 5508 O O . PRO D 1 87 ? 7.763 -24.246 46.504 1.00 61.90 98 PRO D O 1
ATOM 5512 N N . GLU D 1 88 ? 6.358 -25.782 47.360 1.00 59.17 99 GLU D N 1
ATOM 5513 C CA . GLU D 1 88 ? 5.027 -26.368 47.512 1.00 56.89 99 GLU D CA 1
ATOM 5514 C C . GLU D 1 88 ? 4.206 -25.886 48.710 1.00 58.87 99 GLU D C 1
ATOM 5515 O O . GLU D 1 88 ? 2.999 -26.120 48.757 1.00 63.14 99 GLU D O 1
ATOM 5521 N N . LYS D 1 89 ? 4.844 -25.218 49.674 1.00 59.52 100 LYS D N 1
ATOM 5522 C CA . LYS D 1 89 ? 4.107 -24.787 50.860 1.00 62.17 100 LYS D CA 1
ATOM 5523 C C . LYS D 1 89 ? 3.178 -23.614 50.560 1.00 62.48 100 LYS D C 1
ATOM 5524 O O . LYS D 1 89 ? 2.072 -23.541 51.109 1.00 68.99 100 LYS D O 1
ATOM 5530 N N . TYR D 1 90 ? 3.587 -22.702 49.676 1.00 58.24 101 TYR D N 1
ATOM 5531 C CA . TYR D 1 90 ? 2.777 -21.512 49.446 1.00 55.16 101 TYR D CA 1
ATOM 5532 C C . TYR D 1 90 ? 2.272 -21.432 48.012 1.00 51.59 101 TYR D C 1
ATOM 5533 O O . TYR D 1 90 ? 2.993 -21.785 47.076 1.00 62.26 101 TYR D O 1
ATOM 5542 N N . PRO D 1 91 ? 1.046 -20.957 47.812 1.00 47.46 102 PRO D N 1
ATOM 5543 C CA . PRO D 1 91 ? 0.519 -20.831 46.451 1.00 44.21 102 PRO D CA 1
ATOM 5544 C C . PRO D 1 91 ? 1.234 -19.735 45.675 1.00 41.51 102 PRO D C 1
ATOM 5545 O O . PRO D 1 91 ? 1.592 -18.688 46.220 1.00 41.88 102 PRO D O 1
ATOM 5549 N N . LYS D 1 92 ? 1.466 -19.997 44.394 1.00 44.23 103 LYS D N 1
ATOM 5550 C CA . LYS D 1 92 ? 1.922 -18.947 43.493 1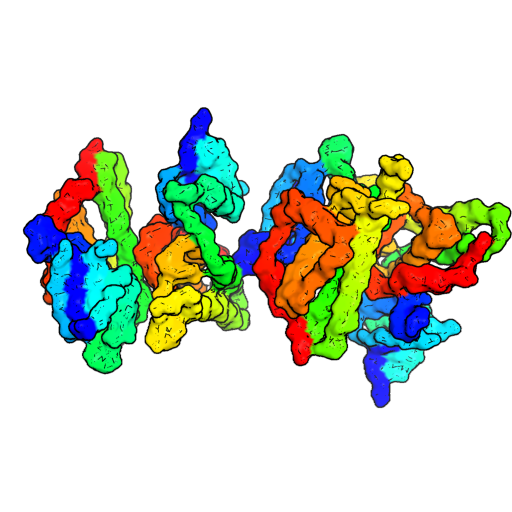.00 44.83 103 LYS D CA 1
ATOM 5551 C C . LYS D 1 92 ? 0.757 -18.002 43.211 1.00 41.73 103 LYS D C 1
ATOM 5552 O O . LYS D 1 92 ? -0.350 -18.443 42.887 1.00 44.97 103 LYS D O 1
ATOM 5554 N N . LEU D 1 93 ? 0.992 -16.698 43.346 1.00 40.37 104 LEU D N 1
ATOM 5555 C CA . LEU D 1 93 ? -0.098 -15.747 43.214 1.00 41.24 104 LEU D CA 1
ATOM 5556 C C . LEU D 1 93 ? -0.059 -14.929 41.929 1.00 42.45 104 LEU D C 1
ATOM 5557 O O . LEU D 1 93 ? -1.030 -14.220 41.645 1.00 39.83 104 LEU D O 1
ATOM 5562 N N . ALA D 1 94 ? 1.027 -14.993 41.156 1.00 39.64 105 ALA D N 1
ATOM 5563 C CA . ALA D 1 94 ? 1.101 -14.225 39.919 1.00 42.90 105 ALA D CA 1
ATOM 5564 C C . ALA D 1 94 ? 0.003 -14.646 38.946 1.00 36.63 105 ALA D C 1
ATOM 5565 O O . ALA D 1 94 ? -0.284 -15.833 38.780 1.00 38.36 105 ALA D O 1
ATOM 5567 N N . ALA D 1 95 ? -0.595 -13.661 38.279 1.00 35.69 106 ALA D N 1
ATOM 5568 C CA . ALA D 1 95 ? -1.610 -13.944 37.270 1.00 43.04 106 ALA D CA 1
ATOM 5569 C C . ALA D 1 95 ? -1.012 -14.703 36.091 1.00 38.53 106 ALA D C 1
ATOM 5570 O O . ALA D 1 95 ? 0.165 -14.551 35.757 1.00 44.72 106 ALA D O 1
ATOM 5572 N N . LYS D 1 96 ? -1.846 -15.519 35.444 1.00 42.87 107 LYS D N 1
ATOM 5573 C CA . LYS D 1 96 ? -1.404 -16.312 34.301 1.00 52.65 107 LYS D CA 1
ATOM 5574 C C . LYS D 1 96 ? -1.471 -15.547 32.987 1.00 54.08 107 LYS D C 1
ATOM 5575 O O . LYS D 1 96 ? -0.663 -15.805 32.089 1.00 51.78 107 LYS D O 1
ATOM 5577 N N . HIS D 1 97 ? -2.416 -14.625 32.847 1.00 50.52 108 HIS D N 1
ATOM 5578 C CA . HIS D 1 97 ? -2.579 -13.851 31.625 1.00 48.79 108 HIS D CA 1
ATOM 5579 C C . HIS D 1 97 ? -2.026 -12.448 31.833 1.00 45.11 108 HIS D C 1
ATOM 5580 O O . HIS D 1 97 ? -2.411 -11.761 32.784 1.00 39.43 108 HIS D O 1
ATOM 5587 N N . ARG D 1 98 ? -1.114 -12.035 30.944 1.00 49.55 109 ARG D N 1
ATOM 5588 C CA . ARG D 1 98 ? -0.426 -10.759 31.116 1.00 51.48 109 ARG D CA 1
ATOM 5589 C C . ARG D 1 98 ? -1.411 -9.600 31.167 1.00 50.01 109 ARG D C 1
ATOM 5590 O O . ARG D 1 98 ? -1.209 -8.642 31.920 1.00 47.79 109 ARG D O 1
ATOM 5598 N N . GLU D 1 99 ? -2.485 -9.676 30.373 1.00 46.50 110 GLU D N 1
ATOM 5599 C CA . GLU D 1 99 ? -3.480 -8.608 30.340 1.00 38.18 110 GLU D CA 1
ATOM 5600 C C . GLU D 1 99 ? -4.111 -8.378 31.706 1.00 40.69 110 GLU D C 1
ATOM 5601 O O . GLU D 1 99 ? -4.582 -7.272 31.992 1.00 35.82 110 GLU D O 1
ATOM 5607 N N . SER D 1 100 ? -4.141 -9.405 32.560 1.00 36.36 111 SER D N 1
ATOM 5608 C CA . SER D 1 100 ? -4.679 -9.220 33.900 1.00 42.58 111 SER D CA 1
ATOM 5609 C C . SER D 1 100 ? -3.889 -8.198 34.703 1.00 44.01 111 SER D C 1
ATOM 5610 O O . SER D 1 100 ? -4.450 -7.587 35.617 1.00 46.12 111 SER D O 1
ATOM 5613 N N . ASN D 1 101 ? -2.604 -8.001 34.387 1.00 39.10 112 ASN D N 1
ATOM 5614 C CA . ASN D 1 101 ? -1.739 -7.097 35.141 1.00 33.63 112 ASN D CA 1
ATOM 5615 C C . ASN D 1 101 ? -1.868 -5.638 34.722 1.00 39.35 112 ASN D C 1
ATOM 5616 O O . ASN D 1 101 ? -1.287 -4.773 35.391 1.00 36.66 112 ASN D O 1
ATOM 5621 N N . THR D 1 102 ? -2.584 -5.329 33.643 1.00 33.60 113 THR D N 1
ATOM 5622 C CA . THR D 1 102 ? -2.789 -3.939 33.265 1.00 41.59 113 THR D CA 1
ATOM 5623 C C . THR D 1 102 ? -4.247 -3.508 33.197 1.00 40.16 113 THR D C 1
ATOM 5624 O O . THR D 1 102 ? -4.502 -2.312 33.028 1.00 43.11 113 THR D O 1
ATOM 5628 N N . ALA D 1 103 ? -5.203 -4.429 33.302 1.00 35.62 114 ALA D N 1
ATOM 5629 C CA . ALA D 1 103 ? -6.605 -4.065 33.128 1.00 42.83 114 ALA D CA 1
ATOM 5630 C C . ALA D 1 103 ? -7.056 -3.053 34.177 1.00 51.35 114 ALA D C 1
ATOM 5631 O O . ALA D 1 103 ? -6.908 -3.272 35.380 1.00 43.16 114 ALA D O 1
ATOM 5633 N N . GLY D 1 104 ? -7.668 -1.965 33.725 1.00 53.46 115 GLY D N 1
ATOM 5634 C CA . GLY D 1 104 ? -8.116 -0.973 34.677 1.00 37.62 115 GLY D CA 1
ATOM 5635 C C . GLY D 1 104 ? -7.016 -0.194 35.353 1.00 39.19 115 GLY D C 1
ATOM 5636 O O . GLY D 1 104 ? -7.280 0.479 36.353 1.00 44.40 115 GLY D O 1
ATOM 5637 N N . ILE D 1 105 ? -5.789 -0.245 34.831 1.00 43.39 116 ILE D N 1
ATOM 5638 C CA . ILE D 1 105 ? -4.654 0.354 35.533 1.00 46.56 116 ILE D CA 1
ATOM 5639 C C . ILE D 1 105 ? -4.788 1.872 35.604 1.00 41.76 116 ILE D C 1
ATOM 5640 O O . ILE D 1 105 ? -4.237 2.505 36.514 1.00 39.17 116 ILE D O 1
ATOM 5645 N N . ASP D 1 106 ? -5.495 2.481 34.647 1.00 38.16 117 ASP D N 1
ATOM 5646 C CA . ASP D 1 106 ? -5.630 3.930 34.555 1.00 49.85 117 ASP D CA 1
ATOM 5647 C C . ASP D 1 106 ? -6.832 4.484 35.309 1.00 45.90 117 ASP D C 1
ATOM 5648 O O . ASP D 1 106 ? -6.994 5.708 35.362 1.00 52.55 117 ASP D O 1
ATOM 5653 N N . ILE D 1 107 ? -7.661 3.627 35.906 1.00 40.57 118 ILE D N 1
ATOM 5654 C CA . ILE D 1 107 ? -8.870 4.096 36.582 1.00 39.23 118 ILE D CA 1
ATOM 5655 C C . ILE D 1 107 ? -8.526 5.043 37.732 1.00 39.94 118 ILE D C 1
ATOM 5656 O O . ILE D 1 107 ? -9.153 6.097 37.896 1.00 50.49 118 ILE D O 1
ATOM 5661 N N . PHE D 1 108 ? -7.541 4.681 38.557 1.00 44.03 119 PHE D N 1
ATOM 5662 C CA . PHE D 1 108 ? -7.311 5.454 39.777 1.00 48.30 119 PHE D CA 1
ATOM 5663 C C . PHE D 1 108 ? -6.876 6.884 39.478 1.00 44.12 119 PHE D C 1
ATOM 5664 O O . PHE D 1 108 ? -7.302 7.824 40.161 1.00 50.15 119 PHE D O 1
ATOM 5672 N N . SER D 1 109 ? -6.046 7.074 38.457 1.00 38.36 120 SER D N 1
ATOM 5673 C CA . SER D 1 109 ? -5.592 8.422 38.139 1.00 52.63 120 SER D CA 1
ATOM 5674 C C . SER D 1 109 ? -6.674 9.233 37.437 1.00 53.07 120 SER D C 1
ATOM 5675 O O . SER D 1 109 ? -6.744 10.452 37.626 1.00 56.40 120 SER D O 1
ATOM 5678 N N . LYS D 1 110 ? -7.500 8.592 36.603 1.00 49.96 121 LYS D N 1
ATOM 5679 C CA . LYS D 1 110 ? -8.642 9.297 36.032 1.00 52.52 121 LYS D CA 1
ATOM 5680 C C . LYS D 1 110 ? -9.653 9.674 37.111 1.00 62.59 121 LYS D C 1
ATOM 5681 O O . LYS D 1 110 ? -10.311 10.715 37.007 1.00 70.71 121 LYS D O 1
ATOM 5687 N N . PHE D 1 111 ? -9.778 8.849 38.155 1.00 61.42 122 PHE D N 1
ATOM 5688 C CA . PHE D 1 111 ? -10.635 9.183 39.288 1.00 55.01 122 PHE D CA 1
ATOM 5689 C C . PHE D 1 111 ? -10.059 10.340 40.101 1.00 56.72 122 PHE D C 1
ATOM 5690 O O . PHE D 1 111 ? -10.797 11.246 40.508 1.00 51.88 122 PHE D O 1
ATOM 5698 N N . SER D 1 112 ? -8.744 10.318 40.353 1.00 54.49 123 SER D N 1
ATOM 5699 C CA . SER D 1 112 ? -8.096 11.388 41.114 1.00 58.84 123 SER D CA 1
ATOM 5700 C C . SER D 1 112 ? -8.286 12.747 40.449 1.00 55.37 123 SER D C 1
ATOM 5701 O O . SER D 1 112 ? -8.544 13.750 41.126 1.00 48.87 123 SER D O 1
ATOM 5704 N N . ALA D 1 113 ? -8.130 12.808 39.127 1.00 54.63 124 ALA D N 1
ATOM 5705 C CA . ALA D 1 113 ? -8.358 14.061 38.418 1.00 58.00 124 ALA D CA 1
ATOM 5706 C C . ALA D 1 113 ? -9.821 14.479 38.500 1.00 51.71 124 ALA D C 1
ATOM 5707 O O . ALA D 1 113 ? -10.130 15.674 38.581 1.00 55.39 124 ALA D O 1
ATOM 5709 N N . TYR D 1 114 ? -10.729 13.504 38.481 1.00 51.79 125 TYR D N 1
ATOM 5710 C CA . TYR D 1 114 ? -12.161 13.787 38.517 1.00 59.33 125 TYR D CA 1
ATOM 5711 C C . TYR D 1 114 ? -12.573 14.452 39.831 1.00 66.22 125 TYR D C 1
ATOM 5712 O O . TYR D 1 114 ? -13.322 15.437 39.832 1.00 61.98 125 TYR D O 1
ATOM 5721 N N . ILE D 1 115 ? -12.104 13.925 40.966 1.00 62.19 126 ILE D N 1
ATOM 5722 C CA . ILE D 1 115 ? -12.531 14.480 42.249 1.00 60.67 126 ILE D CA 1
ATOM 5723 C C . ILE D 1 115 ? -11.708 15.692 42.686 1.00 57.32 126 ILE D C 1
ATOM 5724 O O . ILE D 1 115 ? -12.153 16.448 43.559 1.00 52.88 126 ILE D O 1
ATOM 5729 N N . LYS D 1 116 ? -10.524 15.912 42.115 1.00 55.75 127 LYS D N 1
ATOM 5730 C CA . LYS D 1 116 ? -9.689 17.022 42.556 1.00 57.77 127 LYS D CA 1
ATOM 5731 C C . LYS D 1 116 ? -9.937 18.312 41.788 1.00 66.84 127 LYS D C 1
ATOM 5732 O O . LYS D 1 116 ? -9.533 19.382 42.257 1.00 68.78 127 LYS D O 1
ATOM 5734 N N . ASN D 1 117 ? -10.595 18.243 40.634 1.00 68.55 128 ASN D N 1
ATOM 5735 C CA . ASN D 1 117 ? -10.879 19.441 39.856 1.00 67.47 128 ASN D CA 1
ATOM 5736 C C . ASN D 1 117 ? -11.851 20.350 40.607 1.00 73.46 128 ASN D C 1
ATOM 5737 O O . ASN D 1 117 ? -12.831 19.887 41.201 1.00 69.02 128 ASN D O 1
ATOM 5742 N N . THR D 1 118 ? -11.569 21.658 40.587 1.00 75.72 129 THR D N 1
ATOM 5743 C CA . THR D 1 118 ? -12.430 22.648 41.223 1.00 75.02 129 THR D CA 1
ATOM 5744 C C . THR D 1 118 ? -13.300 23.414 40.238 1.00 84.32 129 THR D C 1
ATOM 5745 O O . THR D 1 118 ? -14.273 24.049 40.662 1.00 89.86 129 THR D O 1
ATOM 5749 N N . LYS D 1 119 ? -12.976 23.375 38.949 1.00 84.88 130 LYS D N 1
ATOM 5750 C CA . LYS D 1 119 ? -13.702 24.141 37.945 1.00 93.58 130 LYS D CA 1
ATOM 5751 C C . LYS D 1 119 ? -14.888 23.319 37.459 1.00 97.70 130 LYS D C 1
ATOM 5752 O O . LYS D 1 119 ? -14.708 22.222 36.920 1.00 99.33 130 LYS D O 1
ATOM 5754 N N . GLN D 1 120 ? -16.099 23.849 37.661 1.00 102.80 131 GLN D N 1
ATOM 5755 C CA . GLN D 1 120 ? -17.305 23.156 37.215 1.00 99.00 131 GLN D CA 1
ATOM 5756 C C . GLN D 1 120 ? -17.295 22.902 35.712 1.00 98.02 131 GLN D C 1
ATOM 5757 O O . GLN D 1 120 ? -17.947 21.965 35.237 1.00 92.57 131 GLN D O 1
ATOM 5759 N N . GLN D 1 121 ? -16.569 23.725 34.952 1.00 102.75 132 GLN D N 1
ATOM 5760 C CA . GLN D 1 121 ? -16.538 23.588 33.497 1.00 106.06 132 GLN D CA 1
ATOM 5761 C C . GLN D 1 121 ? -16.040 22.210 33.066 1.00 100.03 132 GLN D C 1
ATOM 5762 O O . GLN D 1 121 ? -16.636 21.567 32.193 1.00 98.98 132 GLN D O 1
ATOM 5764 N N . ASN D 1 122 ? -14.948 21.739 33.663 1.00 99.35 133 ASN D N 1
ATOM 5765 C CA . ASN D 1 122 ? -14.288 20.521 33.208 1.00 92.62 133 ASN D CA 1
ATOM 5766 C C . ASN D 1 122 ? -14.837 19.246 33.837 1.00 84.02 133 ASN D C 1
ATOM 5767 O O . ASN D 1 122 ? -14.304 18.168 33.558 1.00 79.67 133 ASN D O 1
ATOM 5772 N N . ASN D 1 123 ? -15.881 19.333 34.665 1.00 89.47 134 ASN D N 1
ATOM 5773 C CA . ASN D 1 123 ? -16.336 18.159 35.409 1.00 85.15 134 ASN D CA 1
ATOM 5774 C C . ASN D 1 123 ? -16.901 17.085 34.483 1.00 85.12 134 ASN D C 1
ATOM 5775 O O . ASN D 1 123 ? -16.627 15.894 34.671 1.00 82.12 134 ASN D O 1
ATOM 5780 N N . ALA D 1 124 ? -17.704 17.483 33.495 1.00 90.59 135 ALA D N 1
ATOM 5781 C CA . ALA D 1 124 ? -18.355 16.509 32.622 1.00 90.43 135 ALA D CA 1
ATOM 5782 C C . ALA D 1 124 ? -17.336 15.670 31.857 1.00 89.57 135 ALA D C 1
ATOM 5783 O O . ALA D 1 124 ? -17.464 14.443 31.776 1.00 86.03 135 ALA D O 1
ATOM 5785 N N . ALA D 1 125 ? -16.322 16.317 31.274 1.00 93.55 136 ALA D N 1
ATOM 5786 C CA . ALA D 1 125 ? -15.308 15.582 30.520 1.00 85.74 136 ALA D CA 1
ATOM 5787 C C . ALA D 1 125 ? -14.535 14.623 31.417 1.00 80.05 136 ALA D C 1
ATOM 5788 O O . ALA D 1 125 ? -14.218 13.497 31.014 1.00 81.16 136 ALA D O 1
ATOM 5790 N N . LEU D 1 126 ? -14.231 15.049 32.643 1.00 75.07 137 LEU D N 1
ATOM 5791 C CA . LEU D 1 126 ? -13.499 14.191 33.567 1.00 66.56 137 LEU D CA 1
ATOM 5792 C C . LEU D 1 126 ? -14.338 12.988 33.985 1.00 67.52 137 LEU D C 1
ATOM 5793 O O . LEU D 1 126 ? -13.808 11.884 34.157 1.00 66.48 137 LEU D O 1
ATOM 5798 N N . GLU D 1 127 ? -15.644 13.187 34.175 1.00 66.48 138 GLU D N 1
ATOM 5799 C CA . GLU D 1 127 ? -16.523 12.064 34.481 1.00 65.55 138 GLU D CA 1
ATOM 5800 C C . GLU D 1 127 ? -16.523 11.036 33.357 1.00 70.88 138 GLU D C 1
ATOM 5801 O O . GLU D 1 127 ? -16.455 9.828 33.612 1.00 73.38 138 GLU D O 1
ATOM 5807 N N . ARG D 1 128 ? -16.587 11.497 32.104 1.00 70.94 139 ARG D N 1
ATOM 5808 C CA . ARG D 1 128 ? -16.593 10.569 30.976 1.00 74.90 139 ARG D CA 1
ATOM 5809 C C . ARG D 1 128 ? -15.301 9.764 30.918 1.00 80.87 139 ARG D C 1
ATOM 5810 O O . ARG D 1 128 ? -15.314 8.577 30.564 1.00 81.45 139 ARG D O 1
ATOM 5812 N N . GLY D 1 129 ? -14.175 10.391 31.261 1.00 76.97 140 GLY D N 1
ATOM 5813 C CA . GLY D 1 129 ? -12.917 9.666 31.289 1.00 69.28 140 GLY D CA 1
ATOM 5814 C C . GLY D 1 129 ? -12.899 8.546 32.310 1.00 62.78 140 GLY D C 1
ATOM 5815 O O . GLY D 1 129 ? -12.386 7.457 32.039 1.00 60.83 140 GLY D O 1
ATOM 5816 N N . LEU D 1 130 ? -13.457 8.794 33.499 1.00 59.18 141 LEU D N 1
ATOM 5817 C CA . LEU D 1 130 ? -13.515 7.752 34.517 1.00 57.74 141 LEU D CA 1
ATOM 5818 C C . LEU D 1 130 ? -14.375 6.581 34.060 1.00 65.08 141 LEU D C 1
ATOM 5819 O O . LEU D 1 130 ? -13.983 5.415 34.197 1.00 65.37 141 LEU D O 1
ATOM 5824 N N . THR D 1 131 ? -15.549 6.876 33.499 1.00 66.28 142 THR D N 1
ATOM 5825 C CA . THR D 1 131 ? -16.447 5.814 33.064 1.00 63.44 142 THR D CA 1
ATOM 5826 C C . THR D 1 131 ? -15.849 5.042 31.894 1.00 66.33 142 THR D C 1
ATOM 5827 O O . THR D 1 131 ? -15.971 3.813 31.826 1.00 68.35 142 THR D O 1
ATOM 5831 N N . LYS D 1 132 ? -15.171 5.743 30.980 1.00 64.77 143 LYS D N 1
ATOM 5832 C CA . LYS D 1 132 ? -14.516 5.061 29.868 1.00 67.42 143 LYS D CA 1
ATOM 5833 C C . LYS D 1 132 ? -13.467 4.079 30.374 1.00 63.84 143 LYS D C 1
ATOM 5834 O O . LYS D 1 132 ? -13.378 2.948 29.883 1.00 64.65 143 LYS D O 1
ATOM 5836 N N . ALA D 1 133 ? -12.668 4.490 31.362 1.00 58.59 144 ALA D N 1
ATOM 5837 C CA . ALA D 1 133 ? -11.679 3.579 31.926 1.00 57.06 144 ALA D CA 1
ATOM 5838 C C . ALA D 1 133 ? -12.357 2.412 32.635 1.00 56.07 144 ALA D C 1
ATOM 5839 O O . ALA D 1 133 ? -11.927 1.259 32.497 1.00 43.65 144 ALA D O 1
ATOM 5841 N N . LEU D 1 134 ? -13.430 2.693 33.382 1.00 51.19 145 LEU D N 1
ATOM 5842 C CA . LEU D 1 134 ? -14.183 1.626 34.036 1.00 48.60 145 LEU D CA 1
ATOM 5843 C C . LEU D 1 134 ? -14.764 0.661 33.012 1.00 57.44 145 LEU D C 1
ATOM 5844 O O . LEU D 1 134 ? -14.814 -0.552 33.249 1.00 57.93 145 LEU D O 1
ATOM 5849 N N . LYS D 1 135 ? -15.211 1.181 31.865 1.00 57.22 146 LYS D N 1
ATOM 5850 C CA . LYS D 1 135 ? -15.800 0.321 30.848 1.00 56.79 146 LYS D CA 1
ATOM 5851 C C . LYS D 1 135 ? -14.770 -0.634 30.252 1.00 61.30 146 LYS D C 1
ATOM 5852 O O . LYS D 1 135 ? -15.085 -1.800 29.984 1.00 67.89 146 LYS D O 1
ATOM 5854 N N . LYS D 1 136 ? -13.537 -0.165 30.032 1.00 55.91 147 LYS D N 1
ATOM 5855 C CA . LYS D 1 136 ? -12.508 -1.049 29.489 1.00 56.16 147 LYS D CA 1
ATOM 5856 C C . LYS D 1 136 ? -12.246 -2.223 30.427 1.00 59.41 147 LYS D C 1
ATOM 5857 O O . LYS D 1 136 ? -12.015 -3.352 29.976 1.00 61.57 147 LYS D O 1
ATOM 5859 N N . LEU D 1 137 ? -12.295 -1.979 31.739 1.00 55.11 148 LEU D N 1
ATOM 5860 C CA . LEU D 1 137 ? -12.160 -3.076 32.690 1.00 43.64 148 LEU D CA 1
ATOM 5861 C C . LEU D 1 137 ? -13.379 -3.988 32.629 1.00 49.71 148 LEU D C 1
ATOM 5862 O O . LEU D 1 137 ? -13.247 -5.219 32.646 1.00 49.35 148 LEU D O 1
ATOM 5867 N N . ASP D 1 138 ? -14.575 -3.399 32.557 1.00 55.40 149 ASP D N 1
ATOM 5868 C CA . ASP D 1 138 ? -15.786 -4.195 32.380 1.00 54.76 149 ASP D CA 1
ATOM 5869 C C . ASP D 1 138 ? -15.690 -5.083 31.143 1.00 55.64 149 ASP D C 1
ATOM 5870 O O . ASP D 1 138 ? -16.106 -6.248 31.174 1.00 57.60 149 ASP D O 1
ATOM 5875 N N . ASP D 1 139 ? -15.145 -4.552 30.043 1.00 59.12 150 ASP D N 1
ATOM 5876 C CA . ASP D 1 139 ? -15.020 -5.347 28.823 1.00 64.81 150 ASP D CA 1
ATOM 5877 C C . ASP D 1 139 ? -14.090 -6.533 29.032 1.00 59.09 150 ASP D C 1
ATOM 5878 O O . ASP D 1 139 ? -14.327 -7.623 28.498 1.00 64.04 150 ASP D O 1
ATOM 5883 N N . TYR D 1 140 ? -13.025 -6.337 29.807 1.00 54.15 151 TYR D N 1
ATOM 5884 C CA . TYR D 1 140 ? -12.092 -7.424 30.068 1.00 56.98 151 TYR D CA 1
ATOM 5885 C C . TYR D 1 140 ? -12.722 -8.498 30.944 1.00 56.34 151 TYR D C 1
ATOM 5886 O O . TYR D 1 140 ? -12.570 -9.695 30.672 1.00 55.95 151 TYR D O 1
ATOM 5895 N N . LEU D 1 141 ? -13.447 -8.089 31.991 1.00 58.44 152 LEU D N 1
ATOM 5896 C CA . LEU D 1 141 ? -14.071 -9.048 32.895 1.00 52.56 152 LEU D CA 1
ATOM 5897 C C . LEU D 1 141 ? -15.162 -9.860 32.214 1.00 61.13 152 LEU D C 1
ATOM 5898 O O . LEU D 1 141 ? -15.487 -10.953 32.690 1.00 67.68 152 LEU D O 1
ATOM 5903 N N . ASN D 1 142 ? -15.736 -9.350 31.124 1.00 60.50 153 ASN D N 1
ATOM 5904 C CA . ASN D 1 142 ? -16.755 -10.065 30.368 1.00 77.19 153 ASN D CA 1
ATOM 5905 C C . ASN D 1 142 ? -16.180 -10.937 29.258 1.00 80.22 153 ASN D C 1
ATOM 5906 O O . ASN D 1 142 ? -16.902 -11.785 28.724 1.00 84.80 153 ASN D O 1
ATOM 5911 N N . THR D 1 143 ? -14.907 -10.761 28.906 1.00 67.48 154 THR D N 1
ATOM 5912 C CA . THR D 1 143 ? -14.306 -11.497 27.796 1.00 70.68 154 THR D CA 1
ATOM 5913 C C . THR D 1 143 ? -13.776 -12.842 28.280 1.00 70.80 154 THR D C 1
ATOM 5914 O O . THR D 1 143 ? -12.981 -12.879 29.229 1.00 72.55 154 THR D O 1
ATOM 5918 N N . PRO D 1 144 ? -14.202 -13.948 27.668 1.00 69.21 155 PRO D N 1
ATOM 5919 C CA . PRO D 1 144 ? -13.806 -15.274 28.163 1.00 66.42 155 PRO D CA 1
ATOM 5920 C C . PRO D 1 144 ? -12.310 -15.523 28.046 1.00 69.14 155 PRO D C 1
ATOM 5921 O O . PRO D 1 144 ? -11.689 -15.238 27.020 1.00 75.33 155 PRO D O 1
ATOM 5925 N N . LEU D 1 145 ? -11.736 -16.075 29.115 1.00 72.08 156 LEU D N 1
ATOM 5926 C CA . LEU D 1 145 ? -10.377 -16.577 29.076 1.00 64.23 156 LEU D CA 1
ATOM 5927 C C . LEU D 1 145 ? -10.378 -17.892 28.301 1.00 76.83 156 LEU D C 1
ATOM 5928 O O . LEU D 1 145 ? -11.439 -18.454 28.021 1.00 87.58 156 LEU D O 1
ATOM 5930 N N . PRO D 1 146 ? -9.200 -18.416 27.934 1.00 79.24 157 PRO D N 1
ATOM 5931 C CA . PRO D 1 146 ? -9.166 -19.710 27.232 1.00 81.58 157 PRO D CA 1
ATOM 5932 C C . PRO D 1 146 ? -9.606 -20.887 28.091 1.00 89.66 157 PRO D C 1
ATOM 5933 O O . PRO D 1 146 ? -8.803 -21.784 28.369 1.00 95.45 157 PRO D O 1
ATOM 5937 N N . GLU D 1 147 ? -10.871 -20.909 28.506 1.00 91.95 158 GLU D N 1
ATOM 5938 C CA . GLU D 1 147 ? -11.431 -22.020 29.267 1.00 89.63 158 GLU D CA 1
ATOM 5939 C C . GLU D 1 147 ? -12.751 -22.441 28.637 1.00 95.47 158 GLU D C 1
ATOM 5940 O O . GLU D 1 147 ? -13.688 -21.638 28.548 1.00 93.22 158 GLU D O 1
ATOM 5942 N N . GLU D 1 148 ? -12.822 -23.698 28.207 1.00 97.14 159 GLU D N 1
ATOM 5943 C CA . GLU D 1 148 ? -14.032 -24.253 27.614 1.00 94.73 159 GLU D CA 1
ATOM 5944 C C . GLU D 1 148 ? -14.026 -25.771 27.730 1.00 102.50 159 GLU D C 1
ATOM 5945 O O . GLU D 1 148 ? -12.978 -26.377 27.942 1.00 105.97 159 GLU D O 1
ATOM 5947 N N . SER D 1 160 ? -18.392 -14.538 29.831 1.00 67.23 171 SER D N 1
ATOM 5948 C CA . SER D 1 160 ? -17.462 -14.926 30.891 1.00 72.48 171 SER D CA 1
ATOM 5949 C C . SER D 1 160 ? -18.156 -14.997 32.247 1.00 71.69 171 SER D C 1
ATOM 5950 O O . SER D 1 160 ? -18.870 -14.076 32.640 1.00 71.43 171 SER D O 1
ATOM 5952 N N . ARG D 1 161 ? -17.934 -16.103 32.959 1.00 70.64 172 ARG D N 1
ATOM 5953 C CA . ARG D 1 161 ? -18.506 -16.319 34.281 1.00 66.09 172 ARG D CA 1
ATOM 5954 C C . ARG D 1 161 ? -17.440 -16.456 35.362 1.00 64.81 172 ARG D C 1
ATOM 5955 O O . ARG D 1 161 ? -17.762 -16.863 36.483 1.00 71.28 172 ARG D O 1
ATOM 5957 N N . ARG D 1 162 ? -16.182 -16.146 35.058 1.00 62.79 173 ARG D N 1
ATOM 5958 C CA . ARG D 1 162 ? -15.133 -16.257 36.059 1.00 59.93 173 ARG D CA 1
ATOM 5959 C C . ARG D 1 162 ? -15.323 -15.207 37.152 1.00 58.93 173 ARG D C 1
ATOM 5960 O O . ARG D 1 162 ? -15.960 -14.167 36.955 1.00 61.22 173 ARG D O 1
ATOM 5968 N N . LYS D 1 163 ? -14.744 -15.491 38.320 1.00 56.38 174 LYS D N 1
ATOM 5969 C CA . LYS D 1 163 ? -14.993 -14.660 39.494 1.00 59.63 174 LYS D CA 1
ATOM 5970 C C . LYS D 1 163 ? -14.082 -13.439 39.553 1.00 58.32 174 LYS D C 1
ATOM 5971 O O . LYS D 1 163 ? -14.511 -12.380 40.023 1.00 69.54 174 LYS D O 1
ATOM 5973 N N . PHE D 1 164 ? -12.836 -13.556 39.103 1.00 48.12 175 PHE D N 1
ATOM 5974 C CA . PHE D 1 164 ? -11.859 -12.494 39.277 1.00 52.38 175 PHE D CA 1
ATOM 5975 C C . PHE D 1 164 ? -11.152 -12.206 37.951 1.00 55.12 175 PHE D C 1
ATOM 5976 O O . PHE D 1 164 ? -11.470 -12.789 36.909 1.00 58.30 175 PHE D O 1
ATOM 5984 N N . LEU D 1 165 ? -10.178 -11.290 38.009 1.00 44.51 176 LEU D N 1
ATOM 5985 C CA . LEU D 1 165 ? -9.495 -10.798 36.813 1.00 48.52 176 LEU D CA 1
ATOM 5986 C C . LEU D 1 165 ? -8.909 -11.926 35.967 1.00 50.29 176 LEU D C 1
ATOM 5987 O O . LEU D 1 165 ? -9.045 -11.937 34.738 1.00 53.05 176 LEU D O 1
ATOM 5992 N N . ASP D 1 166 ? -8.203 -12.852 36.601 1.00 48.91 177 ASP D N 1
ATOM 5993 C CA . ASP D 1 166 ? -7.384 -13.831 35.896 1.00 47.41 177 ASP D CA 1
ATOM 5994 C C . ASP D 1 166 ? -8.021 -15.217 35.843 1.00 47.48 177 ASP D C 1
ATOM 5995 O O . ASP D 1 166 ? -7.446 -16.126 35.239 1.00 47.68 177 ASP D O 1
ATOM 6000 N N . GLY D 1 167 ? -9.179 -15.400 36.449 1.00 54.58 178 GLY D N 1
ATOM 6001 C CA . GLY D 1 167 ? -9.774 -16.711 36.618 1.00 56.47 178 GLY D CA 1
ATOM 6002 C C . GLY D 1 167 ? -10.556 -16.758 37.921 1.00 58.38 178 GLY D C 1
ATOM 6003 O O . GLY D 1 167 ? -11.088 -15.743 38.368 1.00 56.47 178 GLY D O 1
ATOM 6004 N N . ASP D 1 168 ? -10.611 -17.949 38.521 1.00 55.72 179 ASP D N 1
ATOM 6005 C CA . ASP D 1 168 ? -11.422 -18.177 39.713 1.00 61.60 179 ASP D CA 1
ATOM 6006 C C . ASP D 1 168 ? -10.659 -18.044 41.024 1.00 50.97 179 ASP D C 1
ATOM 6007 O O . ASP D 1 168 ? -11.260 -18.198 42.090 1.00 55.93 179 ASP D O 1
ATOM 6012 N N . GLU D 1 169 ? -9.382 -17.702 40.988 1.00 48.60 180 GLU D N 1
ATOM 6013 C CA . GLU D 1 169 ? -8.619 -17.498 42.204 1.00 47.15 180 GLU D CA 1
ATOM 6014 C C . GLU D 1 169 ? -8.078 -16.080 42.225 1.00 49.71 180 GLU D C 1
ATOM 6015 O O . GLU D 1 169 ? -7.806 -15.483 41.180 1.00 60.66 180 GLU D O 1
ATOM 6017 N N . LEU D 1 170 ? -7.958 -15.531 43.425 1.00 55.28 181 LEU D N 1
ATOM 6018 C CA . LEU D 1 170 ? -7.375 -14.210 43.567 1.00 55.27 181 LEU D CA 1
ATOM 6019 C C . LEU D 1 170 ? -5.888 -14.268 43.234 1.00 54.23 181 LEU D C 1
ATOM 6020 O O . LEU D 1 170 ? -5.187 -15.210 43.614 1.00 50.15 181 LEU D O 1
ATOM 6025 N N . THR D 1 171 ? -5.410 -13.262 42.503 1.00 50.54 182 THR D N 1
ATOM 6026 C CA . THR D 1 171 ? -4.011 -13.164 42.126 1.00 47.56 182 THR D CA 1
ATOM 6027 C C . THR D 1 171 ? -3.454 -11.807 42.544 1.00 53.38 182 THR D C 1
ATOM 6028 O O . THR D 1 171 ? -4.180 -10.930 43.028 1.00 44.90 182 THR D O 1
ATOM 6032 N N . LEU D 1 172 ? -2.136 -11.646 42.345 1.00 52.27 183 LEU D N 1
ATOM 6033 C CA . LEU D 1 172 ? -1.466 -10.373 42.611 1.00 38.55 183 LEU D CA 1
ATOM 6034 C C . LEU D 1 172 ? -2.143 -9.211 41.905 1.00 33.66 183 LEU D C 1
ATOM 6035 O O . LEU D 1 172 ? -2.155 -8.091 42.424 1.00 32.39 183 LEU D O 1
ATOM 6040 N N . ALA D 1 173 ? -2.697 -9.450 40.716 1.00 35.14 184 ALA D N 1
ATOM 6041 C CA . ALA D 1 173 ? -3.407 -8.389 40.014 1.00 37.37 184 ALA D CA 1
ATOM 6042 C C . ALA D 1 173 ? -4.620 -7.918 40.814 1.00 37.61 184 ALA D C 1
ATOM 6043 O O . ALA D 1 173 ? -4.902 -6.716 40.882 1.00 40.21 184 ALA D O 1
ATOM 6045 N N . ASP D 1 174 ? -5.337 -8.842 41.449 1.00 31.54 185 ASP D N 1
ATOM 6046 C CA . ASP D 1 174 ? -6.474 -8.429 42.271 1.00 41.16 185 ASP D CA 1
ATOM 6047 C C . ASP D 1 174 ? -6.031 -7.688 43.535 1.00 44.26 185 ASP D C 1
ATOM 6048 O O . ASP D 1 174 ? -6.727 -6.773 43.997 1.00 40.57 185 ASP D O 1
ATOM 6053 N N . CYS D 1 175 ? -4.895 -8.071 44.123 1.00 39.76 186 CYS D N 1
ATOM 6054 C CA . CYS D 1 175 ? -4.431 -7.368 45.311 1.00 39.38 186 CYS D CA 1
ATOM 6055 C C . CYS D 1 175 ? -4.074 -5.934 44.985 1.00 43.64 186 CYS D C 1
ATOM 6056 O O . CYS D 1 175 ? -4.065 -5.075 45.876 1.00 40.25 186 CYS D O 1
ATOM 6059 N N . ASN D 1 176 ? -3.749 -5.669 43.718 1.00 45.11 187 ASN D N 1
ATOM 6060 C CA . ASN D 1 176 ? -3.465 -4.316 43.256 1.00 35.94 187 ASN D CA 1
ATOM 6061 C C . ASN D 1 176 ? -4.748 -3.571 42.883 1.00 29.60 187 ASN D C 1
ATOM 6062 O O . ASN D 1 176 ? -4.989 -2.462 43.366 1.00 30.77 187 ASN D O 1
ATOM 6067 N N . LEU D 1 177 ? -5.607 -4.173 42.060 1.00 35.65 188 LEU D N 1
ATOM 6068 C CA . LEU D 1 177 ? -6.769 -3.440 41.555 1.00 36.32 188 LEU D CA 1
ATOM 6069 C C . LEU D 1 177 ? -7.804 -3.198 42.639 1.00 41.04 188 LEU D C 1
ATOM 6070 O O . LEU D 1 177 ? -8.290 -2.070 42.809 1.00 45.67 188 LEU D O 1
ATOM 6075 N N . LEU D 1 178 ? -8.161 -4.252 43.375 1.00 33.20 189 LEU D N 1
ATOM 6076 C CA . LEU D 1 178 ? -9.322 -4.180 44.257 1.00 30.01 189 LEU D CA 1
ATOM 6077 C C . LEU D 1 178 ? -9.231 -3.057 45.279 1.00 37.32 189 LEU D C 1
ATOM 6078 O O . LEU D 1 178 ? -10.207 -2.298 45.405 1.00 31.10 189 LEU D O 1
ATOM 6083 N N . PRO D 1 179 ? -8.114 -2.845 45.990 1.00 44.65 190 PRO D N 1
ATOM 6084 C CA . PRO D 1 179 ? -8.085 -1.706 46.926 1.00 29.93 190 PRO D CA 1
ATOM 6085 C C . PRO D 1 179 ? -8.305 -0.364 46.256 1.00 35.67 190 PRO D C 1
ATOM 6086 O O . PRO D 1 179 ? -8.996 0.492 46.823 1.00 31.45 190 PRO D O 1
ATOM 6090 N N . LYS D 1 180 ? -7.762 -0.162 45.049 1.00 37.04 191 LYS D N 1
ATOM 6091 C CA . LYS D 1 180 ? -7.975 1.107 44.354 1.00 33.93 191 LYS D CA 1
ATOM 6092 C C . LYS D 1 180 ? -9.432 1.265 43.936 1.00 33.70 191 LYS D C 1
ATOM 6093 O O . LYS D 1 180 ? -10.004 2.353 44.066 1.00 40.24 191 LYS D O 1
ATOM 6099 N N . LEU D 1 181 ? -10.052 0.189 43.428 1.00 34.29 192 LEU D N 1
ATOM 6100 C CA . LEU D 1 181 ? -11.456 0.271 43.038 1.00 45.54 192 LEU D CA 1
ATOM 6101 C C . LEU D 1 181 ? -12.359 0.561 44.228 1.00 42.35 192 LEU D C 1
ATOM 6102 O O . LEU D 1 181 ? -13.403 1.209 44.071 1.00 36.30 192 LEU D O 1
ATOM 6107 N N . HIS D 1 182 ? -11.992 0.080 45.417 1.00 39.18 193 HIS D N 1
ATOM 6108 C CA . HIS D 1 182 ? -12.813 0.351 46.593 1.00 39.21 193 HIS D CA 1
ATOM 6109 C C . HIS D 1 182 ? -12.824 1.843 46.912 1.00 43.11 193 HIS D C 1
ATOM 6110 O O . HIS D 1 182 ? -13.875 2.411 47.239 1.00 42.61 193 HIS D O 1
ATOM 6117 N N . VAL D 1 183 ? -11.661 2.494 46.818 1.00 41.79 194 VAL D N 1
ATOM 6118 C CA . VAL D 1 183 ? -11.587 3.935 47.042 1.00 42.38 194 VAL D CA 1
ATOM 6119 C C . VAL D 1 183 ? -12.416 4.683 46.003 1.00 43.12 194 VAL D C 1
ATOM 6120 O O . VAL D 1 183 ? -13.179 5.597 46.334 1.00 43.44 194 VAL D O 1
ATOM 6124 N N . VAL D 1 184 ? -12.255 4.325 44.726 1.00 42.14 195 VAL D N 1
ATOM 6125 C CA . VAL D 1 184 ? -13.037 4.953 43.660 1.00 42.75 195 VAL D CA 1
ATOM 6126 C C . VAL D 1 184 ? -14.520 4.909 44.002 1.00 43.91 195 VAL D C 1
ATOM 6127 O O . VAL D 1 184 ? -15.219 5.930 43.968 1.00 45.94 195 VAL D O 1
ATOM 6131 N N . LYS D 1 185 ? -15.020 3.720 44.343 1.00 39.15 196 LYS D N 1
ATOM 6132 C CA . LYS D 1 185 ? -16.452 3.546 44.558 1.00 40.89 196 LYS D CA 1
ATOM 6133 C C . LYS D 1 185 ? -16.952 4.432 45.694 1.00 47.39 196 LYS D C 1
ATOM 6134 O O . LYS D 1 185 ? -17.953 5.145 45.549 1.00 44.71 196 LYS D O 1
ATOM 6140 N N . ILE D 1 186 ? -16.255 4.406 46.832 1.00 47.70 197 ILE D N 1
ATOM 6141 C CA . ILE D 1 186 ? -16.719 5.130 48.010 1.00 45.63 197 ILE D CA 1
ATOM 6142 C C . ILE D 1 186 ? -16.559 6.635 47.825 1.00 50.06 197 ILE D C 1
ATOM 6143 O O . ILE D 1 186 ? -17.470 7.414 48.135 1.00 56.24 197 ILE D O 1
ATOM 6148 N N . VAL D 1 187 ? -15.412 7.069 47.307 1.00 52.21 198 VAL D N 1
ATOM 6149 C CA . VAL D 1 187 ? -15.108 8.496 47.299 1.00 48.27 198 VAL D CA 1
ATOM 6150 C C . VAL D 1 187 ? -15.856 9.207 46.179 1.00 47.68 198 VAL D C 1
ATOM 6151 O O . VAL D 1 187 ? -16.414 10.291 46.387 1.00 51.49 198 VAL D O 1
ATOM 6155 N N . ALA D 1 188 ? -15.899 8.609 44.984 1.00 49.28 199 ALA D N 1
ATOM 6156 C CA . ALA D 1 188 ? -16.645 9.221 43.891 1.00 51.15 199 ALA D CA 1
ATOM 6157 C C . ALA D 1 188 ? -18.117 9.363 44.239 1.00 54.50 199 ALA D C 1
ATOM 6158 O O . ALA D 1 188 ? -18.763 10.327 43.814 1.00 66.14 199 ALA D O 1
ATOM 6160 N N . LYS D 1 189 ? -18.670 8.407 44.990 1.00 53.56 200 LYS D N 1
ATOM 6161 C CA . LYS D 1 189 ? -20.058 8.525 45.428 1.00 56.01 200 LYS D CA 1
ATOM 6162 C C . LYS D 1 189 ? -20.230 9.645 46.448 1.00 55.66 200 LYS D C 1
ATOM 6163 O O . LYS D 1 189 ? -21.220 10.385 46.403 1.00 62.17 200 LYS D O 1
ATOM 6169 N N . LYS D 1 190 ? -19.294 9.780 47.388 1.00 52.11 201 LYS D N 1
ATOM 6170 C CA . LYS D 1 190 ? -19.518 10.716 48.486 1.00 60.75 201 LYS D CA 1
ATOM 6171 C C . LYS D 1 190 ? -19.366 12.163 48.035 1.00 65.83 201 LYS D C 1
ATOM 6172 O O . LYS D 1 190 ? -20.088 13.043 48.518 1.00 73.59 201 LYS D O 1
ATOM 6175 N N . TYR D 1 191 ? -18.443 12.434 47.111 1.00 61.44 202 TYR D N 1
ATOM 6176 C CA . TYR D 1 191 ? -18.100 13.805 46.769 1.00 59.77 202 TYR D CA 1
ATOM 6177 C C . TYR D 1 191 ? -18.590 14.241 45.395 1.00 61.53 202 TYR D C 1
ATOM 6178 O O . TYR D 1 191 ? -18.602 15.447 45.119 1.00 64.45 202 TYR D O 1
ATOM 6187 N N . ARG D 1 192 ? -19.021 13.310 44.540 1.00 56.91 203 ARG D N 1
ATOM 6188 C CA . ARG D 1 192 ? -19.620 13.660 43.258 1.00 64.28 203 ARG D CA 1
ATOM 6189 C C . ARG D 1 192 ? -20.970 12.985 43.041 1.00 64.66 203 ARG D C 1
ATOM 6190 O O . ARG D 1 192 ? -21.548 13.125 41.953 1.00 68.25 203 ARG D O 1
ATOM 6198 N N . ASN D 1 193 ? -21.490 12.280 44.051 1.00 59.28 204 ASN D N 1
ATOM 6199 C CA . ASN D 1 193 ? -22.659 11.414 43.907 1.00 59.89 204 ASN D CA 1
ATOM 6200 C C . ASN D 1 193 ? -22.535 10.561 42.650 1.00 65.96 204 ASN D C 1
ATOM 6201 O O . ASN D 1 193 ? -23.501 10.349 41.916 1.00 74.07 204 ASN D O 1
ATOM 6203 N N . TYR D 1 194 ? -21.326 10.060 42.407 1.00 67.21 205 TYR D N 1
ATOM 6204 C CA . TYR D 1 194 ? -21.057 9.218 41.251 1.00 68.08 205 TYR D CA 1
ATOM 6205 C C . TYR D 1 194 ? -21.242 7.754 41.622 1.00 66.79 205 TYR D C 1
ATOM 6206 O O . TYR D 1 194 ? -20.676 7.280 42.614 1.00 66.86 205 TYR D O 1
ATOM 6215 N N . ASP D 1 195 ? -22.014 7.041 40.811 1.00 65.23 206 ASP D N 1
ATOM 6216 C CA . ASP D 1 195 ? -22.168 5.600 40.925 1.00 64.93 206 ASP D CA 1
ATOM 6217 C C . ASP D 1 195 ? -21.574 4.924 39.699 1.00 69.06 206 ASP D C 1
ATOM 6218 O O . ASP D 1 195 ? -21.748 5.401 38.572 1.00 75.11 206 ASP D O 1
ATOM 6223 N N . ILE D 1 196 ? -20.845 3.834 39.921 1.00 63.21 207 ILE D N 1
ATOM 6224 C CA . ILE D 1 196 ? -20.402 3.004 38.808 1.00 51.67 207 ILE D CA 1
ATOM 6225 C C . ILE D 1 196 ? -21.662 2.457 38.144 1.00 58.18 207 ILE D C 1
ATOM 6226 O O . ILE D 1 196 ? -22.477 1.802 38.810 1.00 57.58 207 ILE D O 1
ATOM 6231 N N . PRO D 1 197 ? -21.868 2.718 36.853 1.00 61.05 208 PRO D N 1
ATOM 6232 C CA . PRO D 1 197 ? -23.154 2.387 36.219 1.00 72.95 208 PRO D CA 1
ATOM 6233 C C . PRO D 1 197 ? -23.488 0.902 36.308 1.00 72.75 208 PRO D C 1
ATOM 6234 O O . PRO D 1 197 ? -22.638 0.036 36.092 1.00 76.09 208 PRO D O 1
ATOM 6238 N N . ALA D 1 198 ? -24.753 0.620 36.626 1.00 73.37 209 ALA D N 1
ATOM 6239 C CA . ALA D 1 198 ? -25.211 -0.755 36.786 1.00 75.72 209 ALA D CA 1
ATOM 6240 C C . ALA D 1 198 ? -25.068 -1.568 35.507 1.00 82.19 209 ALA D C 1
ATOM 6241 O O . ALA D 1 198 ? -25.045 -2.804 35.569 1.00 86.57 209 ALA D O 1
ATOM 6243 N N . GLU D 1 199 ? -24.966 -0.907 34.352 1.00 76.88 210 GLU D N 1
ATOM 6244 C CA . GLU D 1 199 ? -24.832 -1.625 33.093 1.00 79.88 210 GLU D CA 1
ATOM 6245 C C . GLU D 1 199 ? -23.468 -2.278 32.934 1.00 78.51 210 GLU D C 1
ATOM 6246 O O . GLU D 1 199 ? -23.276 -3.037 31.979 1.00 79.38 210 GLU D O 1
ATOM 6248 N N . MET D 1 200 ? -22.534 -2.023 33.852 1.00 70.19 211 MET D N 1
ATOM 6249 C CA . MET D 1 200 ? -21.214 -2.654 33.819 1.00 67.76 211 MET D CA 1
ATOM 6250 C C . MET D 1 200 ? -21.294 -3.991 34.557 1.00 70.57 211 MET D C 1
ATOM 6251 O O . MET D 1 200 ? -20.839 -4.167 35.692 1.00 61.48 211 MET D O 1
ATOM 6256 N N . THR D 1 201 ? -21.926 -4.938 33.861 1.00 72.20 212 THR D N 1
ATOM 6257 C CA . THR D 1 201 ? -22.210 -6.254 34.419 1.00 75.64 212 THR D CA 1
ATOM 6258 C C . THR D 1 201 ? -20.940 -7.004 34.810 1.00 71.94 212 THR D C 1
ATOM 6259 O O . THR D 1 201 ? -20.906 -7.682 35.845 1.00 66.92 212 THR D O 1
ATOM 6263 N N . GLY D 1 202 ? -19.879 -6.879 34.012 1.00 66.88 213 GLY D N 1
ATOM 6264 C CA . GLY D 1 202 ? -18.651 -7.588 34.330 1.00 62.13 213 GLY D CA 1
ATOM 6265 C C . GLY D 1 202 ? -17.995 -7.058 35.589 1.00 64.55 213 GLY D C 1
ATOM 6266 O O . GLY D 1 202 ? -17.593 -7.825 36.468 1.00 65.22 213 GLY D O 1
ATOM 6267 N N . LEU D 1 203 ? -17.902 -5.732 35.700 1.00 61.31 214 LEU D N 1
ATOM 6268 C CA . LEU D 1 203 ? -17.249 -5.125 36.851 1.00 57.79 214 LEU D CA 1
ATOM 6269 C C . LEU D 1 203 ? -18.028 -5.386 38.136 1.00 59.20 214 LEU D C 1
ATOM 6270 O O . LEU D 1 203 ? -17.427 -5.624 39.190 1.00 58.20 214 LEU D O 1
ATOM 6275 N N . TRP D 1 204 ? -19.364 -5.351 38.070 1.00 59.01 215 TRP D N 1
ATOM 6276 C CA . TRP D 1 204 ? -20.159 -5.567 39.276 1.00 61.76 215 TRP D CA 1
ATOM 6277 C C . TRP D 1 204 ? -20.131 -7.027 39.712 1.00 62.39 215 TRP D C 1
ATOM 6278 O O . TRP D 1 204 ? -20.135 -7.318 40.913 1.00 65.32 215 TRP D O 1
ATOM 6289 N N . ARG D 1 205 ? -20.096 -7.963 38.759 1.00 62.86 216 ARG D N 1
ATOM 6290 C CA . ARG D 1 205 ? -19.893 -9.361 39.128 1.00 62.49 216 ARG D CA 1
ATOM 6291 C C . ARG D 1 205 ? -18.563 -9.530 39.845 1.00 60.05 216 ARG D C 1
ATOM 6292 O O . ARG D 1 205 ? -18.452 -10.293 40.811 1.00 63.02 216 ARG D O 1
ATOM 6300 N N . TYR D 1 206 ? -17.544 -8.813 39.379 1.00 56.59 217 TYR D N 1
ATOM 6301 C CA . TYR D 1 206 ? -16.222 -8.874 39.985 1.00 53.44 217 TYR D CA 1
ATOM 6302 C C . TYR D 1 206 ? -16.239 -8.319 41.405 1.00 53.83 217 TYR D C 1
ATOM 6303 O O . TYR D 1 206 ? -15.752 -8.964 42.342 1.00 54.29 217 TYR D O 1
ATOM 6312 N N . LEU D 1 207 ? -16.804 -7.121 41.585 1.00 54.65 218 LEU D N 1
ATOM 6313 C CA . LEU D 1 207 ? -16.844 -6.510 42.911 1.00 58.25 218 LEU D CA 1
ATOM 6314 C C . LEU D 1 207 ? -17.661 -7.343 43.890 1.00 53.82 218 LEU D C 1
ATOM 6315 O O . LEU D 1 207 ? -17.308 -7.445 45.071 1.00 51.38 218 LEU D O 1
ATOM 6320 N N . LYS D 1 208 ? -18.760 -7.937 43.424 1.00 51.13 219 LYS D N 1
ATOM 6321 C CA . LYS D 1 208 ? -19.568 -8.783 44.297 1.00 53.88 219 LYS D CA 1
ATOM 6322 C C . LYS D 1 208 ? -18.795 -10.018 44.742 1.00 65.73 219 LYS D C 1
ATOM 6323 O O . LYS D 1 208 ? -18.905 -10.443 45.897 1.00 69.27 219 LYS D O 1
ATOM 6325 N N . ASN D 1 209 ? -18.008 -10.612 43.840 1.00 66.05 220 ASN D N 1
ATOM 6326 C CA . ASN D 1 209 ? -17.231 -11.789 44.216 1.00 59.62 220 ASN D CA 1
ATOM 6327 C C . ASN D 1 209 ? -16.105 -11.428 45.174 1.00 54.47 220 ASN D C 1
ATOM 6328 O O . ASN D 1 209 ? -15.769 -12.221 46.059 1.00 61.41 220 ASN D O 1
ATOM 6333 N N . ALA D 1 210 ? -15.514 -10.242 45.010 1.00 51.78 221 ALA D N 1
ATOM 6334 C CA . ALA D 1 210 ? -14.453 -9.789 45.905 1.00 47.05 221 ALA D CA 1
ATOM 6335 C C . ALA D 1 210 ? -14.983 -9.518 47.311 1.00 51.77 221 ALA D C 1
ATOM 6336 O O . ALA D 1 210 ? -14.392 -9.964 48.303 1.00 49.03 221 ALA D O 1
ATOM 6338 N N . TYR D 1 211 ? -16.082 -8.758 47.418 1.00 53.41 222 TYR D N 1
ATOM 6339 C CA . TYR D 1 211 ? -16.669 -8.457 48.719 1.00 55.62 222 TYR D CA 1
ATOM 6340 C C . TYR D 1 211 ? -17.119 -9.711 49.458 1.00 57.24 222 TYR D C 1
ATOM 6341 O O . TYR D 1 211 ? -17.265 -9.673 50.684 1.00 57.90 222 TYR D O 1
ATOM 6350 N N . ALA D 1 212 ? -17.343 -10.815 48.747 1.00 57.26 223 ALA D N 1
ATOM 6351 C CA . ALA D 1 212 ? -17.692 -12.080 49.378 1.00 59.29 223 ALA D CA 1
ATOM 6352 C C . ALA D 1 212 ? -16.484 -12.834 49.914 1.00 57.99 223 ALA D C 1
ATOM 6353 O O . ALA D 1 212 ? -16.655 -13.912 50.489 1.00 59.90 223 ALA D O 1
ATOM 6355 N N . ARG D 1 213 ? -15.276 -12.306 49.737 1.00 54.76 224 ARG D N 1
ATOM 6356 C CA . ARG D 1 213 ? -14.061 -12.934 50.237 1.00 51.99 224 ARG D CA 1
ATOM 6357 C C . ARG D 1 213 ? -13.544 -12.139 51.428 1.00 60.55 224 ARG D C 1
ATOM 6358 O O . ARG D 1 213 ? -13.375 -10.914 51.341 1.00 57.89 224 ARG D O 1
ATOM 6366 N N . ASP D 1 214 ? -13.305 -12.843 52.540 1.00 61.24 225 ASP D N 1
ATOM 6367 C CA . ASP D 1 214 ? -12.781 -12.202 53.742 1.00 54.51 225 ASP D CA 1
ATOM 6368 C C . ASP D 1 214 ? -11.476 -11.472 53.461 1.00 55.98 225 ASP D C 1
ATOM 6369 O O . ASP D 1 214 ? -11.220 -10.406 54.033 1.00 57.27 225 ASP D O 1
ATOM 6374 N N . GLU D 1 215 ? -10.629 -12.037 52.592 1.00 51.52 226 GLU D N 1
ATOM 6375 C CA . GLU D 1 215 ? -9.314 -11.448 52.363 1.00 49.61 226 GLU D CA 1
ATOM 6376 C C . GLU D 1 215 ? -9.424 -10.036 51.809 1.00 43.25 226 GLU D C 1
ATOM 6377 O O . GLU D 1 215 ? -8.559 -9.197 52.079 1.00 38.50 226 GLU D O 1
ATOM 6383 N N . PHE D 1 216 ? -10.491 -9.735 51.071 1.00 43.69 227 PHE D N 1
ATOM 6384 C CA . PHE D 1 216 ? -10.674 -8.372 50.583 1.00 46.81 227 PHE D CA 1
ATOM 6385 C C . PHE D 1 216 ? -11.458 -7.519 51.580 1.00 55.54 227 PHE D C 1
ATOM 6386 O O . PHE D 1 216 ? -11.009 -6.434 51.967 1.00 53.97 227 PHE D O 1
ATOM 6394 N N . THR D 1 217 ? -12.633 -7.998 51.996 1.00 48.80 228 THR D N 1
ATOM 6395 C CA . THR D 1 217 ? -13.496 -7.203 52.858 1.00 40.33 228 THR D CA 1
ATOM 6396 C C . THR D 1 217 ? -12.816 -6.873 54.183 1.00 43.41 228 THR D C 1
ATOM 6397 O O . THR D 1 217 ? -12.888 -5.733 54.655 1.00 45.97 228 THR D O 1
ATOM 6401 N N . ASN D 1 218 ? -12.153 -7.850 54.801 1.00 43.63 229 ASN D N 1
ATOM 6402 C CA . ASN D 1 218 ? -11.596 -7.613 56.130 1.00 48.53 229 ASN D CA 1
ATOM 6403 C C . ASN D 1 218 ? -10.243 -6.906 56.108 1.00 47.30 229 ASN D C 1
ATOM 6404 O O . ASN D 1 218 ? -9.663 -6.690 57.177 1.00 47.49 229 ASN D O 1
ATOM 6409 N N . THR D 1 219 ? -9.723 -6.550 54.936 1.00 43.32 230 THR D N 1
ATOM 6410 C CA . THR D 1 219 ? -8.575 -5.660 54.843 1.00 39.84 230 THR D CA 1
ATOM 6411 C C . THR D 1 219 ? -8.955 -4.275 54.327 1.00 38.55 230 THR D C 1
ATOM 6412 O O . THR D 1 219 ? -8.077 -3.414 54.181 1.00 40.93 230 THR D O 1
ATOM 6416 N N . CYS D 1 220 ? -10.245 -4.015 54.116 1.00 42.81 231 CYS D N 1
ATOM 6417 C CA . CYS D 1 220 ? -10.701 -2.707 53.665 1.00 37.53 231 CYS D CA 1
ATOM 6418 C C . CYS D 1 220 ? -10.713 -1.719 54.819 1.00 40.17 231 CYS D C 1
ATOM 6419 O O . CYS D 1 220 ? -11.006 -2.086 55.959 1.00 44.53 231 CYS D O 1
ATOM 6422 N N . ALA D 1 221 ? -10.407 -0.458 54.519 1.00 38.02 232 ALA D N 1
ATOM 6423 C CA . ALA D 1 221 ? -10.667 0.594 55.487 1.00 42.86 232 ALA D CA 1
ATOM 6424 C C . ALA D 1 221 ? -12.167 0.846 55.564 1.00 42.48 232 ALA D C 1
ATOM 6425 O O . ALA D 1 221 ? -12.913 0.574 54.618 1.00 46.36 232 ALA D O 1
ATOM 6427 N N . ALA D 1 222 ? -12.616 1.346 56.711 1.00 46.53 233 ALA D N 1
ATOM 6428 C CA . ALA D 1 222 ? -14.037 1.607 56.879 1.00 46.02 233 ALA D CA 1
ATOM 6429 C C . ALA D 1 222 ? -14.496 2.712 55.932 1.00 53.20 233 ALA D C 1
ATOM 6430 O O . ALA D 1 222 ? -13.726 3.605 55.564 1.00 52.95 233 ALA D O 1
ATOM 6432 N N . ASP D 1 223 ? -15.771 2.636 55.536 1.00 56.47 234 ASP D N 1
ATOM 6433 C CA . ASP D 1 223 ? -16.357 3.662 54.679 1.00 47.66 234 ASP D CA 1
ATOM 6434 C C . ASP D 1 223 ? -16.092 5.045 55.249 1.00 46.46 234 ASP D C 1
ATOM 6435 O O . ASP D 1 223 ? -15.626 5.948 54.544 1.00 51.86 234 ASP D O 1
ATOM 6440 N N . SER D 1 224 ? -16.397 5.224 56.533 1.00 48.21 235 SER D N 1
ATOM 6441 C CA . SER D 1 224 ? -16.164 6.496 57.204 1.00 54.84 235 SER D CA 1
ATOM 6442 C C . SER D 1 224 ? -14.708 6.936 57.090 1.00 48.25 235 SER D C 1
ATOM 6443 O O . SER D 1 224 ? -14.416 8.100 56.797 1.00 49.48 235 SER D O 1
ATOM 6446 N N . GLU D 1 225 ? -13.779 6.004 57.303 1.00 54.79 236 GLU D N 1
ATOM 6447 C CA . GLU D 1 225 ? -12.358 6.338 57.249 1.00 60.84 236 GLU D CA 1
ATOM 6448 C C . GLU D 1 225 ? -11.940 6.810 55.860 1.00 53.80 236 GLU D C 1
ATOM 6449 O O . GLU D 1 225 ? -11.207 7.796 55.728 1.00 53.22 236 GLU D O 1
ATOM 6455 N N . ILE D 1 226 ? -12.387 6.115 54.811 1.00 45.57 237 ILE D N 1
ATOM 6456 C CA . ILE D 1 226 ? -12.012 6.504 53.452 1.00 49.90 237 ILE D CA 1
ATOM 6457 C C . ILE D 1 226 ? -12.577 7.877 53.101 1.00 50.03 237 ILE D C 1
ATOM 6458 O O . ILE D 1 226 ? -11.873 8.733 52.550 1.00 45.64 237 ILE D O 1
ATOM 6463 N N . GLU D 1 227 ? -13.853 8.115 53.422 1.00 56.31 238 GLU D N 1
ATOM 6464 C CA . GLU D 1 227 ? -14.493 9.376 53.057 1.00 48.91 238 GLU D CA 1
ATOM 6465 C C . GLU D 1 227 ? -13.829 10.556 53.747 1.00 48.10 238 GLU D C 1
ATOM 6466 O O . GLU D 1 227 ? -13.601 11.603 53.127 1.00 45.62 238 GLU D O 1
ATOM 6472 N N . LEU D 1 228 ? -13.518 10.408 55.035 1.00 46.56 239 LEU D N 1
ATOM 6473 C CA . LEU D 1 228 ? -12.883 11.495 55.764 1.00 49.09 239 LEU D CA 1
ATOM 6474 C C . LEU D 1 228 ? -11.464 11.734 55.271 1.00 57.21 239 LEU D C 1
ATOM 6475 O O . LEU D 1 228 ? -10.990 12.873 55.282 1.00 69.87 239 LEU D O 1
ATOM 6480 N N . ALA D 1 229 ? -10.785 10.677 54.818 1.00 61.77 240 ALA D N 1
ATOM 6481 C CA . ALA D 1 229 ? -9.423 10.804 54.312 1.00 59.14 240 ALA D CA 1
ATOM 6482 C C . ALA D 1 229 ? -9.344 11.679 53.069 1.00 50.21 240 ALA D C 1
ATOM 6483 O O . ALA D 1 229 ? -8.276 12.221 52.775 1.00 51.11 240 ALA D O 1
ATOM 6485 N N . TYR D 1 230 ? -10.435 11.807 52.319 1.00 51.62 241 TYR D N 1
ATOM 6486 C CA . TYR D 1 230 ? -10.456 12.617 51.110 1.00 49.80 241 TYR D CA 1
ATOM 6487 C C . TYR D 1 230 ? -11.088 13.985 51.337 1.00 49.66 241 TYR D C 1
ATOM 6488 O O . TYR D 1 230 ? -11.337 14.711 50.368 1.00 54.55 241 TYR D O 1
ATOM 6497 N N . ALA D 1 231 ? -11.334 14.355 52.598 1.00 68.28 242 ALA D N 1
ATOM 6498 C CA . ALA D 1 231 ? -12.035 15.600 52.898 1.00 70.98 242 ALA D CA 1
ATOM 6499 C C . ALA D 1 231 ? -11.307 16.816 52.335 1.00 75.26 242 ALA D C 1
ATOM 6500 O O . ALA D 1 231 ? -11.944 17.770 51.870 1.00 73.68 242 ALA D O 1
ATOM 6502 N N . ASP D 1 232 ? -9.978 16.809 52.375 1.00 77.94 243 ASP D N 1
ATOM 6503 C CA . ASP D 1 232 ? -9.196 17.910 51.832 1.00 81.09 243 ASP D CA 1
ATOM 6504 C C . ASP D 1 232 ? -8.642 17.621 50.444 1.00 83.40 243 ASP D C 1
ATOM 6505 O O . ASP D 1 232 ? -8.147 18.544 49.789 1.00 91.97 243 ASP D O 1
ATOM 6510 N N . VAL D 1 233 ? -8.724 16.379 49.978 1.00 75.42 244 VAL D N 1
ATOM 6511 C CA . VAL D 1 233 ? -8.285 16.027 48.632 1.00 67.51 244 VAL D CA 1
ATOM 6512 C C . VAL D 1 233 ? -9.393 16.256 47.612 1.00 67.71 244 VAL D C 1
ATOM 6513 O O . VAL D 1 233 ? -9.183 16.915 46.589 1.00 70.88 244 VAL D O 1
ATOM 6517 N N . ALA D 1 234 ? -10.584 15.719 47.875 1.00 66.21 245 ALA D N 1
ATOM 6518 C CA . ALA D 1 234 ? -11.744 16.017 47.043 1.00 66.59 245 ALA D CA 1
ATOM 6519 C C . ALA D 1 234 ? -12.124 17.487 47.182 1.00 70.30 245 ALA D C 1
ATOM 6520 O O . ALA D 1 234 ? -12.093 18.047 48.282 1.00 70.41 245 ALA D O 1
ATOM 6522 N N . LYS D 1 235 ? -12.477 18.114 46.061 1.00 69.49 246 LYS D N 1
ATOM 6523 C CA . LYS D 1 235 ? -12.787 19.535 46.026 1.00 71.98 246 LYS D CA 1
ATOM 6524 C C . LYS D 1 235 ? -14.223 19.767 45.571 1.00 81.33 246 LYS D C 1
ATOM 6525 O O . LYS D 1 235 ? -14.785 18.984 44.799 1.00 76.15 246 LYS D O 1
ATOM 6531 N N . ARG D 1 236 ? -14.807 20.864 46.056 1.00 90.22 247 ARG D N 1
ATOM 6532 C CA . ARG D 1 236 ? -16.165 21.241 45.686 1.00 91.70 247 ARG D CA 1
ATOM 6533 C C . ARG D 1 236 ? -16.196 21.899 44.311 1.00 93.55 247 ARG D C 1
ATOM 6534 O O . ARG D 1 236 ? -15.308 22.682 43.958 1.00 94.79 247 ARG D O 1
ATOM 6536 N N . LEU D 1 237 ? -17.238 21.586 43.543 1.00 93.97 248 LEU D N 1
ATOM 6537 C CA . LEU D 1 237 ? -17.381 22.119 42.198 1.00 99.74 248 LEU D CA 1
ATOM 6538 C C . LEU D 1 237 ? -17.712 23.614 42.233 1.00 104.81 248 LEU D C 1
ATOM 6539 O O . LEU D 1 237 ? -18.028 24.189 43.279 1.00 106.40 248 LEU D O 1
ATOM 6541 N N . SER D 1 238 ? -17.636 24.236 41.054 1.00 104.98 249 SER D N 1
ATOM 6542 C CA . SER D 1 238 ? -17.867 25.671 40.859 1.00 102.59 249 SER D CA 1
ATOM 6543 C C . SER D 1 238 ? -16.829 26.511 41.595 1.00 102.10 249 SER D C 1
ATOM 6544 O O . SER D 1 238 ? -16.400 27.553 41.099 1.00 102.40 249 SER D O 1
#

Foldseek 3Di:
DAKEWEAADFPVRAHGFQDLLSLLVLLLCVQFVGDYHYGYDDQCVVADDTWMAGVNDTGDDSVVVSVVCQVVSDPPSTDRFAFPDPVLQCQLVCLLVLLLCQQQDAAPVCNVVSLVVNLVSVLSNLVQLFQADPVRVVPDVSPTDDAQENRGPDHHSSCSNVVSSVVLSQLQCCVQVVDHRDPVSVRVVSNNVSQCVDCSRVVSHDDSVRSNVVCPPSGYHHD/DAAFKEWEAAAFPVQFHHFQDLLSLLVLLQCVQQVGDYYYGYGPVWDTWMAHTRRIGGDSVVVSVCCQVVSDPDSTDRFAFPDPVLQCQLVCLLVLLLCQQQDPDPPCNVVSLVVNLVSLLSNLVQLQQADPDVCDPVGNLAQESRGVDHHSSCSNVVSSVVLSQLQCCVRVVDHRDPVSVSVVSNNVSQCVDCSRVVSHGDSVRSNVVCPPSGYD/DAADKEWEAEAFPVQFHGFQDLLSLLVLLLCVQQVGDYYYGYGPVDDTWMDHTRDIGDDSVVVSVCCQVPSDPPSTDRFAFPDVVLQCQLVCLLVLLLCQQQDDDPVCNVVSLVVNLVSVVSNLQQLQQDDPPVVADPVNTHDAQESRGVDHHSSCSNVVSSVVLSQLACCVRVVDHNDPVSVSVVSNNVSQCVDCSRVVSHGDSVSSNVVCPVSGDHD/DAAKEWEAAAFPVRAFGFQDLLSLLVLLVCVQFVGDYYYGYDLDDTWMAHPRDTGHDSVVVVVVCQVVSDPPSTDRFAFPDPVLQCQLVCLLVLLLCQQQDAEQVCNVVSVVVNLVSVLSNLVQLPDVDPPVSPAQANRGPDHHSSCSNPVSSVVLSQLQCCVQVVDHNDPVSVRVVSNNVSQCVDCSRVVSHDDSVRSNVVCPVSGYHYD

Sequence (869 aa):
MGIELFVKAGIDGESIGNCPFSQRLFMILWLKGVVFNVVTTVDLKPGTHPPFLTFNGDVKTDVNKIEEFLEETLTPEKYPKLAAKHRESNTAGIDIFSKFSAYIKNTKQQNNAALERGLTKALKKLDDYLNTPLPEEIDANTDKGSRRKFLDGDELTLADCNLLPKLHVVKIVAKKYRNYDIPAEMTGLWRYLKNAYARDEFTNTCAADSEIELAYADVAKRLSGAMGIELFVKAGIDGESIGNCPFSQRLFMILWLKGVVFNVTTVDTHPPFLTFNGDVKTDVNKIEEFLEETLTPEKYPKLAAKHRESNTAGIDIFSKFSAYIKNTKQQNNAALERGLTKALKKLDDYLNTPLPECGEDKGSRRKFLDGDELTLADCNLLPKLHVVKIVAKKYRNYDIPAEMTGLWRYLKNAYARDEFTNTCAADSEIELAYADVAKRGAMGIELFVKAGIDGESIGNCPFSQRLFMILWLKGVVFNVTTVDTHPPFLTFNGDVKTDVNKIEEFLEETLTPEKYPKLAAKHRESNTAGIDIFSKFSAYIKNTKQQNNAALERGLTKALKKLDDYLNTPLPEEICGEDKGSRRKFLDGDELTLADCNLLPKLHVVKIVAKKYRNYDIPAEMTGLWRYLKNAYARDEFTNTCAADSEIELAYADVAKRLAMGIELFVKAGIDGESIGNCPFSQRLFMILWLKGVVFNVTTVTHPPFLTFNGDVKTDVNKIEEFLEETLTPEKYPKLAAKHRESNTAGIDIFSKFSAYIKNTKQQNNAALERGLTKALKKLDDYLNTPLPEESRRKFLDGDELTLADCNLLPKLHVVKIVAKKYRNYDIPAEMTGLWRYLKNAYARDEFTNTCAADSEIELAYADVAKRLS

Nearest PDB structures (foldseek):
  6y2h-assembly3_C  TM=1.005E+00  e=3.056E-42  Homo sapiens
  6y2h-assembly2_B  TM=9.962E-01  e=4.859E-39  Homo sapiens
  7f8r-assembly1_A  TM=9.781E-01  e=1.321E-29  Homo sapiens
  2per-assembly1_A  TM=9.623E-01  e=3.459E-30  Homo sapiens
  3fy7-assembly1_A  TM=9.658E-01  e=4.054E-25  Homo sapiens

Organism: Homo sapiens (NCBI:txid9606)

Radius of gyration: 36.08 Å; Cα contacts (8 Å, |Δi|>4): 1326; chains: 4; bounding box: 96×66×95 Å

Solvent-accessible surface area: 40807 Å² total; per-residue (Å²): 128,31,16,57,0,42,4,94,14,12,53,24,40,39,40,52,7,26,18,16,89,6,14,13,0,27,0,0,0,84,25,3,60,20,138,45,103,62,55,42,33,71,79,134,174,87,44,84,26,14,33,0,34,31,88,51,91,119,53,86,48,21,34,62,1,24,58,39,0,24,75,56,12,58,74,181,164,39,65,111,10,51,19,176,36,88,87,2,59,45,19,9,68,38,2,52,29,81,0,20,46,4,0,106,23,70,40,112,94,81,22,75,77,48,68,59,25,0,38,63,6,0,83,65,0,1,69,38,0,45,79,17,15,79,92,46,89,121,90,100,148,124,105,46,9,81,9,97,2,1,9,16,89,125,9,14,13,10,0,0,42,13,0,2,50,0,12,5,0,60,13,0,1,93,115,64,38,113,16,86,8,43,94,90,10,89,0,0,90,63,0,1,64,33,0,63,85,66,86,27,0,59,88,3,22,12,62,82,38,13,3,43,75,37,21,54,126,62,8,95,88,47,110,128,70,156,37,23,54,0,38,5,106,14,11,116,91,46,77,44,59,11,25,18,12,80,6,15,8,0,34,0,0,0,92,27,3,60,21,132,41,100,51,53,34,45,136,147,160,32,10,43,0,28,39,68,40,90,93,63,87,83,22,92,55,0,26,126,49,0,23,75,58,9,59,84,95,174,48,71,134,12,33,17,143,60,86,102,1,91,90,17,8,78,46,1,41,78,80,0,42,49,4,0,50,28,88,70,92,104,52,47,76,74,51,70,58,21,0,38,52,0,0,33,118,0,12,88,15,0,45,74,61,21,121,111,111,28,101,76,86,13,1,64,6,11,0,1,14,18,59,124,6,13,24,9,0,0,39,14,0,1,41,1,13,5,1,42,18,0,1,69,118,67,50,109,18,84,9,31,64,147,15,92,0,0,27,12,0,2,71,10,0,26,49,69,78,24,0,21,42,6,21,12,58,79,66,25,3,41,97,42,23,54,146,83,12,36,139,128,69,157,39,21,54,0,39,6,60,15,11,94,104,32,74,54,55,8,27,20,15,60,6,15,13,0,35,0,0,0,88,27,2,59,22,134,44,98,51,51,40,52,124,160,79,35,12,48,0,28,37,68,42,101,92,56,90,71,21,58,102,1,30,61,46,0,27,86,50,9,66,88,111,124,47,66,137,12,38,18,90,57,152,47,2,92,37,20,8,45,21,2,38,39,79,0,43,47,4,0,48,22,84,45,83,95,74,35,51,60,47,66,152,21,0,37,81,0,0,48,118,0,11,79,35,3,42,76,45,21,110,68,129,128,60,38,115,89,79,14,0,64,8,25,0,1,20,18,58,120,5,12,21,9,0,0,35,11,0,2,20,0,12,4,0,38,19,0,0,65,116,67,39,104,18,83,8,29,66,143,12,84,0,0,22,16,1,0,68,11,0,21,52,60,79,24,0,21,53,4,23,12,62,79,63,26,2,44,115,51,23,57,122,76,8,92,91,81,123,97,40,15,59,0,44,1,83,23,11,113,90,46,138,50,51,4,24,18,19,91,2,15,16,0,29,0,0,0,86,24,3,59,20,136,43,99,48,42,47,91,165,78,38,18,38,0,38,37,78,47,85,109,56,62,44,19,36,66,1,24,49,50,0,33,74,57,9,58,84,183,168,39,64,67,9,59,19,87,61,83,86,2,53,47,20,9,66,43,2,46,28,80,0,42,48,3,1,46,28,75,44,56,92,81,32,78,77,50,71,63,25,0,40,64,5,0,35,61,0,14,91,50,0,56,78,95,33,126,88,162,54,98,26,20,7,2,18,20,112,66,7,14,14,10,0,0,46,11,0,2,48,1,14,4,0,58,18,0,1,97,64,71,43,74,18,88,7,46,92,94,15,86,0,0,88,54,0,2,64,48,0,72,84,79,89,26,0,58,90,1,27,9,63,76,69,20,2,50,99,41,21,63,121,78,8,86,88,59,116

GO terms:
  GO:0005515 protein binding (F, IPI)
  GO:0005794 Golgi apparatus (C, IDA)
  GO:0016020 membrane (C, EXP)
  GO:0007605 sensory perception of sound (P, IMP)
  GO:0007565 female pregnancy (P, TAS)
  GO:0005886 plasma membrane (C, IDA)
  GO:0015629 actin cytoskeleton (C, IDA)
  GO:0006821 chloride transport (P, IDA)
  GO:0005794 Golgi apparatus (C, EXP)
  GO:0016324 apical plasma membrane (C, EXP)
  GO:0070062 extracellular exosome (C, HDA)

CATH classification: 3.40.30.10 (+1 more: 1.20.1050.10)

B-factor: mean 48.37, std 16.15, range [16.61, 113.71]

InterPro domains:
  IPR002946 Intracellular chloride channel [PR01263] (199-214)
  IPR002946 Intracellular chloride channel [PR01263] (241-252)
  IPR002946 Intracellular chloride channel [PR01263] (278-287)
  IPR002946 Intracellular chloride channel [PR01263] (330-338)
  IPR002946 Intracellular chloride channel [PR01263] (340-351)
  IPR002946 Intracellular chloride channel [TIGR00862] (173-408)
  IPR010987 Glutathione S-transferase, C-terminal-like [PS50405] (260-400)
  IPR036249 Thioredoxin-like superfamily [SSF52833] (180-256)
  IPR036282 Glutathione S-transferase, C-terminal domain superfamily [SSF47616] (259-406)
  IPR040079 Glutathione transferase family [SFLDS00019] (189-383)
  IPR042069 CLIC5, C-terminal GST domain [cd10297] (267-407)
  IPR053823 CLIC, N-terminal domain [PF22441] (173-257)
  IPR053823 CLIC, N-terminal domain [cd03061] (173-260)